Protein AF-0000000078346938 (afdb_homodimer)

Radius of gyration: 30.52 Å; Cα contacts (8 Å, |Δi|>4): 1427; chains: 2; bounding box: 93×99×77 Å

pLDDT: mean 82.79, std 16.23, range [27.78, 97.75]

InterPro domains:
  IPR011701 Major facilitator superfamily [PF07690] (29-381)
  IPR036259 MFS transporter superfamily [G3DSA:1.20.1250.20] (15-218)
  IPR036259 MFS transporter superfamily [G3DSA:1.20.1250.20] (232-428)
  IPR036259 MFS transporter superfamily [SSF103473] (15-425)
  IPR049680 Choline/ethanolamine transporter FLVCR1-2/SLC49-like [PTHR10924] (11-428)

Solvent-accessible surface area (backbone atoms only — not comparable to full-atom values): 42549 Å² total; per-residue (Å²): 116,69,71,61,52,54,58,59,50,45,55,53,47,50,50,47,52,52,48,55,51,39,51,48,40,46,48,21,47,17,32,27,22,15,38,45,27,21,63,50,29,44,53,14,17,35,36,72,50,47,19,63,52,29,69,42,52,63,65,55,57,48,45,53,40,46,46,37,39,59,45,27,60,76,40,31,64,55,28,51,46,37,40,71,67,78,26,49,30,62,32,41,35,47,17,19,45,33,25,21,50,12,30,43,39,30,34,60,17,58,75,47,83,48,37,64,52,22,43,54,35,30,45,50,10,40,48,40,27,18,64,14,40,28,30,31,72,56,35,37,64,54,50,25,65,58,65,38,54,82,88,48,24,63,61,51,28,51,58,29,55,44,16,32,58,51,18,28,31,48,25,18,49,46,37,27,67,59,31,68,94,41,53,78,30,52,48,55,50,31,44,51,50,21,50,48,18,43,60,30,27,53,54,36,76,72,44,66,56,78,61,92,73,52,71,83,67,71,77,75,61,78,56,64,54,68,71,62,40,55,61,51,46,70,67,34,63,59,47,46,47,47,34,51,42,50,4,45,49,47,6,48,48,52,32,49,54,48,40,32,18,48,54,36,37,74,53,72,44,51,40,56,56,26,5,44,33,48,29,38,14,47,52,42,4,55,54,38,23,53,52,48,51,57,49,37,75,72,62,67,48,55,46,61,50,50,41,51,22,31,47,37,26,27,52,11,44,50,40,30,54,57,20,46,74,37,70,88,34,61,66,47,33,42,51,12,25,28,31,28,13,43,12,46,49,33,44,51,63,47,49,53,53,49,45,45,39,62,43,62,78,50,50,55,67,58,56,50,48,51,35,53,46,34,14,31,52,37,18,52,51,50,42,52,52,26,61,70,49,41,41,96,85,62,31,29,65,56,28,48,51,47,50,32,53,52,34,46,50,37,36,58,50,38,69,70,48,65,74,63,58,48,48,59,48,50,53,44,47,51,49,46,48,48,45,48,50,48,51,54,51,60,61,62,64,62,69,123,115,70,71,63,53,55,57,60,52,45,56,51,47,52,49,48,54,52,48,55,51,39,51,48,42,45,49,23,44,17,33,28,21,15,36,44,28,22,64,49,30,44,54,15,17,33,35,71,50,48,20,64,53,29,70,42,54,63,65,56,57,48,44,53,39,47,46,36,39,59,45,29,61,76,40,31,64,55,28,50,47,36,42,70,68,78,28,49,30,63,32,42,35,48,15,19,44,32,25,20,50,11,30,42,38,31,34,59,17,59,75,47,85,49,36,63,52,22,42,54,36,31,45,50,11,40,46,40,26,18,64,15,41,29,27,32,72,56,36,38,64,55,51,25,66,60,64,38,55,82,88,50,24,63,60,51,29,51,57,29,56,42,17,32,58,50,18,29,30,48,25,19,48,46,39,27,68,58,31,66,92,42,50,77,30,52,48,54,49,32,44,52,50,20,50,48,19,45,60,31,27,55,53,36,76,73,43,67,56,77,64,91,72,51,70,81,67,71,77,75,60,79,55,66,55,67,72,62,40,55,61,51,47,70,68,35,63,59,46,44,46,48,34,50,41,49,4,46,48,46,6,49,49,52,32,48,53,49,38,34,17,50,52,35,37,72,52,73,45,51,39,55,57,25,5,45,32,48,28,39,15,46,52,40,4,56,56,38,23,54,53,49,50,59,50,38,74,73,62,67,47,56,47,59,50,49,40,52,23,32,47,36,26,29,50,10,45,49,41,30,54,58,21,45,74,38,69,88,33,62,67,46,32,43,51,13,26,28,31,28,12,44,13,47,48,33,43,52,62,47,48,53,54,49,44,45,39,63,43,62,77,49,51,56,67,58,56,50,49,52,34,52,46,33,16,30,53,38,18,52,52,50,42,53,51,27,60,70,48,39,40,98,86,61,31,29,65,59,27,49,50,49,50,32,52,52,33,46,50,37,37,58,52,41,68,70,47,64,72,62,59,48,47,58,48,49,53,45,48,51,48,46,46,48,45,48,50,48,51,54,49,59,60,64,63,63,68,123

Foldseek 3Di:
DVVVVVVVVVVVVVVVVLVVLLVLLLLLLLLLLLLLLLQLLQCQLPLVLLCVQLVHDSLLSLVLNLLLLVLCQVLLVVLLVCCVPVWLLVLSLQLLVLLLVLLVQLLVLLPDDHSNSSSVSNSVSSNSSSSSNSSRQLSLLSSLQQRHDPVCSVVSSLSSNLSNLNSNLVSLQVNCVQCPPHSNSVSVSSVVSSVSSVVSSVSSVVHDTGDPCRDPDPPPPPADPLVVLVVVQVVQPLLVLLLLLLQQLLLLLSLCSNNLNLAAVLLPDHSNLSSVLSNLLSVLLSVLLVVVVVVCVVPVPLLVLSLVLLVLLLVLLVQCLVQRNDRPRSVSSSVSSSSNSNSRNNSLVSSLVLQVQRSPPHDSSSSNVSSVSSNSVSNSVLNVVQCVPQDPSSHRSVSSVVSSVSSVVSSVSSVPNDSPSNVVVVVVVVVVVVVVVVVVVVVVPVPD/DVVVVVVVVVVVVVVVVLVVLLVLLLLLLLLLLLLLLLQLLQCQLPLVLLCVQLVHDSLLSLVLNLLLLVLCQVLLVVLLVCCPPVWLLVLSLQLLVLLLVLLVQLLVLLPDDHSNSSSVSNSVSSNSSSSSNSSSQLSLLSSLQQRHDPVCSVVSSLSSNLSNLNSNLVSLQVNCVQCPPHSNSVSVSSVVSSVSSVVSSVSSVPHDTGDPCRDPDPPPPPADPLVVLVVVQVVQPLLVLLLLLLQQLLLLLSLCSNNLNLAAVLLPDHSNLSSVLSNLLSVLLSVLLVVVVVVCVPVVPLLVLSLVLLVLLLVLLVQCLVQRNDRPNSVSSSVSSSSNSNSRNNSLVSSLVLQVQRSPPHDSSSSNVSSVSSNSVSNSVLNVVQCVPQDPSSHSSVSSVVSSVSSVVSSVSSVPNDSPSNVVVVVVVVVVVVVVVVVVVVVVPPPD

Sequence (896 aa):
MTTEVELLNEPKKQEFQLYSRRFLVAFSVFLGNLSNSALWTTYSAVTPSASEYYGASSFMINILALVFLILYIPLSPVASWCLDVKGLRISIILGCWLTAVGAGVRWAGCYLESPTSRYAITLLGQCLASIAQPFLLDAPSVVTAYWFGEKERTTTNTVISLGQPIGSAILLLVGPSIIGTNPANFATLNLVVFILAGVCALPSLWILDRPPTAPTFSAQVTHVPFKQGVFQLFKIKAYVILWIVFGTFLGIFNTFVTLISDYVVPFGYTQDQAGNLGVIAIGVGLVNAGIIGVVLDRTHGHAIAVKICCLIVTLGTIVFLLGMKSSNQYSVLAIASAMFGMGGFPLIPVVLEAAVEVTFPISPGTSAGFLMWGGQIFGIILLLISNAVRGSDGNLYYGMVLMITCSAACLVVSFFFQSDNRRNRADRTSFFAEQTTLSDVSIRVSPEMTTEVELLNEPKKQEFQLYSRRFLVAFSVFLGNLSNSALWTTYSAVTPSASEYYGASSFMINILALVFLILYIPLSPVASWCLDVKGLRISIILGCWLTAVGAGVRWAGCYLESPTSRYAITLLGQCLASIAQPFLLDAPSVVTAYWFGEKERTTTNTVISLGQPIGSAILLLVGPSIIGTNPANFATLNLVVFILAGVCALPSLWILDRPPTAPTFSAQVTHVPFKQGVFQLFKIKAYVILWIVFGTFLGIFNTFVTLISDYVVPFGYTQDQAGNLGVIAIGVGLVNAGIIGVVLDRTHGHAIAVKICCLIVTLGTIVFLLGMKSSNQYSVLAIASAMFGMGGFPLIPVVLEAAVEVTFPISPGTSAGFLMWGGQIFGIILLLISNAVRGSDGNLYYGMVLMITCSAACLVVSFFFQSDNRRNRADRTSFFAEQTTLSDVSIRVSPE

Nearest PDB structures (foldseek):
  6zgt-assembly1_A  TM=7.403E-01  e=2.776E-08  Syntrophobacter fumaroxidans MPOB
  1pw4-assembly1_A  TM=7.411E-01  e=2.776E-08  Escherichia coli
  7xq0-assembly1_A  TM=6.968E-01  e=3.711E-07  Homo sapiens
  8hij-assembly1_A  TM=6.924E-01  e=4.364E-07  Escherichia coli
  7xpz-assembly1_A  TM=6.998E-01  e=2.931E-06  Homo sapiens

Organism: Batrachochytrium dendrobatidis (strain JEL423) (NCBI:txid403673)

Secondary structure (DSSP, 8-state):
-HHHHHHHHHHHHHHHHHHHHHHHHHHHHHHHHHHHHHHHTTTTTTHHHHHHHHT--HHHHHHHHHHHHHHHHHHHHHHHHIIIII-HHHHHHHHHHHHHHHHHHHHHHTT-SSHHHHHHHHHHHHHHHHHHHHHHHTHHHHHHHHHS-HHHHHHHHHHHHTHHHHHHHHHHHHHHHHHTT-GGGHHHHHHHHHHHHHHHHGGGGG---S-SS-----S-S----HHHHHHHHTT-HHHHHHHHHHHHHHHHHHHHHHTHHHHHGGGT--HHHHHHHHHHHHHHHHHHHHHHHHHHHHH--HHHHHHHHHHHHHHHHHHHHHHHHSTT-HHHHHHHHHHHHHHHTTHHHHHHHHHHHHTTTS-HHHHHHHHHHHHHHHHHHHHHHHHHT--TTS--HHHHHHHHHHHHHHHHHHTT-----HHHHHHHHHHHHHHHHHHHHHHHT---/-HHHHHHHHHHHHHHHHHHHHHHHHHHHHHHHHHHHHHHHTTTTTTHHHHHHHHT--HHHHHHHHHHHHHHHHHHHHHHHHIIIII-HHHHHHHHHHHHHHHHHHHHHHTT-SSHHHHHHHHHHHHHHHHHHHHHHHTHHHHHHHHHS-HHHHHHHHHHHHTHHHHHHHHHHHHHHHHHTT-GGGHHHHHHHHHHHHHHHHGGGGG---S-SS-------S----HHHHHHHHTT-HHHHHHHHHHHHHHHHHHHHHHTHHHHHGGGT--HHHHHHHHHHHHHHHHHHHHHHHHHHHHH--HHHHHHHHHHHHHHHHHHHHHHHHSTT-HHHHHHHHHHHHHHHTTHHHHHHHHHHHHTTTS-HHHHHHHHHHHHHHHHHHHHHHHHHT--TTS--HHHHHHHHHHHHHHHHHHTT-----HHHHHHHHHHHHHHHHHHHHHHHTTT-

Structure (mmCIF, N/CA/C/O backbone):
data_AF-0000000078346938-model_v1
#
loop_
_entity.id
_entity.type
_entity.pdbx_description
1 polymer 'Major facilitator superfamily (MFS) profile domain-containing protein'
#
loop_
_atom_site.group_PDB
_atom_site.id
_atom_site.type_symbol
_atom_site.label_atom_id
_atom_site.label_alt_id
_atom_site.label_comp_id
_atom_site.label_asym_id
_atom_site.label_entity_id
_atom_site.label_seq_id
_atom_site.pdbx_PDB_ins_code
_atom_site.Cartn_x
_atom_site.Cartn_y
_atom_site.Cartn_z
_atom_site.occupancy
_atom_site.B_iso_or_equiv
_atom_site.auth_seq_id
_atom_site.auth_comp_id
_atom_site.auth_asym_id
_atom_site.auth_atom_id
_atom_site.pdbx_PDB_model_num
ATOM 1 N N . MET A 1 1 ? 5.926 28.812 52.906 1 39.31 1 MET A N 1
ATOM 2 C CA . MET A 1 1 ? 7.227 28.312 52.469 1 39.31 1 MET A CA 1
ATOM 3 C C . MET A 1 1 ? 7.074 27.016 51.688 1 39.31 1 MET A C 1
ATOM 5 O O . MET A 1 1 ? 7.828 26.766 50.75 1 39.31 1 MET A O 1
ATOM 9 N N . THR A 1 2 ? 6.148 26.109 52.094 1 48.88 2 THR A N 1
ATOM 10 C CA . THR A 1 2 ? 5.973 24.828 51.438 1 48.88 2 THR A CA 1
ATOM 11 C C . THR A 1 2 ? 5.293 25.016 50.094 1 48.88 2 THR A C 1
ATOM 13 O O . THR A 1 2 ? 5.582 24.281 49.125 1 48.88 2 THR A O 1
ATOM 16 N N . THR A 1 3 ? 4.34 25.938 49.969 1 51.56 3 THR A N 1
ATOM 17 C CA . THR A 1 3 ? 3.572 26.078 48.75 1 51.56 3 THR A CA 1
ATOM 18 C C . THR A 1 3 ? 4.43 26.688 47.656 1 51.56 3 THR A C 1
ATOM 20 O O . THR A 1 3 ? 4.199 26.438 46.469 1 51.56 3 THR A O 1
ATOM 23 N N . GLU A 1 4 ? 5.418 27.578 47.969 1 46.44 4 GLU A N 1
ATOM 24 C CA . GLU A 1 4 ? 6.277 28.188 46.938 1 46.44 4 GLU A CA 1
ATOM 25 C C . GLU A 1 4 ? 7.266 27.172 46.375 1 46.44 4 GLU A C 1
ATOM 27 O O . GLU A 1 4 ? 7.68 27.266 45.219 1 46.44 4 GLU A O 1
ATOM 32 N N . VAL A 1 5 ? 7.77 26.219 47.25 1 49.94 5 VAL A N 1
ATOM 33 C CA . VAL A 1 5 ? 8.727 25.219 46.781 1 49.94 5 VAL A CA 1
ATOM 34 C C . VAL A 1 5 ? 8.039 24.219 45.875 1 49.94 5 VAL A C 1
ATOM 36 O O . VAL A 1 5 ? 8.664 23.656 44.969 1 49.94 5 VAL A O 1
ATOM 39 N N . GLU A 1 6 ? 6.746 23.891 46.062 1 46.16 6 GLU A N 1
ATOM 40 C CA . GLU A 1 6 ? 6.059 22.953 45.188 1 46.16 6 GLU A CA 1
ATOM 41 C C . GLU A 1 6 ? 5.832 23.547 43.781 1 46.16 6 GLU A C 1
ATOM 43 O O . GLU A 1 6 ? 5.906 22.828 42.781 1 46.16 6 GLU A O 1
ATOM 48 N N . LEU A 1 7 ? 5.633 24.875 43.719 1 45.28 7 LEU A N 1
ATOM 49 C CA . LEU A 1 7 ? 5.426 25.516 42.406 1 45.28 7 LEU A CA 1
ATOM 50 C C . LEU A 1 7 ? 6.738 25.609 41.656 1 45.28 7 LEU A C 1
ATOM 52 O O . LEU A 1 7 ? 6.746 25.547 40.406 1 45.28 7 LEU A O 1
ATOM 56 N N . LEU A 1 8 ? 7.918 25.859 42.312 1 47.06 8 LEU A N 1
ATOM 57 C CA . LEU A 1 8 ? 9.195 25.922 41.625 1 47.06 8 LEU A CA 1
ATOM 58 C C . LEU A 1 8 ? 9.625 24.531 41.156 1 47.06 8 LEU A C 1
ATOM 60 O O . LEU A 1 8 ? 10.375 24.406 40.188 1 47.06 8 LEU A O 1
ATOM 64 N N . ASN A 1 9 ? 9.398 23.469 41.812 1 47.53 9 ASN A N 1
ATOM 65 C CA . ASN A 1 9 ? 9.719 22.094 41.438 1 47.53 9 ASN A CA 1
ATOM 66 C C . ASN A 1 9 ? 8.797 21.594 40.312 1 47.53 9 ASN A C 1
ATOM 68 O O . ASN A 1 9 ? 9.086 20.594 39.656 1 47.53 9 ASN A O 1
ATOM 72 N N . GLU A 1 10 ? 7.633 22.156 40.188 1 47.25 10 GLU A N 1
ATOM 73 C CA . GLU A 1 10 ? 6.691 21.75 39.156 1 47.25 10 GLU A CA 1
ATOM 74 C C . GLU A 1 10 ? 7.184 22.172 37.75 1 47.25 10 GLU A C 1
ATOM 76 O O . GLU A 1 10 ? 7.105 21.391 36.812 1 47.25 10 GLU A O 1
ATOM 81 N N . PRO A 1 11 ? 7.672 23.406 37.656 1 49.78 11 PRO A N 1
ATOM 82 C CA . PRO A 1 11 ? 8.172 23.703 36.312 1 49.78 11 PRO A CA 1
ATOM 83 C C . PRO A 1 11 ? 9.383 22.859 35.938 1 49.78 11 PRO A C 1
ATOM 85 O O . PRO A 1 11 ? 9.547 22.5 34.75 1 49.78 11 PRO A O 1
ATOM 88 N N . LYS A 1 12 ? 10.273 22.719 36.781 1 50.97 12 LYS A N 1
ATOM 89 C CA . LYS A 1 12 ? 11.461 21.922 36.5 1 50.97 12 LYS A CA 1
ATOM 90 C C . LYS A 1 12 ? 11.078 20.484 36.156 1 50.97 12 LYS A C 1
ATOM 92 O O . LYS A 1 12 ? 11.719 19.828 35.344 1 50.97 12 LYS A O 1
ATOM 97 N N . LYS A 1 13 ? 10.273 19.906 36.906 1 48.97 13 LYS A N 1
ATOM 98 C CA . LYS A 1 13 ? 9.805 18.547 36.688 1 48.97 13 LYS A CA 1
ATOM 99 C C . LYS A 1 13 ? 9.055 18.453 35.344 1 48.97 13 LYS A C 1
ATOM 101 O O . LYS A 1 13 ? 9.188 17.469 34.625 1 48.97 13 LYS A O 1
ATOM 106 N N . GLN A 1 14 ? 8.297 19.312 35.094 1 49.97 14 GLN A N 1
ATOM 107 C CA . GLN A 1 14 ? 7.633 19.375 33.812 1 49.97 14 GLN A CA 1
ATOM 108 C C . GLN A 1 14 ? 8.641 19.531 32.688 1 49.97 14 GLN A C 1
ATOM 110 O O . GLN A 1 14 ? 8.469 18.953 31.594 1 49.97 14 GLN A O 1
ATOM 115 N N . GLU A 1 15 ? 9.656 20.344 33.031 1 52.16 15 GLU A N 1
ATOM 116 C CA . GLU A 1 15 ? 10.719 20.5 32.031 1 52.16 15 GLU A CA 1
ATOM 117 C C . GLU A 1 15 ? 11.461 19.188 31.812 1 52.16 15 GLU A C 1
ATOM 119 O O . GLU A 1 15 ? 11.797 18.859 30.672 1 52.16 15 GLU A O 1
ATOM 124 N N . PHE A 1 16 ? 11.852 18.578 32.969 1 46 16 PHE A N 1
ATOM 125 C CA . PHE A 1 16 ? 12.562 17.312 32.844 1 46 16 PHE A CA 1
ATOM 126 C C . PHE A 1 16 ? 11.695 16.25 32.188 1 46 16 PHE A C 1
ATOM 128 O O . PHE A 1 16 ? 12.188 15.461 31.375 1 46 16 PHE A O 1
ATOM 135 N N . GLN A 1 17 ? 10.492 16.078 32.656 1 53.72 17 GLN A N 1
ATOM 136 C CA . GLN A 1 17 ? 9.578 15.117 32.031 1 53.72 17 GLN A CA 1
ATOM 137 C C . GLN A 1 17 ? 9.367 15.414 30.562 1 53.72 17 GLN A C 1
ATOM 139 O O . GLN A 1 17 ? 9.25 14.5 29.75 1 53.72 17 GLN A O 1
ATOM 144 N N . LEU A 1 18 ? 9.305 16.641 30.312 1 57.12 18 LEU A N 1
ATOM 145 C CA . LEU A 1 18 ? 9.227 17.016 28.906 1 57.12 18 LEU A CA 1
ATOM 146 C C . LEU A 1 18 ? 10.477 16.562 28.156 1 57.12 18 LEU A C 1
ATOM 148 O O . LEU A 1 18 ? 10.383 16.125 27.016 1 57.12 18 LEU A O 1
ATOM 152 N N . TYR A 1 19 ? 11.562 16.547 29 1 60.25 19 TYR A N 1
ATOM 153 C CA . TYR A 1 19 ? 12.836 16.188 28.406 1 60.25 19 TYR A CA 1
ATOM 154 C C . TYR A 1 19 ? 12.906 14.703 28.109 1 60.25 19 TYR A C 1
ATOM 156 O O . TYR A 1 19 ? 13.336 14.297 27.016 1 60.25 19 TYR A O 1
ATOM 164 N N . SER A 1 20 ? 12.445 13.875 29.109 1 75.06 20 SER A N 1
ATOM 165 C CA . SER A 1 20 ? 12.586 12.438 28.891 1 75.06 20 SER A CA 1
ATOM 166 C C . SER A 1 20 ? 11.617 11.945 27.828 1 75.06 20 SER A C 1
ATOM 168 O O . SER A 1 20 ? 11.922 10.992 27.094 1 75.06 20 SER A O 1
ATOM 170 N N . ARG A 1 21 ? 10.664 12.586 27.703 1 79.56 21 ARG A N 1
ATOM 171 C CA . ARG A 1 21 ? 9.656 12.156 26.734 1 79.56 21 ARG A CA 1
ATOM 172 C C . ARG A 1 21 ? 10.102 12.445 25.312 1 79.56 21 ARG A C 1
ATOM 174 O O . ARG A 1 21 ? 9.75 11.703 24.391 1 79.56 21 ARG A O 1
ATOM 181 N N . ARG A 1 22 ? 10.938 13.422 25.312 1 84.12 22 ARG A N 1
ATOM 182 C CA . ARG A 1 22 ? 11.445 13.75 23.984 1 84.12 22 ARG A CA 1
ATOM 183 C C . ARG A 1 22 ? 12.367 12.656 23.469 1 84.12 22 ARG A C 1
ATOM 185 O O . ARG A 1 22 ? 12.344 12.336 22.281 1 84.12 22 ARG A O 1
ATOM 192 N N . PHE A 1 23 ? 13.117 12.062 24.359 1 87.62 23 PHE A N 1
ATOM 193 C CA . PHE A 1 23 ? 14.055 11.016 23.953 1 87.62 23 PHE A CA 1
ATOM 194 C C . PHE A 1 23 ? 13.312 9.719 23.656 1 87.62 23 PHE A C 1
ATOM 196 O O . PHE A 1 23 ? 13.742 8.93 22.812 1 87.62 23 PHE A O 1
ATOM 203 N N . LEU A 1 24 ? 12.258 9.547 24.328 1 88.5 24 LEU A N 1
ATOM 204 C CA . LEU A 1 24 ? 11.453 8.359 24.062 1 88.5 24 LEU A CA 1
ATOM 205 C C . LEU A 1 24 ? 10.836 8.414 22.656 1 88.5 24 LEU A C 1
ATOM 207 O O . LEU A 1 24 ? 10.758 7.398 21.969 1 88.5 24 LEU A O 1
ATOM 211 N N . VAL A 1 25 ? 10.453 9.555 22.312 1 89.88 25 VAL A N 1
ATOM 212 C CA . VAL A 1 25 ? 9.883 9.727 20.969 1 89.88 25 VAL A CA 1
ATOM 213 C C . VAL A 1 25 ? 10.961 9.5 19.922 1 89.88 25 VAL A C 1
ATOM 215 O O . VAL A 1 25 ? 10.742 8.781 18.938 1 89.88 25 VAL A O 1
ATOM 218 N N . ALA A 1 26 ? 12.07 10.125 20.188 1 90.75 26 ALA A N 1
ATOM 219 C CA . ALA A 1 26 ? 13.188 9.961 19.266 1 90.75 26 ALA A CA 1
ATOM 220 C C . ALA A 1 26 ? 13.617 8.5 19.172 1 90.75 26 ALA A C 1
ATOM 222 O O . ALA A 1 26 ? 13.898 8 18.078 1 90.75 26 ALA A O 1
ATOM 223 N N . PHE A 1 27 ? 13.648 7.91 20.219 1 93.25 27 PHE A N 1
ATOM 224 C CA . PHE A 1 27 ? 14.055 6.512 20.281 1 93.25 27 PHE A CA 1
ATOM 225 C C . PHE A 1 27 ? 13.047 5.621 19.562 1 93.25 27 PHE A C 1
ATOM 227 O O . PHE A 1 27 ? 13.438 4.668 18.891 1 93.25 27 PHE A O 1
ATOM 234 N N . SER A 1 28 ? 11.812 5.867 19.703 1 94.25 28 SER A N 1
ATOM 235 C CA . SER A 1 28 ? 10.773 5.09 19.031 1 94.25 28 SER A CA 1
ATOM 236 C C . SER A 1 28 ? 10.883 5.211 17.516 1 94.25 28 SER A C 1
ATOM 238 O O . SER A 1 28 ? 10.727 4.223 16.781 1 94.25 28 SER A O 1
ATOM 240 N N . VAL A 1 29 ? 11.117 6.395 17.078 1 94.38 29 VAL A N 1
ATOM 241 C CA . VAL A 1 29 ? 11.25 6.613 15.633 1 94.38 29 VAL A CA 1
ATOM 242 C C . VAL A 1 29 ? 12.516 5.93 15.125 1 94.38 29 VAL A C 1
ATOM 244 O O . VAL A 1 29 ? 12.516 5.352 14.031 1 94.38 29 VAL A O 1
ATOM 247 N N . PHE A 1 30 ? 13.555 6.02 15.922 1 95.19 30 PHE A N 1
ATOM 248 C CA . PHE A 1 30 ? 14.797 5.336 15.586 1 95.19 30 PHE A CA 1
ATOM 249 C C . PHE A 1 30 ? 14.562 3.838 15.43 1 95.19 30 PHE A C 1
ATOM 251 O O . PHE A 1 30 ? 14.969 3.242 14.43 1 95.19 30 PHE A O 1
ATOM 258 N N . LEU A 1 31 ? 13.891 3.275 16.328 1 96.44 31 LEU A N 1
ATOM 259 C CA . LEU A 1 31 ? 13.617 1.841 16.297 1 96.44 31 LEU A CA 1
ATOM 260 C C . LEU A 1 31 ? 12.656 1.485 15.172 1 96.44 31 LEU A C 1
ATOM 262 O O . LEU A 1 31 ? 12.781 0.419 14.562 1 96.44 31 LEU A O 1
ATOM 266 N N . GLY A 1 32 ? 11.695 2.316 14.984 1 96.62 32 GLY A N 1
ATOM 267 C CA . GLY A 1 32 ? 10.789 2.1 13.867 1 96.62 32 GLY A CA 1
ATOM 268 C C . GLY A 1 32 ? 11.492 2.072 12.523 1 96.62 32 GLY A C 1
ATOM 269 O O . GLY A 1 32 ? 11.234 1.188 11.703 1 96.62 32 GLY A O 1
ATOM 270 N N . ASN A 1 33 ? 12.398 3.012 12.344 1 96.31 33 ASN A N 1
ATOM 271 C CA . ASN A 1 33 ? 13.164 3.055 11.109 1 96.31 33 ASN A CA 1
ATOM 272 C C . ASN A 1 33 ? 14.078 1.841 10.969 1 96.31 33 ASN A C 1
ATOM 274 O O . ASN A 1 33 ? 14.242 1.3 9.875 1 96.31 33 ASN A O 1
ATOM 278 N N . LEU A 1 34 ? 14.625 1.477 12.039 1 97.12 34 LEU A N 1
ATOM 279 C CA . LEU A 1 34 ? 15.5 0.314 12.062 1 97.12 34 LEU A CA 1
ATOM 280 C C . LEU A 1 34 ? 14.75 -0.945 11.633 1 97.12 34 LEU A C 1
ATOM 282 O O . LEU A 1 34 ? 15.211 -1.685 10.766 1 97.12 34 LEU A O 1
ATOM 286 N N . SER A 1 35 ? 13.617 -1.182 12.203 1 97.5 35 SER A N 1
ATOM 287 C CA . SER A 1 35 ? 12.844 -2.385 11.914 1 97.5 35 SER A CA 1
ATOM 288 C C . SER A 1 35 ? 12.305 -2.363 10.484 1 97.5 35 SER A C 1
ATOM 290 O O . SER A 1 35 ? 12.281 -3.393 9.812 1 97.5 35 SER A O 1
ATOM 292 N N . ASN A 1 36 ? 11.828 -1.198 10.055 1 97.75 36 ASN A N 1
ATOM 293 C CA . ASN A 1 36 ? 11.297 -1.099 8.695 1 97.75 36 ASN A CA 1
ATOM 294 C C . ASN A 1 36 ? 12.375 -1.354 7.648 1 97.75 36 ASN A C 1
ATOM 296 O O . ASN A 1 36 ? 12.125 -2.021 6.645 1 97.75 36 ASN A O 1
ATOM 300 N N . SER A 1 37 ? 13.531 -0.806 7.895 1 96.69 37 SER A N 1
ATOM 301 C CA . SER A 1 37 ? 14.633 -1.015 6.969 1 96.69 37 SER A CA 1
ATOM 302 C C . SER A 1 37 ? 15.094 -2.469 6.977 1 96.69 37 SER A C 1
ATOM 304 O O . SER A 1 37 ? 15.523 -2.996 5.945 1 96.69 37 SER A O 1
ATOM 306 N N . ALA A 1 38 ? 15.016 -3.055 8.102 1 96.62 38 ALA A N 1
ATOM 307 C CA . ALA A 1 38 ? 15.344 -4.477 8.195 1 96.62 38 ALA A CA 1
ATOM 308 C C . ALA A 1 38 ? 14.422 -5.309 7.301 1 96.62 38 ALA A C 1
ATOM 310 O O . ALA A 1 38 ? 14.875 -6.262 6.656 1 96.62 38 ALA A O 1
ATOM 311 N N . LEU A 1 39 ? 13.164 -4.973 7.27 1 96.88 39 LEU A N 1
ATOM 312 C CA . LEU A 1 39 ? 12.227 -5.68 6.402 1 96.88 39 LEU A CA 1
ATOM 313 C C . LEU A 1 39 ? 12.547 -5.43 4.934 1 96.88 39 LEU A C 1
ATOM 315 O O . LEU A 1 39 ? 12.422 -6.332 4.102 1 96.88 39 LEU A O 1
ATOM 319 N N . TRP A 1 40 ? 12.938 -4.285 4.648 1 95.81 40 TRP A N 1
ATOM 320 C CA . TRP A 1 40 ? 13.266 -3.92 3.271 1 95.81 40 TRP A CA 1
ATOM 321 C C . TRP A 1 40 ? 14.43 -4.75 2.75 1 95.81 40 TRP A C 1
ATOM 323 O O . TRP A 1 40 ? 14.383 -5.262 1.63 1 95.81 40 TRP A O 1
ATOM 333 N N . THR A 1 41 ? 15.453 -5.035 3.574 1 95.62 41 THR A N 1
ATOM 334 C CA . THR A 1 41 ? 16.703 -5.633 3.104 1 95.62 41 THR A CA 1
ATOM 335 C C . THR A 1 41 ? 16.75 -7.121 3.443 1 95.62 41 THR A C 1
ATOM 337 O O . THR A 1 41 ? 17.781 -7.77 3.27 1 95.62 41 THR A O 1
ATOM 340 N N . THR A 1 42 ? 15.68 -7.699 3.906 1 95.25 42 THR A N 1
ATOM 341 C CA . THR A 1 42 ? 15.641 -9.07 4.398 1 95.25 42 THR A CA 1
ATOM 342 C C . THR A 1 42 ? 16.156 -10.039 3.336 1 95.25 42 THR A C 1
ATOM 344 O O . THR A 1 42 ? 16.906 -10.969 3.641 1 95.25 42 THR A O 1
ATOM 347 N N . TYR A 1 43 ? 15.867 -9.812 2.113 1 95.12 43 TYR A N 1
ATOM 348 C CA . TYR A 1 43 ? 16.109 -10.828 1.096 1 95.12 43 TYR A CA 1
ATOM 349 C C . TYR A 1 43 ? 17.266 -10.414 0.191 1 95.12 43 TYR A C 1
ATOM 351 O O . TYR A 1 43 ? 17.625 -11.141 -0.743 1 95.12 43 TYR A O 1
ATOM 359 N N . SER A 1 44 ? 17.891 -9.312 0.499 1 94.19 44 SER A N 1
ATOM 360 C CA . SER A 1 44 ? 18.906 -8.742 -0.39 1 94.19 44 SER A CA 1
ATOM 361 C C . SER A 1 44 ? 20.156 -9.602 -0.423 1 94.19 44 SER A C 1
ATOM 363 O O . SER A 1 44 ? 20.75 -9.812 -1.486 1 94.19 44 SER A O 1
ATOM 365 N N . ALA A 1 45 ? 20.562 -10.156 0.739 1 93.44 45 ALA A N 1
ATOM 366 C CA . ALA A 1 45 ? 21.812 -10.906 0.808 1 93.44 45 ALA A CA 1
ATOM 367 C C . ALA A 1 45 ? 21.578 -12.398 0.579 1 93.44 45 ALA A C 1
ATOM 369 O O . ALA A 1 45 ? 22.531 -13.164 0.435 1 93.44 45 ALA A O 1
ATOM 370 N N . VAL A 1 46 ? 20.328 -12.797 0.456 1 94.94 46 VAL A N 1
ATOM 371 C CA . VAL A 1 46 ? 20.031 -14.227 0.355 1 94.94 46 VAL A CA 1
ATOM 372 C C . VAL A 1 46 ? 19.141 -14.477 -0.853 1 94.94 46 VAL A C 1
ATOM 374 O O . VAL A 1 46 ? 18.219 -15.305 -0.793 1 94.94 46 VAL A O 1
ATOM 377 N N . THR A 1 47 ? 19.391 -13.805 -1.875 1 93 47 THR A N 1
ATOM 378 C CA . THR A 1 47 ? 18.531 -13.859 -3.057 1 93 47 THR A CA 1
ATOM 379 C C . THR A 1 47 ? 18.5 -15.266 -3.643 1 93 47 THR A C 1
ATOM 381 O O . THR A 1 47 ? 17.422 -15.781 -3.963 1 93 47 THR A O 1
ATOM 384 N N . PRO A 1 48 ? 19.672 -15.984 -3.779 1 92.19 48 PRO A N 1
ATOM 385 C CA . PRO A 1 48 ? 19.609 -17.328 -4.359 1 92.19 48 PRO A CA 1
ATOM 386 C C . PRO A 1 48 ? 18.812 -18.312 -3.502 1 92.19 48 PRO A C 1
ATOM 388 O O . PRO A 1 48 ? 18.016 -19.094 -4.027 1 92.19 48 PRO A O 1
ATOM 391 N N . SER A 1 49 ? 19.016 -18.25 -2.176 1 94.12 49 SER A N 1
ATOM 392 C CA . SER A 1 49 ? 18.266 -19.125 -1.278 1 94.12 49 SER A CA 1
ATOM 393 C C . SER A 1 49 ? 16.781 -18.781 -1.291 1 94.12 49 SER A C 1
ATOM 395 O O . SER A 1 49 ? 15.938 -19.672 -1.183 1 94.12 49 SER A O 1
ATOM 397 N N . ALA A 1 50 ? 16.484 -17.516 -1.387 1 94.31 50 ALA A N 1
ATOM 398 C CA . ALA A 1 50 ? 15.086 -17.094 -1.45 1 94.31 50 ALA A CA 1
ATOM 399 C C . ALA A 1 50 ? 14.43 -17.547 -2.75 1 94.31 50 ALA A C 1
ATOM 401 O O . ALA A 1 50 ? 13.266 -17.953 -2.758 1 94.31 50 ALA A O 1
ATOM 402 N N . SER A 1 51 ? 15.195 -17.5 -3.803 1 91.94 51 SER A N 1
ATOM 403 C CA . SER A 1 51 ? 14.688 -17.953 -5.09 1 91.94 51 SER A CA 1
ATOM 404 C C . SER A 1 51 ? 14.32 -19.438 -5.043 1 91.94 51 SER A C 1
ATOM 406 O O . SER A 1 51 ? 13.297 -19.844 -5.602 1 91.94 51 SER A O 1
ATOM 408 N N . GLU A 1 52 ? 15.109 -20.188 -4.414 1 91.19 52 GLU A N 1
ATOM 409 C CA . GLU A 1 52 ? 14.844 -21.609 -4.27 1 91.19 52 GLU A CA 1
ATOM 410 C C . GLU A 1 52 ? 13.648 -21.859 -3.354 1 91.19 52 GLU A C 1
ATOM 412 O O . GLU A 1 52 ? 12.797 -22.703 -3.652 1 91.19 52 GLU A O 1
ATOM 417 N N . TYR A 1 53 ? 13.586 -21.156 -2.295 1 91.69 53 TYR A N 1
ATOM 418 C CA . TYR A 1 53 ? 12.539 -21.344 -1.294 1 91.69 53 TYR A CA 1
ATOM 419 C C . TYR A 1 53 ? 11.172 -20.953 -1.845 1 91.69 53 TYR A C 1
ATOM 421 O O . TYR A 1 53 ? 10.18 -21.641 -1.602 1 91.69 53 TYR A O 1
ATOM 429 N N . TYR A 1 54 ? 11.148 -19.922 -2.578 1 90.31 54 TYR A N 1
ATOM 430 C CA . TYR A 1 54 ? 9.883 -19.391 -3.076 1 90.31 54 TYR A CA 1
ATOM 431 C C . TYR A 1 54 ? 9.609 -19.875 -4.492 1 90.31 54 TYR A C 1
ATOM 433 O O . TYR A 1 54 ? 8.531 -19.641 -5.043 1 90.31 54 TYR A O 1
ATOM 441 N N . GLY A 1 55 ? 10.516 -20.562 -5.086 1 86.5 55 GLY A N 1
ATOM 442 C CA . GLY A 1 55 ? 10.352 -21 -6.465 1 86.5 55 GLY A CA 1
ATOM 443 C C . GLY A 1 55 ? 10.141 -19.844 -7.43 1 86.5 55 GLY A C 1
ATOM 444 O O . GLY A 1 55 ? 9.266 -19.906 -8.297 1 86.5 55 GLY A O 1
ATOM 445 N N . ALA A 1 56 ? 10.867 -18.844 -7.184 1 86.38 56 ALA A N 1
ATOM 446 C CA . ALA A 1 56 ? 10.711 -17.625 -7.961 1 86.38 56 ALA A CA 1
ATOM 447 C C . ALA A 1 56 ? 12.047 -17.188 -8.555 1 86.38 56 ALA A C 1
ATOM 449 O O . ALA A 1 56 ? 13.109 -17.609 -8.094 1 86.38 56 ALA A O 1
ATOM 450 N N . SER A 1 57 ? 12.008 -16.375 -9.602 1 87.62 57 SER A N 1
ATOM 451 C CA . SER A 1 57 ? 13.219 -15.844 -10.219 1 87.62 57 SER A CA 1
ATOM 452 C C . SER A 1 57 ? 13.867 -14.781 -9.336 1 87.62 57 SER A C 1
ATOM 454 O O . SER A 1 57 ? 13.242 -14.281 -8.398 1 87.62 57 SER A O 1
ATOM 456 N N . SER A 1 58 ? 15.125 -14.484 -9.586 1 89.62 58 SER A N 1
ATOM 457 C CA . SER A 1 58 ? 15.836 -13.445 -8.844 1 89.62 58 SER A CA 1
ATOM 458 C C . SER A 1 58 ? 15.125 -12.102 -8.953 1 89.62 58 SER A C 1
ATOM 460 O O . SER A 1 58 ? 15.109 -11.328 -8 1 89.62 58 SER A O 1
ATOM 462 N N . PHE A 1 59 ? 14.586 -11.867 -10.094 1 87.56 59 PHE A N 1
ATOM 463 C CA . PHE A 1 59 ? 13.867 -10.617 -10.297 1 87.56 59 PHE A CA 1
ATOM 464 C C . PHE A 1 59 ? 12.664 -10.523 -9.367 1 87.56 59 PHE A C 1
ATOM 466 O O . PHE A 1 59 ? 12.391 -9.469 -8.797 1 87.56 59 PHE A O 1
ATOM 473 N N . MET A 1 60 ? 11.914 -11.641 -9.203 1 88.12 60 MET A N 1
ATOM 474 C CA . MET A 1 60 ? 10.75 -11.664 -8.328 1 88.12 60 MET A CA 1
ATOM 475 C C . MET A 1 60 ? 11.148 -11.383 -6.887 1 88.12 60 MET A C 1
ATOM 477 O O . MET A 1 60 ? 10.414 -10.711 -6.156 1 88.12 60 MET A O 1
ATOM 481 N N . ILE A 1 61 ? 12.289 -11.883 -6.551 1 92.44 61 ILE A N 1
ATOM 482 C CA . ILE A 1 61 ? 12.766 -11.641 -5.195 1 92.44 61 ILE A CA 1
ATOM 483 C C . ILE A 1 61 ? 13.133 -10.164 -5.035 1 92.44 61 ILE A C 1
ATOM 485 O O . ILE A 1 61 ? 12.836 -9.555 -4 1 92.44 61 ILE A O 1
ATOM 489 N N . ASN A 1 62 ? 13.695 -9.547 -6.027 1 93.06 62 ASN A N 1
ATOM 490 C CA . ASN A 1 62 ? 14.086 -8.148 -5.98 1 93.06 62 ASN A CA 1
ATOM 491 C C . ASN A 1 62 ? 12.867 -7.223 -5.949 1 93.06 62 ASN A C 1
ATOM 493 O O . ASN A 1 62 ? 12.961 -6.086 -5.488 1 93.06 62 ASN A O 1
ATOM 497 N N . ILE A 1 63 ? 11.727 -7.719 -6.449 1 91.38 63 ILE A N 1
ATOM 498 C CA . ILE A 1 63 ? 10.484 -6.949 -6.398 1 91.38 63 ILE A CA 1
ATOM 499 C C . ILE A 1 63 ? 10.078 -6.719 -4.945 1 91.38 63 ILE A C 1
ATOM 501 O O . ILE A 1 63 ? 9.492 -5.688 -4.617 1 91.38 63 ILE A O 1
ATOM 505 N N . LEU A 1 64 ? 10.453 -7.652 -4.07 1 94.31 64 LEU A N 1
ATOM 506 C CA . LEU A 1 64 ? 10.125 -7.527 -2.654 1 94.31 64 LEU A CA 1
ATOM 507 C C . LEU A 1 64 ? 10.75 -6.277 -2.057 1 94.31 64 LEU A C 1
ATOM 509 O O . LEU A 1 64 ? 10.203 -5.688 -1.122 1 94.31 64 LEU A O 1
ATOM 513 N N . ALA A 1 65 ? 11.891 -5.914 -2.572 1 95 65 ALA A N 1
ATOM 514 C CA . ALA A 1 65 ? 12.531 -4.676 -2.143 1 95 65 ALA A CA 1
ATOM 515 C C . ALA A 1 65 ? 12.031 -3.488 -2.965 1 95 65 ALA A C 1
ATOM 517 O O . ALA A 1 65 ? 11.883 -2.383 -2.441 1 95 65 ALA A O 1
ATOM 518 N N . LEU A 1 66 ? 11.766 -3.725 -4.242 1 93.69 66 LEU A N 1
ATOM 519 C CA . LEU A 1 66 ? 11.344 -2.686 -5.18 1 93.69 66 LEU A CA 1
ATOM 520 C C . LEU A 1 66 ? 10.023 -2.062 -4.746 1 93.69 66 LEU A C 1
ATOM 522 O O . LEU A 1 66 ? 9.789 -0.871 -4.969 1 93.69 66 LEU A O 1
ATOM 526 N N . VAL A 1 67 ? 9.18 -2.836 -4.102 1 93.62 67 VAL A N 1
ATOM 527 C CA . VAL A 1 67 ? 7.859 -2.367 -3.689 1 93.62 67 VAL A CA 1
ATOM 528 C C . VAL A 1 67 ? 8.008 -1.205 -2.709 1 93.62 67 VAL A C 1
ATOM 530 O O . VAL A 1 67 ? 7.199 -0.274 -2.713 1 93.62 67 VAL A O 1
ATOM 533 N N . PHE A 1 68 ? 9.047 -1.182 -1.889 1 95.56 68 PHE A N 1
ATOM 534 C CA . PHE A 1 68 ? 9.289 -0.098 -0.944 1 95.56 68 PHE A CA 1
ATOM 535 C C . PHE A 1 68 ? 9.547 1.213 -1.678 1 95.56 68 PHE A C 1
ATOM 537 O O . PHE A 1 68 ? 9.031 2.262 -1.285 1 95.56 68 PHE A O 1
ATOM 544 N N . LEU A 1 69 ? 10.297 1.102 -2.742 1 94.19 69 LEU A N 1
ATOM 545 C CA . LEU A 1 69 ? 10.625 2.297 -3.516 1 94.19 69 LEU A CA 1
ATOM 546 C C . LEU A 1 69 ? 9.391 2.818 -4.25 1 94.19 69 LEU A C 1
ATOM 548 O O . LEU A 1 69 ? 9.125 4.023 -4.246 1 94.19 69 LEU A O 1
ATOM 552 N N . ILE A 1 70 ? 8.617 1.958 -4.75 1 91.62 70 ILE A N 1
ATOM 553 C CA . ILE A 1 70 ? 7.473 2.328 -5.574 1 91.62 70 ILE A CA 1
ATOM 554 C C . ILE A 1 70 ? 6.391 2.955 -4.699 1 91.62 70 ILE A C 1
ATOM 556 O O . ILE A 1 70 ? 5.855 4.02 -5.027 1 91.62 70 ILE A O 1
ATOM 560 N N . LEU A 1 71 ? 6.086 2.324 -3.594 1 91.81 71 LEU A N 1
ATOM 561 C CA . LEU A 1 71 ? 4.973 2.779 -2.77 1 91.81 71 LEU A CA 1
ATOM 562 C C . LEU A 1 71 ? 5.359 4.02 -1.968 1 91.81 71 LEU A C 1
ATOM 564 O O . LEU A 1 71 ? 4.492 4.762 -1.51 1 91.81 71 LEU A O 1
ATOM 568 N N . TYR A 1 72 ? 6.609 4.266 -1.828 1 93.25 72 TYR A N 1
ATOM 569 C CA . TYR A 1 72 ? 7.055 5.465 -1.128 1 93.25 72 TYR A CA 1
ATOM 570 C C . TYR A 1 72 ? 6.598 6.723 -1.853 1 93.25 72 TYR A C 1
ATOM 572 O O . TYR A 1 72 ? 6.215 7.707 -1.218 1 93.25 72 TYR A O 1
ATOM 580 N N . ILE A 1 73 ? 6.637 6.75 -3.115 1 89.38 73 ILE A N 1
ATOM 581 C CA . ILE A 1 73 ? 6.43 7.934 -3.941 1 89.38 73 ILE A CA 1
ATOM 582 C C . ILE A 1 73 ? 5.016 8.469 -3.725 1 89.38 73 ILE A C 1
ATOM 584 O O . ILE A 1 73 ? 4.84 9.625 -3.318 1 89.38 73 ILE A O 1
ATOM 588 N N . PRO A 1 74 ? 3.977 7.684 -3.861 1 84.88 74 PRO A N 1
ATOM 589 C CA . PRO A 1 74 ? 2.633 8.234 -3.668 1 84.88 74 PRO A CA 1
ATOM 590 C C . PRO A 1 74 ? 2.275 8.422 -2.195 1 84.88 74 PRO A C 1
ATOM 592 O O . PRO A 1 74 ? 1.464 9.289 -1.857 1 84.88 74 PRO A O 1
ATOM 595 N N . LEU A 1 75 ? 2.914 7.727 -1.319 1 88.38 75 LEU A N 1
ATOM 596 C CA . LEU A 1 75 ? 2.471 7.723 0.07 1 88.38 75 LEU A CA 1
ATOM 597 C C . LEU A 1 75 ? 3.254 8.742 0.894 1 88.38 75 LEU A C 1
ATOM 599 O O . LEU A 1 75 ? 2.828 9.117 1.988 1 88.38 75 LEU A O 1
ATOM 603 N N . SER A 1 76 ? 4.406 9.125 0.397 1 88.56 76 SER A N 1
ATOM 604 C CA . SER A 1 76 ? 5.254 10.031 1.166 1 88.56 76 SER A CA 1
ATOM 605 C C . SER A 1 76 ? 4.543 11.352 1.442 1 88.56 76 SER A C 1
ATOM 607 O O . SER A 1 76 ? 4.555 11.844 2.572 1 88.56 76 SER A O 1
ATOM 609 N N . PRO A 1 77 ? 3.873 12.031 0.457 1 80.38 77 PRO A N 1
ATOM 610 C CA . PRO A 1 77 ? 3.164 13.273 0.759 1 80.38 77 PRO A CA 1
ATOM 611 C C . PRO A 1 77 ? 2.035 13.078 1.77 1 80.38 77 PRO A C 1
ATOM 613 O O . PRO A 1 77 ? 1.786 13.961 2.598 1 80.38 77 PRO A O 1
ATOM 616 N N . VAL A 1 78 ? 1.392 11.953 1.681 1 81.12 78 VAL A N 1
ATOM 617 C CA . VAL A 1 78 ? 0.301 11.648 2.602 1 81.12 78 VAL A CA 1
ATOM 618 C C . VAL A 1 78 ? 0.854 11.461 4.012 1 81.12 78 VAL A C 1
ATOM 620 O O . VAL A 1 78 ? 0.288 11.969 4.984 1 81.12 78 VAL A O 1
ATOM 623 N N . ALA A 1 79 ? 1.917 10.742 4.07 1 85.44 79 ALA A N 1
ATOM 624 C CA . ALA A 1 79 ? 2.535 10.484 5.367 1 85.44 79 ALA A CA 1
ATOM 625 C C . ALA A 1 79 ? 3.053 11.773 5.996 1 85.44 79 ALA A C 1
ATOM 627 O O . ALA A 1 79 ? 2.881 12 7.195 1 85.44 79 ALA A O 1
ATOM 628 N N . SER A 1 80 ? 3.693 12.578 5.207 1 80.12 80 SER A N 1
ATOM 629 C CA . SER A 1 80 ? 4.211 13.852 5.703 1 80.12 80 SER A CA 1
ATOM 630 C C . SER A 1 80 ? 3.086 14.742 6.223 1 80.12 80 SER A C 1
ATOM 632 O O . SER A 1 80 ? 3.242 15.414 7.242 1 80.12 80 SER A O 1
ATOM 634 N N . TRP A 1 81 ? 2.076 14.734 5.512 1 76.12 81 TRP A N 1
ATOM 635 C CA . TRP A 1 81 ? 0.918 15.516 5.934 1 76.12 81 TRP A CA 1
ATOM 636 C C . TRP A 1 81 ? 0.341 14.977 7.238 1 76.12 81 TRP A C 1
ATOM 638 O O . TRP A 1 81 ? -0.069 15.75 8.109 1 76.12 81 TRP A O 1
ATOM 648 N N . CYS A 1 82 ? 0.241 13.711 7.305 1 78.31 82 CYS A N 1
ATOM 649 C CA . CYS A 1 82 ? -0.255 13.086 8.523 1 78.31 82 CYS A CA 1
ATOM 650 C C . CYS A 1 82 ? 0.622 13.445 9.719 1 78.31 82 CYS A C 1
ATOM 652 O O . CYS A 1 82 ? 0.115 13.703 10.812 1 78.31 82 CYS A O 1
ATOM 654 N N . LEU A 1 83 ? 1.853 13.516 9.539 1 78.44 83 LEU A N 1
ATOM 655 C CA . LEU A 1 83 ? 2.801 13.844 10.602 1 78.44 83 LEU A CA 1
ATOM 656 C C . LEU A 1 83 ? 2.639 15.297 11.039 1 78.44 83 LEU A C 1
ATOM 658 O O . LEU A 1 83 ? 2.764 15.602 12.227 1 78.44 83 LEU A O 1
ATOM 662 N N . ASP A 1 84 ? 2.246 16.125 10.164 1 72.38 84 ASP A N 1
ATOM 663 C CA . ASP A 1 84 ? 2.16 17.562 10.438 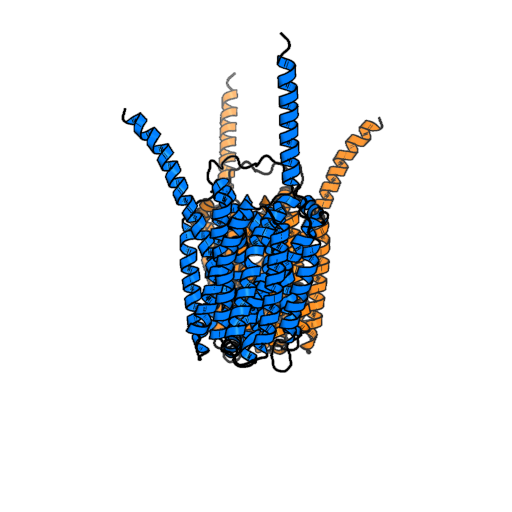1 72.38 84 ASP A CA 1
ATOM 664 C C . ASP A 1 84 ? 0.811 17.922 11.055 1 72.38 84 ASP A C 1
ATOM 666 O O . ASP A 1 84 ? 0.737 18.766 11.945 1 72.38 84 ASP A O 1
ATOM 670 N N . VAL A 1 85 ? -0.187 17.312 10.555 1 68.69 85 VAL A N 1
ATOM 671 C CA . VAL A 1 85 ? -1.518 17.812 10.883 1 68.69 85 VAL A CA 1
ATOM 672 C C . VAL A 1 85 ? -2.164 16.906 11.93 1 68.69 85 VAL A C 1
ATOM 674 O O . VAL A 1 85 ? -2.717 17.375 12.922 1 68.69 85 VAL A O 1
ATOM 677 N N . LYS A 1 86 ? -2.23 15.648 11.625 1 65.12 86 LYS A N 1
ATOM 678 C CA . LYS A 1 86 ? -2.951 14.727 12.5 1 65.12 86 LYS A CA 1
ATOM 679 C C . LYS A 1 86 ? -2.248 14.578 13.844 1 65.12 86 LYS A C 1
ATOM 681 O O . LYS A 1 86 ? -2.902 14.523 14.891 1 65.12 86 LYS A O 1
ATOM 686 N N . GLY A 1 87 ? -0.968 14.422 13.766 1 74.25 87 GLY A N 1
ATOM 687 C CA . GLY A 1 87 ? -0.208 14.227 14.992 1 74.25 87 GLY A CA 1
ATOM 688 C C . GLY A 1 87 ? 0.943 13.25 14.828 1 74.25 87 GLY A C 1
ATOM 689 O O . GLY A 1 87 ? 0.847 12.289 14.055 1 74.25 87 GLY A O 1
ATOM 690 N N . LEU A 1 88 ? 1.915 13.523 15.531 1 80.88 88 LEU A N 1
ATOM 691 C CA . LEU A 1 88 ? 3.15 12.75 15.5 1 80.88 88 LEU A CA 1
ATOM 692 C C . LEU A 1 88 ? 2.941 11.367 16.094 1 80.88 88 LEU A C 1
ATOM 694 O O . LEU A 1 88 ? 3.453 10.375 15.57 1 80.88 88 LEU A O 1
ATOM 698 N N . ARG A 1 89 ? 2.102 11.359 17.031 1 84.75 89 ARG A N 1
ATOM 699 C CA . ARG A 1 89 ? 1.921 10.109 17.766 1 84.75 89 ARG A CA 1
ATOM 700 C C . ARG A 1 89 ? 1.24 9.062 16.891 1 84.75 89 ARG A C 1
ATOM 702 O O . ARG A 1 89 ? 1.752 7.949 16.734 1 84.75 89 ARG A O 1
ATOM 709 N N . ILE A 1 90 ? 0.16 9.391 16.312 1 82.81 90 ILE A N 1
ATOM 710 C CA . ILE A 1 90 ? -0.616 8.43 15.539 1 82.81 90 ILE A CA 1
ATOM 711 C C . ILE A 1 90 ? 0.181 7.996 14.312 1 82.81 90 ILE A C 1
ATOM 713 O O . ILE A 1 90 ? 0.119 6.832 13.906 1 82.81 90 ILE A O 1
ATOM 717 N N . SER A 1 91 ? 0.884 8.844 13.719 1 87.38 91 SER A N 1
ATOM 718 C CA . SER A 1 91 ? 1.665 8.516 12.531 1 87.38 91 SER A CA 1
ATOM 719 C C . SER A 1 91 ? 2.779 7.523 12.859 1 87.38 91 SER A C 1
ATOM 721 O O . SER A 1 91 ? 3.002 6.566 12.109 1 87.38 91 SER A O 1
ATOM 723 N N . ILE A 1 92 ? 3.408 7.766 13.961 1 91 92 ILE A N 1
ATOM 724 C CA . ILE A 1 92 ? 4.512 6.895 14.359 1 91 92 ILE A CA 1
ATOM 725 C C . ILE A 1 92 ? 3.969 5.527 14.758 1 91 92 ILE A C 1
ATOM 727 O O . ILE A 1 92 ? 4.547 4.496 14.398 1 91 92 ILE A O 1
ATOM 731 N N . ILE A 1 93 ? 2.875 5.504 15.422 1 91.12 93 ILE A N 1
ATOM 732 C CA . ILE A 1 93 ? 2.256 4.242 15.812 1 91.12 93 ILE A CA 1
ATOM 733 C C . ILE A 1 93 ? 1.841 3.461 14.57 1 91.12 93 ILE A C 1
ATOM 735 O O . ILE A 1 93 ? 2.082 2.256 14.477 1 91.12 93 ILE A O 1
ATOM 739 N N . LEU A 1 94 ? 1.275 4.125 13.641 1 89.5 94 LEU A N 1
ATOM 740 C CA . LEU A 1 94 ? 0.861 3.488 12.398 1 89.5 94 LEU A CA 1
ATOM 741 C C . LEU A 1 94 ? 2.062 2.926 11.648 1 89.5 94 LEU A C 1
ATOM 743 O O . LEU A 1 94 ? 2.01 1.809 11.125 1 89.5 94 LEU A O 1
ATOM 747 N N . GLY A 1 95 ? 3.1 3.703 11.586 1 94.44 95 GLY A N 1
ATOM 748 C CA . GLY A 1 95 ? 4.305 3.238 10.922 1 94.44 95 GLY A CA 1
ATOM 749 C C . GLY A 1 95 ? 4.91 2.006 11.57 1 94.44 95 GLY A C 1
ATOM 750 O O . GLY A 1 95 ? 5.215 1.026 10.891 1 94.44 95 GLY A O 1
ATOM 751 N N . CYS A 1 96 ? 5.008 2.018 12.828 1 95.81 96 CYS A N 1
ATOM 752 C CA . CYS A 1 96 ? 5.645 0.93 13.562 1 95.81 96 CYS A CA 1
ATOM 753 C C . CYS A 1 96 ? 4.785 -0.329 13.523 1 95.81 96 CYS A C 1
ATOM 755 O O . CYS A 1 96 ? 5.289 -1.419 13.242 1 95.81 96 CYS A O 1
ATOM 757 N N . TRP A 1 97 ? 3.574 -0.198 13.711 1 93.75 97 TRP A N 1
ATOM 758 C CA . TRP A 1 97 ? 2.729 -1.38 13.836 1 93.75 97 TRP A CA 1
ATOM 759 C C . TRP A 1 97 ? 2.367 -1.941 12.469 1 93.75 97 TRP A C 1
ATOM 761 O O . TRP A 1 97 ? 2.176 -3.15 12.32 1 93.75 97 TRP A O 1
ATOM 771 N N . LEU A 1 98 ? 2.213 -1.128 11.484 1 94.62 98 LEU A N 1
ATOM 772 C CA . LEU A 1 98 ? 2.055 -1.654 10.133 1 94.62 98 LEU A CA 1
ATOM 773 C C . LEU A 1 98 ? 3.277 -2.467 9.711 1 94.62 98 LEU A C 1
ATOM 775 O O . LEU A 1 98 ? 3.15 -3.467 9.008 1 94.62 98 LEU A O 1
ATOM 779 N N . THR A 1 99 ? 4.422 -1.95 10.148 1 97.5 99 THR A N 1
ATOM 780 C CA . THR A 1 99 ? 5.645 -2.707 9.898 1 97.5 99 THR A CA 1
ATOM 781 C C . THR A 1 99 ? 5.59 -4.066 10.594 1 97.5 99 THR A C 1
ATOM 783 O O . THR A 1 99 ? 5.926 -5.09 10 1 97.5 99 THR A O 1
ATOM 786 N N . ALA A 1 100 ? 5.137 -4.066 11.812 1 96.94 100 ALA A N 1
ATOM 787 C CA . ALA A 1 100 ? 5.047 -5.305 12.578 1 96.94 100 ALA A CA 1
ATOM 788 C C . ALA A 1 100 ? 4.008 -6.246 11.977 1 96.94 100 ALA A C 1
ATOM 790 O O . ALA A 1 100 ? 4.238 -7.453 11.883 1 96.94 100 ALA A O 1
ATOM 791 N N . VAL A 1 101 ? 2.885 -5.738 11.586 1 94.81 101 VAL A N 1
ATOM 792 C CA . VAL A 1 101 ? 1.841 -6.555 10.977 1 94.81 101 VAL A CA 1
ATOM 793 C C . VAL A 1 101 ? 2.336 -7.113 9.648 1 94.81 101 VAL A C 1
ATOM 795 O O . VAL A 1 101 ? 2.074 -8.273 9.32 1 94.81 101 VAL A O 1
ATOM 798 N N . GLY A 1 102 ? 3.002 -6.227 8.852 1 96.06 102 GLY A N 1
ATOM 799 C CA . GLY A 1 102 ? 3.59 -6.723 7.617 1 96.06 102 GLY A CA 1
ATOM 800 C C . GLY A 1 102 ? 4.559 -7.867 7.836 1 96.06 102 GLY A C 1
ATOM 801 O O . GLY A 1 102 ? 4.535 -8.852 7.098 1 96.06 102 GLY A O 1
ATOM 802 N N . ALA A 1 103 ? 5.395 -7.711 8.852 1 97.62 103 ALA A N 1
ATOM 803 C CA . ALA A 1 103 ? 6.328 -8.781 9.195 1 97.62 103 ALA A CA 1
ATOM 804 C C . ALA A 1 103 ? 5.582 -10.039 9.625 1 97.62 103 ALA A C 1
ATOM 806 O O . ALA A 1 103 ? 6.012 -11.156 9.328 1 97.62 103 ALA A O 1
ATOM 807 N N . GLY A 1 104 ? 4.52 -9.859 10.336 1 96.19 104 GLY A N 1
ATOM 808 C CA . GLY A 1 104 ? 3.709 -10.992 10.758 1 96.19 104 GLY A CA 1
ATOM 809 C C . GLY A 1 104 ? 3.061 -11.727 9.594 1 96.19 104 GLY A C 1
ATOM 810 O O . GLY A 1 104 ? 3.018 -12.953 9.57 1 96.19 104 GLY A O 1
ATOM 811 N N . VAL A 1 105 ? 2.568 -11 8.656 1 92.81 105 VAL A N 1
ATOM 812 C CA . VAL A 1 105 ? 1.954 -11.578 7.473 1 92.81 105 VAL A CA 1
ATOM 813 C C . VAL A 1 105 ? 2.996 -12.383 6.695 1 92.81 105 VAL A C 1
ATOM 815 O O . VAL A 1 105 ? 2.703 -13.469 6.191 1 92.81 105 VAL A O 1
ATOM 818 N N . ARG A 1 106 ? 4.172 -11.844 6.609 1 95.12 106 ARG A N 1
ATOM 819 C CA . ARG A 1 106 ? 5.266 -12.562 5.961 1 95.12 106 ARG A CA 1
ATOM 820 C C . ARG A 1 106 ? 5.535 -13.891 6.648 1 95.12 106 ARG A C 1
ATOM 822 O O . ARG A 1 106 ? 5.75 -14.906 5.984 1 95.12 106 ARG A O 1
ATOM 829 N N . TRP A 1 107 ? 5.574 -13.781 7.934 1 95.25 107 TRP A N 1
ATOM 830 C CA . TRP A 1 107 ? 5.844 -14.984 8.711 1 95.25 107 TRP A CA 1
ATOM 831 C C . TRP A 1 107 ? 4.723 -16 8.539 1 95.25 107 TRP A C 1
ATOM 833 O O . TRP A 1 107 ? 4.977 -17.203 8.414 1 95.25 107 TRP A O 1
ATOM 843 N N . ALA A 1 108 ? 3.461 -15.586 8.516 1 91.06 108 ALA A N 1
ATOM 844 C CA . ALA A 1 108 ? 2.314 -16.469 8.344 1 91.06 108 ALA A CA 1
ATOM 845 C C . ALA A 1 108 ? 2.342 -17.141 6.965 1 91.06 108 ALA A C 1
ATOM 847 O O . ALA A 1 108 ? 1.892 -18.266 6.809 1 91.06 108 ALA A O 1
ATOM 848 N N . GLY A 1 109 ? 2.91 -16.453 6.012 1 89.5 109 GLY A N 1
ATOM 849 C CA . GLY A 1 109 ? 2.988 -16.984 4.66 1 89.5 109 GLY A CA 1
ATOM 850 C C . GLY A 1 109 ? 3.914 -18.188 4.547 1 89.5 109 GLY A C 1
ATOM 851 O O . GLY A 1 109 ? 3.764 -19 3.639 1 89.5 109 GLY A O 1
ATOM 852 N N . CYS A 1 110 ? 4.855 -18.344 5.441 1 91.06 110 CYS A N 1
ATOM 853 C CA . CYS A 1 110 ? 5.832 -19.438 5.395 1 91.06 110 CYS A CA 1
ATOM 854 C C . CYS A 1 110 ? 5.168 -20.781 5.668 1 91.06 110 CYS A C 1
ATOM 856 O O . CYS A 1 110 ? 5.738 -21.828 5.367 1 91.06 110 CYS A O 1
ATOM 858 N N . TYR A 1 111 ? 3.961 -20.781 6.172 1 88.31 111 TYR A N 1
ATOM 859 C CA . TYR A 1 111 ? 3.314 -22.031 6.555 1 88.31 111 TYR A CA 1
ATOM 860 C C . TYR A 1 111 ? 2.354 -22.5 5.469 1 88.31 111 TYR A C 1
ATOM 862 O O . TYR A 1 111 ? 1.688 -23.531 5.625 1 88.31 111 TYR A O 1
ATOM 870 N N . LEU A 1 112 ? 2.391 -21.812 4.434 1 84.81 112 LEU A N 1
ATOM 871 C CA . LEU A 1 112 ? 1.601 -22.266 3.293 1 84.81 112 LEU A CA 1
ATOM 872 C C . LEU A 1 112 ? 2.357 -23.312 2.484 1 84.81 112 LEU A C 1
ATOM 874 O O . LEU A 1 112 ? 3.592 -23.312 2.467 1 84.81 112 LEU A O 1
ATOM 878 N N . GLU A 1 113 ? 1.669 -24.188 1.862 1 79.38 113 GLU A N 1
ATOM 879 C CA . GLU A 1 113 ? 2.281 -25.344 1.21 1 79.38 113 GLU A CA 1
ATOM 880 C C . GLU A 1 113 ? 2.854 -24.969 -0.153 1 79.38 113 GLU A C 1
ATOM 882 O O . GLU A 1 113 ? 3.973 -25.359 -0.491 1 79.38 113 GLU A O 1
ATOM 887 N N . SER A 1 114 ? 2.174 -24.203 -0.922 1 83.44 114 SER A N 1
ATOM 888 C CA . SER A 1 114 ? 2.594 -23.875 -2.279 1 83.44 114 SER A CA 1
ATOM 889 C C . SER A 1 114 ? 3.607 -22.734 -2.283 1 83.44 114 SER A C 1
ATOM 891 O O . SER A 1 114 ? 3.387 -21.703 -1.648 1 83.44 114 SER A O 1
ATOM 893 N N . PRO A 1 115 ? 4.828 -22.953 -2.916 1 86.31 115 PRO A N 1
ATOM 894 C CA . PRO A 1 115 ? 5.836 -21.891 -2.998 1 86.31 115 PRO A CA 1
ATOM 895 C C . PRO A 1 115 ? 5.285 -20.594 -3.588 1 86.31 115 PRO A C 1
ATOM 897 O O . PRO A 1 115 ? 5.645 -19.5 -3.135 1 86.31 115 PRO A O 1
ATOM 900 N N . THR A 1 116 ? 4.43 -20.75 -4.5 1 82.12 116 THR A N 1
ATOM 901 C CA . THR A 1 116 ? 3.867 -19.562 -5.141 1 82.12 116 THR A CA 1
ATOM 902 C C . THR A 1 116 ? 2.949 -18.812 -4.184 1 82.12 116 THR A C 1
ATOM 904 O O . THR A 1 116 ? 2.908 -17.578 -4.191 1 82.12 116 THR A O 1
ATOM 907 N N . SER A 1 117 ? 2.215 -19.562 -3.348 1 83.69 117 SER A N 1
ATOM 908 C CA . SER A 1 117 ? 1.354 -18.938 -2.348 1 83.69 117 SER A CA 1
ATOM 909 C C . SER A 1 117 ? 2.176 -18.25 -1.261 1 83.69 117 SER A C 1
ATOM 911 O O . SER A 1 117 ? 1.795 -17.188 -0.761 1 83.69 117 SER A O 1
ATOM 913 N N . ARG A 1 118 ? 3.301 -18.875 -0.959 1 89.5 118 ARG A N 1
ATOM 914 C CA . ARG A 1 118 ? 4.195 -18.266 0.025 1 89.5 118 ARG A CA 1
ATOM 915 C C . ARG A 1 118 ? 4.73 -16.938 -0.468 1 89.5 118 ARG A C 1
ATOM 917 O O . ARG A 1 118 ? 4.805 -15.969 0.297 1 89.5 118 ARG A O 1
ATOM 924 N N . TYR A 1 119 ? 5.074 -16.938 -1.738 1 90.56 119 TYR A N 1
ATOM 925 C CA . TYR A 1 119 ? 5.598 -15.703 -2.316 1 90.56 119 TYR A CA 1
ATOM 926 C C . TYR A 1 119 ? 4.535 -14.609 -2.312 1 90.56 119 TYR A C 1
ATOM 928 O O . TYR A 1 119 ? 4.828 -13.453 -1.983 1 90.56 119 TYR A O 1
ATOM 936 N N . ALA A 1 120 ? 3.322 -14.891 -2.693 1 86.56 120 ALA A N 1
ATOM 937 C CA . ALA A 1 120 ? 2.248 -13.906 -2.799 1 86.56 120 ALA A CA 1
ATOM 938 C C . ALA A 1 120 ? 1.951 -13.273 -1.442 1 86.56 120 ALA A C 1
ATOM 940 O O . ALA A 1 120 ? 1.798 -12.055 -1.339 1 86.56 120 ALA A O 1
ATOM 941 N N . ILE A 1 121 ? 1.886 -14.078 -0.415 1 88.38 121 ILE A N 1
ATOM 942 C CA . ILE A 1 121 ? 1.589 -13.57 0.919 1 88.38 121 ILE A CA 1
ATOM 943 C C . ILE A 1 121 ? 2.771 -12.75 1.436 1 88.38 121 ILE A C 1
ATOM 945 O O . ILE A 1 121 ? 2.588 -11.75 2.133 1 88.38 121 ILE A O 1
ATOM 949 N N . THR A 1 122 ? 4.02 -13.219 1.108 1 93.44 122 THR A N 1
ATOM 950 C CA . THR A 1 122 ? 5.207 -12.461 1.474 1 93.44 122 THR A CA 1
ATOM 951 C C . THR A 1 122 ? 5.188 -11.086 0.81 1 93.44 122 THR A C 1
ATOM 953 O O . THR A 1 122 ? 5.52 -10.078 1.443 1 93.44 122 THR A O 1
ATOM 956 N N . LEU A 1 123 ? 4.805 -11.086 -0.463 1 92.44 123 LEU A N 1
ATOM 957 C CA . LEU A 1 123 ? 4.707 -9.82 -1.174 1 92.44 123 LEU A CA 1
ATOM 958 C C . LEU A 1 123 ? 3.664 -8.914 -0.528 1 92.44 123 LEU A C 1
ATOM 960 O O . LEU A 1 123 ? 3.861 -7.699 -0.431 1 92.44 123 LEU A O 1
ATOM 964 N N . LEU A 1 124 ? 2.609 -9.461 -0.082 1 89.56 124 LEU A N 1
ATOM 965 C CA . LEU A 1 124 ? 1.589 -8.695 0.62 1 89.56 124 LEU A CA 1
ATOM 966 C C . LEU A 1 124 ? 2.145 -8.102 1.912 1 89.56 124 LEU A C 1
ATOM 968 O O . LEU A 1 124 ? 1.878 -6.941 2.234 1 89.56 124 LEU A O 1
ATOM 972 N N . GLY A 1 125 ? 2.801 -8.953 2.617 1 93.56 125 GLY A N 1
ATOM 973 C CA . GLY A 1 125 ? 3.445 -8.453 3.82 1 93.56 125 GLY A CA 1
ATOM 974 C C . GLY A 1 125 ? 4.422 -7.324 3.549 1 93.56 125 GLY A C 1
ATOM 975 O O . GLY A 1 125 ? 4.477 -6.348 4.297 1 93.56 125 GLY A O 1
ATOM 976 N N . GLN A 1 126 ? 5.168 -7.445 2.49 1 95.12 126 GLN A N 1
ATOM 977 C CA . GLN A 1 126 ? 6.105 -6.406 2.082 1 95.12 126 GLN A CA 1
ATOM 978 C C . GLN A 1 126 ? 5.375 -5.121 1.704 1 95.12 126 GLN A C 1
ATOM 980 O O . GLN A 1 126 ? 5.859 -4.023 1.985 1 95.12 126 GLN A O 1
ATOM 985 N N . CYS A 1 127 ? 4.289 -5.258 1.099 1 92.06 127 CYS A N 1
ATOM 986 C CA . CYS A 1 127 ? 3.504 -4.086 0.729 1 92.06 127 CYS A CA 1
ATOM 987 C C . CYS A 1 127 ? 3.016 -3.346 1.967 1 92.06 127 CYS A C 1
ATOM 989 O O . CYS A 1 127 ? 3.08 -2.115 2.025 1 92.06 127 CYS A O 1
ATOM 991 N N . LEU A 1 128 ? 2.568 -4.086 2.932 1 92.88 128 LEU A N 1
ATOM 992 C CA . LEU A 1 128 ? 2.121 -3.473 4.176 1 92.88 128 LEU A CA 1
ATOM 993 C C . LEU A 1 128 ? 3.266 -2.729 4.859 1 92.88 128 LEU A C 1
ATOM 995 O O . LEU A 1 128 ? 3.086 -1.605 5.332 1 92.88 128 LEU A O 1
ATOM 999 N N . ALA A 1 129 ? 4.367 -3.383 4.875 1 95.81 129 ALA A N 1
ATOM 1000 C CA . ALA A 1 129 ? 5.543 -2.758 5.473 1 95.81 129 ALA A CA 1
ATOM 1001 C C . ALA A 1 129 ? 5.98 -1.534 4.672 1 95.81 129 ALA A C 1
ATOM 1003 O O . ALA A 1 129 ? 6.477 -0.557 5.242 1 95.81 129 ALA A O 1
ATOM 1004 N N . SER A 1 130 ? 5.855 -1.632 3.361 1 95.56 130 SER A N 1
ATOM 1005 C CA . SER A 1 130 ? 6.25 -0.522 2.5 1 95.56 130 SER A CA 1
ATOM 1006 C C . SER A 1 130 ? 5.332 0.681 2.695 1 95.56 130 SER A C 1
ATOM 1008 O O . SER A 1 130 ? 5.77 1.827 2.572 1 95.56 130 SER A O 1
ATOM 1010 N N . ILE A 1 131 ? 4.117 0.469 3.021 1 92.75 131 ILE A N 1
ATOM 1011 C CA . ILE A 1 131 ? 3.174 1.544 3.307 1 92.75 131 ILE A CA 1
ATOM 1012 C C . ILE A 1 131 ? 3.59 2.27 4.582 1 92.75 131 ILE A C 1
ATOM 1014 O O . ILE A 1 131 ? 3.4 3.482 4.707 1 92.75 131 ILE A O 1
ATOM 1018 N N . ALA A 1 132 ? 4.188 1.542 5.473 1 95.31 132 ALA A N 1
ATOM 1019 C CA . ALA A 1 132 ? 4.613 2.082 6.762 1 95.31 132 ALA A CA 1
ATOM 1020 C C . ALA A 1 132 ? 5.852 2.961 6.605 1 95.31 132 ALA A C 1
ATOM 1022 O O . ALA A 1 132 ? 6.09 3.859 7.418 1 95.31 132 ALA A O 1
ATOM 1023 N N . GLN A 1 133 ? 6.598 2.781 5.59 1 95.5 133 GLN A N 1
ATOM 1024 C CA . GLN A 1 133 ? 7.941 3.342 5.473 1 95.5 133 GLN A CA 1
ATOM 1025 C C . GLN A 1 133 ? 7.898 4.867 5.445 1 95.5 133 GLN A C 1
ATOM 1027 O O . GLN A 1 133 ? 8.633 5.527 6.184 1 95.5 133 GLN A O 1
ATOM 1032 N N . PRO A 1 134 ? 7.027 5.492 4.664 1 92.19 134 PRO A N 1
ATOM 1033 C CA . PRO A 1 134 ? 7.031 6.957 4.633 1 92.19 134 PRO A CA 1
ATOM 1034 C C . PRO A 1 134 ? 6.691 7.578 5.984 1 92.19 134 PRO A C 1
ATOM 1036 O O . PRO A 1 134 ? 7.168 8.672 6.305 1 92.19 134 PRO A O 1
ATOM 1039 N N . PHE A 1 135 ? 5.914 6.957 6.805 1 92.12 135 PHE A N 1
ATOM 1040 C CA . PHE A 1 135 ? 5.547 7.465 8.125 1 92.12 135 PHE A CA 1
ATOM 1041 C C . PHE A 1 135 ? 6.754 7.48 9.055 1 92.12 135 PHE A C 1
ATOM 1043 O O . PHE A 1 135 ? 6.805 8.273 10 1 92.12 135 PHE A O 1
ATOM 1050 N N . LEU A 1 136 ? 7.652 6.633 8.773 1 93.56 136 LEU A N 1
ATOM 1051 C CA . LEU A 1 136 ? 8.805 6.504 9.656 1 93.56 136 LEU A CA 1
ATOM 1052 C C . LEU A 1 136 ? 10 7.266 9.102 1 93.56 136 LEU A C 1
ATOM 1054 O O . LEU A 1 136 ? 10.703 7.961 9.844 1 93.56 136 LEU A O 1
ATOM 1058 N N . LEU A 1 137 ? 10.188 7.156 7.855 1 88.81 137 LEU A N 1
ATOM 1059 C CA . LEU A 1 137 ? 11.352 7.766 7.223 1 88.81 137 LEU A CA 1
ATOM 1060 C C . LEU A 1 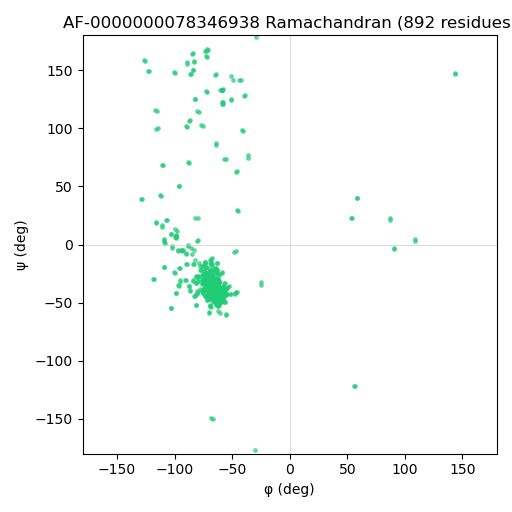137 ? 11.242 9.289 7.238 1 88.81 137 LEU A C 1
ATOM 1062 O O . LEU A 1 137 ? 12.258 9.984 7.277 1 88.81 137 LEU A O 1
ATOM 1066 N N . ASP A 1 138 ? 10.086 9.867 7.242 1 85.5 138 ASP A N 1
ATOM 1067 C CA . ASP A 1 138 ? 9.891 11.312 7.223 1 85.5 138 ASP A CA 1
ATOM 1068 C C . ASP A 1 138 ? 9.734 11.867 8.641 1 85.5 138 ASP A C 1
ATOM 1070 O O . ASP A 1 138 ? 9.758 13.078 8.844 1 85.5 138 ASP A O 1
ATOM 1074 N N . ALA A 1 139 ? 9.695 11.07 9.609 1 87.38 139 ALA A N 1
ATOM 1075 C CA . ALA A 1 139 ? 9.352 11.461 10.977 1 87.38 139 ALA A CA 1
ATOM 1076 C C . ALA A 1 139 ? 10.516 12.172 11.648 1 87.38 139 ALA A C 1
ATOM 1078 O O . ALA A 1 139 ? 10.312 13.078 12.461 1 87.38 139 ALA A O 1
ATOM 1079 N N . PRO A 1 140 ? 11.766 11.797 11.336 1 84.75 140 PRO A N 1
ATOM 1080 C CA . PRO A 1 140 ? 12.875 12.391 12.086 1 84.75 140 PRO A CA 1
ATOM 1081 C C . PRO A 1 140 ? 12.898 13.914 12 1 84.75 140 PRO A C 1
ATOM 1083 O O . PRO A 1 140 ? 13.07 14.594 13.016 1 84.75 140 PRO A O 1
ATOM 1086 N N . SER A 1 141 ? 12.648 14.461 10.891 1 77.69 141 SER A N 1
ATOM 1087 C CA . SER A 1 141 ? 12.68 15.906 10.719 1 77.69 141 SER A CA 1
ATOM 1088 C C . SER A 1 141 ? 11.539 16.578 11.477 1 77.69 141 SER A C 1
ATOM 1090 O O . SER A 1 141 ? 11.719 17.641 12.07 1 77.69 141 SER A O 1
ATOM 1092 N N . VAL A 1 142 ? 10.445 15.961 11.492 1 79.69 142 VAL A N 1
ATOM 1093 C CA . VAL A 1 142 ? 9.273 16.531 12.148 1 79.69 142 VAL A CA 1
ATOM 1094 C C . VAL A 1 142 ? 9.414 16.406 13.664 1 79.69 142 VAL A C 1
ATOM 1096 O O . VAL A 1 142 ? 9.125 17.359 14.398 1 79.69 142 VAL A O 1
ATOM 1099 N N . VAL A 1 143 ? 9.891 15.297 14.102 1 83.25 143 VAL A N 1
ATOM 1100 C CA . VAL A 1 143 ? 10.055 15.055 15.531 1 83.25 143 VAL A CA 1
ATOM 1101 C C . VAL A 1 143 ? 11.086 16.016 16.094 1 83.25 143 VAL A C 1
ATOM 1103 O O . VAL A 1 143 ? 10.891 16.594 17.172 1 83.25 143 VAL A O 1
ATOM 1106 N N . THR A 1 144 ? 12.148 16.266 15.453 1 81.62 144 THR A N 1
ATOM 1107 C CA . THR A 1 144 ? 13.203 17.141 15.953 1 81.62 144 THR A CA 1
ATOM 1108 C C . THR A 1 144 ? 12.758 18.609 15.922 1 81.62 144 THR A C 1
ATOM 1110 O O . THR A 1 144 ? 13.141 19.391 16.797 1 81.62 144 THR A O 1
ATOM 1113 N N . ALA A 1 145 ? 11.961 18.906 14.961 1 74.44 145 ALA A N 1
ATOM 1114 C CA . ALA A 1 145 ? 11.445 20.281 14.867 1 74.44 145 ALA A CA 1
ATOM 1115 C C . ALA A 1 145 ? 10.508 20.594 16.031 1 74.44 145 ALA A C 1
ATOM 1117 O O . ALA A 1 145 ? 10.508 21.703 16.562 1 74.44 145 ALA A O 1
ATOM 1118 N N . TYR A 1 146 ? 9.852 19.578 16.438 1 76.94 146 TYR A N 1
ATOM 1119 C CA . TYR A 1 146 ? 8.82 19.828 17.438 1 76.94 146 TYR A CA 1
ATOM 1120 C C . TYR A 1 146 ? 9.367 19.578 18.844 1 76.94 146 TYR A C 1
ATOM 1122 O O . TYR A 1 146 ? 8.953 20.234 19.797 1 76.94 146 TYR A O 1
ATOM 1130 N N . TRP A 1 147 ? 10.266 18.719 19.047 1 81.06 147 TRP A N 1
ATOM 1131 C CA . TRP A 1 147 ? 10.617 18.266 20.375 1 81.06 147 TRP A CA 1
ATOM 1132 C C . TRP A 1 147 ? 11.984 18.781 20.797 1 81.06 147 TRP A C 1
ATOM 1134 O O . TRP A 1 147 ? 12.328 18.797 21.984 1 81.06 147 TRP A O 1
ATOM 1144 N N . PHE A 1 148 ? 12.75 19.172 19.859 1 78.5 148 PHE A N 1
ATOM 1145 C CA . PHE A 1 148 ? 14.117 19.531 20.203 1 78.5 148 PHE A CA 1
ATOM 1146 C C . PHE A 1 148 ? 14.438 20.953 19.797 1 78.5 148 PHE A C 1
ATOM 1148 O O . PHE A 1 148 ? 13.828 21.5 18.859 1 78.5 148 PHE A O 1
ATOM 1155 N N . GLY A 1 149 ? 15.289 21.516 20.562 1 69.31 149 GLY A N 1
ATOM 1156 C CA . GLY A 1 149 ? 15.719 22.875 20.281 1 69.31 149 GLY A CA 1
ATOM 1157 C C . GLY A 1 149 ? 16.625 22.969 19.062 1 69.31 149 GLY A C 1
ATOM 1158 O O . GLY A 1 149 ? 17.078 21.969 18.531 1 69.31 149 GLY A O 1
ATOM 1159 N N . GLU A 1 150 ? 16.875 24.141 18.578 1 67.12 150 GLU A N 1
ATOM 1160 C CA . GLU A 1 150 ? 17.641 24.438 17.359 1 67.12 150 GLU A CA 1
ATOM 1161 C C . GLU A 1 150 ? 19.062 23.922 17.453 1 67.12 150 GLU A C 1
ATOM 1163 O O . GLU A 1 150 ? 19.609 23.406 16.484 1 67.12 150 GLU A O 1
ATOM 1168 N N . LYS A 1 151 ? 19.641 24.031 18.594 1 63.66 151 LYS A N 1
ATOM 1169 C CA . LYS A 1 151 ? 21.031 23.641 18.766 1 63.66 151 LYS A CA 1
ATOM 1170 C C . LYS A 1 151 ? 21.203 22.125 18.688 1 63.66 151 LYS A C 1
ATOM 1172 O O . LYS A 1 151 ? 22.234 21.625 18.25 1 63.66 151 LYS A O 1
ATOM 1177 N N . GLU A 1 152 ? 20.172 21.344 19.109 1 76.69 152 GLU A N 1
ATOM 1178 C CA . GLU A 1 152 ? 20.266 19.891 19.156 1 76.69 152 GLU A CA 1
ATOM 1179 C C . GLU A 1 152 ? 19.547 19.234 17.984 1 76.69 152 GLU A C 1
ATOM 1181 O O . GLU A 1 152 ? 19.625 18.031 17.781 1 76.69 152 GLU A O 1
ATOM 1186 N N . ARG A 1 153 ? 18.969 19.969 17.219 1 74.88 153 ARG A N 1
ATOM 1187 C CA . ARG A 1 153 ? 18.094 19.484 16.156 1 74.88 153 ARG A CA 1
ATOM 1188 C C . ARG A 1 153 ? 18.875 18.703 15.117 1 74.88 153 ARG A C 1
ATOM 1190 O O . ARG A 1 153 ? 18.469 17.594 14.734 1 74.88 153 ARG A O 1
ATOM 1197 N N . THR A 1 154 ? 19.984 19.219 14.781 1 69.38 154 THR A N 1
ATOM 1198 C CA . THR A 1 154 ? 20.766 18.594 13.719 1 69.38 154 THR A CA 1
ATOM 1199 C C . THR A 1 154 ? 21.328 17.25 14.188 1 69.38 154 THR A C 1
ATOM 1201 O O . THR A 1 154 ? 21.219 16.25 13.484 1 69.38 154 THR A O 1
ATOM 1204 N N . THR A 1 155 ? 21.844 17.266 15.344 1 74.38 155 THR A N 1
ATOM 1205 C CA . THR A 1 155 ? 22.438 16.047 15.898 1 74.38 155 THR A CA 1
ATOM 1206 C C . THR A 1 155 ? 21.359 14.992 16.141 1 74.38 155 THR A C 1
ATOM 1208 O O . THR A 1 155 ? 21.562 13.82 15.82 1 74.38 155 THR A O 1
ATOM 1211 N N . THR A 1 156 ? 20.266 15.383 16.719 1 80.81 156 THR A N 1
ATOM 1212 C CA . THR A 1 156 ? 19.188 14.438 17.016 1 80.81 156 THR A CA 1
ATOM 1213 C C . THR A 1 156 ? 18.594 13.883 15.719 1 80.81 156 THR A C 1
ATOM 1215 O O . THR A 1 156 ? 18.297 12.688 15.633 1 80.81 156 THR A O 1
ATOM 1218 N N . ASN A 1 157 ? 18.422 14.672 14.734 1 79.88 157 ASN A N 1
ATOM 1219 C CA . ASN A 1 157 ? 17.922 14.227 13.438 1 79.88 157 ASN A CA 1
ATOM 1220 C C . ASN A 1 157 ? 18.844 13.188 12.805 1 79.88 157 ASN A C 1
ATOM 1222 O O . ASN A 1 157 ? 18.375 12.195 12.25 1 79.88 157 ASN A O 1
ATOM 1226 N N . THR A 1 158 ? 20.109 13.461 12.93 1 75.94 158 THR A N 1
ATOM 1227 C CA . THR A 1 158 ? 21.094 12.531 12.391 1 75.94 158 THR A CA 1
ATOM 1228 C C . THR A 1 158 ? 21.031 11.188 13.102 1 75.94 158 THR A C 1
ATOM 1230 O O . THR A 1 158 ? 21.047 10.133 12.461 1 75.94 158 THR A O 1
ATOM 1233 N N . VAL A 1 159 ? 20.938 11.242 14.328 1 82.38 159 VAL A N 1
ATOM 1234 C CA . VAL A 1 159 ? 20.922 10.016 15.117 1 82.38 159 VAL A CA 1
ATOM 1235 C C . VAL A 1 159 ? 19.672 9.203 14.789 1 82.38 159 VAL A C 1
ATOM 1237 O O . VAL A 1 159 ? 19.734 7.988 14.602 1 82.38 159 VAL A O 1
ATOM 1240 N N . ILE A 1 160 ? 18.5 9.812 14.727 1 88 160 ILE A N 1
ATOM 1241 C CA . ILE A 1 160 ? 17.25 9.117 14.406 1 88 160 ILE A CA 1
ATOM 1242 C C . ILE A 1 160 ? 17.344 8.516 13.008 1 88 160 ILE A C 1
ATOM 1244 O O . ILE A 1 160 ? 16.922 7.375 12.789 1 88 160 ILE A O 1
ATOM 1248 N N . SER A 1 161 ? 17.953 9.219 12.133 1 83.38 161 SER A N 1
ATOM 1249 C CA . SER A 1 161 ? 18.016 8.789 10.742 1 83.38 161 SER A CA 1
ATOM 1250 C C . SER A 1 161 ? 18.953 7.609 10.555 1 83.38 161 SER A C 1
ATOM 1252 O O . SER A 1 161 ? 18.891 6.906 9.547 1 83.38 161 SER A O 1
ATOM 1254 N N . LEU A 1 162 ? 19.844 7.406 11.531 1 87.94 162 LEU A N 1
ATOM 1255 C CA . LEU A 1 162 ? 20.766 6.281 11.469 1 87.94 162 LEU A CA 1
ATOM 1256 C C . LEU A 1 162 ? 20.031 4.957 11.648 1 87.94 162 LEU A C 1
ATOM 1258 O O . LEU A 1 162 ? 20.578 3.893 11.352 1 87.94 162 LEU A O 1
ATOM 1262 N N . GLY A 1 163 ? 18.844 5.047 12.133 1 92.19 163 GLY A N 1
ATOM 1263 C CA . GLY A 1 163 ? 18.062 3.84 12.32 1 92.19 163 GLY A CA 1
ATOM 1264 C C . GLY A 1 163 ? 17.891 3.037 11.047 1 92.19 163 GLY A C 1
ATOM 1265 O O . GLY A 1 163 ? 17.953 1.806 11.07 1 92.19 163 GLY A O 1
ATOM 1266 N N . GLN A 1 164 ? 17.719 3.725 9.969 1 93 164 GLN A N 1
ATOM 1267 C CA . GLN A 1 164 ? 17.438 3.066 8.695 1 93 164 GLN A CA 1
ATOM 1268 C C . GLN A 1 164 ? 18.672 2.295 8.203 1 93 164 GLN A C 1
ATOM 1270 O O . GLN A 1 164 ? 18.594 1.084 7.988 1 93 164 GLN A O 1
ATOM 1275 N N . PRO A 1 165 ? 19.859 2.947 8.102 1 92.81 165 PRO A N 1
ATOM 1276 C CA . PRO A 1 165 ? 21.031 2.178 7.641 1 92.81 165 PRO A CA 1
ATOM 1277 C C . PRO A 1 165 ? 21.422 1.078 8.617 1 92.81 165 PRO A C 1
ATOM 1279 O O . PRO A 1 165 ? 21.875 0.009 8.195 1 92.81 165 PRO A O 1
ATOM 1282 N N . ILE A 1 166 ? 21.297 1.291 9.844 1 93.69 166 ILE A N 1
ATOM 1283 C CA . ILE A 1 166 ? 21.641 0.285 10.836 1 93.69 166 ILE A CA 1
ATOM 1284 C C . ILE A 1 166 ? 20.719 -0.925 10.695 1 93.69 166 ILE A C 1
ATOM 1286 O O . ILE A 1 166 ? 21.188 -2.07 10.758 1 93.69 166 ILE A O 1
ATOM 1290 N N . GLY A 1 167 ? 19.484 -0.69 10.594 1 96.25 167 GLY A N 1
ATOM 1291 C CA . GLY A 1 167 ? 18.547 -1.782 10.383 1 96.25 167 GLY A CA 1
ATOM 1292 C C . GLY A 1 167 ? 18.875 -2.623 9.164 1 96.25 167 GLY A C 1
ATOM 1293 O O . GLY A 1 167 ? 18.797 -3.852 9.211 1 96.25 167 GLY A O 1
ATOM 1294 N N . SER A 1 168 ? 19.203 -1.934 8.125 1 95.56 168 SER A N 1
ATOM 1295 C CA . SER A 1 168 ? 19.594 -2.629 6.902 1 95.56 168 SER A CA 1
ATOM 1296 C C . SER A 1 168 ? 20.844 -3.479 7.117 1 95.56 168 SER A C 1
ATOM 1298 O O . SER A 1 168 ? 20.922 -4.621 6.66 1 95.56 168 SER A O 1
ATOM 1300 N N . ALA A 1 169 ? 21.797 -2.908 7.805 1 95.25 169 ALA A N 1
ATOM 1301 C CA . ALA A 1 169 ? 23.047 -3.617 8.062 1 95.25 169 ALA A CA 1
ATOM 1302 C C . ALA A 1 169 ? 22.812 -4.863 8.906 1 95.25 169 ALA A C 1
ATOM 1304 O O . ALA A 1 169 ? 23.438 -5.906 8.68 1 95.25 169 ALA A O 1
ATOM 1305 N N . ILE A 1 170 ? 21.953 -4.777 9.797 1 95.19 170 ILE A N 1
ATOM 1306 C CA . ILE A 1 170 ? 21.672 -5.883 10.703 1 95.19 170 ILE A CA 1
ATOM 1307 C C . ILE A 1 170 ? 21.172 -7.09 9.914 1 95.19 170 ILE A C 1
ATOM 1309 O O . ILE A 1 170 ? 21.672 -8.203 10.078 1 95.19 170 ILE A O 1
ATOM 1313 N N . LEU A 1 171 ? 20.266 -6.879 9.055 1 94.81 171 LEU A N 1
ATOM 1314 C CA . LEU A 1 171 ? 19.672 -8.023 8.367 1 94.81 171 LEU A CA 1
ATOM 1315 C C . LEU A 1 171 ? 20.578 -8.5 7.234 1 94.81 171 LEU A C 1
ATOM 1317 O O . LEU A 1 171 ? 20.531 -9.68 6.855 1 94.81 171 LEU A O 1
ATOM 1321 N N . LEU A 1 172 ? 21.359 -7.578 6.684 1 95.5 172 LEU A N 1
ATOM 1322 C CA . LEU A 1 172 ? 22.359 -8.023 5.711 1 95.5 172 LEU A CA 1
ATOM 1323 C C . LEU A 1 172 ? 23.344 -8.984 6.352 1 95.5 172 LEU A C 1
ATOM 1325 O O . LEU A 1 172 ? 23.828 -9.922 5.699 1 95.5 172 LEU A O 1
ATOM 1329 N N . LEU A 1 173 ? 23.594 -8.727 7.613 1 93.88 173 LEU A N 1
ATOM 1330 C CA . LEU A 1 173 ? 24.547 -9.555 8.352 1 93.88 173 LEU A CA 1
ATOM 1331 C C . LEU A 1 173 ? 23.859 -10.82 8.859 1 93.88 173 LEU A C 1
ATOM 1333 O O . LEU A 1 173 ? 24.391 -11.93 8.68 1 93.88 173 LEU A O 1
ATOM 1337 N N . VAL A 1 174 ? 22.688 -10.734 9.406 1 94.12 174 VAL A N 1
ATOM 1338 C CA . VAL A 1 174 ? 22.016 -11.805 10.125 1 94.12 174 VAL A CA 1
ATOM 1339 C C . VAL A 1 174 ? 21.297 -12.727 9.141 1 94.12 174 VAL A C 1
ATOM 1341 O O . VAL A 1 174 ? 21.219 -13.938 9.359 1 94.12 174 VAL A O 1
ATOM 1344 N N . GLY A 1 175 ? 20.844 -12.25 8.07 1 94.38 175 GLY A N 1
ATOM 1345 C CA . GLY A 1 175 ? 20.078 -13.016 7.105 1 94.38 175 GLY A CA 1
ATOM 1346 C C . GLY A 1 175 ? 20.797 -14.266 6.633 1 94.38 175 GLY A C 1
ATOM 1347 O O . GLY A 1 175 ? 20.344 -15.383 6.875 1 94.38 175 GLY A O 1
ATOM 1348 N N . PRO A 1 176 ? 21.938 -14.031 6.039 1 94.38 176 PRO A N 1
ATOM 1349 C CA . PRO A 1 176 ? 22.688 -15.195 5.543 1 94.38 176 PRO A CA 1
ATOM 1350 C C . PRO A 1 176 ? 23.109 -16.141 6.664 1 94.38 176 PRO A C 1
ATOM 1352 O O . PRO A 1 176 ? 23.156 -17.359 6.473 1 94.38 176 PRO A O 1
ATOM 1355 N N . SER A 1 177 ? 23.375 -15.633 7.844 1 93.31 177 SER A N 1
ATOM 1356 C CA . SER A 1 177 ? 23.812 -16.453 8.969 1 93.31 177 SER A CA 1
ATOM 1357 C C . SER A 1 177 ? 22.688 -17.359 9.461 1 93.31 177 SER A C 1
ATOM 1359 O O . SER A 1 177 ? 22.938 -18.484 9.891 1 93.31 177 SER A O 1
ATOM 1361 N N . ILE A 1 178 ? 21.5 -16.922 9.383 1 93.88 178 ILE A N 1
ATOM 1362 C CA . ILE A 1 178 ? 20.359 -17.703 9.828 1 93.88 178 ILE A CA 1
ATOM 1363 C C . ILE A 1 178 ? 19.969 -18.734 8.758 1 93.88 178 ILE A C 1
ATOM 1365 O O . ILE A 1 178 ? 19.656 -19.875 9.078 1 93.88 178 ILE A O 1
ATOM 1369 N N . ILE A 1 179 ? 20.016 -18.344 7.535 1 92.56 179 ILE A N 1
ATOM 1370 C CA . ILE A 1 179 ? 19.594 -19.219 6.449 1 92.56 179 ILE A CA 1
ATOM 1371 C C . ILE A 1 179 ? 20.609 -20.344 6.27 1 92.56 179 ILE A C 1
ATOM 1373 O O . ILE A 1 179 ? 20.234 -21.5 6.102 1 92.56 179 ILE A O 1
ATOM 1377 N N . GLY A 1 180 ? 21.906 -20.047 6.316 1 88.12 180 GLY A N 1
ATOM 1378 C CA . GLY A 1 180 ? 22.938 -21.047 6.102 1 88.12 180 GLY A CA 1
ATOM 1379 C C . GLY A 1 180 ? 22.812 -21.766 4.773 1 88.12 180 GLY A C 1
ATOM 1380 O O . GLY A 1 180 ? 22.766 -21.125 3.717 1 88.12 180 GLY A O 1
ATOM 1381 N N . THR A 1 181 ? 22.672 -23.125 4.793 1 82.38 181 THR A N 1
ATOM 1382 C CA . THR A 1 181 ? 22.578 -23.922 3.568 1 82.38 181 THR A CA 1
ATOM 1383 C C . THR A 1 181 ? 21.172 -24.469 3.383 1 82.38 181 THR A C 1
ATOM 1385 O O . THR A 1 181 ? 20.875 -25.094 2.361 1 82.38 181 THR A O 1
ATOM 1388 N N . ASN A 1 182 ? 20.281 -24.094 4.316 1 87.25 182 ASN A N 1
ATOM 1389 C CA . ASN A 1 182 ? 18.938 -24.672 4.273 1 87.25 182 ASN A CA 1
ATOM 1390 C C . ASN A 1 182 ? 17.875 -23.594 4.02 1 87.25 182 ASN A C 1
ATOM 1392 O O . ASN A 1 182 ? 17.578 -22.781 4.902 1 87.25 182 ASN A O 1
ATOM 1396 N N . PRO A 1 183 ? 17.25 -23.688 2.955 1 85.38 183 PRO A N 1
ATOM 1397 C CA . PRO A 1 183 ? 16.234 -22.703 2.615 1 85.38 183 PRO A CA 1
ATOM 1398 C C . PRO A 1 183 ? 15.016 -22.766 3.543 1 85.38 183 PRO A C 1
ATOM 1400 O O . PRO A 1 183 ? 14.242 -21.797 3.619 1 85.38 183 PRO A O 1
ATOM 1403 N N . ALA A 1 184 ? 14.844 -23.844 4.27 1 85.69 184 ALA A N 1
ATOM 1404 C CA . ALA A 1 184 ? 13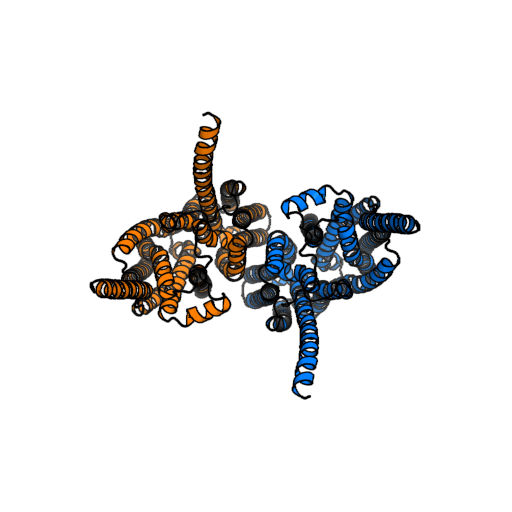.703 -23.984 5.168 1 85.69 184 ALA A CA 1
ATOM 1405 C C . ALA A 1 184 ? 13.812 -23 6.34 1 85.69 184 ALA A C 1
ATOM 1407 O O . ALA A 1 184 ? 12.82 -22.734 7.02 1 85.69 184 ALA A O 1
ATOM 1408 N N . ASN A 1 185 ? 15.016 -22.422 6.457 1 93.12 185 ASN A N 1
ATOM 1409 C CA . ASN A 1 185 ? 15.266 -21.516 7.574 1 93.12 185 ASN A CA 1
ATOM 1410 C C . ASN A 1 185 ? 14.68 -20.125 7.324 1 93.12 185 ASN A C 1
ATOM 1412 O O . ASN A 1 185 ? 14.836 -19.219 8.141 1 93.12 185 ASN A O 1
ATOM 1416 N N . PHE A 1 186 ? 13.984 -19.938 6.23 1 94.38 186 PHE A N 1
ATOM 1417 C CA . PHE A 1 186 ? 13.328 -18.672 5.973 1 94.38 186 PHE A CA 1
ATOM 1418 C C . PHE A 1 186 ? 12.195 -18.438 6.965 1 94.38 186 PHE A C 1
ATOM 1420 O O . PHE A 1 186 ? 11.891 -17.281 7.309 1 94.38 186 PHE A O 1
ATOM 1427 N N . ALA A 1 187 ? 11.57 -19.5 7.441 1 93.94 187 ALA A N 1
ATOM 1428 C CA . ALA A 1 187 ? 10.547 -19.359 8.477 1 93.94 187 ALA A CA 1
ATOM 1429 C C . ALA A 1 187 ? 11.141 -18.766 9.75 1 93.94 187 ALA A C 1
ATOM 1431 O O . ALA A 1 187 ? 10.531 -17.906 10.383 1 93.94 187 ALA A O 1
ATOM 1432 N N . THR A 1 188 ? 12.336 -19.234 10.102 1 94.81 188 THR A N 1
ATOM 1433 C CA . THR A 1 188 ? 13.023 -18.719 11.273 1 94.81 188 THR A CA 1
ATOM 1434 C C . THR A 1 188 ? 13.445 -17.281 11.07 1 94.81 188 THR A C 1
ATOM 1436 O O . THR A 1 188 ? 13.328 -16.453 11.977 1 94.81 188 THR A O 1
ATOM 1439 N N . LEU A 1 189 ? 13.992 -16.984 9.93 1 96.12 189 LEU A N 1
ATOM 1440 C CA . LEU A 1 189 ? 14.406 -15.625 9.625 1 96.12 189 LEU A CA 1
ATOM 1441 C C . LEU A 1 189 ? 13.227 -14.664 9.727 1 96.12 189 LEU A C 1
ATOM 1443 O O . LEU A 1 189 ? 13.328 -13.602 10.344 1 96.12 189 LEU A O 1
ATOM 1447 N N . ASN A 1 190 ? 12.055 -15.062 9.078 1 96.31 190 ASN A N 1
ATOM 1448 C CA . ASN A 1 190 ? 10.883 -14.203 9.109 1 96.31 190 ASN A CA 1
ATOM 1449 C C . ASN A 1 190 ? 10.312 -14.086 10.523 1 96.31 190 ASN A C 1
ATOM 1451 O O . ASN A 1 190 ? 9.742 -13.055 10.875 1 96.31 190 ASN A O 1
ATOM 1455 N N . LEU A 1 191 ? 10.484 -15.109 11.344 1 96.25 191 LEU A N 1
ATOM 1456 C CA . LEU A 1 191 ? 10.078 -15.023 12.742 1 96.25 191 LEU A CA 1
ATOM 1457 C C . LEU A 1 191 ? 10.945 -14.023 13.5 1 96.25 191 LEU A C 1
ATOM 1459 O O . LEU A 1 191 ? 10.43 -13.219 14.281 1 96.25 191 LEU A O 1
ATOM 1463 N N . VAL A 1 192 ? 12.234 -14.102 13.281 1 96.25 192 VAL A N 1
ATOM 1464 C CA . VAL A 1 192 ? 13.164 -13.195 13.938 1 96.25 192 VAL A CA 1
ATOM 1465 C C . VAL A 1 192 ? 12.836 -11.75 13.562 1 96.25 192 VAL A C 1
ATOM 1467 O O . VAL A 1 192 ? 12.828 -10.867 14.422 1 96.25 192 VAL A O 1
ATOM 1470 N N . VAL A 1 193 ? 12.602 -11.547 12.289 1 97.06 193 VAL A N 1
ATOM 1471 C CA . VAL A 1 193 ? 12.281 -10.203 11.82 1 97.06 193 VAL A CA 1
ATOM 1472 C C . VAL A 1 193 ? 10.945 -9.758 12.406 1 97.06 193 VAL A C 1
ATOM 1474 O O . VAL A 1 193 ? 10.758 -8.586 12.734 1 97.06 193 VAL A O 1
ATOM 1477 N N . PHE A 1 194 ? 9.977 -10.688 12.539 1 97.31 194 PHE A N 1
ATOM 1478 C CA . PHE A 1 194 ? 8.688 -10.383 13.133 1 97.31 194 PHE A CA 1
ATOM 1479 C C . PHE A 1 194 ? 8.844 -9.977 14.594 1 97.31 194 PHE A C 1
ATOM 1481 O O . PHE A 1 194 ? 8.242 -8.992 15.039 1 97.31 194 PHE A O 1
ATOM 1488 N N . ILE A 1 195 ? 9.617 -10.695 15.305 1 97.25 195 ILE A N 1
ATOM 1489 C CA . ILE A 1 195 ? 9.875 -10.383 16.703 1 97.25 195 ILE A CA 1
ATOM 1490 C C . ILE A 1 195 ? 10.578 -9.031 16.812 1 97.25 195 ILE A C 1
ATOM 1492 O O . ILE A 1 195 ? 10.219 -8.195 17.641 1 97.25 195 ILE A O 1
ATOM 1496 N N . LEU A 1 196 ? 11.594 -8.828 15.969 1 97.19 196 LEU A N 1
ATOM 1497 C CA . LEU A 1 196 ? 12.312 -7.562 15.953 1 97.19 196 LEU A CA 1
ATOM 1498 C C . LEU A 1 196 ? 11.352 -6.398 15.719 1 97.19 196 LEU A C 1
ATOM 1500 O O . LEU A 1 196 ? 11.391 -5.398 16.438 1 97.19 196 LEU A O 1
ATOM 1504 N N . ALA A 1 197 ? 10.508 -6.562 14.672 1 97.38 197 ALA A N 1
ATOM 1505 C CA . ALA A 1 197 ? 9.555 -5.508 14.352 1 97.38 197 ALA A CA 1
ATOM 1506 C C . ALA A 1 197 ? 8.57 -5.289 15.5 1 97.38 197 ALA A C 1
ATOM 1508 O O . ALA A 1 197 ? 8.203 -4.152 15.805 1 97.38 197 ALA A O 1
ATOM 1509 N N . GLY A 1 198 ? 8.141 -6.363 16.172 1 96.69 198 GLY A N 1
ATOM 1510 C CA . GLY A 1 198 ? 7.23 -6.262 17.312 1 96.69 198 GLY A CA 1
ATOM 1511 C C . GLY A 1 198 ? 7.84 -5.551 18.5 1 96.69 198 GLY A C 1
ATOM 1512 O O . GLY A 1 198 ? 7.207 -4.672 19.094 1 96.69 198 GLY A O 1
ATOM 1513 N N . VAL A 1 199 ? 9.039 -5.895 18.781 1 96.62 199 VAL A N 1
ATOM 1514 C CA . VAL A 1 199 ? 9.734 -5.297 19.922 1 96.62 199 VAL A CA 1
ATOM 1515 C C . VAL A 1 199 ? 10.008 -3.82 19.641 1 96.62 199 VAL A C 1
ATOM 1517 O O . VAL A 1 199 ? 9.852 -2.979 20.531 1 96.62 199 VAL A O 1
ATOM 1520 N N . CYS A 1 200 ? 10.398 -3.512 18.422 1 96.06 200 CYS A N 1
ATOM 1521 C CA . CYS A 1 200 ? 10.711 -2.135 18.047 1 96.06 200 CYS A CA 1
ATOM 1522 C C . CYS A 1 200 ? 9.445 -1.284 18.016 1 96.06 200 CYS A C 1
ATOM 1524 O O . CYS A 1 200 ? 9.516 -0.058 18.125 1 96.06 200 CYS A O 1
ATOM 1526 N N . ALA A 1 201 ? 8.312 -1.95 17.875 1 95.75 201 ALA A N 1
ATOM 1527 C CA . ALA A 1 201 ? 7.055 -1.214 17.812 1 95.75 201 ALA A CA 1
ATOM 1528 C C . ALA A 1 201 ? 6.535 -0.883 19.203 1 95.75 201 ALA A C 1
ATOM 1530 O O . ALA A 1 201 ? 5.723 0.028 19.375 1 95.75 201 ALA A O 1
ATOM 1531 N N . LEU A 1 202 ? 6.965 -1.49 20.266 1 94.94 202 LEU A N 1
ATOM 1532 C CA . LEU A 1 202 ? 6.414 -1.391 21.609 1 94.94 202 LEU A CA 1
ATOM 1533 C C . LEU A 1 202 ? 6.59 0.019 22.172 1 94.94 202 LEU A C 1
ATOM 1535 O O . LEU A 1 202 ? 5.648 0.593 22.719 1 94.94 202 LEU A O 1
ATOM 1539 N N . PRO A 1 203 ? 7.762 0.658 22 1 93.38 203 PRO A N 1
ATOM 1540 C CA . PRO A 1 203 ? 7.93 1.997 22.578 1 93.38 203 PRO A CA 1
ATOM 1541 C C . PRO A 1 203 ? 6.992 3.027 21.953 1 93.38 203 PRO A C 1
ATOM 1543 O O . PRO A 1 203 ? 6.734 4.074 22.547 1 93.38 203 PRO A O 1
ATOM 1546 N N . SER A 1 204 ? 6.547 2.75 20.766 1 92 204 SER A N 1
ATOM 1547 C CA . SER A 1 204 ? 5.688 3.711 20.078 1 92 204 SER A CA 1
ATOM 1548 C C . SER A 1 204 ? 4.367 3.895 20.828 1 92 204 SER A C 1
ATOM 1550 O O . SER A 1 204 ? 3.678 4.898 20.641 1 92 204 SER A O 1
ATOM 1552 N N . LEU A 1 205 ? 3.977 2.975 21.672 1 89.5 205 LEU A N 1
ATOM 1553 C CA . LEU A 1 205 ? 2.713 3.039 22.406 1 89.5 205 LEU A CA 1
ATOM 1554 C C . LEU A 1 205 ? 2.777 4.078 23.516 1 89.5 205 LEU A C 1
ATOM 1556 O O . LEU A 1 205 ? 1.743 4.543 24 1 89.5 205 LEU A O 1
ATOM 1560 N N . TRP A 1 206 ? 3.967 4.559 23.891 1 85.44 206 TRP A N 1
ATOM 1561 C CA . TRP A 1 206 ? 4.109 5.477 25.016 1 85.44 206 TRP A CA 1
ATOM 1562 C C . TRP A 1 206 ? 4.516 6.867 24.547 1 85.44 206 TRP A C 1
ATOM 1564 O O . TRP A 1 206 ? 4.934 7.707 25.344 1 85.44 206 TRP A O 1
ATOM 1574 N N . ILE A 1 207 ? 4.371 7.066 23.359 1 82.44 207 ILE A N 1
ATOM 1575 C CA . ILE A 1 207 ? 4.797 8.367 22.844 1 82.44 207 ILE A CA 1
ATOM 1576 C C . ILE A 1 207 ? 3.668 9.383 23.016 1 82.44 207 ILE A C 1
ATOM 1578 O O . ILE A 1 207 ? 2.496 9.008 23.094 1 82.44 207 ILE A O 1
ATOM 1582 N N . LEU A 1 208 ? 4.062 10.602 23.25 1 74.88 208 LEU A N 1
ATOM 1583 C CA . LEU A 1 208 ? 3.119 11.711 23.391 1 74.88 208 LEU A CA 1
ATOM 1584 C C . LEU A 1 208 ? 3.051 12.516 22.094 1 74.88 208 LEU A C 1
ATOM 1586 O O . LEU A 1 208 ? 3.959 12.445 21.266 1 74.88 208 LEU A O 1
ATOM 1590 N N . ASP A 1 209 ? 1.918 13.008 21.906 1 75.38 209 ASP A N 1
ATOM 1591 C CA . ASP A 1 209 ? 1.772 13.859 20.734 1 75.38 209 ASP A CA 1
ATOM 1592 C C . ASP A 1 209 ? 2.588 15.141 20.875 1 75.38 209 ASP A C 1
ATOM 1594 O O . ASP A 1 209 ? 3.525 15.203 21.672 1 75.38 209 ASP A O 1
ATOM 1598 N N . ARG A 1 210 ? 2.203 16.281 20.281 1 65.81 210 ARG A N 1
ATOM 1599 C CA . ARG A 1 210 ? 2.938 17.547 20.234 1 65.81 210 ARG A CA 1
ATOM 1600 C C . ARG A 1 210 ? 2.934 18.234 21.609 1 65.81 210 ARG A C 1
ATOM 1602 O O . ARG A 1 210 ? 1.95 18.156 22.344 1 65.81 210 ARG A O 1
ATOM 1609 N N . PRO A 1 211 ? 4.199 18.672 22.047 1 61.62 211 PRO A N 1
ATOM 1610 C CA . PRO A 1 211 ? 4.191 19.422 23.297 1 61.62 211 PRO A CA 1
ATOM 1611 C C . PRO A 1 211 ? 3.312 20.672 23.234 1 61.62 211 PRO A C 1
ATOM 1613 O O . PRO A 1 211 ? 3.1 21.219 22.141 1 61.62 211 PRO A O 1
ATOM 1616 N N . PRO A 1 212 ? 2.447 20.906 24.281 1 52.81 212 PRO A N 1
ATOM 1617 C CA . PRO A 1 212 ? 1.587 22.094 24.297 1 52.81 212 PRO A CA 1
ATOM 1618 C C . PRO A 1 212 ? 2.342 23.375 23.953 1 52.81 212 PRO A C 1
ATOM 1620 O O . PRO A 1 212 ? 1.749 24.328 23.422 1 52.81 212 PRO A O 1
ATOM 1623 N N . THR A 1 213 ? 3.607 23.656 24.422 1 49.84 213 THR A N 1
ATOM 1624 C CA . THR A 1 213 ? 4.332 24.906 24.219 1 49.84 213 THR A CA 1
ATOM 1625 C C . THR A 1 213 ? 5.281 24.781 23.031 1 49.84 213 THR A C 1
ATOM 1627 O O . THR A 1 213 ? 6.371 24.219 23.141 1 49.84 213 THR A O 1
ATOM 1630 N N . ALA A 1 214 ? 4.762 24.359 22.062 1 48.38 214 ALA A N 1
ATOM 1631 C CA . ALA A 1 214 ? 5.691 24.188 20.953 1 48.38 214 ALA A CA 1
ATOM 1632 C C . ALA A 1 214 ? 6.648 25.375 20.859 1 48.38 214 ALA A C 1
ATOM 1634 O O . ALA A 1 214 ? 6.219 26.531 20.828 1 48.38 214 ALA A O 1
ATOM 1635 N N . PRO A 1 215 ? 7.82 25.312 21.344 1 43.25 215 PRO A N 1
ATOM 1636 C CA . PRO A 1 215 ? 8.617 26.547 21.188 1 43.25 215 PRO A CA 1
ATOM 1637 C C . PRO A 1 215 ? 8.242 27.328 19.938 1 43.25 215 PRO A C 1
ATOM 1639 O O . PRO A 1 215 ? 7.477 26.844 19.109 1 43.25 215 PRO A O 1
ATOM 1642 N N . THR A 1 216 ? 9.102 28.609 19.672 1 38.06 216 THR A N 1
ATOM 1643 C CA . THR A 1 216 ? 9.109 29.703 18.703 1 38.06 216 THR A CA 1
ATOM 1644 C C . THR A 1 216 ? 9.008 29.156 17.281 1 38.06 216 THR A C 1
ATOM 1646 O O . THR A 1 216 ? 9.273 29.891 16.328 1 38.06 216 THR A O 1
ATOM 1649 N N . PHE A 1 217 ? 9.055 27.938 17.156 1 40.25 217 PHE A N 1
ATOM 1650 C CA . PHE A 1 217 ? 9.43 27.781 15.758 1 40.25 217 PHE A CA 1
ATOM 1651 C C . PHE A 1 217 ? 8.539 28.625 14.852 1 40.25 217 PHE A C 1
ATOM 1653 O O . PHE A 1 217 ? 7.379 28.875 15.18 1 40.25 217 PHE A O 1
ATOM 1660 N N . SER A 1 218 ? 9.07 29.266 13.766 1 37.53 218 SER A N 1
ATOM 1661 C CA . SER A 1 218 ? 8.719 30.203 12.695 1 37.53 218 SER A CA 1
ATOM 1662 C C . SER A 1 218 ? 7.383 29.844 12.055 1 37.53 218 SER A C 1
ATOM 1664 O O . SER A 1 218 ? 7.34 29.125 11.055 1 37.53 218 SER A O 1
ATOM 1666 N N . ALA A 1 219 ? 6.512 29.281 12.688 1 38.09 219 ALA A N 1
ATOM 1667 C CA . ALA A 1 219 ? 5.105 29.266 12.289 1 38.09 219 ALA A CA 1
ATOM 1668 C C . ALA A 1 219 ? 4.781 30.484 11.414 1 38.09 219 ALA A C 1
ATOM 1670 O O . ALA A 1 219 ? 3.789 30.484 10.688 1 38.09 219 ALA A O 1
ATOM 1671 N N . GLN A 1 220 ? 5.512 31.578 11.727 1 37.28 220 GLN A N 1
ATOM 1672 C CA . GLN A 1 220 ? 5.164 32.844 11.125 1 37.28 220 GLN A CA 1
ATOM 1673 C C . GLN A 1 220 ? 5.652 32.938 9.68 1 37.28 220 GLN A C 1
ATOM 1675 O O . GLN A 1 220 ? 5.379 33.906 8.977 1 37.28 220 GLN A O 1
ATOM 1680 N N . VAL A 1 221 ? 6.766 32.188 9.336 1 40 221 VAL A N 1
ATOM 1681 C CA . VAL A 1 221 ? 7.129 32.531 7.957 1 40 221 VAL A CA 1
ATOM 1682 C C . VAL A 1 221 ? 6.168 31.828 6.992 1 40 221 VAL A C 1
ATOM 1684 O O . VAL A 1 221 ? 5.938 30.625 7.094 1 40 221 VAL A O 1
ATOM 1687 N N . THR A 1 222 ? 5.281 32.5 6.484 1 44.91 222 THR A N 1
ATOM 1688 C CA . THR A 1 222 ? 4.336 32.156 5.43 1 44.91 222 THR A CA 1
ATOM 1689 C C . THR A 1 222 ? 4.992 31.25 4.387 1 44.91 222 THR A C 1
ATOM 1691 O O . THR A 1 222 ? 5.895 31.688 3.666 1 44.91 222 THR A O 1
ATOM 1694 N N . HIS A 1 223 ? 5.168 30.031 4.652 1 50.81 223 HIS A N 1
ATOM 1695 C CA . HIS A 1 223 ? 5.734 29.125 3.658 1 50.81 223 HIS A CA 1
ATOM 1696 C C . HIS A 1 223 ? 4.883 29.094 2.395 1 50.81 223 HIS A C 1
ATOM 1698 O O . HIS A 1 223 ? 3.672 29.312 2.449 1 50.81 223 HIS A O 1
ATOM 1704 N N . VAL A 1 224 ? 5.602 29.484 1.266 1 51.16 224 VAL A N 1
ATOM 1705 C CA . VAL A 1 224 ? 4.992 29.391 -0.058 1 51.16 224 VAL A CA 1
ATOM 1706 C C . VAL A 1 224 ? 4.156 28.109 -0.157 1 51.16 224 VAL A C 1
ATOM 1708 O O . VAL A 1 224 ? 4.535 27.078 0.386 1 51.16 224 VAL A O 1
ATOM 1711 N N . PRO A 1 225 ? 2.953 28.266 -0.576 1 54.44 225 PRO A N 1
ATOM 1712 C CA . PRO A 1 225 ? 2.098 27.094 -0.787 1 54.44 225 PRO A CA 1
ATOM 1713 C C . PRO A 1 225 ? 2.82 25.953 -1.513 1 54.44 225 PRO A C 1
ATOM 1715 O O . PRO A 1 225 ? 3.699 26.203 -2.342 1 54.44 225 PRO A O 1
ATOM 1718 N N . PHE A 1 226 ? 2.623 24.812 -1.212 1 56.31 226 PHE A N 1
ATOM 1719 C CA . PHE A 1 226 ? 3.254 23.578 -1.655 1 56.31 226 PHE A CA 1
ATOM 1720 C C . PHE A 1 226 ? 3.363 23.531 -3.174 1 56.31 226 PHE A C 1
ATOM 1722 O O . PHE A 1 226 ? 4.422 23.219 -3.719 1 56.31 226 PHE A O 1
ATOM 1729 N N . LYS A 1 227 ? 2.279 23.969 -3.779 1 57.59 227 LYS A N 1
ATOM 1730 C CA . LYS A 1 227 ? 2.268 23.875 -5.234 1 57.59 227 LYS A CA 1
ATOM 1731 C C . LYS A 1 227 ? 3.25 24.859 -5.863 1 57.59 227 LYS A C 1
ATOM 1733 O O . LYS A 1 227 ? 3.98 24.5 -6.793 1 57.59 227 LYS A O 1
ATOM 1738 N N . GLN A 1 228 ? 3.215 25.984 -5.348 1 59.81 228 GLN A N 1
ATOM 1739 C CA . GLN A 1 228 ? 4.098 27 -5.895 1 59.81 228 GLN A CA 1
ATOM 1740 C C . GLN A 1 228 ? 5.555 26.719 -5.539 1 59.81 228 GLN A C 1
ATOM 1742 O O . GLN A 1 228 ? 6.461 27 -6.324 1 59.81 228 GLN A O 1
ATOM 1747 N N . GLY A 1 229 ? 5.691 26.062 -4.527 1 61.66 229 GLY A N 1
ATOM 1748 C CA . GLY A 1 229 ? 7.027 25.719 -4.059 1 61.66 229 GLY A CA 1
ATOM 1749 C C . GLY A 1 229 ? 7.691 24.641 -4.887 1 61.66 229 GLY A C 1
ATOM 1750 O O . GLY A 1 229 ? 8.883 24.734 -5.191 1 61.66 229 GLY A O 1
ATOM 1751 N N . VAL A 1 230 ? 6.953 23.781 -5.391 1 68 230 VAL A N 1
ATOM 1752 C CA . VAL A 1 230 ? 7.48 22.672 -6.172 1 68 230 VAL A CA 1
ATOM 1753 C C . VAL A 1 230 ? 8.016 23.188 -7.508 1 68 230 VAL A C 1
ATOM 1755 O O . VAL A 1 230 ? 9.117 22.812 -7.926 1 68 230 VAL A O 1
ATOM 1758 N N . PHE A 1 231 ? 7.27 24 -8.078 1 73.5 231 PHE A N 1
ATOM 1759 C CA . PHE A 1 231 ? 7.68 24.516 -9.383 1 73.5 231 PHE A CA 1
ATOM 1760 C C . PHE A 1 231 ? 8.875 25.453 -9.242 1 73.5 231 PHE A C 1
ATOM 1762 O O . PHE A 1 231 ? 9.742 25.5 -10.125 1 73.5 231 PHE A O 1
ATOM 1769 N N . GLN A 1 232 ? 8.945 26.031 -8.156 1 77.62 232 GLN A N 1
ATOM 1770 C CA . GLN A 1 232 ? 10.039 26.969 -7.922 1 77.62 232 GLN A CA 1
ATOM 1771 C C . GLN A 1 232 ? 11.352 26.234 -7.672 1 77.62 232 GLN A C 1
ATOM 1773 O O . GLN A 1 232 ? 12.43 26.734 -7.992 1 77.62 232 GLN A O 1
ATOM 1778 N N . LEU A 1 233 ? 11.227 25.078 -7.203 1 80.5 233 LEU A N 1
ATOM 1779 C CA . LEU A 1 233 ? 12.414 24.297 -6.891 1 80.5 233 LEU A CA 1
ATOM 1780 C C . LEU A 1 233 ? 13.164 23.906 -8.164 1 80.5 233 LEU A C 1
ATOM 1782 O O . LEU A 1 233 ? 14.391 23.922 -8.195 1 80.5 233 LEU A O 1
ATOM 1786 N N . PHE A 1 234 ? 12.391 23.672 -9.188 1 82.88 234 PHE A N 1
ATOM 1787 C CA . PHE A 1 234 ? 13.016 23.203 -10.414 1 82.88 234 PHE A CA 1
ATOM 1788 C C . PHE A 1 234 ? 13.562 24.359 -11.234 1 82.88 234 PHE A C 1
ATOM 1790 O O . PHE A 1 234 ? 14.266 24.141 -12.219 1 82.88 234 PHE A O 1
ATOM 1797 N N . LYS A 1 235 ? 13.305 25.516 -10.766 1 82.69 235 LYS A N 1
ATOM 1798 C CA . LYS A 1 235 ? 13.844 26.688 -11.438 1 82.69 235 LYS A CA 1
ATOM 1799 C C . LYS A 1 235 ? 15.219 27.047 -10.891 1 82.69 235 LYS A C 1
ATOM 1801 O O . LYS A 1 235 ? 15.984 27.766 -11.539 1 82.69 235 LYS A O 1
ATOM 1806 N N . ILE A 1 236 ? 15.523 26.547 -9.797 1 86.69 236 ILE A N 1
ATOM 1807 C CA . ILE A 1 236 ? 16.828 26.781 -9.188 1 86.69 236 ILE A CA 1
ATOM 1808 C C . ILE A 1 236 ? 17.828 25.75 -9.703 1 86.69 236 ILE A C 1
ATOM 1810 O O . ILE A 1 236 ? 17.797 24.578 -9.297 1 86.69 236 ILE A O 1
ATOM 1814 N N . LYS A 1 237 ? 18.703 26.172 -10.531 1 87.38 237 LYS A N 1
ATOM 1815 C CA . LYS A 1 237 ? 19.672 25.297 -11.18 1 87.38 237 LYS A CA 1
ATOM 1816 C C . LYS A 1 237 ? 20.484 24.516 -10.148 1 87.38 237 LYS A C 1
ATOM 1818 O O . LYS A 1 237 ? 20.75 23.328 -10.32 1 87.38 237 LYS A O 1
ATOM 1823 N N . ALA A 1 238 ? 20.906 25.203 -9.102 1 88.19 238 ALA A N 1
ATOM 1824 C CA . ALA A 1 238 ? 21.703 24.547 -8.062 1 88.19 238 ALA A CA 1
ATOM 1825 C C . ALA A 1 238 ? 20.922 23.422 -7.402 1 88.19 238 ALA A C 1
ATOM 1827 O O . ALA A 1 238 ? 21.5 22.375 -7.078 1 88.19 238 ALA A O 1
ATOM 1828 N N . TYR A 1 239 ? 19.688 23.609 -7.242 1 90.25 239 TYR A N 1
ATOM 1829 C CA . TYR A 1 239 ? 18.875 22.578 -6.613 1 90.25 239 TYR A CA 1
ATOM 1830 C C . TYR A 1 239 ? 18.688 21.391 -7.547 1 90.25 239 TYR A C 1
ATOM 1832 O O . TYR A 1 239 ? 18.688 20.234 -7.102 1 90.25 239 TYR A O 1
ATOM 1840 N N . VAL A 1 240 ? 18.547 21.672 -8.781 1 91.06 240 VAL A N 1
ATOM 1841 C CA . VAL A 1 240 ? 18.375 20.609 -9.75 1 91.06 240 VAL A CA 1
ATOM 1842 C C . VAL A 1 240 ? 19.625 19.734 -9.789 1 91.06 240 VAL A C 1
ATOM 1844 O O . VAL A 1 240 ? 19.531 18.5 -9.883 1 91.06 240 VAL A O 1
ATOM 1847 N N . ILE A 1 241 ? 20.719 20.312 -9.727 1 91.88 241 ILE A N 1
ATOM 1848 C CA . ILE A 1 241 ? 21.969 19.578 -9.703 1 91.88 241 ILE A CA 1
ATOM 1849 C C . ILE A 1 241 ? 22.047 18.703 -8.445 1 91.88 241 ILE A C 1
ATOM 1851 O O . ILE A 1 241 ? 22.406 17.531 -8.516 1 91.88 241 ILE A O 1
ATOM 1855 N N . LEU A 1 242 ? 21.688 19.281 -7.352 1 91.44 242 LEU A N 1
ATOM 1856 C CA . LEU A 1 242 ? 21.688 18.547 -6.094 1 91.44 242 LEU A CA 1
ATOM 1857 C C . LEU A 1 242 ? 20.688 17.406 -6.133 1 91.44 242 LEU A C 1
ATOM 1859 O O . LEU A 1 242 ? 20.938 16.328 -5.586 1 91.44 242 LEU A O 1
ATOM 1863 N N . TRP A 1 243 ? 19.594 17.719 -6.742 1 92.75 243 TRP A N 1
ATOM 1864 C CA . TRP A 1 243 ? 18.562 16.703 -6.863 1 92.75 243 TRP A CA 1
ATOM 1865 C C . TRP A 1 243 ? 19.047 15.508 -7.68 1 92.75 243 TRP A C 1
ATOM 1867 O O . TRP A 1 243 ? 18.812 14.359 -7.316 1 92.75 243 TRP A O 1
ATOM 1877 N N . ILE A 1 244 ? 19.75 15.734 -8.672 1 93.44 244 ILE A N 1
ATOM 1878 C CA . ILE A 1 244 ? 20.281 14.68 -9.531 1 93.44 244 ILE A CA 1
ATOM 1879 C C . ILE A 1 244 ? 21.375 13.914 -8.789 1 93.44 244 ILE A C 1
ATOM 1881 O O . ILE A 1 244 ? 21.406 12.68 -8.812 1 93.44 244 ILE A O 1
ATOM 1885 N N . VAL A 1 245 ? 22.219 14.617 -8.164 1 92.5 245 VAL A N 1
ATOM 1886 C CA . VAL A 1 245 ? 23.328 14 -7.453 1 92.5 245 VAL A CA 1
ATOM 1887 C C . VAL A 1 245 ? 22.797 13.156 -6.297 1 92.5 245 VAL A C 1
ATOM 1889 O O . VAL A 1 245 ? 23.156 11.984 -6.152 1 92.5 245 VAL A O 1
ATOM 1892 N N . PHE A 1 246 ? 21.938 13.742 -5.539 1 92.5 246 PHE A N 1
ATOM 1893 C CA . PHE A 1 246 ? 21.359 13.047 -4.391 1 92.5 246 PHE A CA 1
ATOM 1894 C C . PHE A 1 246 ? 20.516 11.859 -4.84 1 92.5 246 PHE A C 1
ATOM 1896 O O . PHE A 1 246 ? 20.672 10.758 -4.309 1 92.5 246 PHE A O 1
ATOM 1903 N N . GLY A 1 247 ? 19.719 12.133 -5.758 1 93.75 247 GLY A N 1
ATOM 1904 C CA . GLY A 1 247 ? 18.828 11.094 -6.266 1 93.75 247 GLY A CA 1
ATOM 1905 C C . GLY A 1 247 ? 19.578 9.914 -6.863 1 93.75 247 GLY A C 1
ATOM 1906 O O . GLY A 1 247 ? 19.234 8.758 -6.613 1 93.75 247 GLY A O 1
ATOM 1907 N N . THR A 1 248 ? 20.531 10.203 -7.602 1 93.19 248 THR A N 1
ATOM 1908 C CA . THR A 1 248 ? 21.297 9.141 -8.25 1 93.19 248 THR A CA 1
ATOM 1909 C C . THR A 1 248 ? 22.062 8.328 -7.211 1 93.19 248 THR A C 1
ATOM 1911 O O . THR A 1 248 ? 22.094 7.098 -7.27 1 93.19 248 THR A O 1
ATOM 1914 N N . PHE A 1 249 ? 22.641 8.992 -6.332 1 90.62 249 PHE A N 1
ATOM 1915 C CA . PHE A 1 249 ? 23.391 8.273 -5.316 1 90.62 249 PHE A CA 1
ATOM 1916 C C . PHE A 1 249 ? 22.469 7.402 -4.469 1 90.62 249 PHE A C 1
ATOM 1918 O O . PHE A 1 249 ? 22.781 6.238 -4.211 1 90.62 249 PHE A O 1
ATOM 1925 N N . LEU A 1 250 ? 21.438 8.008 -3.965 1 91.94 250 LEU A N 1
ATOM 1926 C CA . LEU A 1 250 ? 20.5 7.227 -3.16 1 91.94 250 LEU A CA 1
ATOM 1927 C C . LEU A 1 250 ? 19.953 6.047 -3.955 1 91.94 250 LEU A C 1
ATOM 1929 O O . LEU A 1 250 ? 19.75 4.961 -3.402 1 91.94 250 LEU A O 1
ATOM 1933 N N . GLY A 1 251 ? 19.719 6.281 -5.195 1 94.56 251 GLY A N 1
ATOM 1934 C CA . GLY A 1 251 ? 19.297 5.199 -6.07 1 94.56 251 GLY A CA 1
ATOM 1935 C C . GLY A 1 251 ? 20.344 4.105 -6.215 1 94.56 251 GLY A C 1
ATOM 1936 O O . GLY A 1 251 ? 20.016 2.918 -6.168 1 94.56 251 GLY A O 1
ATOM 1937 N N . ILE A 1 252 ? 21.562 4.539 -6.434 1 94.88 252 ILE A N 1
ATOM 1938 C CA . ILE A 1 252 ? 22.656 3.594 -6.551 1 94.88 252 ILE A CA 1
ATOM 1939 C C . ILE A 1 252 ? 22.797 2.793 -5.258 1 94.88 252 ILE A C 1
ATOM 1941 O O . ILE A 1 252 ? 23.016 1.579 -5.293 1 94.88 252 ILE A O 1
ATOM 1945 N N . PHE A 1 253 ? 22.672 3.438 -4.207 1 92.19 253 PHE A N 1
ATOM 1946 C CA . PHE A 1 253 ? 22.766 2.771 -2.912 1 92.19 253 PHE A CA 1
ATOM 1947 C C . PHE A 1 253 ? 21.656 1.739 -2.752 1 92.19 253 PHE A C 1
ATOM 1949 O O . PHE A 1 253 ? 21.922 0.601 -2.355 1 92.19 253 PHE A O 1
ATOM 1956 N N . ASN A 1 254 ? 20.438 2.143 -2.979 1 93.75 254 ASN A N 1
ATOM 1957 C CA . ASN A 1 254 ? 19.297 1.229 -2.881 1 93.75 254 ASN A CA 1
ATOM 1958 C C . ASN A 1 254 ? 19.484 0.003 -3.77 1 93.75 254 ASN A C 1
ATOM 1960 O O . ASN A 1 254 ? 19.234 -1.124 -3.344 1 93.75 254 ASN A O 1
ATOM 1964 N N . THR A 1 255 ? 19.953 0.298 -4.926 1 95.5 255 THR A N 1
ATOM 1965 C CA . THR A 1 255 ? 20.156 -0.786 -5.883 1 95.5 255 THR A CA 1
ATOM 1966 C C . THR A 1 255 ? 21.297 -1.692 -5.434 1 95.5 255 THR A C 1
ATOM 1968 O O . THR A 1 255 ? 21.188 -2.918 -5.512 1 95.5 255 THR A O 1
ATOM 1971 N N . PHE A 1 256 ? 22.375 -1.087 -4.992 1 94.75 256 PHE A N 1
ATOM 1972 C CA . PHE A 1 256 ? 23.547 -1.833 -4.531 1 94.75 256 PHE A CA 1
ATOM 1973 C C . PHE A 1 256 ? 23.172 -2.752 -3.371 1 94.75 256 PHE A C 1
ATOM 1975 O O . PHE A 1 256 ? 23.531 -3.93 -3.367 1 94.75 256 PHE A O 1
ATOM 1982 N N . VAL A 1 257 ? 22.438 -2.215 -2.445 1 92.69 257 VAL A N 1
ATOM 1983 C CA . VAL A 1 257 ? 22.047 -2.984 -1.269 1 92.69 257 VAL A CA 1
ATOM 1984 C C . VAL A 1 257 ? 21.078 -4.094 -1.675 1 92.69 257 VAL A C 1
ATOM 1986 O O . VAL A 1 257 ? 21.219 -5.238 -1.229 1 92.69 257 VAL A O 1
ATOM 1989 N N . THR A 1 258 ? 20.172 -3.826 -2.523 1 93.81 258 THR A N 1
ATOM 1990 C CA . THR A 1 258 ? 19.141 -4.781 -2.938 1 93.81 258 THR A CA 1
ATOM 1991 C C . THR A 1 258 ? 19.766 -5.914 -3.75 1 93.81 258 THR A C 1
ATOM 1993 O O . THR A 1 258 ? 19.359 -7.07 -3.625 1 93.81 258 THR A O 1
ATOM 1996 N N . LEU A 1 259 ? 20.781 -5.605 -4.602 1 95.5 259 LEU A N 1
ATOM 1997 C CA . LEU A 1 259 ? 21.312 -6.59 -5.535 1 95.5 259 LEU A CA 1
ATOM 1998 C C . LEU A 1 259 ? 22.688 -7.078 -5.09 1 95.5 259 LEU A C 1
ATOM 2000 O O . LEU A 1 259 ? 23.453 -7.598 -5.898 1 95.5 259 LEU A O 1
ATOM 2004 N N . ILE A 1 260 ? 22.984 -6.918 -3.871 1 94.62 260 ILE A N 1
ATOM 2005 C CA . ILE A 1 260 ? 24.328 -7.219 -3.398 1 94.62 260 ILE A CA 1
ATOM 2006 C C . ILE A 1 260 ? 24.641 -8.695 -3.646 1 94.62 260 ILE A C 1
ATOM 2008 O O . ILE A 1 260 ? 25.734 -9.039 -4.113 1 94.62 260 ILE A O 1
ATOM 2012 N N . SER A 1 261 ? 23.734 -9.602 -3.373 1 94.12 261 SER A N 1
ATOM 2013 C CA . SER A 1 261 ? 23.938 -11.031 -3.602 1 94.12 261 SER A CA 1
ATOM 2014 C C . SER A 1 261 ? 23.984 -11.352 -5.09 1 94.12 261 SER A C 1
ATOM 2016 O O . SER A 1 261 ? 24.75 -12.211 -5.523 1 94.12 261 SER A O 1
ATOM 2018 N N . ASP A 1 262 ? 23.188 -10.633 -5.848 1 93.12 262 ASP A N 1
ATOM 2019 C CA . ASP A 1 262 ? 23.141 -10.852 -7.289 1 93.12 262 ASP A CA 1
ATOM 2020 C C . ASP A 1 262 ? 24.453 -10.438 -7.957 1 93.12 262 ASP A C 1
ATOM 2022 O O . ASP A 1 262 ? 24.812 -10.969 -9 1 93.12 262 ASP A O 1
ATOM 2026 N N . TYR A 1 263 ? 25.141 -9.578 -7.379 1 92.56 263 TYR A N 1
ATOM 2027 C CA . TYR A 1 263 ? 26.375 -9.07 -7.945 1 92.56 263 TYR A CA 1
ATOM 2028 C C . TYR A 1 263 ? 27.531 -10.047 -7.699 1 92.56 263 TYR A C 1
ATOM 2030 O O . TYR A 1 263 ? 28.391 -10.227 -8.555 1 92.56 263 TYR A O 1
ATOM 2038 N N . VAL A 1 264 ? 27.484 -10.773 -6.602 1 92.5 264 VAL A N 1
ATOM 2039 C CA . VAL A 1 264 ? 28.734 -11.422 -6.234 1 92.5 264 VAL A CA 1
ATOM 2040 C C . VAL A 1 264 ? 28.562 -12.938 -6.238 1 92.5 264 VAL A C 1
ATOM 2042 O O . VAL A 1 264 ? 29.484 -13.68 -6.555 1 92.5 264 VAL A O 1
ATOM 2045 N N . VAL A 1 265 ? 27.391 -13.469 -5.973 1 90.62 265 VAL A N 1
ATOM 2046 C CA . VAL A 1 265 ? 27.188 -14.906 -5.809 1 90.62 265 VAL A CA 1
ATOM 2047 C C . VAL A 1 265 ? 27.422 -15.617 -7.141 1 90.62 265 VAL A C 1
ATOM 2049 O O . VAL A 1 265 ? 28.047 -16.672 -7.184 1 90.62 265 VAL A O 1
ATOM 2052 N N . PRO A 1 266 ? 26.922 -15.008 -8.234 1 89.06 266 PRO A N 1
ATOM 2053 C CA . PRO A 1 266 ? 27.172 -15.68 -9.508 1 89.06 266 PRO A CA 1
ATOM 2054 C C . PRO A 1 266 ? 28.656 -15.766 -9.852 1 89.06 266 PRO A C 1
ATOM 2056 O O . PRO A 1 266 ? 29.047 -16.562 -10.711 1 89.06 266 PRO A O 1
ATOM 2059 N N . PHE A 1 267 ? 29.516 -15 -9.195 1 89.56 267 PHE A N 1
ATOM 2060 C CA . PHE A 1 267 ? 30.953 -15 -9.461 1 89.56 267 PHE A CA 1
ATOM 2061 C C . PHE A 1 267 ? 31.688 -15.867 -8.445 1 89.56 267 PHE A C 1
ATOM 2063 O O . PHE A 1 267 ? 32.906 -15.82 -8.359 1 89.56 267 PHE A O 1
ATOM 2070 N N . GLY A 1 268 ? 30.922 -16.594 -7.582 1 88.19 268 GLY A N 1
ATOM 2071 C CA . GLY A 1 268 ? 31.5 -17.625 -6.742 1 88.19 268 GLY A CA 1
ATOM 2072 C C . GLY A 1 268 ? 31.562 -17.25 -5.277 1 88.19 268 GLY A C 1
ATOM 2073 O O . GLY A 1 268 ? 32.094 -18 -4.457 1 88.19 268 GLY A O 1
ATOM 2074 N N . TYR A 1 269 ? 31.062 -16.141 -4.922 1 91.94 269 TYR A N 1
ATOM 2075 C CA . TYR A 1 269 ? 31.078 -15.727 -3.523 1 91.94 269 TYR A CA 1
ATOM 2076 C C . TYR A 1 269 ? 29.828 -16.234 -2.801 1 91.94 269 TYR A C 1
ATOM 2078 O O . TYR A 1 269 ? 28.828 -16.562 -3.436 1 91.94 269 TYR A O 1
ATOM 2086 N N . THR A 1 270 ? 30 -16.359 -1.506 1 91.69 270 THR A N 1
ATOM 2087 C CA . THR A 1 270 ? 28.906 -16.891 -0.708 1 91.69 270 THR A CA 1
ATOM 2088 C C . THR A 1 270 ? 27.922 -15.781 -0.332 1 91.69 270 THR A C 1
ATOM 2090 O O . THR A 1 270 ? 28.25 -14.594 -0.444 1 91.69 270 THR A O 1
ATOM 2093 N N . GLN A 1 271 ? 26.797 -16.141 0.09 1 93.94 271 GLN A N 1
ATOM 2094 C CA . GLN A 1 271 ? 25.781 -15.195 0.529 1 93.94 271 GLN A CA 1
ATOM 2095 C C . GLN A 1 271 ? 26.219 -14.461 1.788 1 93.94 271 GLN A C 1
ATOM 2097 O O . GLN A 1 271 ? 25.891 -13.289 1.978 1 93.94 271 GLN A O 1
ATOM 2102 N N . ASP A 1 272 ? 27 -15.141 2.641 1 93.88 272 ASP A N 1
ATOM 2103 C CA . ASP A 1 272 ? 27.547 -14.492 3.83 1 93.88 272 ASP A CA 1
ATOM 2104 C C . ASP A 1 272 ? 28.5 -13.367 3.451 1 93.88 272 ASP A C 1
ATOM 2106 O O . ASP A 1 272 ? 28.484 -12.305 4.066 1 93.88 272 ASP A O 1
ATOM 2110 N N . GLN A 1 273 ? 29.281 -13.664 2.463 1 93.75 273 GLN A N 1
ATOM 2111 C CA . GLN A 1 273 ? 30.203 -12.641 1.989 1 93.75 273 GLN A CA 1
ATOM 2112 C C . GLN A 1 273 ? 29.469 -11.461 1.381 1 93.75 273 GLN A C 1
ATOM 2114 O O . GLN A 1 273 ? 29.875 -10.305 1.552 1 93.75 273 GLN A O 1
ATOM 2119 N N . ALA A 1 274 ? 28.438 -11.773 0.665 1 94.31 274 ALA A N 1
ATOM 2120 C CA . ALA A 1 274 ? 27.609 -10.711 0.105 1 94.31 274 ALA A CA 1
ATOM 2121 C C . ALA A 1 274 ? 27.047 -9.82 1.206 1 94.31 274 ALA A C 1
ATOM 2123 O O . ALA A 1 274 ? 27.109 -8.586 1.116 1 94.31 274 ALA A O 1
ATOM 2124 N N . GLY A 1 275 ? 26.469 -10.453 2.234 1 95.12 275 GLY A N 1
ATOM 2125 C CA . GLY A 1 275 ? 25.938 -9.695 3.361 1 95.12 275 GLY A CA 1
ATOM 2126 C C . GLY A 1 275 ? 27 -8.844 4.051 1 95.12 275 GLY A C 1
ATOM 2127 O O . GLY A 1 275 ? 26.734 -7.695 4.402 1 95.12 275 GLY A O 1
ATOM 2128 N N . ASN A 1 276 ? 28.141 -9.359 4.215 1 96.06 276 ASN A N 1
ATOM 2129 C CA . ASN A 1 276 ? 29.234 -8.641 4.867 1 96.06 276 ASN A CA 1
ATOM 2130 C C . ASN A 1 276 ? 29.656 -7.418 4.059 1 96.06 276 ASN A C 1
ATOM 2132 O O . ASN A 1 276 ? 30.031 -6.391 4.633 1 96.06 276 ASN A O 1
ATOM 2136 N N . LEU A 1 277 ? 29.688 -7.57 2.785 1 95.94 277 LEU A N 1
ATOM 2137 C CA . LEU A 1 277 ? 30.047 -6.438 1.936 1 95.94 277 LEU A CA 1
ATOM 2138 C C . LEU A 1 277 ? 29.062 -5.285 2.133 1 95.94 277 LEU A C 1
ATOM 2140 O O . LEU A 1 277 ? 29.453 -4.121 2.16 1 95.94 277 LEU A O 1
ATOM 2144 N N . GLY A 1 278 ? 27.797 -5.648 2.227 1 95.31 278 GLY A N 1
ATOM 2145 C CA . GLY A 1 278 ? 26.812 -4.625 2.516 1 95.31 278 GLY A CA 1
ATOM 2146 C C . GLY A 1 278 ? 27.016 -3.955 3.859 1 95.31 278 GLY A C 1
ATOM 2147 O O . GLY A 1 278 ? 26.891 -2.734 3.975 1 95.31 278 GLY A O 1
ATOM 2148 N N . VAL A 1 279 ? 27.344 -4.754 4.824 1 96.25 279 VAL A N 1
ATOM 2149 C CA . VAL A 1 279 ? 27.562 -4.242 6.172 1 96.25 279 VAL A CA 1
ATOM 2150 C C . VAL A 1 279 ? 28.781 -3.311 6.172 1 96.25 279 VAL A C 1
ATOM 2152 O O . VAL A 1 279 ? 28.766 -2.273 6.84 1 96.25 279 VAL A O 1
ATOM 2155 N N . ILE A 1 280 ? 29.781 -3.668 5.453 1 96.81 280 ILE A N 1
ATOM 2156 C CA . ILE A 1 280 ? 30.984 -2.852 5.359 1 96.81 280 ILE A CA 1
ATOM 2157 C C . ILE A 1 280 ? 30.656 -1.51 4.711 1 96.81 280 ILE A C 1
ATOM 2159 O O . ILE A 1 280 ? 31.078 -0.458 5.195 1 96.81 280 ILE A O 1
ATOM 2163 N N . ALA A 1 281 ? 29.906 -1.577 3.668 1 96 281 ALA A N 1
ATOM 2164 C CA . ALA A 1 281 ? 29.516 -0.346 2.984 1 96 281 ALA A CA 1
ATOM 2165 C C . ALA A 1 281 ? 28.766 0.587 3.924 1 96 281 ALA A C 1
ATOM 2167 O O . ALA A 1 281 ? 29.062 1.778 4.008 1 96 281 ALA A O 1
ATOM 2168 N N . ILE A 1 282 ? 27.797 0.068 4.672 1 95.5 282 ILE A N 1
ATOM 2169 C CA . ILE A 1 282 ? 26.953 0.863 5.559 1 95.5 282 ILE A CA 1
ATOM 2170 C C . ILE A 1 282 ? 27.766 1.308 6.777 1 95.5 282 ILE A C 1
ATOM 2172 O O . ILE A 1 282 ? 27.75 2.484 7.148 1 95.5 282 ILE A O 1
ATOM 2176 N N . GLY A 1 283 ? 28.562 0.391 7.363 1 95.25 283 GLY A N 1
ATOM 2177 C CA . GLY A 1 283 ? 29.344 0.702 8.547 1 95.25 283 GLY A CA 1
ATOM 2178 C C . GLY A 1 283 ? 30.391 1.787 8.32 1 95.25 283 GLY A C 1
ATOM 2179 O O . GLY A 1 283 ? 30.422 2.779 9.047 1 95.25 283 GLY A O 1
ATOM 2180 N N . VAL A 1 284 ? 31.172 1.614 7.297 1 95.5 284 VAL A N 1
ATOM 2181 C CA . VAL A 1 284 ? 32.188 2.598 6.957 1 95.5 284 VAL A CA 1
ATOM 2182 C C . VAL A 1 284 ? 31.531 3.91 6.543 1 95.5 284 VAL A C 1
ATOM 2184 O O . VAL A 1 284 ? 32.031 4.992 6.848 1 95.5 284 VAL A O 1
ATOM 2187 N N . GLY A 1 285 ? 30.453 3.787 5.863 1 93.81 285 GLY A N 1
ATOM 2188 C CA . GLY A 1 285 ? 29.719 4.973 5.457 1 93.81 285 GLY A CA 1
ATOM 2189 C C . GLY A 1 285 ? 29.219 5.801 6.629 1 93.81 285 GLY A C 1
ATOM 2190 O O . GLY A 1 285 ? 29.375 7.023 6.641 1 93.81 285 GLY A O 1
ATOM 2191 N N . LEU A 1 286 ? 28.672 5.141 7.586 1 90.75 286 LEU A N 1
ATOM 2192 C CA . LEU A 1 286 ? 28.125 5.824 8.758 1 90.75 286 LEU A CA 1
ATOM 2193 C C . LEU A 1 286 ? 29.234 6.523 9.539 1 90.75 286 LEU A C 1
ATOM 2195 O O . LEU A 1 286 ? 29.078 7.672 9.961 1 90.75 286 LEU A O 1
ATOM 2199 N N . VAL A 1 287 ? 30.344 5.906 9.688 1 91.56 287 VAL A N 1
ATOM 2200 C CA . VAL A 1 287 ? 31.484 6.48 10.406 1 91.56 287 VAL A CA 1
ATOM 2201 C C . VAL A 1 287 ? 32 7.703 9.648 1 91.56 287 VAL A C 1
ATOM 2203 O O . VAL A 1 287 ? 32.219 8.758 10.25 1 91.56 287 VAL A O 1
ATOM 2206 N N . ASN A 1 288 ? 32.125 7.582 8.406 1 91.06 288 ASN A N 1
ATOM 2207 C CA . ASN A 1 288 ? 32.656 8.688 7.613 1 91.06 288 ASN A CA 1
ATOM 2208 C C . ASN A 1 288 ? 31.688 9.852 7.543 1 91.06 288 ASN A C 1
ATOM 2210 O O . ASN A 1 288 ? 32.094 11.008 7.445 1 91.06 288 ASN A O 1
ATOM 2214 N N . ALA A 1 289 ? 30.453 9.531 7.43 1 88.06 289 ALA A N 1
ATOM 2215 C CA . ALA A 1 289 ? 29.453 10.594 7.441 1 88.06 289 ALA A CA 1
ATOM 2216 C C . ALA A 1 289 ? 29.578 11.453 8.695 1 88.06 289 ALA A C 1
ATOM 2218 O O . ALA A 1 289 ? 29.422 12.672 8.641 1 88.06 289 ALA A O 1
ATOM 2219 N N . GLY A 1 290 ? 29.875 10.82 9.828 1 83.56 290 GLY A N 1
ATOM 2220 C CA . GLY A 1 290 ? 30.109 11.562 11.055 1 83.56 290 GLY A CA 1
ATOM 2221 C C . GLY A 1 290 ? 31.328 12.453 10.984 1 83.56 290 GLY A C 1
ATOM 2222 O O . GLY A 1 290 ? 31.297 13.609 11.414 1 83.56 290 GLY A O 1
ATOM 2223 N N . ILE A 1 291 ? 32.312 11.977 10.383 1 85.88 291 ILE A N 1
ATOM 2224 C CA . ILE A 1 291 ? 33.562 12.695 10.281 1 85.88 291 ILE A CA 1
ATOM 2225 C C . ILE A 1 291 ? 33.406 13.898 9.344 1 85.88 291 ILE A C 1
ATOM 2227 O O . ILE A 1 291 ? 33.781 15.016 9.695 1 85.88 291 ILE A O 1
ATOM 2231 N N . ILE A 1 292 ? 32.812 13.656 8.242 1 83.94 292 ILE A N 1
ATOM 2232 C CA . ILE A 1 292 ? 32.625 14.711 7.254 1 83.94 292 ILE A CA 1
ATOM 2233 C C . ILE A 1 292 ? 31.672 15.766 7.785 1 83.94 292 ILE A C 1
ATOM 2235 O O . ILE A 1 292 ? 31.828 16.953 7.512 1 83.94 292 ILE A O 1
ATOM 2239 N N . GLY A 1 293 ? 30.719 15.328 8.523 1 76.75 293 GLY A N 1
ATOM 2240 C CA . GLY A 1 293 ? 29.812 16.281 9.141 1 76.75 293 GLY A CA 1
ATOM 2241 C C . GLY A 1 293 ? 30.516 17.297 10.016 1 76.75 293 GLY A C 1
ATOM 2242 O O . GLY A 1 293 ? 30.25 18.5 9.93 1 76.75 293 GLY A O 1
ATOM 2243 N N . VAL A 1 294 ? 31.438 16.844 10.805 1 77.69 294 VAL A N 1
ATOM 2244 C CA . VAL A 1 294 ? 32.188 17.719 11.703 1 77.69 294 VAL A CA 1
ATOM 2245 C C . VAL A 1 294 ? 33.094 18.641 10.883 1 77.69 294 VAL A C 1
ATOM 2247 O O . VAL A 1 294 ? 33.25 19.812 11.211 1 77.69 294 VAL A O 1
ATOM 2250 N N . VAL A 1 295 ? 33.625 18.109 9.859 1 80.88 295 VAL A N 1
ATOM 2251 C CA . VAL A 1 295 ? 34.531 18.891 9.016 1 80.88 295 VAL A CA 1
ATOM 2252 C C . VAL A 1 295 ? 33.75 19.969 8.281 1 80.88 295 VAL A C 1
ATOM 2254 O O . VAL A 1 295 ? 34.219 21.094 8.125 1 80.88 295 VAL A O 1
ATOM 2257 N N . LEU A 1 296 ? 32.625 19.641 7.871 1 78 296 LEU A N 1
ATOM 2258 C CA . LEU A 1 296 ? 31.781 20.578 7.125 1 78 296 LEU A CA 1
ATOM 2259 C C . LEU A 1 296 ? 31.281 21.703 8.023 1 78 296 LEU A C 1
ATOM 2261 O O . LEU A 1 296 ? 31.078 22.828 7.574 1 78 296 LEU A O 1
ATOM 2265 N N . ASP A 1 297 ? 31 21.359 9.25 1 71.56 297 ASP A N 1
ATOM 2266 C CA . ASP A 1 297 ? 30.578 22.375 10.203 1 71.56 297 ASP A CA 1
ATOM 2267 C C . ASP A 1 297 ? 31.641 23.453 10.367 1 71.56 297 ASP A C 1
ATOM 2269 O O . ASP A 1 297 ? 31.312 24.609 10.633 1 71.56 297 ASP A O 1
ATOM 2273 N N . ARG A 1 298 ? 32.875 23.078 10.062 1 73.56 298 ARG A N 1
ATOM 2274 C CA . ARG A 1 298 ? 33.969 24.016 10.242 1 73.56 298 ARG A CA 1
ATOM 2275 C C . ARG A 1 298 ? 34.312 24.719 8.938 1 73.56 298 ARG A C 1
ATOM 2277 O O . ARG A 1 298 ? 34.656 25.906 8.938 1 73.56 298 ARG A O 1
ATOM 2284 N N . THR A 1 299 ? 34.188 24 7.91 1 74.88 299 THR A N 1
ATOM 2285 C CA . THR A 1 299 ? 34.719 24.531 6.66 1 74.88 299 THR A CA 1
ATOM 2286 C C . THR A 1 299 ? 33.594 25.109 5.801 1 74.88 299 THR A C 1
ATOM 2288 O O . THR A 1 299 ? 33.844 25.922 4.906 1 74.88 299 THR A O 1
ATOM 2291 N N . HIS A 1 300 ? 32.375 24.688 5.965 1 70.25 300 HIS A N 1
ATOM 2292 C CA . HIS A 1 300 ? 31.203 25.078 5.195 1 70.25 300 HIS A CA 1
ATOM 2293 C C . HIS A 1 300 ? 31.438 24.891 3.701 1 70.25 300 HIS A C 1
ATOM 2295 O O . HIS A 1 300 ? 30.953 25.688 2.887 1 70.25 300 HIS A O 1
ATOM 2301 N N . GLY A 1 301 ? 32.344 24.047 3.346 1 80.19 301 GLY A N 1
ATOM 2302 C CA . GLY A 1 301 ? 32.625 23.766 1.947 1 80.19 301 GLY A CA 1
ATOM 2303 C C . GLY A 1 301 ? 31.766 22.672 1.361 1 80.19 301 GLY A C 1
ATOM 2304 O O . GLY A 1 301 ? 32.281 21.625 0.95 1 80.19 301 GLY A O 1
ATOM 2305 N N . HIS A 1 302 ? 30.562 22.953 1.188 1 81.5 302 HIS A N 1
ATOM 2306 C CA . HIS A 1 302 ? 29.594 21.953 0.729 1 81.5 302 HIS A CA 1
ATOM 2307 C C . HIS A 1 302 ? 29.891 21.516 -0.701 1 81.5 302 HIS A C 1
ATOM 2309 O O . HIS A 1 302 ? 29.781 20.328 -1.028 1 81.5 302 HIS A O 1
ATOM 2315 N N . ALA A 1 303 ? 30.328 22.391 -1.519 1 86.38 303 ALA A N 1
ATOM 2316 C CA . ALA A 1 303 ? 30.562 22.078 -2.926 1 86.38 303 ALA A CA 1
ATOM 2317 C C . ALA A 1 303 ? 31.719 21.109 -3.086 1 86.38 303 ALA A C 1
ATOM 2319 O O . ALA A 1 303 ? 31.625 20.141 -3.842 1 86.38 303 ALA A O 1
ATOM 2320 N N . ILE A 1 304 ? 32.75 21.359 -2.381 1 87.62 304 ILE A N 1
ATOM 2321 C CA . ILE A 1 304 ? 33.938 20.516 -2.473 1 87.62 304 ILE A CA 1
ATOM 2322 C C . ILE A 1 304 ? 33.625 19.141 -1.887 1 87.62 304 ILE A C 1
ATOM 2324 O O . ILE A 1 304 ? 34.094 18.109 -2.396 1 87.62 304 ILE A O 1
ATOM 2328 N N . ALA A 1 305 ? 32.906 19.094 -0.833 1 88.12 305 ALA A N 1
ATOM 2329 C CA . ALA A 1 305 ? 32.562 17.828 -0.201 1 88.12 305 ALA A CA 1
ATOM 2330 C C . ALA A 1 305 ? 31.734 16.953 -1.151 1 88.12 305 ALA A C 1
ATOM 2332 O O . ALA A 1 305 ? 31.953 15.75 -1.239 1 88.12 305 ALA A O 1
ATOM 2333 N N . VAL A 1 306 ? 30.844 17.609 -1.861 1 89.38 306 VAL A N 1
ATOM 2334 C CA . VAL A 1 306 ? 30 16.875 -2.803 1 89.38 306 VAL A CA 1
ATOM 2335 C C . VAL A 1 306 ? 30.875 16.25 -3.9 1 89.38 306 VAL A C 1
ATOM 2337 O O . VAL A 1 306 ? 30.688 15.094 -4.262 1 89.38 306 VAL A O 1
ATOM 2340 N N . LYS A 1 307 ? 31.797 16.984 -4.375 1 92.81 307 LYS A N 1
ATOM 2341 C CA . LYS A 1 307 ? 32.656 16.531 -5.465 1 92.81 307 LYS A CA 1
ATOM 2342 C C . LYS A 1 307 ? 33.562 15.375 -5.012 1 92.81 307 LYS A C 1
ATOM 2344 O O . LYS A 1 307 ? 33.688 14.383 -5.723 1 92.81 307 LYS A O 1
ATOM 2349 N N . ILE A 1 308 ? 34.094 15.508 -3.855 1 91.88 308 ILE A N 1
ATOM 2350 C CA . ILE A 1 308 ? 35 14.484 -3.336 1 91.88 308 ILE A CA 1
ATOM 2351 C C . ILE A 1 308 ? 34.219 13.195 -3.066 1 91.88 308 ILE A C 1
ATOM 2353 O O . ILE A 1 308 ? 34.719 12.102 -3.377 1 91.88 308 ILE A O 1
ATOM 2357 N N . CYS A 1 309 ? 33.094 13.328 -2.461 1 92.56 309 CYS A N 1
ATOM 2358 C CA . CYS A 1 309 ? 32.25 12.164 -2.162 1 92.56 309 CYS A CA 1
ATOM 2359 C C . CYS A 1 309 ? 31.859 11.438 -3.439 1 92.56 309 CYS A C 1
ATOM 2361 O O . CYS A 1 309 ? 31.906 10.211 -3.5 1 92.56 309 CYS A O 1
ATOM 2363 N N . CYS A 1 310 ? 31.516 12.227 -4.469 1 94.19 310 CYS A N 1
ATOM 2364 C CA . CYS A 1 310 ? 31.141 11.617 -5.738 1 94.19 310 CYS A CA 1
ATOM 2365 C C . CYS A 1 310 ? 32.312 10.898 -6.379 1 94.19 310 CYS A C 1
ATOM 2367 O O . CYS A 1 310 ? 32.156 9.836 -6.977 1 94.19 310 CYS A O 1
ATOM 2369 N N . LEU A 1 311 ? 33.438 11.492 -6.227 1 94.88 311 LEU A N 1
ATOM 2370 C CA . LEU A 1 311 ? 34.625 10.875 -6.773 1 94.88 311 LEU A CA 1
ATOM 2371 C C . LEU A 1 311 ? 34.906 9.555 -6.082 1 94.88 311 LEU A C 1
ATOM 2373 O O . LEU A 1 311 ? 35.219 8.555 -6.742 1 94.88 311 LEU A O 1
ATOM 2377 N N . ILE A 1 312 ? 34.812 9.508 -4.793 1 95.56 312 ILE A N 1
ATOM 2378 C CA . ILE A 1 312 ? 35.125 8.312 -4.012 1 95.56 312 ILE A CA 1
ATOM 2379 C C . ILE A 1 312 ? 34.125 7.211 -4.344 1 95.56 312 ILE A C 1
ATOM 2381 O O . ILE A 1 312 ? 34.5 6.043 -4.484 1 95.56 312 ILE A O 1
ATOM 2385 N N . VAL A 1 313 ? 32.875 7.547 -4.465 1 94.81 313 VAL A N 1
ATOM 2386 C CA . VAL A 1 313 ? 31.844 6.57 -4.785 1 94.81 313 VAL A CA 1
ATOM 2387 C C . VAL A 1 313 ? 32.125 5.973 -6.168 1 94.81 313 VAL A C 1
ATOM 2389 O O . VAL A 1 313 ? 31.984 4.762 -6.359 1 94.81 313 VAL A O 1
ATOM 2392 N N . THR A 1 314 ? 32.438 6.836 -7.109 1 96 314 THR A N 1
ATOM 2393 C CA . THR A 1 314 ? 32.719 6.379 -8.469 1 96 314 THR A CA 1
ATOM 2394 C C . THR A 1 314 ? 33.906 5.426 -8.484 1 96 314 THR A C 1
ATOM 2396 O O . THR A 1 314 ? 33.844 4.371 -9.117 1 96 314 THR A O 1
ATOM 2399 N N . LEU A 1 315 ? 34.906 5.723 -7.789 1 96.12 315 LEU A N 1
ATOM 2400 C CA . LEU A 1 315 ? 36.062 4.844 -7.703 1 96.12 315 LEU A CA 1
ATOM 2401 C C . LEU A 1 315 ? 35.688 3.527 -7.023 1 96.12 315 LEU A C 1
ATOM 2403 O O . LEU A 1 315 ? 36.188 2.465 -7.43 1 96.12 315 LEU A O 1
ATOM 2407 N N . GLY A 1 316 ? 34.938 3.619 -6.004 1 95.69 316 GLY A N 1
ATOM 2408 C CA . GLY A 1 316 ? 34.5 2.414 -5.32 1 95.69 316 GLY A CA 1
ATOM 2409 C C . GLY A 1 316 ? 33.75 1.453 -6.227 1 95.69 316 GLY A C 1
ATOM 2410 O O . GLY A 1 316 ? 33.969 0.242 -6.172 1 95.69 316 GLY A O 1
ATOM 2411 N N . THR A 1 317 ? 32.844 1.987 -7.055 1 95.12 317 THR A N 1
ATOM 2412 C CA . THR A 1 317 ? 32.062 1.135 -7.965 1 95.12 317 THR A CA 1
ATOM 2413 C C . THR A 1 317 ? 33 0.517 -9.016 1 95.12 317 THR A C 1
ATOM 2415 O O . THR A 1 317 ? 32.781 -0.631 -9.422 1 95.12 317 THR A O 1
ATOM 2418 N N . ILE A 1 318 ? 34 1.242 -9.461 1 95.25 318 ILE A N 1
ATOM 2419 C CA . ILE A 1 318 ? 34.969 0.723 -10.438 1 95.25 318 ILE A CA 1
ATOM 2420 C C . ILE A 1 318 ? 35.75 -0.415 -9.82 1 95.25 318 ILE A C 1
ATOM 2422 O O . ILE A 1 318 ? 35.938 -1.477 -10.43 1 95.25 318 ILE A O 1
ATOM 2426 N N . VAL A 1 319 ? 36.219 -0.217 -8.609 1 95.12 319 VAL A N 1
ATOM 2427 C CA . VAL A 1 319 ? 37.031 -1.233 -7.922 1 95.12 319 VAL A CA 1
ATOM 2428 C C . VAL A 1 319 ? 36.156 -2.461 -7.648 1 95.12 319 VAL A C 1
ATOM 2430 O O . VAL A 1 319 ? 36.625 -3.594 -7.688 1 95.12 319 VAL A O 1
ATOM 2433 N N . PHE A 1 320 ? 34.906 -2.242 -7.367 1 95.25 320 PHE A N 1
ATOM 2434 C CA . PHE A 1 320 ? 34 -3.352 -7.121 1 95.25 320 PHE A CA 1
ATOM 2435 C C . PHE A 1 320 ? 33.875 -4.238 -8.352 1 95.25 320 PHE A C 1
ATOM 2437 O O . PHE A 1 320 ? 33.875 -5.465 -8.242 1 95.25 320 PHE A O 1
ATOM 2444 N N . LEU A 1 321 ? 33.719 -3.584 -9.523 1 93.38 321 LEU A N 1
ATOM 2445 C CA . LEU A 1 321 ? 33.625 -4.34 -10.766 1 93.38 321 LEU A CA 1
ATOM 2446 C C . LEU A 1 321 ? 34.906 -5.168 -10.992 1 93.38 321 LEU A C 1
ATOM 2448 O O . LEU A 1 321 ? 34.812 -6.316 -11.438 1 93.38 321 LEU A O 1
ATOM 2452 N N . LEU A 1 322 ? 36.031 -4.605 -10.703 1 90.12 322 LEU A N 1
ATOM 2453 C CA . LEU A 1 322 ? 37.312 -5.309 -10.867 1 90.12 322 LEU A CA 1
ATOM 2454 C C . LEU A 1 322 ? 37.406 -6.488 -9.906 1 90.12 322 LEU A C 1
ATOM 2456 O O . LEU A 1 322 ? 37.938 -7.535 -10.25 1 90.12 322 LEU A O 1
ATOM 2460 N N . GLY A 1 323 ? 36.875 -6.297 -8.766 1 89.56 323 GLY A N 1
ATOM 2461 C CA . GLY A 1 323 ? 36.906 -7.367 -7.777 1 89.56 323 GLY A CA 1
ATOM 2462 C C . GLY A 1 323 ? 35.938 -8.492 -8.109 1 89.56 323 GLY A C 1
ATOM 2463 O O . GLY A 1 323 ? 36.188 -9.648 -7.766 1 89.56 323 GLY A O 1
ATOM 2464 N N . MET A 1 324 ? 34.875 -8.188 -8.742 1 89.06 324 MET A N 1
ATOM 2465 C CA . MET A 1 324 ? 33.875 -9.18 -9.117 1 89.06 324 MET A CA 1
ATOM 2466 C C . MET A 1 324 ? 34.438 -10.188 -10.109 1 89.06 324 MET A C 1
ATOM 2468 O O . MET A 1 324 ? 34.219 -11.391 -9.992 1 89.06 324 MET A O 1
ATOM 2472 N N . LYS A 1 325 ? 35.156 -9.656 -11.07 1 80.19 325 LYS A N 1
ATOM 2473 C CA . LYS A 1 325 ? 35.688 -10.484 -12.156 1 80.19 325 LYS A CA 1
ATOM 2474 C C . LYS A 1 325 ? 36.812 -11.383 -11.664 1 80.19 325 LYS A C 1
ATOM 2476 O O . LYS A 1 325 ? 37.031 -12.469 -12.203 1 80.19 325 LYS A O 1
ATOM 2481 N N . SER A 1 326 ? 37.406 -10.859 -10.664 1 76.88 326 SER A N 1
ATOM 2482 C CA . SER A 1 326 ? 38.562 -11.625 -10.188 1 76.88 326 SER A CA 1
ATOM 2483 C C . SER A 1 326 ? 38.156 -12.641 -9.125 1 76.88 326 SER A C 1
ATOM 2485 O O . SER A 1 326 ? 37.562 -12.273 -8.117 1 76.88 326 SER A O 1
ATOM 2487 N N . SER A 1 327 ? 38.062 -13.812 -9.523 1 71.75 327 SER A N 1
ATOM 2488 C CA . SER A 1 327 ? 37.719 -14.891 -8.602 1 71.75 327 SER A CA 1
ATOM 2489 C C . SER A 1 327 ? 38.625 -14.875 -7.367 1 71.75 327 SER A C 1
ATOM 2491 O O . SER A 1 327 ? 39.812 -14.586 -7.469 1 71.75 327 SER A O 1
ATOM 2493 N N . ASN A 1 328 ? 38.156 -14.812 -6.133 1 78.06 328 ASN A N 1
ATOM 2494 C CA . ASN A 1 328 ? 38.844 -14.992 -4.867 1 78.06 328 ASN A CA 1
ATOM 2495 C C . ASN A 1 328 ? 39.469 -13.688 -4.379 1 78.06 328 ASN A C 1
ATOM 2497 O O . ASN A 1 328 ? 40.531 -13.688 -3.779 1 78.06 328 ASN A O 1
ATOM 2501 N N . GLN A 1 329 ? 38.938 -12.695 -4.852 1 88.44 329 GLN A N 1
ATOM 2502 C CA . GLN A 1 329 ? 39.469 -11.43 -4.336 1 88.44 329 GLN A CA 1
ATOM 2503 C C . GLN A 1 329 ? 38.406 -10.727 -3.461 1 88.44 329 GLN A C 1
ATOM 2505 O O . GLN A 1 329 ? 38.062 -9.586 -3.73 1 88.44 329 GLN A O 1
ATOM 2510 N N . TYR A 1 330 ? 38.156 -11.297 -2.391 1 92.69 330 TYR A N 1
ATOM 2511 C CA . TYR A 1 330 ? 37.188 -10.766 -1.462 1 92.69 330 TYR A CA 1
ATOM 2512 C C . TYR A 1 330 ? 37.656 -9.461 -0.835 1 92.69 330 TYR A C 1
ATOM 2514 O O . TYR A 1 330 ? 36.875 -8.555 -0.578 1 92.69 330 TYR A O 1
ATOM 2522 N N . SER A 1 331 ? 38.969 -9.367 -0.639 1 93.19 331 SER A N 1
ATOM 2523 C CA . SER A 1 331 ? 39.531 -8.164 -0.029 1 93.19 331 SER A CA 1
ATOM 2524 C C . SER A 1 331 ? 39.312 -6.941 -0.915 1 93.19 331 SER A C 1
ATOM 2526 O O . SER A 1 331 ? 39.031 -5.844 -0.415 1 93.19 331 SER A O 1
ATOM 2528 N N . VAL A 1 332 ? 39.438 -7.164 -2.16 1 94.06 332 VAL A N 1
ATOM 2529 C CA . VAL A 1 332 ? 39.219 -6.066 -3.098 1 94.06 332 VAL A CA 1
ATOM 2530 C C . VAL A 1 332 ? 37.75 -5.617 -3.055 1 94.06 332 VAL A C 1
ATOM 2532 O O . VAL A 1 332 ? 37.469 -4.422 -3.092 1 94.06 332 VAL A O 1
ATOM 2535 N N . LEU A 1 333 ? 36.906 -6.586 -2.957 1 95.62 333 LEU A N 1
ATOM 2536 C CA . LEU A 1 333 ? 35.469 -6.273 -2.871 1 95.62 333 LEU A CA 1
ATOM 2537 C C . LEU A 1 333 ? 35.156 -5.543 -1.569 1 95.62 333 LEU A C 1
ATOM 2539 O O . LEU A 1 333 ? 34.344 -4.621 -1.555 1 95.62 333 LEU A O 1
ATOM 2543 N N . ALA A 1 334 ? 35.781 -5.941 -0.53 1 96.12 334 ALA A N 1
ATOM 2544 C CA . ALA A 1 334 ? 35.594 -5.305 0.768 1 96.12 334 ALA A CA 1
ATOM 2545 C C . ALA A 1 334 ? 36.062 -3.85 0.742 1 96.12 334 ALA A C 1
ATOM 2547 O O . ALA A 1 334 ? 35.375 -2.965 1.263 1 96.12 334 ALA A O 1
ATOM 2548 N N . ILE A 1 335 ? 37.156 -3.609 0.132 1 96.12 335 ILE A N 1
ATOM 2549 C CA . ILE A 1 335 ? 37.688 -2.256 0.019 1 96.12 335 ILE A CA 1
ATOM 2550 C C . ILE A 1 335 ? 36.75 -1.415 -0.868 1 96.12 335 ILE A C 1
ATOM 2552 O O . ILE A 1 335 ? 36.5 -0.247 -0.57 1 96.12 335 ILE A O 1
ATOM 2556 N N . ALA A 1 336 ? 36.344 -2.018 -1.903 1 96.12 336 ALA A N 1
ATOM 2557 C CA . ALA A 1 336 ? 35.438 -1.323 -2.816 1 96.12 336 ALA A CA 1
ATOM 2558 C C . ALA A 1 336 ? 34.125 -0.927 -2.109 1 96.12 336 ALA A C 1
ATOM 2560 O O . ALA A 1 336 ? 33.656 0.192 -2.279 1 96.12 336 ALA A O 1
ATOM 2561 N N . SER A 1 337 ? 33.594 -1.91 -1.37 1 96.75 337 SER A N 1
ATOM 2562 C CA . SER A 1 337 ? 32.375 -1.628 -0.618 1 96.75 337 SER A CA 1
ATOM 2563 C C . SER A 1 337 ? 32.625 -0.526 0.411 1 96.75 337 SER A C 1
ATOM 2565 O O . SER A 1 337 ? 31.75 0.327 0.618 1 96.75 337 SER A O 1
ATOM 2567 N N . ALA A 1 338 ? 33.75 -0.543 1.017 1 97.06 338 ALA A N 1
ATOM 2568 C CA . ALA A 1 338 ? 34.094 0.502 1.974 1 97.06 338 ALA A CA 1
ATOM 2569 C C . ALA A 1 338 ? 34.188 1.864 1.292 1 97.06 338 ALA A C 1
ATOM 2571 O O . ALA A 1 338 ? 33.719 2.867 1.832 1 97.06 338 ALA A O 1
ATOM 2572 N N . MET A 1 339 ? 34.781 1.893 0.162 1 95.81 339 MET A N 1
ATOM 2573 C CA . MET A 1 339 ? 34.906 3.133 -0.599 1 95.81 339 MET A CA 1
ATOM 2574 C C . MET A 1 339 ? 33.531 3.648 -1.019 1 95.81 339 MET A C 1
ATOM 2576 O O . MET A 1 339 ? 33.25 4.848 -0.934 1 95.81 339 MET A O 1
ATOM 2580 N N . PHE A 1 340 ? 32.781 2.742 -1.401 1 94.5 340 PHE A N 1
ATOM 2581 C CA . PHE A 1 340 ? 31.422 3.082 -1.789 1 94.5 340 PHE A CA 1
ATOM 2582 C C . PHE A 1 340 ? 30.672 3.74 -0.632 1 94.5 340 PHE A C 1
ATOM 2584 O O . PHE A 1 340 ? 30.047 4.781 -0.808 1 94.5 340 PHE A O 1
ATOM 2591 N N . GLY A 1 341 ? 30.766 3.191 0.532 1 93.81 341 GLY A N 1
ATOM 2592 C CA . GLY A 1 341 ? 30.125 3.746 1.715 1 93.81 341 GLY A CA 1
ATOM 2593 C C . GLY A 1 341 ? 30.75 5.055 2.17 1 93.81 341 GLY A C 1
ATOM 2594 O O . GLY A 1 341 ? 30.031 5.992 2.533 1 93.81 341 GLY A O 1
ATOM 2595 N N . MET A 1 342 ? 32 5.133 2.043 1 94.19 342 MET A N 1
ATOM 2596 C CA . MET A 1 342 ? 32.75 6.305 2.486 1 94.19 342 MET A CA 1
ATOM 2597 C C . MET A 1 342 ? 32.375 7.535 1.677 1 94.19 342 MET A C 1
ATOM 2599 O O . MET A 1 342 ? 32.312 8.648 2.209 1 94.19 342 MET A O 1
ATOM 2603 N N . GLY A 1 343 ? 32.094 7.332 0.547 1 91.25 343 GLY A N 1
ATOM 2604 C CA . GLY A 1 343 ? 31.703 8.445 -0.301 1 91.25 343 GLY A CA 1
ATOM 2605 C C . GLY A 1 343 ? 30.203 8.688 -0.306 1 91.25 343 GLY A C 1
ATOM 2606 O O . GLY A 1 343 ? 29.75 9.828 -0.415 1 91.25 343 GLY A O 1
ATOM 2607 N N . GLY A 1 344 ? 29.438 7.684 -0.13 1 89.94 344 GLY A N 1
ATOM 2608 C CA . GLY A 1 344 ? 28 7.746 -0.33 1 89.94 344 GLY A CA 1
ATOM 2609 C C . GLY A 1 344 ? 27.266 8.328 0.858 1 89.94 344 GLY A C 1
ATOM 2610 O O . GLY A 1 344 ? 26.516 9.297 0.718 1 89.94 344 GLY A O 1
ATOM 2611 N N . PHE A 1 345 ? 27.422 7.898 2.023 1 88.88 345 PHE A N 1
ATOM 2612 C CA . PHE A 1 345 ? 26.609 8.234 3.191 1 88.88 345 PHE A CA 1
ATOM 2613 C C . PHE A 1 345 ? 26.797 9.695 3.58 1 88.88 345 PHE A C 1
ATOM 2615 O O . PHE A 1 345 ? 25.844 10.383 3.92 1 88.88 345 PHE A O 1
ATOM 2622 N N . PRO A 1 346 ? 28 10.242 3.498 1 88.25 346 PRO A N 1
ATOM 2623 C CA . PRO A 1 346 ? 28.156 11.664 3.828 1 88.25 346 PRO A CA 1
ATOM 2624 C C . PRO A 1 346 ? 27.453 12.586 2.838 1 88.25 346 PRO A C 1
ATOM 2626 O O . PRO A 1 346 ? 27.156 13.734 3.17 1 88.25 346 PRO A O 1
ATOM 2629 N N . LEU A 1 347 ? 27.203 12.07 1.673 1 86.5 347 LEU A N 1
ATOM 2630 C CA . LEU A 1 347 ? 26.516 12.875 0.659 1 86.5 347 LEU A CA 1
ATOM 2631 C C . LEU A 1 347 ? 25.109 13.25 1.116 1 86.5 347 LEU A C 1
ATOM 2633 O O . LEU A 1 347 ? 24.594 14.305 0.734 1 86.5 347 LEU A O 1
ATOM 2637 N N . ILE A 1 348 ? 24.578 12.461 1.981 1 83.81 348 ILE A N 1
ATOM 2638 C CA . ILE A 1 348 ? 23.188 12.672 2.389 1 83.81 348 ILE A CA 1
ATOM 2639 C C . ILE A 1 348 ? 23.094 13.938 3.236 1 83.81 348 ILE A C 1
ATOM 2641 O O . ILE A 1 348 ? 22.438 14.906 2.838 1 83.81 348 ILE A O 1
ATOM 2645 N N . PRO A 1 349 ? 23.75 14.078 4.312 1 78.94 349 PRO A N 1
ATOM 2646 C CA . PRO A 1 349 ? 23.656 15.312 5.094 1 78.94 349 PRO A CA 1
ATOM 2647 C C . PRO A 1 349 ? 24.219 16.516 4.352 1 78.94 349 PRO A C 1
ATOM 2649 O O . PRO A 1 349 ? 23.688 17.625 4.492 1 78.94 349 PRO A O 1
ATOM 2652 N N . VAL A 1 350 ? 25.203 16.359 3.576 1 83 350 VAL A N 1
ATOM 2653 C CA . VAL A 1 350 ? 25.828 17.469 2.867 1 83 350 VAL A CA 1
ATOM 2654 C C . VAL A 1 350 ? 24.828 18.062 1.874 1 83 350 VAL A C 1
ATOM 2656 O O . VAL A 1 350 ? 24.672 19.297 1.82 1 83 350 VAL A O 1
ATOM 2659 N N . VAL A 1 351 ? 24.188 17.188 1.158 1 86.19 351 VAL A N 1
ATOM 2660 C CA . VAL A 1 351 ? 23.266 17.672 0.131 1 86.19 351 VAL A CA 1
ATOM 2661 C C . VAL A 1 351 ? 22.016 18.25 0.786 1 86.19 351 VAL A C 1
ATOM 2663 O O . VAL A 1 351 ? 21.453 19.234 0.302 1 86.19 351 VAL A O 1
ATOM 2666 N N . LEU A 1 352 ? 21.625 17.672 1.851 1 80.38 352 LEU A N 1
ATOM 2667 C CA . LEU A 1 352 ? 20.438 18.172 2.535 1 80.38 352 LEU A CA 1
ATOM 2668 C C . LEU A 1 352 ? 20.672 19.578 3.08 1 80.38 352 LEU A C 1
ATOM 2670 O O . LEU A 1 352 ? 19.797 20.453 2.971 1 80.38 352 LEU A O 1
ATOM 2674 N N . GLU A 1 353 ? 21.797 19.828 3.631 1 76.81 353 GLU A N 1
ATOM 2675 C CA . GLU A 1 353 ? 22.141 21.156 4.129 1 76.81 353 GLU A CA 1
ATOM 2676 C C . GLU A 1 353 ? 22.281 22.156 2.982 1 76.81 353 GLU A C 1
ATOM 2678 O O . GLU A 1 353 ? 21.812 23.281 3.074 1 76.81 353 GLU A O 1
ATOM 2683 N N . ALA A 1 354 ? 22.922 21.703 1.996 1 82.25 354 ALA A N 1
ATOM 2684 C CA . ALA A 1 354 ? 23.109 22.562 0.832 1 82.25 354 ALA A CA 1
ATOM 2685 C C . ALA A 1 354 ? 21.766 22.922 0.188 1 82.25 354 ALA A C 1
ATOM 2687 O O . ALA A 1 354 ? 21.578 24.031 -0.3 1 82.25 354 ALA A O 1
ATOM 2688 N N . ALA A 1 355 ? 20.875 21.984 0.176 1 83.81 355 ALA A N 1
ATOM 2689 C CA . ALA A 1 355 ? 19.562 22.188 -0.436 1 83.81 355 ALA A CA 1
ATOM 2690 C C . ALA A 1 355 ? 18.766 23.25 0.324 1 83.81 355 ALA A C 1
ATOM 2692 O O . ALA A 1 355 ? 18.062 24.047 -0.283 1 83.81 355 ALA A O 1
ATOM 2693 N N . VAL A 1 356 ? 18.906 23.25 1.612 1 75.62 356 VAL A N 1
ATOM 2694 C CA . VAL A 1 356 ? 18.203 24.234 2.434 1 75.62 356 VAL A CA 1
ATOM 2695 C C . VAL A 1 356 ? 18.75 25.641 2.15 1 75.62 356 VAL A C 1
ATOM 2697 O O . VAL A 1 356 ? 17.984 26.609 2.104 1 75.62 356 VAL A O 1
ATOM 2700 N N . GLU A 1 357 ? 19.969 25.703 1.924 1 76 357 GLU A N 1
ATOM 2701 C CA . GLU A 1 357 ? 20.609 27 1.679 1 76 357 GLU A CA 1
ATOM 2702 C C . GLU A 1 357 ? 20.234 27.547 0.303 1 76 357 GLU A C 1
ATOM 2704 O O . GLU A 1 357 ? 19.953 28.734 0.16 1 76 357 GLU A O 1
ATOM 2709 N N . VAL A 1 358 ? 20.141 26.672 -0.618 1 81.06 358 VAL A N 1
ATOM 2710 C CA . VAL A 1 358 ? 19.953 27.109 -2 1 81.06 358 VAL A CA 1
ATOM 2711 C C . VAL A 1 358 ? 18.469 27.422 -2.248 1 81.06 358 VAL A C 1
ATOM 2713 O O . VAL A 1 358 ? 18.141 28.234 -3.113 1 81.06 358 VAL A O 1
ATOM 2716 N N . THR A 1 359 ? 17.594 26.781 -1.509 1 78.69 359 THR A N 1
ATOM 2717 C CA . THR A 1 359 ? 16.172 26.906 -1.807 1 78.69 359 THR A CA 1
ATOM 2718 C C . THR A 1 359 ? 15.516 27.938 -0.887 1 78.69 359 THR A C 1
ATOM 2720 O O . THR A 1 359 ? 14.305 28.141 -0.937 1 78.69 359 THR A O 1
ATOM 2723 N N . PHE A 1 360 ? 16.234 28.609 -0.141 1 71.75 360 PHE A N 1
ATOM 2724 C CA . PHE A 1 360 ? 15.641 29.641 0.701 1 71.75 360 PHE A CA 1
ATOM 2725 C C . PHE A 1 360 ? 14.906 30.672 -0.145 1 71.75 360 PHE A C 1
ATOM 2727 O O . PHE A 1 360 ? 15.43 31.141 -1.156 1 71.75 360 PHE A O 1
ATOM 2734 N N . PRO A 1 361 ? 13.5 30.766 0.278 1 74.56 361 PRO A N 1
ATOM 2735 C CA . PRO A 1 361 ? 12.758 30.578 1.53 1 74.56 361 PRO A CA 1
ATOM 2736 C C . PRO A 1 361 ? 11.766 29.422 1.457 1 74.56 361 PRO A C 1
ATOM 2738 O O . PRO A 1 361 ? 10.789 29.391 2.209 1 74.56 361 PRO A O 1
ATOM 2741 N N . ILE A 1 362 ? 12.094 28.609 0.459 1 74 362 ILE A N 1
ATOM 2742 C CA . ILE A 1 362 ? 11.211 27.453 0.386 1 74 362 ILE A CA 1
ATOM 2743 C C . ILE A 1 362 ? 11.383 26.594 1.64 1 74 362 ILE A C 1
ATOM 2745 O O . ILE A 1 362 ? 12.477 26.531 2.211 1 74 362 ILE A O 1
ATOM 2749 N N . SER A 1 363 ? 10.312 26 2.053 1 70 363 SER A N 1
ATOM 2750 C CA . SER A 1 363 ? 10.344 25.172 3.262 1 70 363 SER A CA 1
ATOM 2751 C C . SER A 1 363 ? 11.336 24.031 3.133 1 70 363 SER A C 1
ATOM 2753 O O . SER A 1 363 ? 11.414 23.375 2.086 1 70 363 SER A O 1
ATOM 2755 N N . PRO A 1 364 ? 12.133 23.844 4.141 1 71.81 364 PRO A N 1
ATOM 2756 C CA . PRO A 1 364 ? 13.102 22.734 4.141 1 71.81 364 PRO A CA 1
ATOM 2757 C C . PRO A 1 364 ? 12.43 21.375 3.965 1 71.81 364 PRO A C 1
ATOM 2759 O O . PRO A 1 364 ? 13.008 20.484 3.348 1 71.81 364 PRO A O 1
ATOM 2762 N N . GLY A 1 365 ? 11.297 21.25 4.461 1 70.12 365 GLY A N 1
ATOM 2763 C CA . GLY A 1 365 ? 10.578 19.984 4.332 1 70.12 365 GLY A CA 1
ATOM 2764 C C . GLY A 1 365 ? 10.25 19.641 2.895 1 70.12 365 GLY A C 1
ATOM 2765 O O . GLY A 1 365 ? 10.391 18.484 2.484 1 70.12 365 GLY A O 1
ATOM 2766 N N . THR A 1 366 ? 9.906 20.562 2.205 1 73.19 366 THR A N 1
ATOM 2767 C CA . THR A 1 366 ? 9.562 20.359 0.805 1 73.19 366 THR A CA 1
ATOM 2768 C C . THR A 1 366 ? 10.805 20.016 -0.014 1 73.19 366 THR A C 1
ATOM 2770 O O . THR A 1 366 ? 10.781 19.094 -0.837 1 73.19 366 THR A O 1
ATOM 2773 N N . SER A 1 367 ? 11.82 20.781 0.221 1 80.56 367 SER A N 1
ATOM 2774 C CA . SER A 1 367 ? 13.055 20.531 -0.514 1 80.56 367 SER A CA 1
ATOM 2775 C C . SER A 1 367 ? 13.602 19.141 -0.21 1 80.56 367 SER A C 1
ATOM 2777 O O . SER A 1 367 ? 14.023 18.422 -1.119 1 80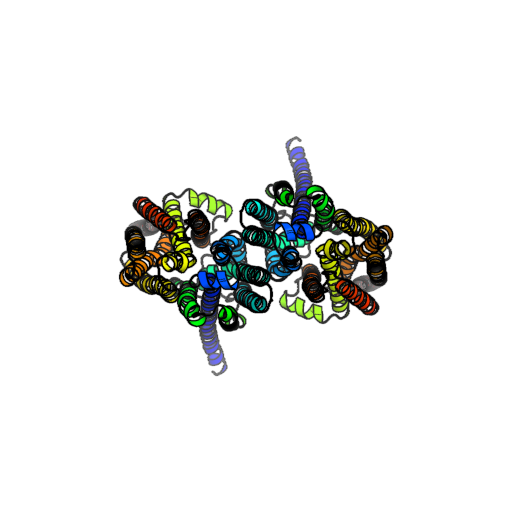.56 367 SER A O 1
ATOM 2779 N N . ALA A 1 368 ? 13.648 18.75 1.026 1 80.19 368 ALA A N 1
ATOM 2780 C CA . ALA A 1 368 ? 14.148 17.438 1.421 1 80.19 368 ALA A CA 1
ATOM 2781 C C . ALA A 1 368 ? 13.258 16.328 0.881 1 80.19 368 ALA A C 1
ATOM 2783 O O . ALA A 1 368 ? 13.75 15.273 0.473 1 80.19 368 ALA A O 1
ATOM 2784 N N . GLY A 1 369 ? 12.047 16.594 0.916 1 79.94 369 GLY A N 1
ATOM 2785 C CA . GLY A 1 369 ? 11.109 15.609 0.411 1 79.94 369 GLY A CA 1
ATOM 2786 C C . GLY A 1 369 ? 11.305 15.289 -1.059 1 79.94 369 GLY A C 1
ATOM 2787 O O . GLY A 1 369 ? 11.281 14.125 -1.455 1 79.94 369 GLY A O 1
ATOM 2788 N N . PHE A 1 370 ? 11.547 16.219 -1.78 1 86 370 PHE A N 1
ATOM 2789 C CA . PHE A 1 370 ? 11.711 16 -3.213 1 86 370 PHE A CA 1
ATOM 2790 C C . PHE A 1 370 ? 13.047 15.336 -3.512 1 86 370 PHE A C 1
ATOM 2792 O O . PHE A 1 370 ? 13.172 14.594 -4.484 1 86 370 PHE A O 1
ATOM 2799 N N . LEU A 1 371 ? 13.984 15.711 -2.684 1 88 371 LEU A N 1
ATOM 2800 C CA . LEU A 1 371 ? 15.25 14.992 -2.822 1 88 371 LEU A CA 1
ATOM 2801 C C . LEU A 1 371 ? 15.047 13.492 -2.6 1 88 371 LEU A C 1
ATOM 2803 O O . LEU A 1 371 ? 15.547 12.68 -3.379 1 88 371 LEU A O 1
ATOM 2807 N N . MET A 1 372 ? 14.281 13.195 -1.591 1 88.25 372 MET A N 1
ATOM 2808 C CA . MET A 1 372 ? 14.023 11.797 -1.272 1 88.25 372 MET A CA 1
ATOM 2809 C C . MET A 1 372 ? 13.234 11.125 -2.389 1 88.25 372 MET A C 1
ATOM 2811 O O . MET A 1 372 ? 13.438 9.945 -2.676 1 88.25 372 MET A O 1
ATOM 2815 N N . TRP A 1 373 ? 12.344 11.82 -3.033 1 89.94 373 TRP A N 1
ATOM 2816 C CA . TRP A 1 373 ? 11.609 11.297 -4.176 1 89.94 373 TRP A CA 1
ATOM 2817 C C . TRP A 1 373 ? 12.555 10.906 -5.305 1 89.94 373 TRP A C 1
ATOM 2819 O O . TRP A 1 373 ? 12.367 9.875 -5.949 1 89.94 373 TRP A O 1
ATOM 2829 N N . GLY A 1 374 ? 13.469 11.805 -5.535 1 91.12 374 GLY A N 1
ATOM 2830 C CA . GLY A 1 374 ? 14.461 11.5 -6.562 1 91.12 374 GLY A CA 1
ATOM 2831 C C . GLY A 1 374 ? 15.195 10.203 -6.309 1 91.12 374 GLY A C 1
ATOM 2832 O O . GLY A 1 374 ? 15.414 9.414 -7.234 1 91.12 374 GLY A O 1
ATOM 2833 N N . GLY A 1 375 ? 15.539 10.023 -5.074 1 92.75 375 GLY A N 1
ATOM 2834 C CA . GLY A 1 375 ? 16.234 8.805 -4.715 1 92.75 375 GLY A CA 1
ATOM 2835 C C . GLY A 1 375 ? 15.438 7.551 -4.996 1 92.75 3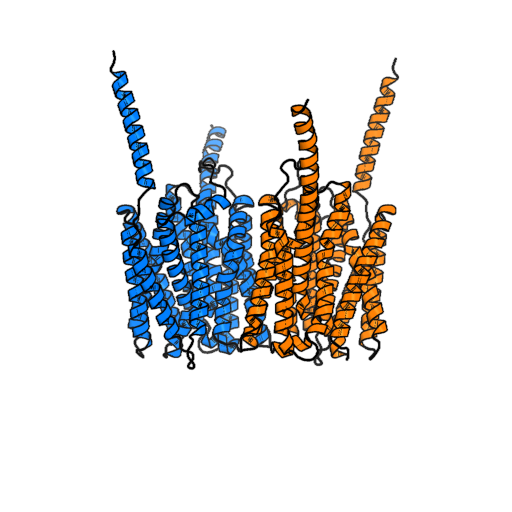75 GLY A C 1
ATOM 2836 O O . GLY A 1 375 ? 15.977 6.551 -5.465 1 92.75 375 GLY A O 1
ATOM 2837 N N . GLN A 1 376 ? 14.172 7.57 -4.715 1 94.31 376 GLN A N 1
ATOM 2838 C CA . GLN A 1 376 ? 13.312 6.418 -4.98 1 94.31 376 GLN A CA 1
ATOM 2839 C C . GLN A 1 376 ? 13.141 6.199 -6.48 1 94.31 376 GLN A C 1
ATOM 2841 O O . GLN A 1 376 ? 13.219 5.066 -6.957 1 94.31 376 GLN A O 1
ATOM 2846 N N . ILE A 1 377 ? 12.984 7.262 -7.195 1 94.12 377 ILE A N 1
ATOM 2847 C CA . ILE A 1 377 ? 12.766 7.18 -8.633 1 94.12 377 ILE A CA 1
ATOM 2848 C C . ILE A 1 377 ? 14 6.586 -9.312 1 94.12 377 ILE A C 1
ATOM 2850 O O . ILE A 1 377 ? 13.891 5.633 -10.086 1 94.12 377 ILE A O 1
ATOM 2854 N N . PHE A 1 378 ? 15.117 7.098 -9 1 95.5 378 PHE A N 1
ATOM 2855 C CA . PHE A 1 378 ? 16.344 6.578 -9.578 1 95.5 378 PHE A CA 1
ATOM 2856 C C . PHE A 1 378 ? 16.594 5.141 -9.125 1 95.5 378 PHE A C 1
ATOM 2858 O O . PHE A 1 378 ? 17.141 4.332 -9.883 1 95.5 378 PHE A O 1
ATOM 2865 N N . GLY A 1 379 ? 16.234 4.898 -7.922 1 95.25 379 GLY A N 1
ATOM 2866 C CA . GLY A 1 379 ? 16.344 3.531 -7.449 1 95.25 379 GLY A CA 1
ATOM 2867 C C . GLY A 1 379 ? 15.508 2.549 -8.242 1 95.25 379 GLY A C 1
ATOM 2868 O O . GLY A 1 379 ? 15.977 1.463 -8.594 1 95.25 379 GLY A O 1
ATOM 2869 N N . ILE A 1 380 ? 14.289 2.91 -8.516 1 94.19 380 ILE A N 1
ATOM 2870 C CA . ILE A 1 380 ? 13.391 2.074 -9.305 1 94.19 380 ILE A CA 1
ATOM 2871 C C . ILE A 1 380 ? 13.977 1.854 -10.695 1 94.19 380 ILE A C 1
ATOM 2873 O O . ILE A 1 380 ? 14.078 0.718 -11.164 1 94.19 380 ILE A O 1
ATOM 2877 N N . ILE A 1 381 ? 14.445 2.893 -11.297 1 94.56 381 ILE A N 1
ATOM 2878 C CA . ILE A 1 381 ? 14.961 2.846 -12.656 1 94.56 381 ILE A CA 1
ATOM 2879 C C . ILE A 1 381 ? 16.219 1.974 -12.703 1 94.56 381 ILE A C 1
ATOM 2881 O O . ILE A 1 381 ? 16.328 1.08 -13.547 1 94.56 381 ILE A O 1
ATOM 2885 N N . LEU A 1 382 ? 17.109 2.188 -11.82 1 95.88 382 LEU A N 1
ATOM 2886 C CA . LEU A 1 382 ? 18.375 1.453 -11.82 1 95.88 382 LEU A CA 1
ATOM 2887 C C . LEU A 1 382 ? 18.141 -0.025 -11.523 1 95.88 382 LEU A C 1
ATOM 2889 O O . LEU A 1 382 ? 18.781 -0.89 -12.133 1 95.88 382 LEU A O 1
ATOM 2893 N N . LEU A 1 383 ? 17.266 -0.269 -10.602 1 94.56 383 LEU A N 1
ATOM 2894 C CA . LEU A 1 383 ? 16.984 -1.656 -10.25 1 94.56 383 LEU A CA 1
ATOM 2895 C C . LEU A 1 383 ? 16.328 -2.391 -11.422 1 94.56 383 LEU A C 1
ATOM 2897 O O . LEU A 1 383 ? 16.703 -3.523 -11.727 1 94.56 383 LEU A O 1
ATOM 2901 N N . LEU A 1 384 ? 15.406 -1.747 -12.102 1 90.31 384 LEU A N 1
ATOM 2902 C CA . LEU A 1 384 ? 14.719 -2.367 -13.227 1 90.31 384 LEU A CA 1
ATOM 2903 C C . LEU A 1 384 ? 15.664 -2.572 -14.406 1 90.31 384 LEU A C 1
ATOM 2905 O O . LEU A 1 384 ? 15.688 -3.645 -15.016 1 90.31 384 LEU A O 1
ATOM 2909 N N . ILE A 1 385 ? 16.5 -1.572 -14.68 1 93 385 ILE A N 1
ATOM 2910 C CA . ILE A 1 385 ? 17.438 -1.685 -15.797 1 93 385 ILE A CA 1
ATOM 2911 C C . ILE A 1 385 ? 18.5 -2.738 -15.484 1 93 385 ILE A C 1
ATOM 2913 O O . ILE A 1 385 ? 18.875 -3.516 -16.359 1 93 385 ILE A O 1
ATOM 2917 N N . SER A 1 386 ? 18.953 -2.764 -14.266 1 93.94 386 SER A N 1
ATOM 2918 C CA . SER A 1 386 ? 19.938 -3.76 -13.875 1 93.94 386 SER A CA 1
ATOM 2919 C C . SER A 1 386 ? 19.406 -5.176 -14.07 1 93.94 386 SER A C 1
ATOM 2921 O O . SER A 1 386 ? 20.125 -6.055 -14.547 1 93.94 386 SER A O 1
ATOM 2923 N N . ASN A 1 387 ? 18.188 -5.371 -13.688 1 89.38 387 ASN A N 1
ATOM 2924 C CA . ASN A 1 387 ? 17.609 -6.699 -13.852 1 89.38 387 ASN A CA 1
ATOM 2925 C C . ASN A 1 387 ? 17.328 -7.016 -15.32 1 89.38 387 ASN A C 1
ATOM 2927 O O . ASN A 1 387 ? 17.391 -8.18 -15.727 1 89.38 387 ASN A O 1
ATOM 2931 N N . ALA A 1 388 ? 17.047 -6.051 -16.141 1 86 388 ALA A N 1
ATOM 2932 C CA . ALA A 1 388 ? 16.766 -6.246 -17.562 1 86 388 ALA A CA 1
ATOM 2933 C C . ALA A 1 388 ? 18.031 -6.629 -18.328 1 86 388 ALA A C 1
ATOM 2935 O O . ALA A 1 388 ? 17.969 -7.34 -19.328 1 86 388 ALA A O 1
ATOM 2936 N N . VAL A 1 389 ? 19.203 -6.203 -17.797 1 90.19 389 VAL A N 1
ATOM 2937 C CA . VAL A 1 389 ? 20.453 -6.461 -18.516 1 90.19 389 VAL A CA 1
ATOM 2938 C C . VAL A 1 389 ? 21.141 -7.684 -17.906 1 90.19 389 VAL A C 1
ATOM 2940 O O . VAL A 1 389 ? 22.328 -7.918 -18.156 1 90.19 389 VAL A O 1
ATOM 2943 N N . ARG A 1 390 ? 20.406 -8.359 -17.125 1 88.31 390 ARG A N 1
ATOM 2944 C CA . ARG A 1 390 ? 20.953 -9.586 -16.562 1 88.31 390 ARG A CA 1
ATOM 2945 C C . ARG A 1 390 ? 21.359 -10.562 -17.656 1 88.31 390 ARG A C 1
ATOM 2947 O O . ARG A 1 390 ? 20.625 -10.758 -18.625 1 88.31 390 ARG A O 1
ATOM 2954 N N . GLY A 1 391 ? 22.516 -11.078 -17.516 1 83.44 391 GLY A N 1
ATOM 2955 C CA . GLY A 1 391 ? 23.031 -11.992 -18.516 1 83.44 391 GLY A CA 1
ATOM 2956 C C . GLY A 1 391 ? 22.375 -13.352 -18.484 1 83.44 391 GLY A C 1
ATOM 2957 O O . GLY A 1 391 ? 21.656 -13.68 -17.531 1 83.44 391 GLY A O 1
ATOM 2958 N N . SER A 1 392 ? 22.578 -14.133 -19.484 1 79.88 392 SER A N 1
ATOM 2959 C CA . SER A 1 392 ? 22.031 -15.477 -19.625 1 79.88 392 SER A CA 1
ATOM 2960 C C . SER A 1 392 ? 22.516 -16.391 -18.5 1 79.88 392 SER A C 1
ATOM 2962 O O . SER A 1 392 ? 21.828 -17.344 -18.125 1 79.88 392 SER A O 1
ATOM 2964 N N . ASP A 1 393 ? 23.703 -16.016 -17.969 1 79.38 393 ASP A N 1
ATOM 2965 C CA . ASP A 1 393 ? 24.25 -16.812 -16.891 1 79.38 393 ASP A CA 1
ATOM 2966 C C . ASP A 1 393 ? 23.75 -16.344 -15.531 1 79.38 393 ASP A C 1
ATOM 2968 O O . ASP A 1 393 ? 24.094 -16.906 -14.5 1 79.38 393 ASP A O 1
ATOM 2972 N N . GLY A 1 394 ? 22.953 -15.328 -15.562 1 81.25 394 GLY A N 1
ATOM 2973 C CA . GLY A 1 394 ? 22.375 -14.844 -14.32 1 81.25 394 GLY A CA 1
ATOM 2974 C C . GLY A 1 394 ? 23.203 -13.781 -13.641 1 81.25 394 GLY A C 1
ATOM 2975 O O . GLY A 1 394 ? 22.812 -13.25 -12.602 1 81.25 394 GLY A O 1
ATOM 2976 N N . ASN A 1 395 ? 24.375 -13.492 -14.242 1 85.19 395 ASN A N 1
ATOM 2977 C CA . ASN A 1 395 ? 25.234 -12.523 -13.57 1 85.19 395 ASN A CA 1
ATOM 2978 C C . ASN A 1 395 ? 24.828 -11.086 -13.891 1 85.19 395 ASN A C 1
ATOM 2980 O O . ASN A 1 395 ? 24.125 -10.844 -14.867 1 85.19 395 ASN A O 1
ATOM 2984 N N . LEU A 1 396 ? 25.188 -10.156 -13.062 1 92.31 396 LEU A N 1
ATOM 2985 C CA . LEU A 1 396 ? 24.828 -8.75 -13.203 1 92.31 396 LEU A CA 1
ATOM 2986 C C . LEU A 1 396 ? 26.047 -7.902 -13.508 1 92.31 396 LEU A C 1
ATOM 2988 O O . LEU A 1 396 ? 26.203 -6.809 -12.961 1 92.31 396 LEU A O 1
ATOM 2992 N N . TYR A 1 397 ? 26.906 -8.414 -14.398 1 90.19 397 TYR A N 1
ATOM 2993 C CA . TYR A 1 397 ? 28.078 -7.652 -14.812 1 90.19 397 TYR A CA 1
ATOM 2994 C C . TYR A 1 397 ? 27.672 -6.316 -15.422 1 90.19 397 TYR A C 1
ATOM 2996 O O . TYR A 1 397 ? 28.188 -5.266 -15.039 1 90.19 397 TYR A O 1
ATOM 3004 N N . TYR A 1 398 ? 26.766 -6.344 -16.297 1 91.94 398 TYR A N 1
ATOM 3005 C CA . TYR A 1 398 ? 26.312 -5.133 -16.969 1 91.94 398 TYR A CA 1
ATOM 3006 C C . TYR A 1 398 ? 25.531 -4.234 -16.031 1 91.94 398 TYR A C 1
ATOM 3008 O O . TYR A 1 398 ? 25.438 -3.023 -16.25 1 91.94 398 TYR A O 1
ATOM 3016 N N . GLY A 1 399 ? 24.953 -4.828 -15.008 1 93.56 399 GLY A N 1
ATOM 3017 C CA . GLY A 1 399 ? 24.328 -4.016 -13.969 1 93.56 399 GLY A CA 1
ATOM 3018 C C . GLY A 1 399 ? 25.328 -3.143 -13.227 1 93.56 399 GLY A C 1
ATOM 3019 O O . GLY A 1 399 ? 25.031 -1.982 -12.922 1 93.56 399 GLY A O 1
ATOM 3020 N N . MET A 1 400 ? 26.484 -3.74 -13.008 1 94 400 MET A N 1
ATOM 3021 C CA . MET A 1 400 ? 27.531 -2.988 -12.32 1 94 400 MET A CA 1
ATOM 3022 C C . MET A 1 400 ? 28.125 -1.912 -13.227 1 94 400 MET A C 1
ATOM 3024 O O . MET A 1 400 ? 28.469 -0.827 -12.758 1 94 400 MET A O 1
ATOM 3028 N N . VAL A 1 401 ? 28.172 -2.213 -14.477 1 94.44 401 VAL A N 1
ATOM 3029 C CA . VAL A 1 401 ? 28.625 -1.217 -15.438 1 94.44 401 VAL A CA 1
ATOM 3030 C C . VAL A 1 401 ? 27.672 -0.031 -15.453 1 94.44 401 VAL A C 1
ATOM 3032 O O . VAL A 1 401 ? 28.094 1.121 -15.562 1 94.44 401 VAL A O 1
ATOM 3035 N N . LEU A 1 402 ? 26.422 -0.336 -15.352 1 95.5 402 LEU A N 1
ATOM 3036 C CA . LEU A 1 402 ? 25.406 0.715 -15.266 1 95.5 402 LEU A CA 1
ATOM 3037 C C . LEU A 1 402 ? 25.641 1.584 -14.031 1 95.5 402 LEU A C 1
ATOM 3039 O O . LEU A 1 402 ? 25.531 2.811 -14.102 1 95.5 402 LEU A O 1
ATOM 3043 N N . MET A 1 403 ? 25.953 0.984 -12.945 1 95.38 403 MET A N 1
ATOM 3044 C CA . MET A 1 403 ? 26.203 1.722 -11.719 1 95.38 403 MET A CA 1
ATOM 3045 C C . MET A 1 403 ? 27.422 2.635 -11.867 1 95.38 403 MET A C 1
ATOM 3047 O O . MET A 1 403 ? 27.406 3.771 -11.391 1 95.38 403 MET A O 1
ATOM 3051 N N . ILE A 1 404 ? 28.391 2.146 -12.547 1 95.75 404 ILE A N 1
ATOM 3052 C CA . ILE A 1 404 ? 29.609 2.918 -12.773 1 95.75 404 ILE A CA 1
ATOM 3053 C C . ILE A 1 404 ? 29.312 4.113 -13.672 1 95.75 404 ILE A C 1
ATOM 3055 O O . ILE A 1 404 ? 29.734 5.234 -13.391 1 95.75 404 ILE A O 1
ATOM 3059 N N . THR A 1 405 ? 28.562 3.818 -14.711 1 95.94 405 THR A N 1
ATOM 3060 C CA . THR A 1 405 ? 28.234 4.879 -15.656 1 95.94 405 THR A CA 1
ATOM 3061 C C . THR A 1 405 ? 27.406 5.961 -14.984 1 95.94 405 THR A C 1
ATOM 3063 O O . THR A 1 405 ? 27.625 7.156 -15.203 1 95.94 405 THR A O 1
ATOM 3066 N N . CYS A 1 406 ? 26.453 5.543 -14.156 1 95.31 406 CYS A N 1
ATOM 3067 C CA . CYS A 1 406 ? 25.609 6.5 -13.461 1 95.31 406 CYS A CA 1
ATOM 3068 C C . CYS A 1 406 ? 26.391 7.289 -12.422 1 95.31 406 CYS A C 1
ATOM 3070 O O . CYS A 1 406 ? 26.188 8.492 -12.266 1 95.31 406 CYS A O 1
ATOM 3072 N N . SER A 1 407 ? 27.266 6.605 -11.711 1 95.25 407 SER A N 1
ATOM 3073 C CA . SER A 1 407 ? 28.094 7.293 -10.719 1 95.25 407 SER A CA 1
ATOM 3074 C C . SER A 1 407 ? 29.062 8.266 -11.375 1 95.25 407 SER A C 1
ATOM 3076 O O . SER A 1 407 ? 29.312 9.352 -10.852 1 95.25 407 SER A O 1
ATOM 3078 N N . ALA A 1 408 ? 29.578 7.891 -12.5 1 95.69 408 ALA A N 1
ATOM 3079 C CA . ALA A 1 408 ? 30.469 8.773 -13.242 1 95.69 408 ALA A CA 1
ATOM 3080 C C . ALA A 1 408 ? 29.734 10 -13.766 1 95.69 408 ALA A C 1
ATOM 3082 O O . ALA A 1 408 ? 30.266 11.117 -13.734 1 95.69 408 ALA A O 1
ATOM 3083 N N . ALA A 1 409 ? 28.609 9.742 -14.25 1 94.75 409 ALA A N 1
ATOM 3084 C CA . ALA A 1 409 ? 27.797 10.859 -14.719 1 94.75 409 ALA A CA 1
ATOM 3085 C C . ALA A 1 409 ? 27.484 11.82 -13.578 1 94.75 409 ALA A C 1
ATOM 3087 O O . ALA A 1 409 ? 27.484 13.039 -13.773 1 94.75 409 ALA A O 1
ATOM 3088 N N . CYS A 1 410 ? 27.203 11.266 -12.445 1 92.69 410 CYS A N 1
ATOM 3089 C CA . CYS A 1 410 ? 26.922 12.086 -11.273 1 92.69 410 CYS A CA 1
ATOM 3090 C C . CYS A 1 410 ? 28.141 12.906 -10.883 1 92.69 410 CYS A C 1
ATOM 3092 O O . CYS A 1 410 ? 28.016 14.047 -10.438 1 92.69 410 CYS A O 1
ATOM 3094 N N . LEU A 1 411 ? 29.281 12.344 -11.008 1 93.56 411 LEU A N 1
ATOM 3095 C CA . LEU A 1 411 ? 30.531 13.055 -10.734 1 93.56 411 LEU A CA 1
ATOM 3096 C C . LEU A 1 411 ? 30.688 14.25 -11.664 1 93.56 411 LEU A C 1
ATOM 3098 O O . LEU A 1 411 ? 31.047 15.344 -11.219 1 93.56 411 LEU A O 1
ATOM 3102 N N . VAL A 1 412 ? 30.375 14.055 -12.891 1 94.44 412 VAL A N 1
ATOM 3103 C CA . VAL A 1 412 ? 30.5 15.133 -13.867 1 94.44 412 VAL A CA 1
ATOM 3104 C C . VAL A 1 412 ? 29.5 16.25 -13.539 1 94.44 412 VAL A C 1
ATOM 3106 O O . VAL A 1 412 ? 29.859 17.422 -13.57 1 94.44 412 VAL A O 1
ATOM 3109 N N . VAL A 1 413 ? 28.312 15.859 -13.164 1 93.38 413 VAL A N 1
ATOM 3110 C CA . VAL A 1 413 ? 27.266 16.828 -12.852 1 93.38 413 VAL A CA 1
ATOM 3111 C C . VAL A 1 413 ? 27.641 17.594 -11.586 1 93.38 413 VAL A C 1
ATOM 3113 O O . VAL A 1 413 ? 27.344 18.781 -11.469 1 93.38 413 VAL A O 1
ATOM 3116 N N . SER A 1 414 ? 28.281 16.938 -10.656 1 91.5 414 SER A N 1
ATOM 3117 C CA . SER A 1 414 ? 28.641 17.562 -9.391 1 91.5 414 SER A CA 1
ATOM 3118 C C . SER A 1 414 ? 29.609 18.703 -9.602 1 91.5 414 SER A C 1
ATOM 3120 O O . SER A 1 414 ? 29.672 19.641 -8.797 1 91.5 414 SER A O 1
ATOM 3122 N N . PHE A 1 415 ? 30.344 18.719 -10.75 1 90.62 415 PHE A N 1
ATOM 3123 C CA . PHE A 1 415 ? 31.297 19.766 -11.031 1 90.62 415 PHE A CA 1
ATOM 3124 C C . PHE A 1 415 ? 30.594 21.062 -11.406 1 90.62 415 PHE A C 1
ATOM 3126 O O . PHE A 1 415 ? 31.156 22.156 -11.312 1 90.62 415 PHE A O 1
ATOM 3133 N N . PHE A 1 416 ? 29.375 20.969 -11.727 1 88.69 416 PHE A N 1
ATOM 3134 C CA . PHE A 1 416 ? 28.625 22.156 -12.117 1 88.69 416 PHE A CA 1
ATOM 3135 C C . PHE A 1 416 ? 27.969 22.797 -10.898 1 88.69 416 PHE A C 1
ATOM 3137 O O . PHE A 1 416 ? 27.422 23.891 -10.992 1 88.69 416 PHE A O 1
ATOM 3144 N N . PHE A 1 417 ? 28.047 22.125 -9.836 1 86.88 417 PHE A N 1
ATOM 3145 C CA . PHE A 1 417 ? 27.453 22.688 -8.625 1 86.88 417 PHE A CA 1
ATOM 3146 C C . PHE A 1 417 ? 28.359 23.75 -8.016 1 86.88 417 PHE A C 1
ATOM 3148 O O . PHE A 1 417 ? 29.531 23.484 -7.738 1 86.88 417 PHE A O 1
ATOM 3155 N N . GLN A 1 418 ? 27.812 25.062 -8.055 1 77.31 418 GLN A N 1
ATOM 3156 C CA . GLN A 1 418 ? 28.5 26.172 -7.402 1 77.31 418 GLN A CA 1
ATOM 3157 C C . GLN A 1 418 ? 27.688 26.719 -6.242 1 77.31 418 GLN A C 1
ATOM 3159 O O . GLN A 1 418 ? 26.469 26.922 -6.371 1 77.31 418 GLN A O 1
ATOM 3164 N N . SER A 1 419 ? 27.969 26.391 -5.027 1 63.5 419 SER A N 1
ATOM 3165 C CA . SER A 1 419 ? 27.203 26.781 -3.846 1 63.5 419 SER A CA 1
ATOM 3166 C C . SER A 1 419 ? 27.078 28.297 -3.736 1 63.5 419 SER A C 1
ATOM 3168 O O . SER A 1 419 ? 28.094 29 -3.646 1 63.5 419 SER A O 1
ATOM 3170 N N . ASP A 1 420 ? 26.297 28.891 -4.527 1 55.59 420 ASP A N 1
ATOM 3171 C CA . ASP A 1 420 ? 26.094 30.297 -4.152 1 55.59 420 ASP A CA 1
ATOM 3172 C C . ASP A 1 420 ? 25.406 30.406 -2.797 1 55.59 420 ASP A C 1
ATOM 3174 O O . ASP A 1 420 ? 24.297 29.906 -2.615 1 55.59 420 ASP A O 1
ATOM 3178 N N . ASN A 1 421 ? 26.188 30.406 -1.73 1 50.97 421 ASN A N 1
ATOM 3179 C CA . ASN A 1 421 ? 25.656 30.562 -0.383 1 50.97 421 ASN A CA 1
ATOM 3180 C C . ASN A 1 421 ? 24.656 31.703 -0.308 1 50.97 421 ASN A C 1
ATOM 3182 O O . ASN A 1 421 ? 25.031 32.844 -0.051 1 50.97 421 ASN A O 1
ATOM 3186 N N . ARG A 1 422 ? 23.688 31.547 -0.986 1 46.91 422 ARG A N 1
ATOM 3187 C CA . ARG A 1 422 ? 22.672 32.594 -0.945 1 46.91 422 ARG A CA 1
ATOM 3188 C C . ARG A 1 422 ? 22.281 32.938 0.492 1 46.91 422 ARG A C 1
ATOM 3190 O O . ARG A 1 422 ? 22.016 34.094 0.822 1 46.91 422 ARG A O 1
ATOM 3197 N N . ARG A 1 423 ? 22.125 32 1.291 1 49.62 423 ARG A N 1
ATOM 3198 C CA . ARG A 1 423 ? 21.734 32.312 2.658 1 49.62 423 ARG A CA 1
ATOM 3199 C C . ARG A 1 423 ? 22.797 33.156 3.355 1 49.62 423 ARG A C 1
ATOM 3201 O O . ARG A 1 423 ? 22.469 34.156 4.031 1 49.62 423 ARG A O 1
ATOM 3208 N N . ASN A 1 424 ? 24.016 32.844 3.158 1 47.44 424 ASN A N 1
ATOM 3209 C CA . ASN A 1 424 ? 25.047 33.625 3.807 1 47.44 424 ASN A CA 1
ATOM 3210 C C . ASN A 1 424 ? 25.125 35.031 3.238 1 47.44 424 ASN A C 1
ATOM 3212 O O . ASN A 1 424 ? 25.375 36 3.975 1 47.44 424 ASN A O 1
ATOM 3216 N N . ARG A 1 425 ? 24.797 35.188 2.045 1 44.78 425 ARG A N 1
ATOM 3217 C CA . ARG A 1 425 ? 24.781 36.531 1.513 1 44.78 425 ARG A CA 1
ATOM 3218 C C . ARG A 1 425 ? 23.594 37.344 2.062 1 44.78 425 ARG A C 1
ATOM 3220 O O . ARG A 1 425 ? 23.719 38.531 2.367 1 44.78 425 ARG A O 1
ATOM 3227 N N . ALA A 1 426 ? 22.562 36.594 2.15 1 46.75 426 ALA A N 1
ATOM 3228 C CA . ALA A 1 426 ? 21.406 37.312 2.703 1 46.75 426 ALA A CA 1
ATOM 3229 C C . ALA A 1 426 ? 21.609 37.625 4.18 1 46.75 426 ALA A C 1
ATOM 3231 O O . ALA A 1 426 ? 21.219 38.719 4.648 1 46.75 426 ALA A O 1
ATOM 3232 N N . ASP A 1 427 ? 22.125 36.75 4.918 1 47.25 427 ASP A N 1
ATOM 3233 C CA . ASP A 1 427 ? 22.453 37.062 6.309 1 47.25 427 ASP A CA 1
ATOM 3234 C C . ASP A 1 427 ? 23.516 38.156 6.395 1 47.25 427 ASP A C 1
ATOM 3236 O O . ASP A 1 427 ? 23.453 39.031 7.273 1 47.25 427 ASP A O 1
ATOM 3240 N N . ARG A 1 428 ? 24.406 38.25 5.465 1 45.78 428 ARG A N 1
ATOM 3241 C CA . ARG A 1 428 ? 25.438 39.312 5.445 1 45.78 428 ARG A CA 1
ATOM 3242 C C . ARG A 1 428 ? 24.828 40.625 5.016 1 45.78 428 ARG A C 1
ATOM 3244 O O . ARG A 1 428 ? 25.203 41.688 5.547 1 45.78 428 ARG A O 1
ATOM 3251 N N . THR A 1 429 ? 24.016 40.531 4.133 1 45.56 429 THR A N 1
ATOM 3252 C CA . THR A 1 429 ? 23.406 41.781 3.721 1 45.56 429 THR A CA 1
ATOM 3253 C C . THR A 1 429 ? 22.469 42.312 4.809 1 45.56 429 THR A C 1
ATOM 3255 O O . THR A 1 429 ? 22.406 43.531 5.043 1 45.56 429 THR A O 1
ATOM 3258 N N . SER A 1 430 ? 21.797 41.375 5.418 1 47.78 430 SER A N 1
ATOM 3259 C CA . SER A 1 430 ? 20.969 41.844 6.527 1 47.78 430 SER A CA 1
ATOM 3260 C C . SER A 1 430 ? 21.828 42.281 7.703 1 47.78 430 SER A C 1
ATOM 3262 O O . SER A 1 430 ? 21.5 43.281 8.367 1 47.78 430 SER A O 1
ATOM 3264 N N . PHE A 1 431 ? 22.906 41.625 7.965 1 48.66 431 PHE A N 1
ATOM 3265 C CA . PHE A 1 431 ? 23.859 42.031 8.969 1 48.66 431 PHE A CA 1
ATOM 3266 C C . PHE A 1 431 ? 24.5 43.375 8.57 1 48.66 431 PHE A C 1
ATOM 3268 O O . PHE A 1 431 ? 24.656 44.25 9.406 1 48.66 431 PHE A O 1
ATOM 3275 N N . PHE A 1 432 ? 24.859 43.5 7.34 1 48.06 432 PHE A N 1
ATOM 3276 C CA . PHE A 1 432 ? 25.453 44.75 6.871 1 48.06 432 PHE A CA 1
ATOM 3277 C C . PHE A 1 432 ? 24.391 45.875 6.82 1 48.06 432 PHE A C 1
ATOM 3279 O O . PHE A 1 432 ? 24.672 47.031 7.121 1 48.06 432 PHE A O 1
ATOM 3286 N N . ALA A 1 433 ? 23.234 45.469 6.516 1 51.41 433 ALA A N 1
ATOM 3287 C CA . ALA A 1 433 ? 22.156 46.438 6.508 1 51.41 433 ALA A CA 1
ATOM 3288 C C . ALA A 1 433 ? 21.828 46.906 7.922 1 51.41 433 ALA A C 1
ATOM 3290 O O . ALA A 1 433 ? 21.594 48.094 8.156 1 51.41 433 ALA A O 1
ATOM 3291 N N . GLU A 1 434 ? 21.844 45.969 8.773 1 50.72 434 GLU A N 1
ATOM 3292 C CA . GLU A 1 434 ? 21.656 46.312 10.18 1 50.72 434 GLU A CA 1
ATOM 3293 C C . GLU A 1 434 ? 22.844 47.094 10.719 1 50.72 434 GLU A C 1
ATOM 3295 O O . GLU A 1 434 ? 22.656 48.031 11.492 1 50.72 434 GLU A O 1
ATOM 3300 N N . GLN A 1 435 ? 24 46.719 10.266 1 51.25 435 GLN A N 1
ATOM 3301 C CA . GLN A 1 435 ? 25.188 47.469 10.672 1 51.25 435 GLN A CA 1
ATOM 3302 C C . GLN A 1 435 ? 25.203 48.875 10.031 1 51.25 435 GLN A C 1
ATOM 3304 O O . GLN A 1 435 ? 25.609 49.844 10.664 1 51.25 435 GLN A O 1
ATOM 3309 N N . THR A 1 436 ? 24.781 48.875 8.828 1 52.34 436 THR A N 1
ATOM 3310 C CA . THR A 1 436 ? 24.703 50.188 8.156 1 52.34 436 THR A CA 1
ATOM 3311 C C . THR A 1 436 ? 23.594 51.031 8.766 1 52.34 436 THR A C 1
ATOM 3313 O O . THR A 1 436 ? 23.766 52.25 8.938 1 52.34 436 THR A O 1
ATOM 3316 N N . THR A 1 437 ? 22.516 50.375 9.117 1 51.75 437 THR A N 1
ATOM 3317 C CA . THR A 1 437 ? 21.469 51.125 9.789 1 51.75 437 THR A CA 1
ATOM 3318 C C . THR A 1 437 ? 21.891 51.5 11.195 1 51.75 437 THR A C 1
ATOM 3320 O O . THR A 1 437 ? 21.562 52.594 11.672 1 51.75 437 THR A O 1
ATOM 3323 N N . LEU A 1 438 ? 22.656 50.594 11.844 1 53.62 438 LEU A N 1
ATOM 3324 C CA . LEU A 1 438 ? 23.219 50.938 13.148 1 53.62 438 LEU A CA 1
ATOM 3325 C C . LEU A 1 438 ? 24.297 52 13.031 1 53.62 438 LEU A C 1
ATOM 3327 O O . LEU A 1 438 ? 24.406 52.875 13.883 1 53.62 438 LEU A O 1
ATOM 3331 N N . SER A 1 439 ? 25.062 51.844 12.016 1 53.12 439 SER A N 1
ATOM 3332 C CA . SER A 1 439 ? 26.078 52.875 11.789 1 53.12 439 SER A CA 1
ATOM 3333 C C . SER A 1 439 ? 25.453 54.219 11.422 1 53.12 439 SER A C 1
ATOM 3335 O O . SER A 1 439 ? 25.938 55.25 11.852 1 53.12 439 SER A O 1
ATOM 3337 N N . ASP A 1 440 ? 24.422 54.125 10.711 1 52.28 440 ASP A N 1
ATOM 3338 C CA . ASP A 1 440 ? 23.734 55.344 10.344 1 52.28 440 ASP A CA 1
ATOM 3339 C C . ASP A 1 440 ? 23 55.938 11.539 1 52.28 440 ASP A C 1
ATOM 3341 O O . ASP A 1 440 ? 22.875 57.156 11.648 1 52.28 440 ASP A O 1
ATOM 3345 N N . VAL A 1 441 ? 22.594 55.125 12.461 1 51.22 441 VAL A N 1
ATOM 3346 C CA . VAL A 1 441 ? 21.922 55.594 13.672 1 51.22 441 VAL A CA 1
ATOM 3347 C C . VAL A 1 441 ? 22.953 56.156 14.641 1 51.22 441 VAL A C 1
ATOM 3349 O O . VAL A 1 441 ? 22.703 57.188 15.289 1 51.22 441 VAL A O 1
ATOM 3352 N N . SER A 1 442 ? 24.125 55.5 14.719 1 48.84 442 SER A N 1
ATOM 3353 C CA . SER A 1 442 ? 25.141 56 15.625 1 48.84 442 SER A CA 1
ATOM 3354 C C . SER A 1 442 ? 25.672 57.375 15.172 1 48.84 442 SER A C 1
ATOM 3356 O O . SER A 1 442 ? 26.188 58.125 15.977 1 48.84 442 SER A O 1
ATOM 3358 N N . ILE A 1 443 ? 25.641 57.656 13.906 1 48.41 443 ILE A N 1
ATOM 3359 C CA . ILE A 1 443 ? 26.125 58.938 13.438 1 48.41 443 ILE A CA 1
ATOM 3360 C C . ILE A 1 443 ? 25.125 60.031 13.789 1 48.41 443 ILE A C 1
ATOM 3362 O O . ILE A 1 443 ? 25.516 61.219 13.938 1 48.41 443 ILE A O 1
ATOM 3366 N N . ARG A 1 444 ? 23.859 59.625 13.859 1 45.22 444 ARG A N 1
ATOM 3367 C CA . ARG A 1 444 ? 22.922 60.75 14.062 1 45.22 444 ARG A CA 1
ATOM 3368 C C . ARG A 1 444 ? 22.906 61.188 15.516 1 45.22 444 ARG A C 1
ATOM 3370 O O . ARG A 1 444 ? 22.234 62.156 15.867 1 45.22 444 ARG A O 1
ATOM 3377 N N . VAL A 1 445 ? 23.453 60.312 16.375 1 45.47 445 VAL A N 1
ATOM 3378 C CA . VAL A 1 445 ? 23.266 60.75 17.75 1 45.47 445 VAL A CA 1
ATOM 3379 C C . VAL A 1 445 ? 24.359 61.719 18.156 1 45.47 445 VAL A C 1
ATOM 3381 O O . VAL A 1 445 ? 24.406 62.188 19.297 1 45.47 445 VAL A O 1
ATOM 3384 N N . SER A 1 446 ? 25.375 61.875 17.281 1 38.16 446 SER A N 1
ATOM 3385 C CA . SER A 1 446 ? 26.344 62.781 17.875 1 38.16 446 SER A CA 1
ATOM 3386 C C . SER A 1 446 ? 25.922 64.25 17.672 1 38.16 446 SER A C 1
ATOM 3388 O O . SER A 1 446 ? 26.766 65.125 17.688 1 38.16 446 SER A O 1
ATOM 3390 N N . PRO A 1 447 ? 24.625 64.5 17.453 1 37.28 447 PRO A N 1
ATOM 3391 C CA . PRO A 1 447 ? 24.453 65.938 17.25 1 37.28 447 PRO A CA 1
ATOM 3392 C C . PRO A 1 447 ? 24.891 66.75 18.469 1 37.28 447 PRO A C 1
ATOM 3394 O O . PRO A 1 447 ? 25.469 67.812 18.328 1 37.28 447 PRO A O 1
ATOM 3397 N N . GLU A 1 448 ? 24.312 66.562 19.688 1 27.97 448 GLU A N 1
ATOM 3398 C CA . GLU A 1 448 ? 24.5 67.688 20.578 1 27.97 448 GLU A CA 1
ATOM 3399 C C . GLU A 1 448 ? 25.938 67.75 21.094 1 27.97 448 GLU A C 1
ATOM 3401 O O . GLU A 1 448 ? 26.562 66.75 21.375 1 27.97 448 GLU A O 1
ATOM 3406 N N . MET B 1 1 ? -26.641 52.719 -13.836 1 38.66 1 MET B N 1
ATOM 3407 C CA . MET B 1 1 ? -27.562 51.625 -14.133 1 38.66 1 MET B CA 1
ATOM 3408 C C . MET B 1 1 ? -26.797 50.375 -14.547 1 38.66 1 MET B C 1
ATOM 3410 O O . MET B 1 1 ? -27.25 49.25 -14.273 1 38.66 1 MET B O 1
ATOM 3414 N N . THR B 1 2 ? -25.703 50.531 -15.367 1 48.56 2 THR B N 1
ATOM 3415 C CA . THR B 1 2 ? -24.953 49.375 -15.859 1 48.56 2 THR B CA 1
ATOM 3416 C C . THR B 1 2 ? -24.156 48.719 -14.734 1 48.56 2 THR B C 1
ATOM 3418 O O . THR B 1 2 ? -23.938 47.5 -14.734 1 48.56 2 THR B O 1
ATOM 3421 N N . THR B 1 3 ? -23.625 49.5 -13.789 1 50.94 3 THR B N 1
ATOM 3422 C CA . THR B 1 3 ? -22.766 48.969 -12.742 1 50.94 3 THR B CA 1
ATOM 3423 C C . THR B 1 3 ? -23.562 48.156 -11.742 1 50.94 3 THR B C 1
ATOM 3425 O O . THR B 1 3 ? -23.047 47.219 -11.125 1 50.94 3 THR B O 1
ATOM 3428 N N . GLU B 1 4 ? -24.891 48.469 -11.484 1 46.56 4 GLU B N 1
ATOM 3429 C CA . GLU B 1 4 ? -25.703 47.719 -10.539 1 46.56 4 GLU B CA 1
ATOM 3430 C C . GLU B 1 4 ? -26.094 46.375 -11.102 1 46.56 4 GLU B C 1
ATOM 3432 O O . GLU B 1 4 ? -26.328 45.406 -10.352 1 46.56 4 GLU B O 1
ATOM 3437 N N . VAL B 1 5 ? -26.328 46.281 -12.453 1 49.19 5 VAL B N 1
ATOM 3438 C CA . VAL B 1 5 ? -26.719 45 -13.07 1 49.19 5 VAL B CA 1
ATOM 3439 C C . VAL B 1 5 ? -25.547 44.031 -13.055 1 49.19 5 VAL B C 1
ATOM 3441 O O . VAL B 1 5 ? -25.734 42.844 -12.953 1 49.19 5 VAL B O 1
ATOM 3444 N N . GLU B 1 6 ? -24.281 44.5 -13.188 1 45.72 6 GLU B N 1
ATOM 3445 C CA . GLU B 1 6 ? -23.125 43.594 -13.195 1 45.72 6 GLU B CA 1
ATOM 3446 C C . GLU B 1 6 ? -22.906 42.969 -11.812 1 45.72 6 GLU B C 1
ATOM 3448 O O . GLU B 1 6 ? -22.516 41.812 -11.711 1 45.72 6 GLU B O 1
ATOM 3453 N N . LEU B 1 7 ? -23.25 43.719 -10.742 1 45.28 7 LEU B N 1
ATOM 3454 C CA . LEU B 1 7 ? -23.094 43.188 -9.391 1 45.28 7 LEU B CA 1
ATOM 3455 C C . LEU B 1 7 ? -24.172 42.156 -9.078 1 45.28 7 LEU B C 1
ATOM 3457 O O . LEU B 1 7 ? -23.938 41.188 -8.344 1 45.28 7 LEU B O 1
ATOM 3461 N N . LEU B 1 8 ? -25.453 42.344 -9.516 1 47.41 8 LEU B N 1
ATOM 3462 C CA . LEU B 1 8 ? -26.516 41.375 -9.258 1 47.41 8 LEU B CA 1
ATOM 3463 C C . LEU B 1 8 ? -26.297 40.094 -10.055 1 47.41 8 LEU B C 1
ATOM 3465 O O . LEU B 1 8 ? -26.75 39 -9.656 1 47.41 8 LEU B O 1
ATOM 3469 N N . ASN B 1 9 ? -25.828 40.094 -11.273 1 47.16 9 ASN B N 1
ATOM 3470 C CA . ASN B 1 9 ? -25.531 38.906 -12.086 1 47.16 9 ASN B CA 1
ATOM 3471 C C . ASN B 1 9 ? -24.297 38.188 -11.578 1 47.16 9 ASN B C 1
ATOM 3473 O O . ASN B 1 9 ? -24.031 37.031 -11.969 1 47.16 9 ASN B O 1
ATOM 3477 N N . GLU B 1 10 ? -23.438 38.812 -10.867 1 46.53 10 GLU B N 1
ATOM 3478 C CA . GLU B 1 10 ? -22.234 38.188 -10.32 1 46.53 10 GLU B CA 1
ATOM 3479 C C . GLU B 1 10 ? -22.594 37.188 -9.219 1 46.53 10 GLU B C 1
ATOM 3481 O O . GLU B 1 10 ? -22.031 36.094 -9.172 1 46.53 10 GLU B O 1
ATOM 3486 N N . PRO B 1 11 ? -23.484 37.594 -8.336 1 50.56 11 PRO B N 1
ATOM 3487 C CA . PRO B 1 11 ? -23.797 36.562 -7.352 1 50.56 11 PRO B CA 1
ATOM 3488 C C . PRO B 1 11 ? -24.484 35.344 -7.969 1 50.56 11 PRO B C 1
ATOM 3490 O O . PRO B 1 11 ? -24.281 34.219 -7.508 1 50.56 11 PRO B O 1
ATOM 3493 N N . LYS B 1 12 ? -25.375 35.562 -8.812 1 49.97 12 LYS B N 1
ATOM 3494 C CA . LYS B 1 12 ? -26.078 34.438 -9.438 1 49.97 12 LYS B CA 1
ATOM 3495 C C . LYS B 1 12 ? -25.109 33.562 -10.234 1 49.97 12 LYS B C 1
ATOM 3497 O O . LYS B 1 12 ? -25.266 32.344 -10.289 1 49.97 12 LYS B O 1
ATOM 3502 N N . LYS B 1 13 ? -24.297 34.125 -11 1 47.72 13 LYS B N 1
ATOM 3503 C CA . LYS B 1 13 ? -23.281 33.375 -11.75 1 47.72 13 LYS B CA 1
ATOM 3504 C C . LYS B 1 13 ? -22.344 32.656 -10.82 1 47.72 13 LYS B C 1
ATOM 3506 O O . LYS B 1 13 ? -21.938 31.516 -11.102 1 47.72 13 LYS B O 1
ATOM 3511 N N . GLN B 1 14 ? -21.953 33.25 -9.852 1 50.62 14 GLN B N 1
ATOM 3512 C CA . GLN B 1 14 ? -21.141 32.562 -8.836 1 50.62 14 GLN B CA 1
ATOM 3513 C C . GLN B 1 14 ? -21.891 31.422 -8.188 1 50.62 14 GLN B C 1
ATOM 3515 O O . GLN B 1 14 ? -21.297 30.375 -7.895 1 50.62 14 GLN B O 1
ATOM 3520 N N . GLU B 1 15 ? -23.188 31.703 -8.023 1 52.22 15 GLU B N 1
ATOM 3521 C CA . GLU B 1 15 ? -24.016 30.641 -7.473 1 52.22 15 GLU B CA 1
ATOM 3522 C C . GLU B 1 15 ? -24.125 29.469 -8.438 1 52.22 15 GLU B C 1
ATOM 3524 O O . GLU B 1 15 ? -24.078 28.312 -8.016 1 52.22 15 GLU B O 1
ATOM 3529 N N . PHE B 1 16 ? -24.453 29.828 -9.711 1 45.56 16 PHE B N 1
ATOM 3530 C CA . PHE B 1 16 ? -24.578 28.781 -10.727 1 45.56 16 PHE B CA 1
ATOM 3531 C C . PHE B 1 16 ? -23.25 28.047 -10.906 1 45.56 16 PHE B C 1
ATOM 3533 O O . PHE B 1 16 ? -23.234 26.828 -11.07 1 45.56 16 PHE B O 1
ATOM 3540 N N . GLN B 1 17 ? -22.172 28.781 -11.109 1 53.19 17 GLN B N 1
ATOM 3541 C CA . GLN B 1 17 ? -20.859 28.156 -11.266 1 53.19 17 GLN B CA 1
ATOM 3542 C C . GLN B 1 17 ? -20.5 27.312 -10.047 1 53.19 17 GLN B C 1
ATOM 3544 O O . GLN B 1 17 ? -19.875 26.25 -10.188 1 53.19 17 GLN B O 1
ATOM 3549 N N . LEU B 1 18 ? -20.891 27.781 -8.969 1 57.19 18 LEU B N 1
ATOM 3550 C CA . LEU B 1 18 ? -20.719 26.984 -7.762 1 57.19 18 LEU B CA 1
ATOM 3551 C C . LEU B 1 18 ? -21.5 25.688 -7.852 1 57.19 18 LEU B C 1
ATOM 3553 O O . LEU B 1 18 ? -21.031 24.625 -7.426 1 57.19 18 LEU B O 1
ATOM 3557 N N . TYR B 1 19 ? -22.641 25.859 -8.609 1 60.09 19 TYR B N 1
ATOM 3558 C CA . TYR B 1 19 ? -23.531 24.719 -8.734 1 60.09 19 TYR B CA 1
ATOM 3559 C C . TYR B 1 19 ? -22.953 23.656 -9.664 1 60.09 19 TYR B C 1
ATOM 3561 O O . TYR B 1 19 ? -22.969 22.469 -9.352 1 60.09 19 TYR B O 1
ATOM 3569 N N . SER B 1 20 ? -22.391 24.125 -10.836 1 74.5 20 SER B N 1
ATOM 3570 C CA . SER B 1 20 ? -21.906 23.141 -11.789 1 74.5 20 SER B CA 1
ATOM 3571 C C . SER B 1 20 ? -20.641 22.453 -11.281 1 74.5 20 SER B C 1
ATOM 3573 O O . SER B 1 20 ? -20.406 21.281 -11.578 1 74.5 20 SER B O 1
ATOM 3575 N N . ARG B 1 21 ? -20.016 23.094 -10.539 1 79.19 21 ARG B N 1
ATOM 3576 C CA . ARG B 1 21 ? -18.766 22.547 -10.047 1 79.19 21 ARG B CA 1
ATOM 3577 C C . ARG B 1 21 ? -19 21.453 -9 1 79.19 21 ARG B C 1
ATOM 3579 O O . ARG B 1 21 ? -18.219 20.516 -8.883 1 79.19 21 ARG B O 1
ATOM 3586 N N . ARG B 1 22 ? -20.156 21.656 -8.438 1 83.94 22 ARG B N 1
ATOM 3587 C CA . ARG B 1 22 ? -20.484 20.656 -7.434 1 83.94 22 ARG B CA 1
ATOM 3588 C C . ARG B 1 22 ? -20.781 19.297 -8.086 1 83.94 22 ARG B C 1
ATOM 3590 O O . ARG B 1 22 ? -20.406 18.25 -7.559 1 83.94 22 ARG B O 1
ATOM 3597 N N . PHE B 1 23 ? -21.375 19.344 -9.242 1 87.44 23 PHE B N 1
ATOM 3598 C CA . PHE B 1 23 ? -21.719 18.094 -9.93 1 87.44 23 PHE B CA 1
ATOM 3599 C C . PHE B 1 23 ? -20.484 17.469 -10.562 1 87.44 23 PHE B C 1
ATOM 3601 O O . PHE B 1 23 ? -20.391 16.25 -10.688 1 87.44 23 PHE B O 1
ATOM 3608 N N . LEU B 1 24 ? -19.594 18.297 -10.922 1 88.38 24 LEU B N 1
ATOM 3609 C CA . LEU B 1 24 ? -18.344 17.781 -11.477 1 88.38 24 LEU B CA 1
ATOM 3610 C C . LEU B 1 24 ? -17.562 17.016 -10.414 1 88.38 24 LEU B C 1
ATOM 3612 O O . LEU B 1 24 ? -16.953 15.984 -10.703 1 88.38 24 LEU B O 1
ATOM 3616 N N . VAL B 1 25 ? -17.594 17.516 -9.266 1 89.75 25 VAL B N 1
ATOM 3617 C CA . VAL B 1 25 ? -16.891 16.844 -8.172 1 89.75 25 VAL B CA 1
ATOM 3618 C C . VAL B 1 25 ? -17.578 15.516 -7.871 1 89.75 25 VAL B C 1
ATOM 3620 O O . VAL B 1 25 ? -16.906 14.492 -7.734 1 89.75 25 VAL B O 1
ATOM 3623 N N . ALA B 1 26 ? -18.859 15.617 -7.805 1 90.56 26 ALA B N 1
ATOM 3624 C CA . ALA B 1 26 ? -19.625 14.398 -7.539 1 90.56 26 ALA B CA 1
ATOM 3625 C C . ALA B 1 26 ? -19.406 13.367 -8.648 1 90.56 26 ALA B C 1
ATOM 3627 O O . ALA B 1 26 ? -19.25 12.172 -8.367 1 90.56 26 ALA B O 1
ATOM 3628 N N . PHE B 1 27 ? -19.406 13.812 -9.773 1 93.12 27 PHE B N 1
ATOM 3629 C CA . PHE B 1 27 ? -19.219 12.938 -10.93 1 93.12 27 PHE B CA 1
ATOM 3630 C C . PHE B 1 27 ? -17.828 12.32 -10.93 1 93.12 27 PHE B C 1
ATOM 3632 O O . PHE B 1 27 ? -17.656 11.148 -11.273 1 93.12 27 PHE B O 1
ATOM 3639 N N . SER B 1 28 ? -16.844 13.047 -10.586 1 94.19 28 SER B N 1
ATOM 3640 C CA . SER B 1 28 ? -15.469 12.547 -10.531 1 94.19 28 SER B CA 1
ATOM 3641 C C . SER B 1 28 ? -15.328 11.445 -9.484 1 94.19 28 SER B C 1
ATOM 3643 O O . SER B 1 28 ? -14.656 10.438 -9.727 1 94.19 28 SER B O 1
ATOM 3645 N N . VAL B 1 29 ? -15.93 11.672 -8.375 1 94.31 29 VAL B N 1
ATOM 3646 C CA . VAL B 1 29 ? -15.859 10.672 -7.312 1 94.31 29 VAL B CA 1
ATOM 3647 C C . VAL B 1 29 ? -16.625 9.414 -7.73 1 94.31 29 VAL B C 1
ATOM 3649 O O . VAL B 1 29 ? -16.172 8.297 -7.461 1 94.31 29 VAL B O 1
ATOM 3652 N N . PHE B 1 30 ? -17.75 9.648 -8.375 1 95.06 30 PHE B N 1
ATOM 3653 C CA . PHE B 1 30 ? -18.531 8.531 -8.906 1 95.06 30 PHE B CA 1
ATOM 3654 C C . PHE B 1 30 ? -17.688 7.699 -9.867 1 95.06 30 PHE B C 1
ATOM 3656 O O . PHE B 1 30 ? -17.625 6.473 -9.742 1 95.06 30 PHE B O 1
ATOM 3663 N N . LEU B 1 31 ? -17.031 8.32 -10.742 1 96.38 31 LEU B N 1
ATOM 3664 C CA . LEU B 1 31 ? -16.203 7.637 -11.742 1 96.38 31 LEU B CA 1
ATOM 3665 C C . LEU B 1 31 ? -14.984 6.988 -11.086 1 96.38 31 LEU B C 1
ATOM 3667 O O . LEU B 1 31 ? -14.555 5.914 -11.508 1 96.38 31 LEU B O 1
ATOM 3671 N N . GLY B 1 32 ? -14.422 7.691 -10.164 1 96.56 32 GLY B N 1
ATOM 3672 C CA . GLY B 1 32 ? -13.305 7.113 -9.43 1 96.56 32 GLY B CA 1
ATOM 3673 C C . GLY B 1 32 ? -13.664 5.82 -8.727 1 96.56 32 GLY B C 1
ATOM 3674 O O . GLY B 1 32 ? -12.93 4.836 -8.805 1 96.56 32 GLY B O 1
ATOM 3675 N N . ASN B 1 33 ? -14.82 5.824 -8.094 1 96.25 33 ASN B N 1
ATOM 3676 C CA . ASN B 1 33 ? -15.281 4.621 -7.41 1 96.25 33 ASN B CA 1
ATOM 3677 C C . ASN B 1 33 ? -15.594 3.5 -8.398 1 96.25 33 ASN B C 1
ATOM 3679 O O . ASN B 1 33 ? -15.312 2.33 -8.125 1 96.25 33 ASN B O 1
ATOM 3683 N N . LEU B 1 34 ? -16.141 3.879 -9.453 1 97.06 34 LEU B N 1
ATOM 3684 C CA . LEU B 1 34 ? -16.469 2.916 -10.5 1 97.06 34 LEU B CA 1
ATOM 3685 C C . LEU B 1 34 ? -15.219 2.221 -11.016 1 97.06 34 LEU B C 1
ATOM 3687 O O . LEU B 1 34 ? -15.172 0.991 -11.094 1 97.06 34 LEU B O 1
ATOM 3691 N N . SER B 1 35 ? -14.219 2.971 -11.344 1 97.5 35 SER B N 1
ATOM 3692 C CA . SER B 1 35 ? -12.984 2.416 -11.898 1 97.5 35 SER B CA 1
ATOM 3693 C C . SER B 1 35 ? -12.242 1.584 -10.859 1 97.5 35 SER B C 1
ATOM 3695 O O . SER B 1 35 ? -11.68 0.535 -11.188 1 97.5 35 SER B O 1
ATOM 3697 N N . ASN B 1 36 ? -12.195 2.08 -9.625 1 97.75 36 ASN B N 1
ATOM 3698 C CA . ASN B 1 36 ? -11.5 1.34 -8.578 1 97.75 36 ASN B CA 1
ATOM 3699 C C . ASN B 1 36 ? -12.164 -0.004 -8.305 1 97.75 36 ASN B C 1
ATOM 3701 O O . ASN B 1 36 ? -11.484 -1.013 -8.109 1 97.75 36 ASN B O 1
ATOM 3705 N N . SER B 1 37 ? -13.453 0.013 -8.273 1 96.62 37 SER B N 1
ATOM 3706 C CA . SER B 1 37 ? -14.188 -1.229 -8.047 1 96.62 37 SER B CA 1
ATOM 3707 C C . SER B 1 37 ? -14.023 -2.191 -9.219 1 96.62 37 SER B C 1
ATOM 3709 O O . SER B 1 37 ? -14 -3.408 -9.031 1 96.62 37 SER B O 1
ATOM 3711 N N . ALA B 1 38 ? -13.93 -1.643 -10.359 1 96.56 38 ALA B N 1
ATOM 3712 C CA . ALA B 1 38 ? -13.672 -2.471 -11.531 1 96.56 38 ALA B CA 1
ATOM 3713 C C . ALA B 1 38 ? -12.352 -3.219 -11.398 1 96.56 38 ALA B C 1
ATOM 3715 O O . ALA B 1 38 ? -12.25 -4.391 -11.773 1 96.56 38 ALA B O 1
ATOM 3716 N N . LEU B 1 39 ? -11.344 -2.555 -10.898 1 96.88 39 LEU B N 1
ATOM 3717 C CA . LEU B 1 39 ? -10.055 -3.203 -10.688 1 96.88 39 LEU B CA 1
ATOM 3718 C C . LEU B 1 39 ? -10.164 -4.285 -9.617 1 96.88 39 LEU B C 1
ATOM 3720 O O . LEU B 1 39 ? -9.539 -5.34 -9.727 1 96.88 39 LEU B O 1
ATOM 3724 N N . TRP B 1 40 ? -10.914 -4.039 -8.656 1 95.69 40 TRP B N 1
ATOM 3725 C CA . TRP B 1 40 ? -11.086 -4.992 -7.562 1 95.69 40 TRP B CA 1
ATOM 3726 C C . TRP B 1 40 ? -11.711 -6.293 -8.062 1 95.69 40 TRP B C 1
ATOM 3728 O O . TRP B 1 40 ? -11.25 -7.383 -7.719 1 95.69 40 TRP B O 1
ATOM 3738 N N . THR B 1 41 ? -12.664 -6.238 -9 1 95.62 41 THR B N 1
ATOM 3739 C CA . THR B 1 41 ? -13.445 -7.406 -9.375 1 95.62 41 THR B CA 1
ATOM 3740 C C . THR B 1 41 ? -12.961 -7.98 -10.703 1 95.62 41 THR B C 1
ATOM 3742 O O . THR B 1 41 ? -13.594 -8.875 -11.273 1 95.62 41 THR B O 1
ATOM 3745 N N . THR B 1 42 ? -11.875 -7.523 -11.227 1 95.19 42 THR B N 1
ATOM 3746 C CA . THR B 1 42 ? -11.383 -7.883 -12.555 1 95.19 42 THR B CA 1
ATOM 3747 C C . THR B 1 42 ? -11.242 -9.398 -12.688 1 95.19 42 THR B C 1
ATOM 3749 O O . THR B 1 42 ? -11.609 -9.969 -13.711 1 95.19 42 THR B O 1
ATOM 3752 N N . TYR B 1 43 ? -10.836 -10.062 -11.68 1 95.06 43 TYR B N 1
ATOM 3753 C CA . TYR B 1 43 ? -10.461 -11.469 -11.828 1 95.06 43 TYR B CA 1
ATOM 3754 C C . TYR B 1 43 ? -11.484 -12.375 -11.156 1 95.06 43 TYR B C 1
ATOM 3756 O O . TYR B 1 43 ? -11.328 -13.602 -11.164 1 95.06 43 TYR B O 1
ATOM 3764 N N . SER B 1 44 ? -12.547 -11.805 -10.656 1 94.12 44 SER B N 1
ATOM 3765 C CA . SER B 1 44 ? -13.508 -12.562 -9.859 1 94.12 44 SER B CA 1
ATOM 3766 C C . SER B 1 44 ? -14.289 -13.547 -10.711 1 94.12 44 SER B C 1
ATOM 3768 O O . SER B 1 44 ? -14.516 -14.688 -10.305 1 94.12 44 SER B O 1
ATOM 3770 N N . ALA B 1 45 ? -14.641 -13.141 -11.953 1 93.31 45 ALA B N 1
ATOM 3771 C CA . ALA B 1 45 ? -15.484 -13.992 -12.789 1 93.31 45 ALA B CA 1
ATOM 3772 C C . ALA B 1 45 ? -14.633 -14.875 -13.695 1 93.31 45 ALA B C 1
ATOM 3774 O O . ALA B 1 45 ? -15.156 -15.781 -14.352 1 93.31 45 ALA B O 1
ATOM 3775 N N . VAL B 1 46 ? -13.336 -14.68 -13.688 1 94.88 46 VAL B N 1
ATOM 3776 C CA . VAL B 1 46 ? -12.477 -15.406 -14.617 1 94.88 46 VAL B CA 1
ATOM 3777 C C . VAL B 1 46 ? -11.336 -16.078 -13.852 1 94.88 46 VAL B C 1
ATOM 3779 O O . VAL B 1 46 ? -10.203 -16.125 -14.328 1 94.88 46 VAL B O 1
ATOM 3782 N N . THR B 1 47 ? -11.641 -16.578 -12.742 1 92.94 47 THR B N 1
ATOM 3783 C CA . THR B 1 47 ? -10.625 -17.141 -11.852 1 92.94 47 THR B CA 1
ATOM 3784 C C . THR B 1 47 ? -9.93 -18.328 -12.516 1 92.94 47 THR B C 1
ATOM 3786 O O . THR B 1 47 ? -8.695 -18.422 -12.492 1 92.94 47 THR B O 1
ATOM 3789 N N . PRO B 1 48 ? -10.648 -19.281 -13.18 1 92.06 48 PRO B N 1
ATOM 3790 C CA . PRO B 1 48 ? -9.953 -20.406 -13.789 1 92.06 48 PRO B CA 1
ATOM 3791 C C . PRO B 1 48 ? -9.016 -19.984 -14.922 1 92.06 48 PRO B C 1
ATOM 3793 O O . PRO B 1 48 ? -7.887 -20.484 -15.008 1 92.06 48 PRO B O 1
ATOM 3796 N N . SER B 1 49 ? -9.477 -19.062 -15.773 1 94.06 49 SER B N 1
ATOM 3797 C CA . SER B 1 49 ? -8.633 -18.578 -16.859 1 94.06 49 SER B CA 1
ATOM 3798 C C . SER B 1 49 ? -7.434 -17.812 -16.312 1 94.06 49 SER B C 1
ATOM 3800 O O . SER B 1 49 ? -6.34 -17.875 -16.875 1 94.06 49 SER B O 1
ATOM 3802 N N . ALA B 1 50 ? -7.652 -17.078 -15.25 1 94.25 50 ALA B N 1
ATOM 3803 C CA . ALA B 1 50 ? -6.559 -16.328 -14.633 1 94.25 50 ALA B CA 1
ATOM 3804 C C . ALA B 1 50 ? -5.535 -17.281 -14.016 1 94.25 50 ALA B C 1
ATOM 3806 O O . ALA B 1 50 ? -4.332 -17.031 -14.07 1 94.25 50 ALA B O 1
ATOM 3807 N N . SER B 1 51 ? -6.035 -18.344 -13.445 1 91.88 51 SER B N 1
ATOM 3808 C CA . SER B 1 51 ? -5.152 -19.344 -12.859 1 91.88 51 SER B CA 1
ATOM 3809 C C . SER B 1 51 ? -4.238 -19.953 -13.914 1 91.88 51 SER B C 1
ATOM 3811 O O . SER B 1 51 ? -3.053 -20.188 -13.664 1 91.88 51 SER B O 1
ATOM 3813 N N . GLU B 1 52 ? -4.766 -20.203 -15.031 1 91.19 52 GLU B N 1
ATOM 3814 C CA . GLU B 1 52 ? -3.986 -20.766 -16.125 1 91.19 52 GLU B CA 1
ATOM 3815 C C . GLU B 1 52 ? -2.992 -19.734 -16.672 1 91.19 52 GLU B C 1
ATOM 3817 O O . GLU B 1 52 ? -1.834 -20.078 -16.938 1 91.19 52 GLU B O 1
ATOM 3822 N N . TYR B 1 53 ? -3.416 -18.547 -16.812 1 91.75 53 TYR B N 1
ATOM 3823 C CA . TYR B 1 53 ? -2.598 -17.5 -17.406 1 91.75 53 TYR B CA 1
ATOM 3824 C C . TYR B 1 53 ? -1.426 -17.156 -16.484 1 91.75 53 TYR B C 1
ATOM 3826 O O . TYR B 1 53 ? -0.305 -16.938 -16.969 1 91.75 53 TYR B O 1
ATOM 3834 N N . TYR B 1 54 ? -1.674 -17.125 -15.242 1 90.31 54 TYR B N 1
ATOM 3835 C CA . TYR B 1 54 ? -0.652 -16.703 -14.289 1 90.31 54 TYR B CA 1
ATOM 3836 C C . TYR B 1 54 ? 0.06 -17.906 -13.688 1 90.31 54 TYR B C 1
ATOM 3838 O O . TYR B 1 54 ? 1.039 -17.75 -12.953 1 90.31 54 TYR B O 1
ATOM 3846 N N . GLY B 1 55 ? -0.364 -19.078 -13.992 1 86.44 55 GLY B N 1
ATOM 3847 C CA . GLY B 1 55 ? 0.222 -20.266 -13.391 1 86.44 55 GLY B CA 1
ATOM 3848 C C . GLY B 1 55 ? 0.133 -20.281 -11.875 1 86.44 55 GLY B C 1
ATOM 3849 O O . GLY B 1 55 ? 1.107 -20.609 -11.195 1 86.44 55 GLY B O 1
ATOM 3850 N N . ALA B 1 56 ? -0.96 -19.844 -11.445 1 86.25 56 ALA B N 1
ATOM 3851 C CA . ALA B 1 56 ? -1.163 -19.688 -10.008 1 86.25 56 ALA B CA 1
ATOM 3852 C C . ALA B 1 56 ? -2.422 -20.422 -9.547 1 86.25 56 ALA B C 1
ATOM 3854 O O . ALA B 1 56 ? -3.295 -20.734 -10.367 1 86.25 56 ALA B O 1
ATOM 3855 N N . SER B 1 57 ? -2.5 -20.75 -8.273 1 87.56 57 SER B N 1
ATOM 3856 C CA . SER B 1 57 ? -3.678 -21.406 -7.711 1 87.56 57 SER B CA 1
ATOM 3857 C C . SER B 1 57 ? -4.852 -20.438 -7.613 1 87.56 57 SER B C 1
ATOM 3859 O O . SER B 1 57 ? -4.676 -19.219 -7.727 1 87.56 57 SER B O 1
ATOM 3861 N N . SER B 1 58 ? -6.062 -20.969 -7.48 1 89.62 58 SER B N 1
ATOM 3862 C CA . SER B 1 58 ? -7.258 -20.156 -7.324 1 89.62 58 SER B CA 1
ATOM 3863 C C . SER B 1 58 ? -7.141 -19.219 -6.117 1 89.62 58 SER B C 1
ATOM 3865 O O . SER B 1 58 ? -7.617 -18.094 -6.152 1 89.62 58 SER B O 1
ATOM 3867 N N . PHE B 1 59 ? -6.535 -19.719 -5.098 1 87.56 59 PHE B N 1
ATOM 3868 C CA . PHE B 1 59 ? -6.348 -18.906 -3.9 1 87.56 59 PHE B CA 1
ATOM 3869 C C . PHE B 1 59 ? -5.484 -17.688 -4.203 1 87.56 59 PHE B C 1
ATOM 3871 O O . PHE B 1 59 ? -5.773 -16.594 -3.736 1 87.56 59 PHE B O 1
ATOM 3878 N N . MET B 1 60 ? -4.398 -17.875 -4.988 1 88 60 MET B N 1
ATOM 3879 C CA . MET B 1 60 ? -3.51 -16.781 -5.344 1 88 60 MET B CA 1
ATOM 3880 C C . MET B 1 60 ? -4.254 -15.719 -6.145 1 88 60 MET B C 1
ATOM 3882 O O . MET B 1 60 ? -4.004 -14.523 -5.977 1 88 60 MET B O 1
ATOM 3886 N N . ILE B 1 61 ? -5.141 -16.203 -6.949 1 92.44 61 ILE B N 1
ATOM 3887 C CA . ILE B 1 61 ? -5.93 -15.25 -7.734 1 92.44 61 ILE B CA 1
ATOM 3888 C C . ILE B 1 61 ? -6.875 -14.477 -6.816 1 92.44 61 ILE B C 1
ATOM 3890 O O . ILE B 1 61 ? -7.051 -13.266 -6.977 1 92.44 61 ILE B O 1
ATOM 3894 N N . ASN B 1 62 ? -7.43 -15.109 -5.832 1 93.06 62 ASN B N 1
ATOM 3895 C CA . ASN B 1 62 ? -8.352 -14.469 -4.898 1 93.06 62 ASN B CA 1
ATOM 3896 C C . ASN B 1 62 ? -7.633 -13.461 -4.004 1 93.06 62 ASN B C 1
ATOM 3898 O O . ASN B 1 62 ? -8.258 -12.539 -3.473 1 93.06 62 ASN B O 1
ATOM 3902 N N . ILE B 1 63 ? -6.32 -13.641 -3.824 1 91.31 63 ILE B N 1
ATOM 3903 C CA . ILE B 1 63 ? -5.523 -12.695 -3.049 1 91.31 63 ILE B CA 1
ATOM 3904 C C . ILE B 1 63 ? -5.531 -11.328 -3.736 1 91.31 63 ILE B C 1
ATOM 3906 O O . ILE B 1 63 ? -5.469 -10.289 -3.07 1 91.31 63 ILE B O 1
ATOM 3910 N N . LEU B 1 64 ? -5.66 -11.344 -5.062 1 94.25 64 LEU B N 1
ATOM 3911 C CA . LEU B 1 64 ? -5.684 -10.094 -5.82 1 94.25 64 LEU B CA 1
ATOM 3912 C C . LEU B 1 64 ? -6.859 -9.227 -5.398 1 94.25 64 LEU B C 1
ATOM 3914 O O . LEU B 1 64 ? -6.781 -7.996 -5.457 1 94.25 64 LEU B O 1
ATOM 3918 N N . ALA B 1 65 ? -7.926 -9.859 -5.02 1 94.88 65 ALA B N 1
ATOM 3919 C CA . ALA B 1 65 ? -9.078 -9.125 -4.5 1 94.88 65 ALA B CA 1
ATOM 3920 C C . ALA B 1 65 ? -8.945 -8.898 -2.996 1 94.88 65 ALA B C 1
ATOM 3922 O O . ALA B 1 65 ? -9.352 -7.848 -2.484 1 94.88 65 ALA B O 1
ATOM 3923 N N . LEU B 1 66 ? -8.375 -9.859 -2.293 1 93.69 66 LEU B N 1
ATOM 3924 C CA . LEU B 1 66 ? -8.234 -9.828 -0.84 1 93.69 66 LEU B CA 1
ATOM 3925 C C . LEU B 1 66 ? -7.383 -8.641 -0.399 1 93.69 66 LEU B C 1
ATOM 3927 O O . LEU B 1 66 ? -7.609 -8.07 0.67 1 93.69 66 LEU B O 1
ATOM 3931 N N . VAL B 1 67 ? -6.438 -8.258 -1.229 1 93.69 67 VAL B N 1
ATOM 3932 C CA . VAL B 1 67 ? -5.523 -7.168 -0.891 1 93.69 67 VAL B CA 1
ATOM 3933 C C . VAL B 1 67 ? -6.309 -5.875 -0.688 1 93.69 67 VAL B C 1
ATOM 3935 O O . VAL B 1 67 ? -5.953 -5.055 0.161 1 93.69 67 VAL B O 1
ATOM 3938 N N . PHE B 1 68 ? -7.406 -5.676 -1.396 1 95.44 68 PHE B N 1
ATOM 3939 C CA . PHE B 1 68 ? -8.234 -4.488 -1.248 1 95.44 68 PHE B CA 1
ATOM 3940 C C . PHE B 1 68 ? -8.844 -4.426 0.147 1 95.44 68 PHE B C 1
ATOM 3942 O O . PHE B 1 68 ? -8.875 -3.363 0.77 1 95.44 68 PHE B O 1
ATOM 3949 N N . LEU B 1 69 ? -9.273 -5.574 0.607 1 94.19 69 LEU B N 1
ATOM 3950 C CA . LEU B 1 69 ? -9.891 -5.629 1.928 1 94.19 69 LEU B CA 1
ATOM 3951 C C . LEU B 1 69 ? -8.852 -5.395 3.021 1 94.19 69 LEU B C 1
ATOM 3953 O O . LEU B 1 69 ? -9.102 -4.637 3.963 1 94.19 69 LEU B O 1
ATOM 3957 N N . ILE B 1 70 ? -7.723 -5.914 2.855 1 91.5 70 ILE B N 1
ATOM 3958 C CA . ILE B 1 70 ? -6.684 -5.863 3.879 1 91.5 70 ILE B CA 1
ATOM 3959 C C . ILE B 1 70 ? -6.133 -4.445 3.986 1 91.5 70 ILE B C 1
ATOM 3961 O O . ILE B 1 70 ? -6.02 -3.898 5.086 1 91.5 70 ILE B O 1
ATOM 3965 N N . LEU B 1 71 ? -5.812 -3.859 2.865 1 91.69 71 LEU B N 1
ATOM 3966 C CA . LEU B 1 71 ? -5.152 -2.559 2.881 1 91.69 71 LEU B CA 1
ATOM 3967 C C . LEU B 1 71 ? -6.145 -1.449 3.211 1 91.69 71 LEU B C 1
ATOM 3969 O O . LEU B 1 71 ? -5.75 -0.359 3.629 1 91.69 71 LEU B O 1
ATOM 3973 N N . TYR B 1 72 ? -7.398 -1.714 3.062 1 93.19 72 TYR B N 1
ATOM 3974 C CA . TYR B 1 72 ? -8.414 -0.725 3.416 1 93.19 72 TYR B CA 1
ATOM 3975 C C . TYR B 1 72 ? -8.359 -0.399 4.902 1 93.19 72 TYR B C 1
ATOM 3977 O O . TYR B 1 72 ? -8.531 0.756 5.297 1 93.19 72 TYR B O 1
ATOM 3985 N N . ILE B 1 73 ? -8.156 -1.33 5.73 1 89.38 73 ILE B N 1
ATOM 3986 C CA . ILE B 1 73 ? -8.281 -1.22 7.18 1 89.38 73 ILE B CA 1
ATOM 3987 C C . ILE B 1 73 ? -7.273 -0.203 7.707 1 89.38 73 ILE B C 1
ATOM 3989 O O . ILE B 1 73 ? -7.652 0.789 8.336 1 89.38 73 ILE B O 1
ATOM 3993 N N . PRO B 1 74 ? -6.004 -0.312 7.41 1 84.94 74 PRO B N 1
ATOM 3994 C CA . PRO B 1 74 ? -5.059 0.665 7.953 1 84.94 74 PRO B CA 1
ATOM 3995 C C . PRO B 1 74 ? -5.094 1.999 7.211 1 84.94 74 PRO B C 1
ATOM 3997 O O . PRO B 1 74 ? -4.777 3.041 7.789 1 84.94 74 PRO B O 1
ATOM 4000 N N . LEU B 1 75 ? -5.555 2.012 6.008 1 88.38 75 LEU B N 1
ATOM 4001 C CA . LEU B 1 75 ? -5.426 3.217 5.195 1 88.38 75 LEU B CA 1
ATOM 4002 C C . LEU B 1 75 ? -6.691 4.062 5.273 1 88.38 75 LEU B C 1
ATOM 4004 O O . LEU B 1 75 ? -6.672 5.25 4.934 1 88.38 75 LEU B O 1
ATOM 4008 N N . SER B 1 76 ? -7.785 3.449 5.66 1 88.56 76 SER B N 1
ATOM 4009 C CA . SER B 1 76 ? -9.055 4.172 5.676 1 88.56 76 SER B CA 1
ATOM 4010 C C . SER B 1 76 ? -8.992 5.371 6.617 1 88.56 76 SER B C 1
ATOM 4012 O O . SER B 1 76 ? -9.414 6.469 6.254 1 88.56 76 SER B O 1
ATOM 4014 N N . PRO B 1 77 ? -8.469 5.273 7.875 1 80.62 77 PRO B N 1
ATOM 4015 C CA . PRO B 1 77 ? -8.391 6.453 8.742 1 80.62 77 PRO B CA 1
ATOM 4016 C C . PRO B 1 77 ? -7.496 7.547 8.164 1 80.62 77 PRO B C 1
ATOM 4018 O O . PRO B 1 77 ? -7.777 8.734 8.336 1 80.62 77 PRO B O 1
ATOM 4021 N N . VAL B 1 78 ? -6.457 7.129 7.512 1 81.19 78 VAL B N 1
ATOM 4022 C CA . VAL B 1 78 ? -5.535 8.086 6.898 1 81.19 78 VAL B CA 1
ATOM 4023 C C . VAL B 1 78 ? -6.23 8.805 5.746 1 81.19 78 VAL B C 1
ATOM 4025 O O . VAL B 1 78 ? -6.113 10.023 5.609 1 81.19 78 VAL B O 1
ATOM 4028 N N . ALA B 1 79 ? -6.91 8.039 4.977 1 85.44 79 ALA B N 1
ATOM 4029 C CA . ALA B 1 79 ? -7.613 8.609 3.832 1 85.44 79 ALA B CA 1
ATOM 4030 C C . ALA B 1 79 ? -8.711 9.562 4.289 1 85.44 79 ALA B C 1
ATOM 4032 O O . ALA B 1 79 ? -8.883 10.648 3.721 1 85.44 79 ALA B O 1
ATOM 4033 N N . SER B 1 80 ? -9.453 9.172 5.277 1 80.31 80 SER B N 1
ATOM 4034 C CA . SER B 1 80 ? -10.523 10.016 5.805 1 80.31 80 SER B CA 1
ATOM 4035 C C . SER B 1 80 ? -9.961 11.328 6.348 1 80.31 80 SER B C 1
ATOM 4037 O O . SER B 1 80 ? -10.57 12.391 6.16 1 80.31 80 SER B O 1
ATOM 4039 N N . TRP B 1 81 ? -8.922 11.203 7.004 1 76 81 TRP B N 1
ATOM 4040 C CA . TRP B 1 81 ? -8.273 12.398 7.531 1 76 81 TRP B CA 1
ATOM 4041 C C . TRP B 1 81 ? -7.793 13.305 6.398 1 76 81 TRP B C 1
ATOM 4043 O O . TRP B 1 81 ? -7.902 14.531 6.488 1 76 81 TRP B O 1
ATOM 4053 N N . CYS B 1 82 ? -7.215 12.703 5.422 1 78.38 82 CYS B N 1
ATOM 4054 C CA . CYS B 1 82 ? -6.758 13.477 4.266 1 78.38 82 CYS B CA 1
ATOM 4055 C C . CYS B 1 82 ? -7.918 14.203 3.607 1 78.38 82 CYS B C 1
ATOM 4057 O O . CYS B 1 82 ? -7.777 15.359 3.191 1 78.38 82 CYS B O 1
ATOM 4059 N N . LEU B 1 83 ? -9.008 13.617 3.535 1 78.44 83 LEU B N 1
ATOM 4060 C CA . LEU B 1 83 ? -10.195 14.203 2.92 1 78.44 83 LEU B CA 1
ATOM 4061 C C . LEU B 1 83 ? -10.711 15.375 3.742 1 78.44 83 LEU B C 1
ATOM 4063 O O . LEU B 1 83 ? -11.18 16.375 3.186 1 78.44 83 LEU B O 1
ATOM 4067 N N . ASP B 1 84 ? -10.523 15.328 5.004 1 72.62 84 ASP B N 1
ATOM 4068 C CA . ASP B 1 84 ? -11.07 16.344 5.906 1 72.62 84 ASP B CA 1
ATOM 4069 C C . ASP B 1 84 ? -10.125 17.531 6.043 1 72.62 84 ASP B C 1
ATOM 4071 O O . ASP B 1 84 ? -10.562 18.672 6.109 1 72.62 84 ASP B O 1
ATOM 4075 N N . VAL B 1 85 ? -8.891 17.219 6.102 1 68.69 85 VAL B N 1
ATOM 4076 C CA . VAL B 1 85 ? -7.957 18.266 6.512 1 68.69 85 VAL B CA 1
ATOM 4077 C C . VAL B 1 85 ? -7.223 18.812 5.289 1 68.69 85 VAL B C 1
ATOM 4079 O O . VAL B 1 85 ? -7.117 20.031 5.117 1 68.69 85 VAL B O 1
ATOM 4082 N N . LYS B 1 86 ? -6.617 17.938 4.555 1 65.44 86 LYS B N 1
ATOM 4083 C CA . LYS B 1 86 ? -5.773 18.375 3.447 1 65.44 86 LYS B CA 1
ATOM 4084 C C . LYS B 1 86 ? -6.609 19.016 2.338 1 65.44 86 LYS B C 1
ATOM 4086 O O . LYS B 1 86 ? -6.211 20.016 1.751 1 65.44 86 LYS B O 1
ATOM 4091 N N . GLY B 1 87 ? -7.668 18.359 2.025 1 74.31 87 GLY B N 1
ATOM 4092 C CA . GLY B 1 87 ? -8.508 18.859 0.944 1 74.31 87 GLY B CA 1
ATOM 4093 C C . GLY B 1 87 ? -9.109 17.75 0.104 1 74.31 87 GLY B C 1
ATOM 4094 O O . GLY B 1 87 ? -8.492 16.703 -0.091 1 74.31 87 GLY B O 1
ATOM 4095 N N . LEU B 1 88 ? -10.234 18.047 -0.338 1 80.94 88 LEU B N 1
ATOM 4096 C CA . LEU B 1 88 ? -11.023 17.094 -1.129 1 80.94 88 LEU B CA 1
ATOM 4097 C C . LEU B 1 88 ? -10.398 16.891 -2.5 1 80.94 88 LEU B C 1
ATOM 4099 O O . LEU B 1 88 ? -10.359 15.758 -2.998 1 80.94 88 LEU B O 1
ATOM 4103 N N . ARG B 1 89 ? -9.82 17.906 -2.945 1 84.81 89 ARG B N 1
ATOM 4104 C CA . ARG B 1 89 ? -9.305 17.859 -4.309 1 84.81 89 ARG B CA 1
ATOM 4105 C C . ARG B 1 89 ? -8.109 16.906 -4.395 1 84.81 89 ARG B C 1
ATOM 4107 O O . ARG B 1 89 ? -8.094 15.992 -5.219 1 84.81 89 ARG B O 1
ATOM 4114 N N . ILE B 1 90 ? -7.152 17.094 -3.561 1 82.88 90 ILE B N 1
ATOM 4115 C CA . ILE B 1 90 ? -5.926 16.312 -3.625 1 82.88 90 ILE B CA 1
ATOM 4116 C C . ILE B 1 90 ? -6.23 14.844 -3.314 1 82.88 90 ILE B C 1
ATOM 4118 O O . ILE B 1 90 ? -5.633 13.945 -3.904 1 82.88 90 ILE B O 1
ATOM 4122 N N . SER B 1 91 ? -7.086 14.586 -2.438 1 87.25 91 SER B N 1
ATOM 4123 C CA . SER B 1 91 ? -7.43 13.211 -2.066 1 87.25 91 SER B CA 1
ATOM 4124 C C . SER B 1 91 ? -8.094 12.477 -3.223 1 87.25 91 SER B C 1
ATOM 4126 O O . SER B 1 91 ? -7.773 11.32 -3.498 1 87.25 91 SER B O 1
ATOM 4128 N N . ILE B 1 92 ? -8.961 13.172 -3.881 1 90.88 92 ILE B N 1
ATOM 4129 C CA . ILE B 1 92 ? -9.68 12.555 -4.992 1 90.88 92 ILE B CA 1
ATOM 4130 C C . ILE B 1 92 ? -8.727 12.328 -6.16 1 90.88 92 ILE B C 1
ATOM 4132 O O . ILE B 1 92 ? -8.766 11.273 -6.809 1 90.88 92 ILE B O 1
ATOM 4136 N N . ILE B 1 93 ? -7.863 13.25 -6.395 1 91.12 93 ILE B N 1
ATOM 4137 C CA . ILE B 1 93 ? -6.879 13.109 -7.461 1 91.12 93 ILE B CA 1
ATOM 4138 C C . ILE B 1 93 ? -5.957 11.93 -7.156 1 91.12 93 ILE B C 1
ATOM 4140 O O . ILE B 1 93 ? -5.676 11.109 -8.039 1 91.12 93 ILE B O 1
ATOM 4144 N N . LEU B 1 94 ? -5.535 11.82 -5.961 1 89.5 94 LEU B N 1
ATOM 4145 C CA . LEU B 1 94 ? -4.672 10.719 -5.551 1 89.5 94 LEU B CA 1
ATOM 4146 C C . LEU B 1 94 ? -5.383 9.383 -5.719 1 89.5 94 LEU B C 1
ATOM 4148 O O . LEU B 1 94 ? -4.789 8.414 -6.203 1 89.5 94 LEU B O 1
ATOM 4152 N N . GLY B 1 95 ? -6.613 9.344 -5.305 1 94.38 95 GLY B N 1
ATOM 4153 C CA . GLY B 1 95 ? -7.379 8.117 -5.449 1 94.38 95 GLY B CA 1
ATOM 4154 C C . GLY B 1 95 ? -7.555 7.691 -6.898 1 94.38 95 GLY B C 1
ATOM 4155 O O . GLY B 1 95 ? -7.305 6.531 -7.242 1 94.38 95 GLY B O 1
ATOM 4156 N N . CYS B 1 96 ? -7.887 8.594 -7.723 1 95.75 96 CYS B N 1
ATOM 4157 C CA . CYS B 1 96 ? -8.164 8.297 -9.125 1 95.75 96 CYS B CA 1
ATOM 4158 C C . CYS B 1 96 ? -6.883 7.926 -9.867 1 95.75 96 CYS B C 1
ATOM 4160 O O . CYS B 1 96 ? -6.844 6.93 -10.586 1 95.75 96 CYS B O 1
ATOM 4162 N N . TRP B 1 97 ? -5.883 8.617 -9.648 1 93.75 97 TRP B N 1
ATOM 4163 C CA . TRP B 1 97 ? -4.676 8.414 -10.438 1 93.75 97 TRP B CA 1
ATOM 4164 C C . TRP B 1 97 ? -3.865 7.238 -9.906 1 93.75 97 TRP B C 1
ATOM 4166 O O . TRP B 1 97 ? -3.18 6.551 -10.664 1 93.75 97 TRP B O 1
ATOM 4176 N N . LEU B 1 98 ? -3.877 7.004 -8.641 1 94.56 98 LEU B N 1
ATOM 4177 C CA . LEU B 1 98 ? -3.268 5.781 -8.133 1 94.56 98 LEU B CA 1
ATOM 4178 C C . LEU B 1 98 ? -3.961 4.547 -8.703 1 94.56 98 LEU B C 1
ATOM 4180 O O . LEU B 1 98 ? -3.314 3.533 -8.969 1 94.56 98 LEU B O 1
ATOM 4184 N N . THR B 1 99 ? -5.27 4.691 -8.82 1 97.5 99 THR B N 1
ATOM 4185 C CA . THR B 1 99 ? -6.016 3.611 -9.453 1 97.5 99 THR B CA 1
ATOM 4186 C C . THR B 1 99 ? -5.559 3.416 -10.898 1 97.5 99 THR B C 1
ATOM 4188 O O . THR B 1 99 ? -5.336 2.285 -11.336 1 97.5 99 THR B O 1
ATOM 4191 N N . ALA B 1 100 ? -5.391 4.504 -11.594 1 96.94 100 ALA B N 1
ATOM 4192 C CA . ALA B 1 100 ? -4.961 4.441 -12.992 1 96.94 100 ALA B CA 1
ATOM 4193 C C . ALA B 1 100 ? -3.539 3.902 -13.102 1 96.94 100 ALA B C 1
ATOM 4195 O O . ALA B 1 100 ? -3.246 3.084 -13.977 1 96.94 100 ALA B O 1
ATOM 4196 N N . VAL B 1 101 ? -2.65 4.328 -12.258 1 94.75 101 VAL B N 1
ATOM 4197 C CA . VAL B 1 101 ? -1.271 3.852 -12.273 1 94.75 101 VAL B CA 1
ATOM 4198 C C . VAL B 1 101 ? -1.234 2.365 -11.93 1 94.75 101 VAL B C 1
ATOM 4200 O O . VAL B 1 101 ? -0.475 1.601 -12.523 1 94.75 101 VAL B O 1
ATOM 4203 N N . GLY B 1 102 ? -2.039 1.992 -10.891 1 96 102 GLY B N 1
ATOM 4204 C CA . GLY B 1 102 ? -2.131 0.576 -10.578 1 96 102 GLY B CA 1
ATOM 4205 C C . GLY B 1 102 ? -2.584 -0.271 -11.75 1 96 102 GLY B C 1
ATOM 4206 O O . GLY B 1 102 ? -2.027 -1.343 -12 1 96 102 GLY B O 1
ATOM 4207 N N . ALA B 1 103 ? -3.588 0.232 -12.453 1 97.56 103 ALA B N 1
ATOM 4208 C CA . ALA B 1 103 ? -4.062 -0.47 -13.641 1 97.56 103 ALA B CA 1
ATOM 4209 C C . ALA B 1 103 ? -2.975 -0.53 -14.711 1 97.56 103 ALA B C 1
ATOM 4211 O O . ALA B 1 103 ? -2.857 -1.524 -15.43 1 97.56 103 ALA B O 1
ATOM 4212 N N . GLY B 1 104 ? -2.234 0.53 -14.836 1 96.19 104 GLY B N 1
ATOM 4213 C CA . GLY B 1 104 ? -1.135 0.552 -15.781 1 96.19 104 GLY B CA 1
ATOM 4214 C C . GLY B 1 104 ? -0.04 -0.444 -15.453 1 96.19 104 GLY B C 1
ATOM 4215 O O . GLY B 1 104 ? 0.493 -1.107 -16.344 1 96.19 104 GLY B O 1
ATOM 4216 N N . VAL B 1 105 ? 0.293 -0.557 -14.219 1 92.81 105 VAL B N 1
ATOM 4217 C CA . VAL B 1 105 ? 1.306 -1.508 -13.773 1 92.81 105 VAL B CA 1
ATOM 4218 C C . VAL B 1 105 ? 0.841 -2.932 -14.062 1 92.81 105 VAL B C 1
ATOM 4220 O O . VAL B 1 105 ? 1.634 -3.775 -14.492 1 92.81 105 VAL B O 1
ATOM 4223 N N . ARG B 1 106 ? -0.413 -3.17 -13.828 1 95.06 106 ARG B N 1
ATOM 4224 C CA . ARG B 1 106 ? -0.983 -4.477 -14.148 1 95.06 106 ARG B CA 1
ATOM 4225 C C . ARG B 1 106 ? -0.828 -4.793 -15.633 1 95.06 106 ARG B C 1
ATOM 4227 O O . ARG B 1 106 ? -0.489 -5.922 -16 1 95.06 106 ARG B O 1
ATOM 4234 N N . TRP B 1 107 ? -1.151 -3.801 -16.391 1 95.25 107 TRP B N 1
ATOM 4235 C CA . TRP B 1 107 ? -1.062 -3.988 -17.828 1 95.25 107 TRP B CA 1
ATOM 4236 C C . TRP B 1 107 ? 0.383 -4.215 -18.266 1 95.25 107 TRP B C 1
ATOM 4238 O O . TRP B 1 107 ? 0.657 -5.059 -19.109 1 95.25 107 TRP B O 1
ATOM 4248 N N . ALA B 1 108 ? 1.346 -3.496 -17.688 1 91 108 ALA B N 1
ATOM 4249 C CA . ALA B 1 108 ? 2.762 -3.65 -18 1 91 108 ALA B CA 1
ATOM 4250 C C . ALA B 1 108 ? 3.264 -5.039 -17.625 1 91 108 ALA B C 1
ATOM 4252 O O . ALA B 1 108 ? 4.156 -5.586 -18.266 1 91 108 ALA B O 1
ATOM 4253 N N . GLY B 1 109 ? 2.672 -5.613 -16.609 1 89.56 109 GLY B N 1
ATOM 4254 C CA . GLY B 1 109 ? 3.072 -6.934 -16.156 1 89.56 109 GLY B CA 1
ATOM 4255 C C . GLY B 1 109 ? 2.746 -8.031 -17.156 1 89.56 109 GLY B C 1
ATOM 4256 O O . GLY B 1 109 ? 3.385 -9.086 -17.156 1 89.56 109 GLY B O 1
ATOM 4257 N N . CYS B 1 110 ? 1.805 -7.82 -18.031 1 91 110 CYS B N 1
ATOM 4258 C CA . CYS B 1 110 ? 1.372 -8.828 -19 1 91 110 CYS B CA 1
ATOM 4259 C C . CYS B 1 110 ? 2.451 -9.078 -20.047 1 91 110 CYS B C 1
ATOM 4261 O O . CYS B 1 110 ? 2.416 -10.094 -20.75 1 91 110 CYS B O 1
ATOM 4263 N N . TYR B 1 111 ? 3.436 -8.234 -20.125 1 88.25 111 TYR B N 1
ATOM 4264 C CA . TYR B 1 111 ? 4.441 -8.359 -21.172 1 88.25 111 TYR B CA 1
ATOM 4265 C C . TYR B 1 111 ? 5.699 -9.039 -20.641 1 88.25 111 TYR B C 1
ATOM 4267 O O . TYR B 1 111 ? 6.676 -9.211 -21.375 1 88.25 111 TYR B O 1
ATOM 4275 N N . LEU B 1 112 ? 5.586 -9.461 -19.484 1 84.69 112 LEU B N 1
ATOM 4276 C CA . LEU B 1 112 ? 6.691 -10.234 -18.922 1 84.69 112 LEU B CA 1
ATOM 4277 C C . LEU B 1 112 ? 6.586 -11.695 -19.328 1 84.69 112 LEU B C 1
ATOM 4279 O O . LEU B 1 112 ? 5.484 -12.203 -19.547 1 84.69 112 LEU B O 1
ATOM 4283 N N . GLU B 1 113 ? 7.68 -12.359 -19.438 1 79.31 113 GLU B N 1
ATOM 4284 C CA . GLU B 1 113 ? 7.719 -13.703 -20 1 79.31 113 GLU B CA 1
ATOM 4285 C C . GLU B 1 113 ? 7.316 -14.742 -18.953 1 79.31 113 GLU B C 1
ATOM 4287 O O . GLU B 1 113 ? 6.535 -15.648 -19.234 1 79.31 113 GLU B O 1
ATOM 4292 N N . SER B 1 114 ? 7.762 -14.633 -17.766 1 83.5 114 SER B N 1
ATOM 4293 C CA . SER B 1 114 ? 7.516 -15.633 -16.719 1 83.5 114 SER B CA 1
ATOM 4294 C C . SER B 1 114 ? 6.152 -15.422 -16.078 1 83.5 114 SER B C 1
ATOM 4296 O O . SER B 1 114 ? 5.812 -14.305 -15.672 1 83.5 114 SER B O 1
ATOM 4298 N N . PRO B 1 115 ? 5.273 -16.5 -16.062 1 86.38 115 PRO B N 1
ATOM 4299 C CA . PRO B 1 115 ? 3.961 -16.391 -15.414 1 86.38 115 PRO B CA 1
ATOM 4300 C C . PRO B 1 115 ? 4.055 -15.906 -13.969 1 86.38 115 PRO B C 1
ATOM 4302 O O . PRO B 1 115 ? 3.211 -15.125 -13.523 1 86.38 115 PRO B O 1
ATOM 4305 N N . THR B 1 116 ? 5.051 -16.328 -13.336 1 82 116 THR B N 1
ATOM 4306 C CA . THR B 1 116 ? 5.211 -15.93 -11.938 1 82 116 THR B CA 1
ATOM 4307 C C . THR B 1 116 ? 5.543 -14.445 -11.828 1 82 116 THR B C 1
ATOM 4309 O O . THR B 1 116 ? 5.09 -13.773 -10.898 1 82 116 THR B O 1
ATOM 4312 N N . SER B 1 117 ? 6.34 -13.945 -12.766 1 83.62 117 SER B N 1
ATOM 4313 C CA . SER B 1 117 ? 6.668 -12.516 -12.781 1 83.62 117 SER B CA 1
ATOM 4314 C C . SER B 1 117 ? 5.445 -11.672 -13.133 1 83.62 117 SER B C 1
ATOM 4316 O O . SER B 1 117 ? 5.266 -10.578 -12.602 1 83.62 117 SER B O 1
ATOM 4318 N N . ARG B 1 118 ? 4.621 -12.234 -14.008 1 89.38 118 ARG B N 1
ATOM 4319 C CA . ARG B 1 118 ? 3.389 -11.547 -14.367 1 89.38 118 ARG B CA 1
ATOM 4320 C C . ARG B 1 118 ? 2.469 -11.398 -13.156 1 89.38 118 ARG B C 1
ATOM 4322 O O . ARG B 1 118 ? 1.869 -10.344 -12.953 1 89.38 118 ARG B O 1
ATOM 4329 N N . TYR B 1 119 ? 2.416 -12.477 -12.406 1 90.56 119 TYR B N 1
ATOM 4330 C CA . TYR B 1 119 ? 1.569 -12.445 -11.219 1 90.56 119 TYR B CA 1
ATOM 4331 C C . TYR B 1 119 ? 2.084 -11.43 -10.211 1 90.56 119 TYR B C 1
ATOM 4333 O O . TYR B 1 119 ? 1.301 -10.672 -9.625 1 90.56 119 TYR B O 1
ATOM 4341 N N . ALA B 1 120 ? 3.355 -11.383 -9.953 1 86.31 120 ALA B N 1
ATOM 4342 C CA . ALA B 1 120 ? 3.947 -10.5 -8.953 1 86.31 120 ALA B CA 1
ATOM 4343 C C . ALA B 1 120 ? 3.697 -9.039 -9.297 1 86.31 120 ALA B C 1
ATOM 4345 O O . ALA B 1 120 ? 3.33 -8.242 -8.43 1 86.31 120 ALA B O 1
ATOM 4346 N N . ILE B 1 121 ? 3.881 -8.688 -10.547 1 88.19 121 ILE B N 1
ATOM 4347 C CA . ILE B 1 121 ? 3.686 -7.301 -10.969 1 88.19 121 ILE B CA 1
ATOM 4348 C C . ILE B 1 121 ? 2.199 -6.953 -10.922 1 88.19 121 ILE B C 1
ATOM 4350 O O . ILE B 1 121 ? 1.831 -5.82 -10.594 1 88.19 121 ILE B O 1
ATOM 4354 N N . THR B 1 122 ? 1.329 -7.945 -11.289 1 93.38 122 THR B N 1
ATOM 4355 C CA . THR B 1 122 ? -0.11 -7.734 -11.18 1 93.38 122 THR B CA 1
ATOM 4356 C C . THR B 1 122 ? -0.513 -7.477 -9.734 1 93.38 122 THR B C 1
ATOM 4358 O O . THR B 1 122 ? -1.329 -6.594 -9.453 1 93.38 122 THR B O 1
ATOM 4361 N N . LEU B 1 123 ? 0.075 -8.266 -8.844 1 92.38 123 LEU B N 1
ATOM 4362 C CA . LEU B 1 123 ? -0.204 -8.062 -7.426 1 92.38 123 LEU B CA 1
ATOM 4363 C C . LEU B 1 123 ? 0.246 -6.684 -6.973 1 92.38 123 LEU B C 1
ATOM 4365 O O . LEU B 1 123 ? -0.436 -6.035 -6.176 1 92.38 123 LEU B O 1
ATOM 4369 N N . LEU B 1 124 ? 1.32 -6.234 -7.465 1 89.44 124 LEU B N 1
ATOM 4370 C CA . LEU B 1 124 ? 1.793 -4.891 -7.152 1 89.44 124 LEU B CA 1
ATOM 4371 C C . LEU B 1 124 ? 0.811 -3.838 -7.652 1 89.44 124 LEU B C 1
ATOM 4373 O O . LEU B 1 124 ? 0.524 -2.865 -6.953 1 89.44 124 LEU B O 1
ATOM 4377 N N . GLY B 1 125 ? 0.427 -4.039 -8.867 1 93.5 125 GLY B N 1
ATOM 4378 C CA . GLY B 1 125 ? -0.582 -3.133 -9.398 1 93.5 125 GLY B CA 1
ATOM 4379 C C . GLY B 1 125 ? -1.856 -3.117 -8.57 1 93.5 125 GLY B C 1
ATOM 4380 O O . GLY B 1 125 ? -2.438 -2.055 -8.344 1 93.5 125 GLY B O 1
ATOM 4381 N N . GLN B 1 126 ? -2.27 -4.262 -8.117 1 95.06 126 GLN B N 1
ATOM 4382 C CA . GLN B 1 126 ? -3.449 -4.375 -7.27 1 95.06 126 GLN B CA 1
ATOM 4383 C C . GLN B 1 126 ? -3.234 -3.672 -5.93 1 95.06 126 GLN B C 1
ATOM 4385 O O . GLN B 1 126 ? -4.16 -3.062 -5.391 1 95.06 126 GLN B O 1
ATOM 4390 N N . CYS B 1 127 ? -2.094 -3.764 -5.43 1 92.06 127 CYS B N 1
ATOM 4391 C CA . CYS B 1 127 ? -1.787 -3.092 -4.172 1 92.06 127 CYS B CA 1
ATOM 4392 C C . CYS B 1 127 ? -1.883 -1.579 -4.324 1 92.06 127 CYS B C 1
ATOM 4394 O O . CYS B 1 127 ? -2.443 -0.898 -3.465 1 92.06 127 CYS B O 1
ATOM 4396 N N . LEU B 1 128 ? -1.366 -1.088 -5.414 1 92.81 128 LEU B N 1
ATOM 4397 C CA . LEU B 1 128 ? -1.447 0.345 -5.672 1 92.81 128 LEU B CA 1
ATOM 4398 C C . LEU B 1 128 ? -2.9 0.796 -5.781 1 92.81 128 LEU B C 1
ATOM 4400 O O . LEU B 1 128 ? -3.279 1.826 -5.219 1 92.81 128 LEU B O 1
ATOM 4404 N N . ALA B 1 129 ? -3.629 0.021 -6.488 1 95.75 129 ALA B N 1
ATOM 4405 C CA . ALA B 1 129 ? -5.047 0.333 -6.637 1 95.75 129 ALA B CA 1
ATOM 4406 C C . ALA B 1 129 ? -5.773 0.225 -5.297 1 95.75 129 ALA B C 1
ATOM 4408 O O . ALA B 1 129 ? -6.715 0.978 -5.031 1 95.75 129 ALA B O 1
ATOM 4409 N N . SER B 1 130 ? -5.371 -0.742 -4.5 1 95.62 130 SER B N 1
ATOM 4410 C CA . SER B 1 130 ? -6.004 -0.938 -3.201 1 95.62 130 SER B CA 1
ATOM 4411 C C . SER B 1 130 ? -5.699 0.223 -2.26 1 95.62 130 SER B C 1
ATOM 4413 O O . SER B 1 130 ? -6.527 0.577 -1.415 1 95.62 130 SER B O 1
ATOM 4415 N N . ILE B 1 131 ? -4.59 0.828 -2.395 1 92.75 131 ILE B N 1
ATOM 4416 C CA . ILE B 1 131 ? -4.227 1.995 -1.599 1 92.75 131 ILE B CA 1
ATOM 4417 C C . ILE B 1 131 ? -5.137 3.168 -1.961 1 92.75 131 ILE B C 1
ATOM 4419 O O . ILE B 1 131 ? -5.477 3.986 -1.103 1 92.75 131 ILE B O 1
ATOM 4423 N N . ALA B 1 132 ? -5.547 3.201 -3.186 1 95.25 132 ALA B N 1
ATOM 4424 C CA . ALA B 1 132 ? -6.395 4.277 -3.693 1 95.25 132 ALA B CA 1
ATOM 4425 C C . ALA B 1 132 ? -7.824 4.141 -3.182 1 95.25 132 ALA B C 1
ATOM 4427 O O . ALA B 1 132 ? -8.555 5.133 -3.082 1 95.25 132 ALA B O 1
ATOM 4428 N N . GLN B 1 133 ? -8.234 2.99 -2.797 1 95.38 133 GLN B N 1
ATOM 4429 C CA . GLN B 1 133 ? -9.641 2.672 -2.564 1 95.38 133 GLN B CA 1
ATOM 4430 C C . GLN B 1 133 ? -10.211 3.492 -1.411 1 95.38 133 GLN B C 1
ATOM 4432 O O . GLN B 1 133 ? -11.273 4.098 -1.54 1 95.38 133 GLN B O 1
ATOM 4437 N N . PRO B 1 134 ? -9.523 3.613 -0.277 1 92.06 134 PRO B N 1
ATOM 4438 C CA . PRO B 1 134 ? -10.109 4.379 0.827 1 92.06 134 PRO B CA 1
ATOM 4439 C C . PRO B 1 134 ? -10.312 5.852 0.483 1 92.06 134 PRO B C 1
ATOM 4441 O O . PRO B 1 134 ? -11.234 6.488 0.996 1 92.06 134 PRO B O 1
ATOM 4444 N N . PHE B 1 135 ? -9.523 6.434 -0.353 1 92 135 PHE B N 1
ATOM 4445 C CA . PHE B 1 135 ? -9.648 7.828 -0.756 1 92 135 PHE B CA 1
ATOM 4446 C C . PHE B 1 135 ? -10.914 8.047 -1.576 1 92 135 PHE B C 1
ATOM 4448 O O . PHE B 1 135 ? -11.461 9.148 -1.607 1 92 135 PHE B O 1
ATOM 4455 N N . LEU B 1 136 ? -11.32 7.02 -2.203 1 93.44 136 LEU B N 1
ATOM 4456 C CA . LEU B 1 136 ? -12.477 7.148 -3.09 1 93.44 136 LEU B CA 1
ATOM 4457 C C . LEU B 1 136 ? -13.75 6.668 -2.4 1 93.44 136 LEU B C 1
ATOM 4459 O O . LEU B 1 136 ? -14.797 7.312 -2.504 1 93.44 136 LEU B O 1
ATOM 4463 N N . LEU B 1 137 ? -13.633 5.605 -1.715 1 88.69 137 LEU B N 1
ATOM 4464 C CA . LEU B 1 137 ? -14.797 5 -1.077 1 88.69 137 LEU B CA 1
ATOM 4465 C C . LEU B 1 137 ? -15.312 5.879 0.058 1 88.69 137 LEU B C 1
ATOM 4467 O O . LEU B 1 137 ? -16.516 5.883 0.351 1 88.69 137 LEU B O 1
ATOM 4471 N N . ASP B 1 138 ? -14.508 6.668 0.718 1 85.44 138 ASP B N 1
ATOM 4472 C CA . ASP B 1 138 ? -14.914 7.512 1.839 1 85.44 138 ASP B CA 1
ATOM 4473 C C . ASP B 1 138 ? -15.266 8.922 1.366 1 85.44 138 ASP B C 1
ATOM 4475 O O . ASP B 1 138 ? -15.812 9.719 2.129 1 85.44 138 ASP B O 1
ATOM 4479 N N . ALA B 1 139 ? -15.086 9.227 0.161 1 87.31 139 ALA B N 1
ATOM 4480 C CA . ALA B 1 139 ? -15.195 10.586 -0.363 1 87.31 139 ALA B CA 1
ATOM 4481 C C . ALA B 1 139 ? -16.656 11.008 -0.495 1 87.31 139 ALA B C 1
ATOM 4483 O O . ALA B 1 139 ? -16.984 12.18 -0.307 1 87.31 139 ALA B O 1
ATOM 4484 N N . PRO B 1 140 ? -17.562 10.078 -0.81 1 84.69 140 PRO B N 1
ATOM 4485 C CA . PRO B 1 140 ? -18.938 10.508 -1.063 1 84.69 140 PRO B CA 1
ATOM 4486 C C . PRO B 1 140 ? -19.562 11.258 0.118 1 84.69 140 PRO B C 1
ATOM 4488 O O . PRO B 1 140 ? -20.188 12.305 -0.067 1 84.69 140 PRO B O 1
ATOM 4491 N N . SER B 1 141 ? -19.328 10.828 1.276 1 77.81 141 SER B N 1
ATOM 4492 C CA . SER B 1 141 ? -19.906 11.469 2.455 1 77.81 141 SER B CA 1
ATOM 4493 C C . SER B 1 141 ? -19.297 12.852 2.686 1 77.81 141 SER B C 1
ATOM 4495 O O . SER B 1 141 ? -20 13.789 3.059 1 77.81 141 SER B O 1
ATOM 4497 N N . VAL B 1 142 ? -18.078 12.969 2.43 1 79.56 142 VAL B N 1
ATOM 4498 C CA . VAL B 1 142 ? -17.375 14.227 2.656 1 79.56 142 VAL B CA 1
ATOM 4499 C C . VAL B 1 142 ? -17.75 15.234 1.567 1 79.56 142 VAL B C 1
ATOM 4501 O O . VAL B 1 142 ? -18.016 16.406 1.855 1 79.56 142 VAL B O 1
ATOM 4504 N N . VAL B 1 143 ? -17.812 14.766 0.372 1 83.31 143 VAL B N 1
ATOM 4505 C CA . VAL B 1 143 ? -18.141 15.625 -0.757 1 83.31 143 VAL B CA 1
ATOM 4506 C C . VAL B 1 143 ? -19.562 16.156 -0.604 1 83.31 143 VAL B C 1
ATOM 4508 O O . VAL B 1 143 ? -19.812 17.344 -0.836 1 83.31 143 VAL B O 1
ATOM 4511 N N . THR B 1 144 ? -20.484 15.383 -0.209 1 81.44 144 THR B N 1
ATOM 4512 C CA . THR B 1 144 ? -21.875 15.805 -0.086 1 81.44 144 THR B CA 1
ATOM 4513 C C . THR B 1 144 ? -22.047 16.75 1.1 1 81.44 144 THR B C 1
ATOM 4515 O O . THR B 1 144 ? -22.875 17.656 1.057 1 81.44 144 THR B O 1
ATOM 4518 N N . ALA B 1 145 ? -21.281 16.516 2.1 1 74.56 145 ALA B N 1
ATOM 4519 C CA . ALA B 1 145 ? -21.344 17.391 3.27 1 74.56 145 ALA B CA 1
ATOM 4520 C C . ALA B 1 145 ? -20.844 18.797 2.934 1 74.56 145 ALA B C 1
ATOM 4522 O O . ALA B 1 145 ? -21.406 19.797 3.418 1 74.56 145 ALA B O 1
ATOM 4523 N N . TYR B 1 146 ? -19.938 18.812 2.055 1 76.75 146 TYR B N 1
ATOM 4524 C CA . TYR B 1 146 ? -19.312 20.109 1.789 1 76.75 146 TYR B CA 1
ATOM 4525 C C . TYR B 1 146 ? -19.984 20.797 0.604 1 76.75 146 TYR B C 1
ATOM 4527 O O . TYR B 1 146 ? -20.062 22.031 0.564 1 76.75 146 TYR B O 1
ATOM 4535 N N . TRP B 1 147 ? -20.469 20.141 -0.342 1 80.88 147 TRP B N 1
ATOM 4536 C CA . TRP B 1 147 ? -20.859 20.75 -1.608 1 80.88 147 TRP B CA 1
ATOM 4537 C C . TRP B 1 147 ? -22.375 20.781 -1.75 1 80.88 147 TRP B C 1
ATOM 4539 O O . TRP B 1 147 ? -22.922 21.531 -2.57 1 80.88 147 TRP B O 1
ATOM 4549 N N . PHE B 1 148 ? -23.031 19.984 -1.007 1 78.31 148 PHE B N 1
ATOM 4550 C CA . PHE B 1 148 ? -24.469 19.891 -1.242 1 78.31 148 PHE B CA 1
ATOM 4551 C C . PHE B 1 148 ? -25.25 20.219 0.023 1 78.31 148 PHE B C 1
ATOM 4553 O O . PHE B 1 148 ? -24.734 20.062 1.134 1 78.31 148 PHE B O 1
ATOM 4560 N N . GLY B 1 149 ? -26.375 20.75 -0.219 1 69.38 149 GLY B N 1
ATOM 4561 C CA . GLY B 1 149 ? -27.266 21.094 0.884 1 69.38 149 GLY B CA 1
ATOM 4562 C C . GLY B 1 149 ? -27.875 19.891 1.568 1 69.38 149 GLY B C 1
ATOM 4563 O O . GLY B 1 149 ? -27.781 18.781 1.062 1 69.38 149 GLY B O 1
ATOM 4564 N N . GLU B 1 150 ? -28.484 20.062 2.701 1 67.25 150 GLU B N 1
ATOM 4565 C CA . GLU B 1 150 ? -29.047 19.016 3.555 1 67.25 150 GLU B CA 1
ATOM 4566 C C . GLU B 1 150 ? -30.141 18.234 2.832 1 67.25 150 GLU B C 1
ATOM 4568 O O . GLU B 1 150 ? -30.234 17.016 2.967 1 67.25 150 GLU B O 1
ATOM 4573 N N . LYS B 1 151 ? -30.906 18.922 2.072 1 63.84 151 LYS B N 1
ATOM 4574 C CA . LYS B 1 151 ? -32.031 18.281 1.405 1 63.84 151 LYS B CA 1
ATOM 4575 C C . LYS B 1 151 ? -31.562 17.344 0.301 1 63.84 151 LYS B C 1
ATOM 4577 O O . LYS B 1 151 ? -32.219 16.328 0.02 1 63.84 151 LYS B O 1
ATOM 4582 N N . GLU B 1 152 ? -30.422 17.641 -0.362 1 76.75 152 GLU B N 1
ATOM 4583 C CA . GLU B 1 152 ? -29.938 16.844 -1.492 1 76.75 152 GLU B CA 1
ATOM 4584 C C . GLU B 1 152 ? -28.797 15.922 -1.069 1 76.75 152 GLU B C 1
ATOM 4586 O O . GLU B 1 152 ? -28.344 15.078 -1.852 1 76.75 152 GLU B O 1
ATOM 4591 N N . ARG B 1 153 ? -28.438 15.969 0.081 1 74.94 153 ARG B N 1
ATOM 4592 C CA . ARG B 1 153 ? -27.25 15.281 0.569 1 74.94 153 ARG B CA 1
ATOM 4593 C C . ARG B 1 153 ? -27.422 13.766 0.503 1 74.94 153 ARG B C 1
ATOM 4595 O O . ARG B 1 153 ? -26.547 13.047 0.015 1 74.94 153 ARG B O 1
ATOM 4602 N N . THR B 1 154 ? -28.562 13.359 0.896 1 69.38 154 THR B N 1
ATOM 4603 C CA . THR B 1 154 ? -28.812 11.922 0.96 1 69.38 154 THR B CA 1
ATOM 4604 C C . THR B 1 154 ? -28.875 11.32 -0.442 1 69.38 154 THR B C 1
ATOM 4606 O O . THR B 1 154 ? -28.234 10.297 -0.714 1 69.38 154 THR B O 1
ATOM 4609 N N . THR B 1 155 ? -29.562 11.977 -1.276 1 74.62 155 THR B N 1
ATOM 4610 C CA . THR B 1 155 ? -29.703 11.492 -2.646 1 74.62 155 THR B CA 1
ATOM 4611 C C . THR B 1 155 ? -28.375 11.531 -3.379 1 74.62 155 THR B C 1
ATOM 4613 O O . THR B 1 155 ? -28.016 10.578 -4.082 1 74.62 155 THR B O 1
ATOM 4616 N N . THR B 1 156 ? -27.656 12.609 -3.256 1 80.81 156 THR B N 1
ATOM 4617 C CA . THR B 1 156 ? -26.375 12.75 -3.938 1 80.81 156 THR B CA 1
ATOM 4618 C C . THR B 1 156 ? -25.359 11.734 -3.408 1 80.81 156 THR B C 1
ATOM 4620 O O . THR B 1 156 ? -24.609 11.148 -4.18 1 80.81 156 THR B O 1
ATOM 4623 N N . ASN B 1 157 ? -25.344 11.492 -2.16 1 79.88 157 ASN B N 1
ATOM 4624 C CA . ASN B 1 157 ? -24.469 10.492 -1.561 1 79.88 157 ASN B CA 1
ATOM 4625 C C . ASN B 1 157 ? -24.75 9.094 -2.1 1 79.88 157 ASN B C 1
ATOM 4627 O O . ASN B 1 157 ? -23.828 8.328 -2.389 1 79.88 157 ASN B O 1
ATOM 4631 N N . THR B 1 158 ? -26.031 8.82 -2.215 1 75.94 158 THR B N 1
ATOM 4632 C CA . THR B 1 158 ? -26.438 7.523 -2.74 1 75.94 158 THR B CA 1
ATOM 4633 C C . THR B 1 158 ? -25.969 7.355 -4.184 1 75.94 158 THR B C 1
ATOM 4635 O O . THR B 1 158 ? -25.438 6.309 -4.555 1 75.94 158 THR B O 1
ATOM 4638 N N . VAL B 1 159 ? -26.141 8.336 -4.918 1 82.19 159 VAL B N 1
ATOM 4639 C CA . VAL B 1 159 ? -25.781 8.266 -6.332 1 82.19 159 VAL B CA 1
ATOM 4640 C C . VAL B 1 159 ? -24.281 8.078 -6.48 1 82.19 159 VAL B C 1
ATOM 4642 O O . VAL B 1 159 ? -23.828 7.25 -7.273 1 82.19 159 VAL B O 1
ATOM 4645 N N . ILE B 1 160 ? -23.469 8.828 -5.762 1 88 160 ILE B N 1
ATOM 4646 C CA . ILE B 1 160 ? -22.016 8.719 -5.828 1 88 160 ILE B CA 1
ATOM 4647 C C . ILE B 1 160 ? -21.578 7.324 -5.391 1 88 160 ILE B C 1
ATOM 4649 O O . ILE B 1 160 ? -20.703 6.715 -6.016 1 88 160 ILE B O 1
ATOM 4653 N N . SER B 1 161 ? -22.234 6.809 -4.43 1 83.25 161 SER B N 1
ATOM 4654 C CA . SER B 1 161 ? -21.844 5.523 -3.857 1 83.25 161 SER B CA 1
ATOM 4655 C C . SER B 1 161 ? -22.188 4.371 -4.797 1 83.25 161 SER B C 1
ATOM 4657 O O . SER B 1 161 ? -21.656 3.27 -4.656 1 83.25 161 SER B O 1
ATOM 4659 N N . LEU B 1 162 ? -23.094 4.625 -5.738 1 88.06 162 LEU B N 1
ATOM 4660 C CA . LEU B 1 162 ? -23.453 3.605 -6.715 1 88.06 162 LEU B CA 1
ATOM 4661 C C . LEU B 1 162 ? -22.297 3.318 -7.664 1 88.06 162 LEU B C 1
ATOM 4663 O O . LEU B 1 162 ? -22.312 2.305 -8.367 1 88.06 162 LEU B O 1
ATOM 4667 N N . GLY B 1 163 ? -21.375 4.199 -7.688 1 92.19 163 GLY B N 1
ATOM 4668 C CA . GLY B 1 163 ? -20.219 4 -8.555 1 92.19 163 GLY B CA 1
ATOM 4669 C C . GLY B 1 163 ? -19.5 2.688 -8.297 1 92.19 163 GLY B C 1
ATOM 4670 O O . GLY B 1 163 ? -19.078 2.012 -9.234 1 92.19 163 GLY B O 1
ATOM 4671 N N . GLN B 1 164 ? -19.406 2.32 -7.059 1 92.94 164 GLN B N 1
ATOM 4672 C CA . GLN B 1 164 ? -18.672 1.129 -6.676 1 92.94 164 GLN B CA 1
ATOM 4673 C C . GLN B 1 164 ? -19.359 -0.138 -7.164 1 92.94 164 GLN B C 1
ATOM 4675 O O . GLN B 1 164 ? -18.781 -0.923 -7.914 1 92.94 164 GLN B O 1
ATOM 4680 N N . PRO B 1 165 ? -20.672 -0.328 -6.844 1 92.69 165 PRO B N 1
ATOM 4681 C CA . PRO B 1 165 ? -21.328 -1.547 -7.34 1 92.69 165 PRO B CA 1
ATOM 4682 C C . PRO B 1 165 ? -21.438 -1.578 -8.859 1 92.69 165 PRO B C 1
ATOM 4684 O O . PRO B 1 165 ? -21.328 -2.646 -9.469 1 92.69 165 PRO B O 1
ATOM 4687 N N . ILE B 1 166 ? -21.625 -0.493 -9.461 1 93.62 166 ILE B N 1
ATOM 4688 C CA . ILE B 1 166 ? -21.734 -0.443 -10.914 1 93.62 166 ILE B CA 1
ATOM 4689 C C . ILE B 1 166 ? -20.406 -0.833 -11.547 1 93.62 166 ILE B C 1
ATOM 4691 O O . ILE B 1 166 ? -20.375 -1.586 -12.523 1 93.62 166 ILE B O 1
ATOM 4695 N N . GLY B 1 167 ? -19.359 -0.289 -11.062 1 96.19 167 GLY B N 1
ATOM 4696 C CA . GLY B 1 167 ? -18.047 -0.666 -11.555 1 96.19 167 GLY B CA 1
ATOM 4697 C C . GLY B 1 167 ? -17.781 -2.156 -11.453 1 96.19 167 GLY B C 1
ATOM 4698 O O . GLY B 1 167 ? -17.219 -2.752 -12.375 1 96.19 167 GLY B O 1
ATOM 4699 N N . SER B 1 168 ? -18.156 -2.691 -10.344 1 95.5 168 SER B N 1
ATOM 4700 C CA . SER B 1 168 ? -17.984 -4.125 -10.148 1 95.5 168 SER B CA 1
ATOM 4701 C C . SER B 1 168 ? -18.812 -4.922 -11.156 1 95.5 168 SER B C 1
ATOM 4703 O O . SER B 1 168 ? -18.328 -5.906 -11.719 1 95.5 168 SER B O 1
ATOM 4705 N N . ALA B 1 169 ? -20.031 -4.484 -11.359 1 95.12 169 ALA B N 1
ATOM 4706 C CA . ALA B 1 169 ? -20.906 -5.18 -12.289 1 95.12 169 ALA B CA 1
ATOM 4707 C C . ALA B 1 169 ? -20.359 -5.129 -13.711 1 95.12 169 ALA B C 1
ATOM 4709 O O . ALA B 1 169 ? -20.453 -6.113 -14.453 1 95.12 169 ALA B O 1
ATOM 4710 N N . ILE B 1 170 ? -19.797 -4.074 -14.047 1 95.12 170 ILE B N 1
ATOM 4711 C CA . ILE B 1 170 ? -19.281 -3.895 -15.398 1 95.12 170 ILE B CA 1
ATOM 4712 C C . ILE B 1 170 ? -18.188 -4.93 -15.688 1 95.12 170 ILE B C 1
ATOM 4714 O O . ILE B 1 170 ? -18.234 -5.605 -16.719 1 95.12 170 ILE B O 1
ATOM 4718 N N . LEU B 1 171 ? -17.297 -5.078 -14.805 1 94.75 171 LEU B N 1
ATOM 4719 C CA . LEU B 1 171 ? -16.172 -5.961 -15.102 1 94.75 171 LEU B CA 1
ATOM 4720 C C . LEU B 1 171 ? -16.562 -7.422 -14.898 1 94.75 171 LEU B C 1
ATOM 4722 O O . LEU B 1 171 ? -15.992 -8.312 -15.523 1 94.75 171 LEU B O 1
ATOM 4726 N N . LEU B 1 172 ? -17.547 -7.66 -14.008 1 95.38 172 LEU B N 1
ATOM 4727 C CA . LEU B 1 172 ? -18.062 -9.016 -13.898 1 95.38 172 LEU B CA 1
ATOM 4728 C C . LEU B 1 172 ? -18.688 -9.469 -15.219 1 95.38 172 LEU B C 1
ATOM 4730 O O . LEU B 1 172 ? -18.625 -10.641 -15.578 1 95.38 172 LEU B O 1
ATOM 4734 N N . LEU B 1 173 ? -19.266 -8.492 -15.883 1 93.88 173 LEU B N 1
ATOM 4735 C CA . LEU B 1 173 ? -19.922 -8.773 -17.156 1 93.88 173 LEU B CA 1
ATOM 4736 C C . LEU B 1 173 ? -18.906 -8.805 -18.297 1 93.88 173 LEU B C 1
ATOM 4738 O O . LEU B 1 173 ? -18.891 -9.75 -19.094 1 93.88 173 LEU B O 1
ATOM 4742 N N . VAL B 1 174 ? -18 -7.875 -18.344 1 94.12 174 VAL B N 1
ATOM 4743 C CA . VAL B 1 174 ? -17.109 -7.648 -19.484 1 94.12 174 VAL B CA 1
ATOM 4744 C C . VAL B 1 174 ? -15.906 -8.586 -19.391 1 94.12 174 VAL B C 1
ATOM 4746 O O . VAL B 1 174 ? -15.383 -9.047 -20.406 1 94.12 174 VAL B O 1
ATOM 4749 N N . GLY B 1 175 ? -15.484 -8.945 -18.25 1 94.19 175 GLY B N 1
ATOM 4750 C CA . GLY B 1 175 ? -14.305 -9.773 -18.062 1 94.19 175 GLY B CA 1
ATOM 4751 C C . GLY B 1 175 ? -14.359 -11.086 -18.812 1 94.19 175 GLY B C 1
ATOM 4752 O O . GLY B 1 175 ? -13.539 -11.32 -19.703 1 94.19 175 GLY B O 1
ATOM 4753 N N . PRO B 1 176 ? -15.359 -11.859 -18.484 1 94.25 176 PRO B N 1
ATOM 4754 C CA . PRO B 1 176 ? -15.469 -13.148 -19.172 1 94.25 176 PRO B CA 1
ATOM 4755 C C . PRO B 1 176 ? -15.688 -13 -20.672 1 94.25 176 PRO B C 1
ATOM 4757 O O . PRO B 1 176 ? -15.195 -13.812 -21.469 1 94.25 176 PRO B O 1
ATOM 4760 N N . SER B 1 177 ? -16.359 -11.961 -21.109 1 93.12 177 SER B N 1
ATOM 4761 C CA . SER B 1 177 ? -16.625 -11.742 -22.531 1 93.12 177 SER B CA 1
ATOM 4762 C C . SER B 1 177 ? -15.359 -11.422 -23.297 1 93.12 177 SER B C 1
ATOM 4764 O O . SER B 1 177 ? -15.211 -11.812 -24.469 1 93.12 177 SER B O 1
ATOM 4766 N N . ILE B 1 178 ? -14.453 -10.766 -22.703 1 93.75 178 ILE B N 1
ATOM 4767 C CA . ILE B 1 178 ? -13.203 -10.398 -23.344 1 93.75 178 ILE B CA 1
ATOM 4768 C C . ILE B 1 178 ? -12.25 -11.594 -23.344 1 93.75 178 ILE B C 1
ATOM 4770 O O . ILE B 1 178 ? -11.562 -11.844 -24.328 1 93.75 178 ILE B O 1
ATOM 4774 N N . ILE B 1 179 ? -12.203 -12.312 -22.281 1 92.44 179 ILE B N 1
ATOM 4775 C CA . ILE B 1 179 ? -11.266 -13.422 -22.156 1 92.44 179 ILE B CA 1
ATOM 4776 C C . ILE B 1 179 ? -11.695 -14.57 -23.078 1 92.44 179 ILE B C 1
ATOM 4778 O O . ILE B 1 179 ? -10.867 -15.172 -23.75 1 92.44 179 ILE B O 1
ATOM 4782 N N . GLY B 1 180 ? -12.984 -14.875 -23.125 1 88.12 180 GLY B N 1
ATOM 4783 C CA . GLY B 1 180 ? -13.477 -15.984 -23.922 1 88.12 180 GLY B CA 1
ATOM 4784 C C . GLY B 1 180 ? -12.812 -17.312 -23.578 1 88.12 180 GLY B C 1
ATOM 4785 O O . GLY B 1 180 ? -12.82 -17.734 -22.422 1 88.12 180 GLY B O 1
ATOM 4786 N N . THR B 1 181 ? -12.156 -17.984 -24.578 1 82.19 181 THR B N 1
ATOM 4787 C CA . THR B 1 181 ? -11.523 -19.281 -24.359 1 82.19 181 THR B CA 1
ATOM 4788 C C . THR B 1 181 ? -10 -19.156 -24.375 1 82.19 181 THR B C 1
ATOM 4790 O O . THR B 1 181 ? -9.289 -20.125 -24.125 1 82.19 181 THR B O 1
ATOM 4793 N N . ASN B 1 182 ? -9.523 -17.906 -24.547 1 87.12 182 ASN B N 1
ATOM 4794 C CA . ASN B 1 182 ? -8.086 -17.703 -24.672 1 87.12 182 ASN B CA 1
ATOM 4795 C C . ASN B 1 182 ? -7.52 -16.891 -23.516 1 87.12 182 ASN B C 1
ATOM 4797 O O . ASN B 1 182 ? -7.746 -15.688 -23.422 1 87.12 182 ASN B O 1
ATOM 4801 N N . PRO B 1 183 ? -6.73 -17.469 -22.781 1 85.62 183 PRO B N 1
ATOM 4802 C CA . PRO B 1 183 ? -6.145 -16.781 -21.625 1 85.62 183 PRO B CA 1
ATOM 4803 C C . PRO B 1 183 ? -5.207 -15.648 -22.031 1 85.62 183 PRO B C 1
ATOM 4805 O O . PRO B 1 183 ? -4.91 -14.766 -21.219 1 85.62 183 PRO B O 1
ATOM 4808 N N . ALA B 1 184 ? -4.75 -15.641 -23.281 1 85.69 184 ALA B N 1
ATOM 4809 C CA . ALA B 1 184 ? -3.842 -14.594 -23.734 1 85.69 184 ALA B CA 1
ATOM 4810 C C . ALA B 1 184 ? -4.547 -13.242 -23.781 1 85.69 184 ALA B C 1
ATOM 4812 O O . ALA B 1 184 ? -3.895 -12.195 -23.828 1 85.69 184 ALA B O 1
ATOM 4813 N N . ASN B 1 185 ? -5.895 -13.312 -23.641 1 93 185 ASN B N 1
ATOM 4814 C CA . ASN B 1 185 ? -6.695 -12.094 -23.75 1 93 185 ASN B CA 1
ATOM 4815 C C . ASN B 1 185 ? -6.664 -11.297 -22.453 1 93 185 ASN B C 1
ATOM 4817 O O . ASN B 1 185 ? -7.32 -10.258 -22.328 1 93 185 ASN B O 1
ATOM 4821 N N . PHE B 1 186 ? -5.91 -11.742 -21.469 1 94.25 186 PHE B N 1
ATOM 4822 C CA . PHE B 1 186 ? -5.777 -10.977 -20.234 1 94.25 186 PHE B CA 1
ATOM 4823 C C . PHE B 1 186 ? -5.047 -9.664 -20.484 1 94.25 186 PHE B C 1
ATOM 4825 O O . PHE B 1 186 ? -5.297 -8.672 -19.797 1 94.25 186 PHE B O 1
ATOM 4832 N N . ALA B 1 187 ? -4.145 -9.641 -21.469 1 93.88 187 ALA B N 1
ATOM 4833 C CA . ALA B 1 187 ? -3.484 -8.391 -21.828 1 93.88 187 ALA B CA 1
ATOM 4834 C C . ALA B 1 187 ? -4.492 -7.359 -22.328 1 93.88 187 ALA B C 1
ATOM 4836 O O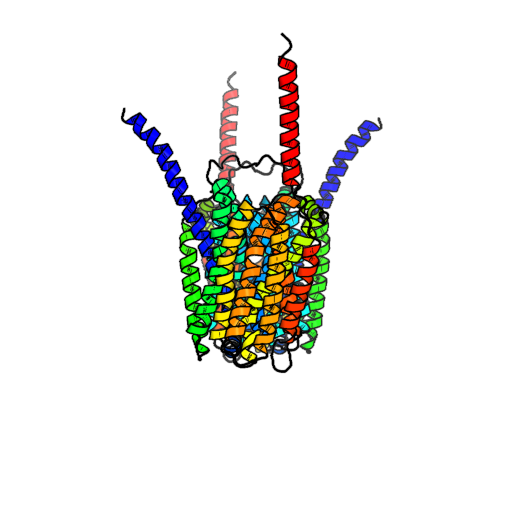 . ALA B 1 187 ? -4.422 -6.184 -21.953 1 93.88 187 ALA B O 1
ATOM 4837 N N . THR B 1 188 ? -5.453 -7.828 -23.125 1 94.75 188 THR B N 1
ATOM 4838 C CA . THR B 1 188 ? -6.5 -6.953 -23.641 1 94.75 188 THR B CA 1
ATOM 4839 C C . THR B 1 188 ? -7.418 -6.496 -22.5 1 94.75 188 THR B C 1
ATOM 4841 O O . THR B 1 188 ? -7.812 -5.328 -22.453 1 94.75 188 THR B O 1
ATOM 4844 N N . LEU B 1 189 ? -7.801 -7.398 -21.656 1 96 189 LEU B N 1
ATOM 4845 C CA . LEU B 1 189 ? -8.656 -7.051 -20.531 1 96 189 LEU B CA 1
ATOM 4846 C C . LEU B 1 189 ? -8 -5.992 -19.656 1 96 189 LEU B C 1
ATOM 4848 O O . LEU B 1 189 ? -8.641 -5.004 -19.281 1 96 189 LEU B O 1
ATOM 4852 N N . ASN B 1 190 ? -6.672 -6.227 -19.312 1 96.25 190 ASN B N 1
ATOM 4853 C CA . ASN B 1 190 ? -5.965 -5.27 -18.469 1 96.25 190 ASN B CA 1
ATOM 4854 C C . ASN B 1 190 ? -5.781 -3.93 -19.188 1 96.25 190 ASN B C 1
ATOM 4856 O O . ASN B 1 190 ? -5.75 -2.881 -18.531 1 96.25 190 ASN B O 1
ATOM 4860 N N . LEU B 1 191 ? -5.672 -3.938 -20.5 1 96.19 191 LEU B N 1
ATOM 4861 C CA . LEU B 1 191 ? -5.613 -2.695 -21.266 1 96.19 191 LEU B CA 1
ATOM 4862 C C . LEU B 1 191 ? -6.934 -1.938 -21.172 1 96.19 191 LEU B C 1
ATOM 4864 O O . LEU B 1 191 ? -6.941 -0.72 -20.984 1 96.19 191 LEU B O 1
ATOM 4868 N N . VAL B 1 192 ? -8.016 -2.664 -21.344 1 96.19 192 VAL B N 1
ATOM 4869 C CA . VAL B 1 192 ? -9.344 -2.057 -21.266 1 96.19 192 VAL B CA 1
ATOM 4870 C C . VAL B 1 192 ? -9.547 -1.424 -19.906 1 96.19 192 VAL B C 1
ATOM 4872 O O . VAL B 1 192 ? -10.055 -0.304 -19.797 1 96.19 192 VAL B O 1
ATOM 4875 N N . VAL B 1 193 ? -9.195 -2.154 -18.891 1 97 193 VAL B N 1
ATOM 4876 C CA . VAL B 1 193 ? -9.352 -1.647 -17.531 1 97 193 VAL B CA 1
ATOM 4877 C C . VAL B 1 193 ? -8.445 -0.439 -17.312 1 97 193 VAL B C 1
ATOM 4879 O O . VAL B 1 193 ? -8.812 0.511 -16.625 1 97 193 VAL B O 1
ATOM 4882 N N . PHE B 1 194 ? -7.223 -0.466 -17.906 1 97.31 194 PHE B N 1
ATOM 4883 C CA . PHE B 1 194 ? -6.297 0.656 -17.812 1 97.31 194 PHE B CA 1
ATOM 4884 C C . PHE B 1 194 ? -6.879 1.896 -18.484 1 97.31 194 PHE B C 1
ATOM 4886 O O . PHE B 1 194 ? -6.82 2.994 -17.922 1 97.31 194 PHE B O 1
ATOM 4893 N N . ILE B 1 195 ? -7.426 1.721 -19.609 1 97.19 195 ILE B N 1
ATOM 4894 C CA . ILE B 1 195 ? -8.047 2.824 -20.328 1 97.19 195 ILE B CA 1
ATOM 4895 C C . ILE B 1 195 ? -9.242 3.35 -19.531 1 97.19 195 ILE B C 1
ATOM 4897 O O . ILE B 1 195 ? -9.406 4.562 -19.391 1 97.19 195 ILE B O 1
ATOM 4901 N N . LEU B 1 196 ? -10.07 2.436 -19.031 1 97.19 196 LEU B N 1
ATOM 4902 C CA . LEU B 1 196 ? -11.219 2.826 -18.219 1 97.19 196 LEU B CA 1
ATOM 4903 C C . LEU B 1 196 ? -10.773 3.662 -17.031 1 97.19 196 LEU B C 1
ATOM 4905 O O . LEU B 1 196 ? -11.352 4.719 -16.766 1 97.19 196 LEU B O 1
ATOM 4909 N N . ALA B 1 197 ? -9.758 3.139 -16.312 1 97.31 197 ALA B N 1
ATOM 4910 C CA . ALA B 1 197 ? -9.266 3.852 -15.141 1 97.31 197 ALA B CA 1
ATOM 4911 C C . ALA B 1 197 ? -8.688 5.211 -15.531 1 97.31 197 ALA B C 1
ATOM 4913 O O . ALA B 1 197 ? -8.875 6.199 -14.812 1 97.31 197 ALA B O 1
ATOM 4914 N N . GLY B 1 198 ? -8 5.297 -16.688 1 96.69 198 GLY B N 1
ATOM 4915 C CA . GLY B 1 198 ? -7.441 6.551 -17.172 1 96.69 198 GLY B CA 1
ATOM 4916 C C . GLY B 1 198 ? -8.5 7.578 -17.516 1 96.69 198 GLY B C 1
ATOM 4917 O O . GLY B 1 198 ? -8.398 8.742 -17.125 1 96.69 198 GLY B O 1
ATOM 4918 N N . VAL B 1 199 ? -9.484 7.121 -18.188 1 96.56 199 VAL B N 1
ATOM 4919 C CA . VAL B 1 199 ? -10.57 8.008 -18.609 1 96.56 199 VAL B CA 1
ATOM 4920 C C . VAL B 1 199 ? -11.352 8.492 -17.391 1 96.56 199 VAL B C 1
ATOM 4922 O O . VAL B 1 199 ? -11.719 9.664 -17.312 1 96.56 199 VAL B O 1
ATOM 4925 N N . CYS B 1 200 ? -11.594 7.594 -16.453 1 96 200 CYS B N 1
ATOM 4926 C CA . CYS B 1 200 ? -12.352 7.941 -15.258 1 96 200 CYS B CA 1
ATOM 4927 C C . CYS B 1 200 ? -11.547 8.875 -14.359 1 96 200 CYS B C 1
ATOM 4929 O O . CYS B 1 200 ? -12.117 9.578 -13.523 1 96 200 CYS B O 1
ATOM 4931 N N . ALA B 1 201 ? -10.234 8.875 -14.547 1 95.69 201 ALA B N 1
ATOM 4932 C CA . ALA B 1 201 ? -9.383 9.727 -13.711 1 95.69 201 ALA B CA 1
ATOM 4933 C C . ALA B 1 201 ? -9.32 11.148 -14.266 1 95.69 201 ALA B C 1
ATOM 4935 O O . ALA B 1 201 ? -8.984 12.086 -13.547 1 95.69 201 ALA B O 1
ATOM 4936 N N . LEU B 1 202 ? -9.672 11.422 -15.484 1 94.81 202 LEU B N 1
ATOM 4937 C CA . LEU B 1 202 ? -9.484 12.695 -16.172 1 94.81 202 LEU B CA 1
ATOM 4938 C C . LEU B 1 202 ? -10.305 13.797 -15.516 1 94.81 202 LEU B C 1
ATOM 4940 O O . LEU B 1 202 ? -9.797 14.891 -15.258 1 94.81 202 LEU B O 1
ATOM 4944 N N . PRO B 1 203 ? -11.57 13.547 -15.156 1 93.25 203 PRO B N 1
ATOM 4945 C CA . PRO B 1 203 ? -12.367 14.625 -14.562 1 93.25 203 PRO B CA 1
ATOM 4946 C C . PRO B 1 203 ? -11.812 15.086 -13.219 1 93.25 203 PRO B C 1
ATOM 4948 O O . PRO B 1 203 ? -12.117 16.203 -12.773 1 93.25 203 PRO B O 1
ATOM 4951 N N . SER B 1 204 ? -11.078 14.25 -12.57 1 91.88 204 SER B N 1
ATOM 4952 C CA . SER B 1 204 ? -10.562 14.609 -11.258 1 91.88 204 SER B CA 1
ATOM 4953 C C . SER B 1 204 ? -9.594 15.781 -11.344 1 91.88 204 SER B C 1
ATOM 4955 O O . SER B 1 204 ? -9.344 16.453 -10.344 1 91.88 204 SER B O 1
ATOM 4957 N N . LEU B 1 205 ? -9.031 16.062 -12.5 1 89.31 205 LEU B N 1
ATOM 4958 C CA . LEU B 1 205 ? -8.062 17.141 -12.68 1 89.31 205 LEU B CA 1
ATOM 4959 C C . LEU B 1 205 ? -8.75 18.5 -12.641 1 89.31 205 LEU B C 1
ATOM 4961 O O . LEU B 1 205 ? -8.094 19.516 -12.406 1 89.31 205 LEU B O 1
ATOM 4965 N N . TRP B 1 206 ? -10.078 18.562 -12.766 1 85.06 206 TRP B N 1
ATOM 4966 C CA . TRP B 1 206 ? -10.789 19.844 -12.844 1 85.06 206 TRP B CA 1
ATOM 4967 C C . TRP B 1 206 ? -11.617 20.078 -11.586 1 85.06 206 TRP B C 1
ATOM 4969 O O . TRP B 1 206 ? -12.492 20.953 -11.562 1 85.06 206 TRP B O 1
ATOM 4979 N N . ILE B 1 207 ? -11.328 19.375 -10.633 1 81.94 207 ILE B N 1
ATOM 4980 C CA . ILE B 1 207 ? -12.141 19.531 -9.43 1 81.94 207 ILE B CA 1
ATOM 4981 C C . ILE B 1 207 ? -11.57 20.656 -8.562 1 81.94 207 ILE B C 1
ATOM 4983 O O . ILE B 1 207 ? -10.383 20.969 -8.656 1 81.94 207 ILE B O 1
ATOM 4987 N N . LEU B 1 208 ? -12.469 21.328 -7.895 1 74.81 208 LEU B N 1
ATOM 4988 C CA . LEU B 1 208 ? -12.102 22.406 -6.973 1 74.81 208 LEU B CA 1
ATOM 4989 C C . LEU B 1 208 ? -12.109 21.906 -5.531 1 74.81 208 LEU B C 1
ATOM 4991 O O . LEU B 1 208 ? -12.734 20.891 -5.227 1 74.81 208 LEU B O 1
ATOM 4995 N N . ASP B 1 209 ? -11.25 22.484 -4.82 1 75.62 209 ASP B N 1
ATOM 4996 C CA . ASP B 1 209 ? -11.227 22.109 -3.406 1 75.62 209 ASP B CA 1
ATOM 4997 C C . ASP B 1 209 ? -12.492 22.594 -2.695 1 75.62 209 ASP B C 1
ATOM 4999 O O . ASP B 1 209 ? -13.508 22.844 -3.34 1 75.62 209 ASP B O 1
ATOM 5003 N N . ARG B 1 210 ? -12.484 22.938 -1.392 1 65.75 210 ARG B N 1
ATOM 5004 C CA . ARG B 1 210 ? -13.633 23.297 -0.567 1 65.75 210 ARG B CA 1
ATOM 5005 C C . ARG B 1 210 ? -14.156 24.688 -0.936 1 65.75 210 ARG B C 1
ATOM 5007 O O . ARG B 1 210 ? -13.383 25.578 -1.284 1 65.75 210 ARG B O 1
ATOM 5014 N N . PRO B 1 211 ? -15.562 24.734 -1.122 1 61.78 211 PRO B N 1
ATOM 5015 C CA . PRO B 1 211 ? -16.094 26.078 -1.369 1 61.78 211 PRO B CA 1
ATOM 5016 C C . PRO B 1 211 ? -15.781 27.062 -0.239 1 61.78 211 PRO B C 1
ATOM 5018 O O . PRO B 1 211 ? -15.609 26.641 0.91 1 61.78 211 PRO B O 1
ATOM 5021 N N . PRO B 1 212 ? -15.273 28.328 -0.569 1 52.81 212 PRO B N 1
ATOM 5022 C CA . PRO B 1 212 ? -14.977 29.328 0.458 1 52.81 212 PRO B CA 1
ATOM 5023 C C . PRO B 1 212 ? -16.094 29.469 1.484 1 52.81 212 PRO B C 1
ATOM 5025 O O . PRO B 1 212 ? -15.844 29.828 2.637 1 52.81 212 PRO B O 1
ATOM 5028 N N . THR B 1 213 ? -17.438 29.469 1.166 1 49.81 213 THR B N 1
ATOM 5029 C CA . THR B 1 213 ? -18.531 29.703 2.088 1 49.81 213 THR B CA 1
ATOM 5030 C C . THR B 1 213 ? -19.109 28.391 2.594 1 49.81 213 THR B C 1
ATOM 5032 O O . THR B 1 213 ? -19.891 27.75 1.896 1 49.81 213 THR B O 1
ATOM 5035 N N . ALA B 1 214 ? -18.281 27.641 3.012 1 48.12 214 ALA B N 1
ATOM 5036 C CA . ALA B 1 214 ? -18.844 26.375 3.439 1 48.12 214 ALA B CA 1
ATOM 5037 C C . ALA B 1 214 ? -20.172 26.562 4.176 1 48.12 214 ALA B C 1
ATOM 5039 O O . ALA B 1 214 ? -20.25 27.375 5.105 1 48.12 214 ALA B O 1
ATOM 5040 N N . PRO B 1 215 ? -21.266 26.422 3.596 1 43.16 215 PRO B N 1
ATOM 5041 C CA . PRO B 1 215 ? -22.438 26.656 4.441 1 43.16 215 PRO B CA 1
ATOM 5042 C C . PRO B 1 215 ? -22.188 26.328 5.91 1 43.16 215 PRO B C 1
ATOM 5044 O O . PRO B 1 215 ? -21.156 25.719 6.238 1 43.16 215 PRO B O 1
ATOM 5047 N N . THR B 1 216 ? -23.375 26.578 6.871 1 37.91 216 THR B N 1
ATOM 5048 C CA . THR B 1 216 ? -23.625 26.469 8.305 1 37.91 216 THR B CA 1
ATOM 5049 C C . THR B 1 216 ? -23.109 25.141 8.852 1 37.91 216 THR B C 1
ATOM 5051 O O . THR B 1 216 ? -23.484 24.734 9.945 1 37.91 216 THR B O 1
ATOM 5054 N N . PHE B 1 217 ? -22.672 24.344 8.023 1 40 217 PHE B N 1
ATOM 5055 C CA . PHE B 1 217 ? -22.766 23.062 8.734 1 40 217 PHE B CA 1
ATOM 5056 C C . PHE B 1 217 ? -22.125 23.156 10.109 1 40 217 PHE B C 1
ATOM 5058 O O . PHE B 1 217 ? -21.219 23.953 10.32 1 40 217 PHE B O 1
ATOM 5065 N N . SER B 1 218 ? -22.656 22.453 11.188 1 37.22 218 SER B N 1
ATOM 5066 C CA . SER B 1 218 ? -22.516 22.281 12.625 1 37.22 218 SER B CA 1
ATOM 5067 C C . SER B 1 218 ? -21.047 22.125 13.031 1 37.22 218 SER B C 1
ATOM 5069 O O . SER B 1 218 ? -20.547 21.016 13.141 1 37.22 218 SER B O 1
ATOM 5071 N N . ALA B 1 219 ? -20.156 22.656 12.391 1 37.84 219 ALA B N 1
ATOM 5072 C CA . ALA B 1 219 ? -18.828 22.891 12.93 1 37.84 219 ALA B CA 1
ATOM 5073 C C . ALA B 1 219 ? -18.859 22.984 14.445 1 37.84 219 ALA B C 1
ATOM 5075 O O . ALA B 1 219 ? -17.828 22.812 15.109 1 37.84 219 ALA B O 1
ATOM 5076 N N . GLN B 1 220 ? -19.969 23.547 14.922 1 37.12 220 GLN B N 1
ATOM 5077 C CA . GLN B 1 220 ? -20.062 23.891 16.344 1 37.12 220 GLN B CA 1
ATOM 5078 C C . GLN B 1 220 ? -20.25 22.641 17.203 1 37.12 220 GLN B C 1
ATOM 5080 O O . GLN B 1 220 ? -20.266 22.734 18.422 1 37.12 220 GLN B O 1
ATOM 5085 N N . VAL B 1 221 ? -20.859 21.562 16.641 1 39.84 221 VAL B N 1
ATOM 5086 C CA . VAL B 1 221 ? -21.062 20.562 17.672 1 39.84 221 VAL B CA 1
ATOM 5087 C C . VAL B 1 221 ? -19.734 19.875 17.984 1 39.84 221 VAL B C 1
ATOM 5089 O O . VAL B 1 221 ? -19.047 19.406 17.062 1 39.84 221 VAL B O 1
ATOM 5092 N N . THR B 1 222 ? -19.141 20.188 18.969 1 44.62 222 THR B N 1
ATOM 5093 C CA . THR B 1 222 ? -17.953 19.609 19.594 1 44.62 222 THR B CA 1
ATOM 5094 C C . THR B 1 222 ? -17.953 18.094 19.453 1 44.62 222 THR B C 1
ATOM 5096 O O . THR B 1 222 ? -18.797 17.406 20.047 1 44.62 222 THR B O 1
ATOM 5099 N N . HIS B 1 223 ? -17.688 17.578 18.344 1 51 223 HIS B N 1
ATOM 5100 C CA . HIS B 1 223 ? -17.625 16.125 18.188 1 51 223 HIS B CA 1
ATOM 5101 C C . HIS B 1 223 ? -16.594 15.516 19.141 1 51 223 HIS B C 1
ATOM 5103 O O . HIS B 1 223 ? -15.609 16.172 19.5 1 51 223 HIS B O 1
ATOM 5109 N N . VAL B 1 224 ? -17.156 14.586 20.016 1 50.97 224 VAL B N 1
ATOM 5110 C CA . VAL B 1 224 ? -16.297 13.805 20.906 1 50.97 224 VAL B CA 1
ATOM 5111 C C . VAL B 1 224 ? -15.031 13.383 20.172 1 50.97 224 VAL B C 1
ATOM 5113 O O . VAL B 1 224 ? -15.07 13.055 18.969 1 50.97 224 VAL B O 1
ATOM 5116 N N . PRO B 1 225 ? -13.945 13.672 20.766 1 54.22 225 PRO B N 1
ATOM 5117 C CA . PRO B 1 225 ? -12.672 13.227 20.188 1 54.22 225 PRO B CA 1
ATOM 5118 C C . PRO B 1 225 ? -12.727 11.789 19.672 1 54.22 225 PRO B C 1
ATOM 5120 O O . PRO B 1 225 ? -13.445 10.961 20.234 1 54.22 225 PRO B O 1
ATOM 5123 N N . PHE B 1 226 ? -12.164 11.484 18.672 1 56.19 226 PHE B N 1
ATOM 5124 C CA . PHE B 1 226 ? -12.148 10.234 17.906 1 56.19 226 PHE B CA 1
ATOM 5125 C C . PHE B 1 226 ? -11.914 9.047 18.844 1 56.19 226 PHE B C 1
ATOM 5127 O O . PHE B 1 226 ? -12.625 8.039 18.75 1 56.19 226 PHE B O 1
ATOM 5134 N N . LYS B 1 227 ? -10.992 9.273 19.75 1 57.66 227 LYS B N 1
ATOM 5135 C CA . LYS B 1 227 ? -10.633 8.148 20.609 1 57.66 227 LYS B CA 1
ATOM 5136 C C . LYS B 1 227 ? -11.773 7.805 21.562 1 57.66 227 LYS B C 1
ATOM 5138 O O . LYS B 1 227 ? -12.094 6.629 21.766 1 57.66 227 LYS B O 1
ATOM 5143 N N . GLN B 1 228 ? -12.305 8.805 22.078 1 59.56 228 GLN B N 1
ATOM 5144 C CA . GLN B 1 228 ? -13.391 8.578 23.031 1 59.56 228 GLN B CA 1
ATOM 5145 C C . GLN B 1 228 ? -14.656 8.109 22.328 1 59.56 228 GLN B C 1
ATOM 5147 O O . GLN B 1 228 ? -15.422 7.309 22.875 1 59.56 228 GLN B O 1
ATOM 5152 N N . GLY B 1 229 ? -14.719 8.438 21.156 1 61.31 229 GLY B N 1
ATOM 5153 C CA . GLY B 1 229 ? -15.875 8.07 20.359 1 61.31 229 GLY B CA 1
ATOM 5154 C C . GLY B 1 229 ? -15.883 6.605 19.953 1 61.31 229 GLY B C 1
ATOM 5155 O O . GLY B 1 229 ? -16.922 5.949 19.984 1 61.31 229 GLY B O 1
ATOM 5156 N N . VAL B 1 230 ? -14.773 6.07 19.781 1 67.5 230 VAL B N 1
ATOM 5157 C CA . VAL B 1 230 ? -14.656 4.68 19.359 1 67.5 230 VAL B CA 1
ATOM 5158 C C . VAL B 1 230 ? -15.078 3.752 20.484 1 67.5 230 VAL B C 1
ATOM 5160 O O . VAL B 1 230 ? -15.836 2.805 20.281 1 67.5 230 VAL B O 1
ATOM 5163 N N . PHE B 1 231 ? -14.625 4.051 21.609 1 73.31 231 PHE B N 1
ATOM 5164 C CA . PHE B 1 231 ? -14.945 3.188 22.734 1 73.31 231 PHE B CA 1
ATOM 5165 C C . PHE B 1 231 ? -16.406 3.314 23.125 1 73.31 231 PHE B C 1
ATOM 5167 O O . PHE B 1 231 ? -17.031 2.344 23.562 1 73.31 231 PHE B O 1
ATOM 5174 N N . GLN B 1 232 ? -16.922 4.414 22.859 1 77.5 232 GLN B N 1
ATOM 5175 C CA . GLN B 1 232 ? -18.312 4.652 23.203 1 77.5 232 GLN B CA 1
ATOM 5176 C C . GLN B 1 232 ? -19.25 3.926 22.234 1 77.5 232 GLN B C 1
ATOM 5178 O O . GLN B 1 232 ? -20.359 3.535 22.609 1 77.5 232 GLN B O 1
ATOM 5183 N N . LEU B 1 233 ? -18.766 3.703 21.094 1 80.31 233 LEU B N 1
ATOM 5184 C CA . LEU B 1 233 ? -19.578 3.043 20.078 1 80.31 233 LEU B CA 1
ATOM 5185 C C . LEU B 1 233 ? -19.859 1.595 20.469 1 80.31 233 LEU B C 1
ATOM 5187 O O . LEU B 1 233 ? -20.969 1.097 20.281 1 80.31 233 LEU B O 1
ATOM 5191 N N . PHE B 1 234 ? -18.891 1.014 21.125 1 82.75 234 PHE B N 1
ATOM 5192 C CA . PHE B 1 234 ? -19.031 -0.405 21.422 1 82.75 234 PHE B CA 1
ATOM 5193 C C . PHE B 1 234 ? -19.812 -0.606 22.719 1 82.75 234 PHE B C 1
ATOM 5195 O O . PHE B 1 234 ? -20.172 -1.735 23.062 1 82.75 234 PHE B O 1
ATOM 5202 N N . LYS B 1 235 ? -20.141 0.476 23.312 1 82.56 235 LYS B N 1
ATOM 5203 C CA . LYS B 1 235 ? -20.953 0.402 24.516 1 82.56 235 LYS B CA 1
ATOM 5204 C C . LYS B 1 235 ? -22.438 0.448 24.172 1 82.56 235 LYS B C 1
ATOM 5206 O O . LYS B 1 235 ? -23.281 0.054 24.984 1 82.56 235 LYS B O 1
ATOM 5211 N N . ILE B 1 236 ? -22.734 0.86 23.031 1 86.56 236 ILE B N 1
ATOM 5212 C CA . ILE B 1 236 ? -24.109 0.917 22.562 1 86.56 236 ILE B CA 1
ATOM 5213 C C . ILE B 1 236 ? -24.5 -0.42 21.938 1 86.56 236 ILE B C 1
ATOM 5215 O O . ILE B 1 236 ? -24.078 -0.743 20.828 1 86.56 236 ILE B O 1
ATOM 5219 N N . LYS B 1 237 ? -25.281 -1.152 22.625 1 87.31 237 LYS B N 1
ATOM 5220 C CA . LYS B 1 237 ? -25.672 -2.494 22.203 1 87.31 237 LYS B CA 1
ATOM 5221 C C . LYS B 1 237 ? -26.297 -2.475 20.812 1 87.31 237 LYS B C 1
ATOM 5223 O O . LYS B 1 237 ? -26.016 -3.35 19.984 1 87.31 237 LYS B O 1
ATOM 5228 N N . ALA B 1 238 ? -27.141 -1.503 20.562 1 88 238 ALA B N 1
ATOM 5229 C CA . ALA B 1 238 ? -27.797 -1.4 19.266 1 88 238 ALA B CA 1
ATOM 5230 C C . ALA B 1 238 ? -26.781 -1.22 18.141 1 88 238 ALA B C 1
ATOM 5232 O O . ALA B 1 238 ? -26.938 -1.779 17.062 1 88 238 ALA B O 1
ATOM 5233 N N . TYR B 1 239 ? -25.781 -0.497 18.422 1 90.12 239 TYR B N 1
ATOM 5234 C CA . TYR B 1 239 ? -24.75 -0.268 17.391 1 90.12 239 TYR B CA 1
ATOM 5235 C C . TYR B 1 239 ? -23.938 -1.53 17.156 1 90.12 239 TYR B C 1
ATOM 5237 O O . TYR B 1 239 ? -23.562 -1.824 16.016 1 90.12 239 TYR B O 1
ATOM 5245 N N . VAL B 1 240 ? -23.688 -2.232 18.188 1 90.94 240 VAL B N 1
ATOM 5246 C CA . VAL B 1 240 ? -22.922 -3.463 18.062 1 90.94 240 VAL B CA 1
ATOM 5247 C C . VAL B 1 240 ? -23.688 -4.461 17.188 1 90.94 240 VAL B C 1
ATOM 5249 O O . VAL B 1 240 ? -23.094 -5.152 16.359 1 90.94 240 VAL B O 1
ATOM 5252 N N . ILE B 1 241 ? -24.906 -4.535 17.359 1 91.69 241 ILE B N 1
ATOM 5253 C CA . ILE B 1 241 ? -25.734 -5.422 16.562 1 91.69 241 ILE B CA 1
ATOM 5254 C C . ILE B 1 241 ? -25.703 -4.988 15.102 1 91.69 241 ILE B C 1
ATOM 5256 O O . ILE B 1 241 ? -25.547 -5.816 14.203 1 91.69 241 ILE B O 1
ATOM 5260 N N . LEU B 1 242 ? -25.828 -3.711 14.898 1 91.25 242 LEU B N 1
ATOM 5261 C CA . LEU B 1 242 ? -25.781 -3.182 13.547 1 91.25 242 LEU B CA 1
ATOM 5262 C C . LEU B 1 242 ? -24.406 -3.426 12.914 1 91.25 242 LEU B C 1
ATOM 5264 O O . LEU B 1 242 ? -24.312 -3.697 11.711 1 91.25 242 LEU B O 1
ATOM 5268 N N . TRP B 1 243 ? -23.438 -3.277 13.742 1 92.62 243 TRP B N 1
ATOM 5269 C CA . TRP B 1 243 ? -22.078 -3.502 13.266 1 92.62 243 TRP B CA 1
ATOM 5270 C C . TRP B 1 243 ? -21.891 -4.945 12.812 1 92.62 243 TRP B C 1
ATOM 5272 O O . TRP B 1 243 ? -21.281 -5.199 11.766 1 92.62 243 TRP B O 1
ATOM 5282 N N . ILE B 1 244 ? -22.422 -5.836 13.477 1 93.38 244 ILE B N 1
ATOM 5283 C CA . ILE B 1 244 ? -22.312 -7.25 13.148 1 93.38 244 ILE B CA 1
ATOM 5284 C C . ILE B 1 244 ? -23.125 -7.551 11.891 1 93.38 244 ILE B C 1
ATOM 5286 O O . ILE B 1 244 ? -22.656 -8.234 10.977 1 93.38 244 ILE B O 1
ATOM 5290 N N . VAL B 1 245 ? -24.281 -7.047 11.852 1 92.38 245 VAL B N 1
ATOM 5291 C CA . VAL B 1 245 ? -25.172 -7.301 10.719 1 92.38 245 VAL B CA 1
ATOM 5292 C C . VAL B 1 245 ? -24.578 -6.68 9.453 1 92.38 245 VAL B C 1
ATOM 5294 O O . VAL B 1 245 ? -24.469 -7.348 8.43 1 92.38 245 VAL B O 1
ATOM 5297 N N . PHE B 1 246 ? -24.188 -5.465 9.57 1 92.25 246 PHE B N 1
ATOM 5298 C CA . PHE B 1 246 ? -23.625 -4.754 8.43 1 92.25 246 PHE B CA 1
ATOM 5299 C C . PHE B 1 246 ? -22.312 -5.395 8 1 92.25 246 PHE B C 1
ATOM 5301 O O . PHE B 1 246 ? -22.109 -5.656 6.812 1 92.25 246 PHE B O 1
ATOM 5308 N N . GLY B 1 247 ? -21.516 -5.609 8.945 1 93.75 247 GLY B N 1
ATOM 5309 C CA . GLY B 1 247 ? -20.219 -6.191 8.672 1 93.75 247 GLY B CA 1
ATOM 5310 C C . GLY B 1 247 ? -20.297 -7.57 8.039 1 93.75 247 GLY B C 1
ATOM 5311 O O . GLY B 1 247 ? -19.578 -7.867 7.082 1 93.75 247 GLY B O 1
ATOM 5312 N N . THR B 1 248 ? -21.109 -8.328 8.539 1 93.12 248 THR B N 1
ATOM 5313 C CA . THR B 1 248 ? -21.25 -9.688 8.016 1 93.12 248 THR B CA 1
ATOM 5314 C C . THR B 1 248 ? -21.828 -9.664 6.602 1 93.12 248 THR B C 1
ATOM 5316 O O . THR B 1 248 ? -21.344 -10.383 5.723 1 93.12 248 THR B O 1
ATOM 5319 N N . PHE B 1 249 ? -22.781 -8.891 6.418 1 90.62 249 PHE B N 1
ATOM 5320 C CA . PHE B 1 249 ? -23.375 -8.828 5.086 1 90.62 249 PHE B CA 1
ATOM 5321 C C . PHE B 1 249 ? -22.359 -8.297 4.07 1 90.62 249 PHE B C 1
ATOM 5323 O O . PHE B 1 249 ? -22.219 -8.852 2.977 1 90.62 249 PHE B O 1
ATOM 5330 N N . LEU B 1 250 ? -21.766 -7.184 4.406 1 91.81 250 LEU B N 1
ATOM 5331 C CA . LEU B 1 250 ? -20.781 -6.633 3.486 1 91.81 250 LEU B CA 1
ATOM 5332 C C . LEU B 1 250 ? -19.656 -7.641 3.221 1 91.81 250 LEU B C 1
ATOM 5334 O O . LEU B 1 250 ? -19.156 -7.738 2.098 1 91.81 250 LEU B O 1
ATOM 5338 N N . GLY B 1 251 ? -19.312 -8.352 4.227 1 94.44 251 GLY B N 1
ATOM 5339 C CA . GLY B 1 251 ? -18.328 -9.414 4.066 1 94.44 251 GLY B CA 1
ATOM 5340 C C . GLY B 1 251 ? -18.812 -10.523 3.152 1 94.44 251 GLY B C 1
ATOM 5341 O O . GLY B 1 251 ? -18.047 -10.992 2.297 1 94.44 251 GLY B O 1
ATOM 5342 N N . ILE B 1 252 ? -20.031 -10.938 3.387 1 94.69 252 ILE B N 1
ATOM 5343 C CA . ILE B 1 252 ? -20.609 -11.977 2.551 1 94.69 252 ILE B CA 1
ATOM 5344 C C . ILE B 1 252 ? -20.672 -11.5 1.1 1 94.69 252 ILE B C 1
ATOM 5346 O O . ILE B 1 252 ? -20.375 -12.266 0.178 1 94.69 252 ILE B O 1
ATOM 5350 N N . PHE B 1 253 ? -21.031 -10.328 0.933 1 91.81 253 PHE B N 1
ATOM 5351 C CA . PHE B 1 253 ? -21.094 -9.766 -0.41 1 91.81 253 PHE B CA 1
ATOM 5352 C C . PHE B 1 253 ? -19.734 -9.758 -1.072 1 91.81 253 PHE B C 1
ATOM 5354 O O . PHE B 1 253 ? -19.578 -10.18 -2.221 1 91.81 253 PHE B O 1
ATOM 5361 N N . ASN B 1 254 ? -18.734 -9.211 -0.4 1 93.56 254 ASN B N 1
ATOM 5362 C CA . ASN B 1 254 ? -17.375 -9.18 -0.924 1 93.56 254 ASN B CA 1
ATOM 5363 C C . ASN B 1 254 ? -16.875 -10.57 -1.299 1 93.56 254 ASN B C 1
ATOM 5365 O O . ASN B 1 254 ? -16.281 -10.758 -2.359 1 93.56 254 ASN B O 1
ATOM 5369 N N . THR B 1 255 ? -17.188 -11.469 -0.429 1 95.31 255 THR B N 1
ATOM 5370 C CA . THR B 1 255 ? -16.766 -12.844 -0.66 1 95.31 255 THR B CA 1
ATOM 5371 C C . THR B 1 255 ? -17.516 -13.453 -1.838 1 95.31 255 THR B C 1
ATOM 5373 O O . THR B 1 255 ? -16.906 -14.133 -2.678 1 95.31 255 THR B O 1
ATOM 5376 N N . PHE B 1 256 ? -18.797 -13.227 -1.887 1 94.5 256 PHE B N 1
ATOM 5377 C CA . PHE B 1 256 ? -19.641 -13.75 -2.961 1 94.5 256 PHE B CA 1
ATOM 5378 C C . PHE B 1 256 ? -19.156 -13.242 -4.316 1 94.5 256 PHE B C 1
ATOM 5380 O O . PHE B 1 256 ? -19.016 -14.016 -5.262 1 94.5 256 PHE B O 1
ATOM 5387 N N . VAL B 1 257 ? -18.891 -11.977 -4.367 1 92.56 257 VAL B N 1
ATOM 5388 C CA . VAL B 1 257 ? -18.469 -11.367 -5.617 1 92.56 257 VAL B CA 1
ATOM 5389 C C . VAL B 1 257 ? -17.078 -11.883 -5.996 1 92.56 257 VAL B C 1
ATOM 5391 O O . VAL B 1 257 ? -16.828 -12.227 -7.156 1 92.56 257 VAL B O 1
ATOM 5394 N N . THR B 1 258 ? -16.203 -11.992 -5.074 1 93.69 258 THR B N 1
ATOM 5395 C CA . THR B 1 258 ? -14.828 -12.406 -5.32 1 93.69 258 THR B CA 1
ATOM 5396 C C . THR B 1 258 ? -14.766 -13.867 -5.754 1 93.69 258 THR B C 1
ATOM 5398 O O . THR B 1 258 ? -13.969 -14.234 -6.617 1 93.69 258 THR B O 1
ATOM 5401 N N . LEU B 1 259 ? -15.641 -14.734 -5.176 1 95.31 259 LEU B N 1
ATOM 5402 C CA . LEU B 1 259 ? -15.539 -16.172 -5.402 1 95.31 259 LEU B CA 1
ATOM 5403 C C . LEU B 1 259 ? -16.672 -16.656 -6.316 1 95.31 259 LEU B C 1
ATOM 5405 O O . LEU B 1 259 ? -17 -17.844 -6.332 1 95.31 259 LEU B O 1
ATOM 5409 N N . ILE B 1 260 ? -17.234 -15.781 -7.043 1 94.5 260 ILE B N 1
ATOM 5410 C CA . ILE B 1 260 ? -18.406 -16.125 -7.832 1 94.5 260 ILE B CA 1
ATOM 5411 C C . ILE B 1 260 ? -18.047 -17.234 -8.828 1 94.5 260 ILE B C 1
ATOM 5413 O O . ILE B 1 260 ? -18.797 -18.203 -8.984 1 94.5 260 ILE B O 1
ATOM 5417 N N . SER B 1 261 ? -16.922 -17.156 -9.5 1 93.94 261 SER B N 1
ATOM 5418 C CA . SER B 1 261 ? -16.484 -18.172 -10.445 1 93.94 261 SER B CA 1
ATOM 5419 C C . SER B 1 261 ? -16.109 -19.469 -9.734 1 93.94 261 SER B C 1
ATOM 5421 O O . SER B 1 261 ? -16.375 -20.562 -10.242 1 93.94 261 SER B O 1
ATOM 5423 N N . ASP B 1 262 ? -15.547 -19.328 -8.555 1 92.94 262 ASP B N 1
ATOM 5424 C CA . ASP B 1 262 ? -15.133 -20.5 -7.785 1 92.94 262 ASP B CA 1
ATOM 5425 C C . ASP B 1 262 ? -16.344 -21.297 -7.297 1 92.94 262 ASP B C 1
ATOM 5427 O O . ASP B 1 262 ? -16.266 -22.5 -7.094 1 92.94 262 ASP B O 1
ATOM 5431 N N . TYR B 1 263 ? -17.422 -20.672 -7.164 1 92.25 263 TYR B N 1
ATOM 5432 C CA . TYR B 1 263 ? -18.641 -21.312 -6.664 1 92.25 263 TYR B CA 1
ATOM 5433 C C . TYR B 1 263 ? -19.312 -22.109 -7.766 1 92.25 263 TYR B C 1
ATOM 5435 O O . TYR B 1 263 ? -19.859 -23.188 -7.516 1 92.25 263 TYR B O 1
ATOM 5443 N N . VAL B 1 264 ? -19.203 -21.688 -9.008 1 92.31 264 VAL B N 1
ATOM 5444 C CA . VAL B 1 264 ? -20.141 -22.266 -9.969 1 92.31 264 VAL B CA 1
ATOM 5445 C C . VAL B 1 264 ? -19.375 -23.016 -11.055 1 92.31 264 VAL B C 1
ATOM 5447 O O . VAL B 1 264 ? -19.844 -24.031 -11.578 1 92.31 264 VAL B O 1
ATOM 5450 N N . VAL B 1 265 ? -18.156 -22.625 -11.398 1 90.31 265 VAL B N 1
ATOM 5451 C CA . VAL B 1 265 ? -17.438 -23.203 -12.523 1 90.31 265 VAL B CA 1
ATOM 5452 C C . VAL B 1 265 ? -17.109 -24.656 -12.242 1 90.31 265 VAL B C 1
ATOM 5454 O O . VAL B 1 265 ? -17.234 -25.516 -13.117 1 90.31 265 VAL B O 1
ATOM 5457 N N . PRO B 1 266 ? -16.688 -24.953 -10.992 1 88.75 266 PRO B N 1
ATOM 5458 C CA . PRO B 1 266 ? -16.406 -26.359 -10.719 1 88.75 266 PRO B CA 1
ATOM 5459 C C . PRO B 1 266 ? -17.641 -27.25 -10.844 1 88.75 266 PRO B C 1
ATOM 5461 O O . PRO B 1 266 ? -17.516 -28.469 -10.961 1 88.75 266 PRO B O 1
ATOM 5464 N N . PHE B 1 267 ? -18.828 -26.703 -10.859 1 89.38 267 PHE B N 1
ATOM 5465 C CA . PHE B 1 267 ? -20.062 -27.469 -10.961 1 89.38 267 PHE B CA 1
ATOM 5466 C C . PHE B 1 267 ? -20.578 -27.484 -12.398 1 89.38 267 PHE B C 1
ATOM 5468 O O . PHE B 1 267 ? -21.719 -27.891 -12.656 1 89.38 267 PHE B O 1
ATOM 5475 N N . GLY B 1 268 ? -19.781 -26.922 -13.352 1 88 268 GLY B N 1
ATOM 5476 C CA . GLY B 1 268 ? -20.047 -27.094 -14.766 1 88 268 GLY B CA 1
ATOM 5477 C C . GLY B 1 268 ? -20.547 -25.828 -15.438 1 88 268 GLY B C 1
ATOM 5478 O O . GLY B 1 268 ? -20.891 -25.844 -16.625 1 88 268 GLY B O 1
ATOM 5479 N N . TYR B 1 269 ? -20.594 -24.766 -14.758 1 91.75 269 TYR B N 1
ATOM 5480 C CA . TYR B 1 269 ? -21.031 -23.516 -15.359 1 91.75 269 TYR B CA 1
ATOM 5481 C C . TYR B 1 269 ? -19.859 -22.766 -15.961 1 91.75 269 TYR B C 1
ATOM 5483 O O . TYR B 1 269 ? -18.703 -23 -15.609 1 91.75 269 TYR B O 1
ATOM 5491 N N . THR B 1 270 ? -20.203 -21.922 -16.906 1 91.56 270 THR B N 1
ATOM 5492 C CA . THR B 1 270 ? -19.172 -21.172 -17.609 1 91.56 270 THR B CA 1
ATOM 5493 C C . THR B 1 270 ? -18.797 -19.906 -16.844 1 91.56 270 THR B C 1
ATOM 5495 O O . THR B 1 270 ? -19.531 -19.484 -15.945 1 91.56 270 THR B O 1
ATOM 5498 N N . GLN B 1 271 ? -17.734 -19.344 -17.156 1 93.81 271 GLN B N 1
ATOM 5499 C CA . GLN B 1 271 ? -17.281 -18.109 -16.547 1 93.81 271 GLN B CA 1
ATOM 5500 C C . GLN B 1 271 ? -18.219 -16.953 -16.891 1 93.81 271 GLN B C 1
ATOM 5502 O O . GLN B 1 271 ? -18.422 -16.047 -16.078 1 93.81 271 GLN B O 1
ATOM 5507 N N . ASP B 1 272 ? -18.812 -16.984 -18.094 1 93.69 272 ASP B N 1
ATOM 5508 C CA . ASP B 1 272 ? -19.781 -15.977 -18.484 1 93.69 272 ASP B CA 1
ATOM 5509 C C . ASP B 1 272 ? -21.016 -16.031 -17.578 1 93.69 272 ASP B C 1
ATOM 5511 O O . ASP B 1 272 ? -21.547 -14.992 -17.188 1 93.69 272 ASP B O 1
ATOM 5515 N N . GLN B 1 273 ? -21.406 -17.219 -17.312 1 93.56 273 GLN B N 1
ATOM 5516 C CA . GLN B 1 273 ? -22.547 -17.391 -16.438 1 93.56 273 GLN B CA 1
ATOM 5517 C C . GLN B 1 273 ? -22.234 -16.906 -15.023 1 93.56 273 GLN B C 1
ATOM 5519 O O . GLN B 1 273 ? -23.094 -16.328 -14.352 1 93.56 273 GLN B O 1
ATOM 5524 N N . ALA B 1 274 ? -21.047 -17.203 -14.602 1 94.12 274 ALA B N 1
ATOM 5525 C CA . ALA B 1 274 ? -20.625 -16.719 -13.289 1 94.12 274 ALA B CA 1
ATOM 5526 C C . ALA B 1 274 ? -20.688 -15.195 -13.227 1 94.12 274 ALA B C 1
ATOM 5528 O O . ALA B 1 274 ? -21.219 -14.633 -12.273 1 94.12 274 ALA B O 1
ATOM 5529 N N . GLY B 1 275 ? -20.109 -14.547 -14.258 1 94.94 275 GLY B N 1
ATOM 5530 C CA . GLY B 1 275 ? -20.156 -13.094 -14.32 1 94.94 275 GLY B CA 1
ATOM 5531 C C . GLY B 1 275 ? -21.578 -12.539 -14.336 1 94.94 275 GLY B C 1
ATOM 5532 O O . GLY B 1 275 ? -21.859 -11.555 -13.656 1 94.94 275 GLY B O 1
ATOM 5533 N N . ASN B 1 276 ? -22.438 -13.156 -15.039 1 95.88 276 ASN B N 1
ATOM 5534 C CA . ASN B 1 276 ? -23.828 -12.727 -15.133 1 95.88 276 ASN B CA 1
ATOM 5535 C C . ASN B 1 276 ? -24.531 -12.828 -13.789 1 95.88 276 ASN B C 1
ATOM 5537 O O . ASN B 1 276 ? -25.391 -12 -13.461 1 95.88 276 ASN B O 1
ATOM 5541 N N . LEU B 1 277 ? -24.266 -13.875 -13.086 1 95.75 277 LEU B N 1
ATOM 5542 C CA . LEU B 1 277 ? -24.859 -14.031 -11.758 1 95.75 277 LEU B CA 1
ATOM 5543 C C . LEU B 1 277 ? -24.484 -12.875 -10.852 1 95.75 277 LEU B C 1
ATOM 5545 O O . LEU B 1 277 ? -25.312 -12.383 -10.078 1 95.75 277 LEU B O 1
ATOM 5549 N N . GLY B 1 278 ? -23.219 -12.492 -10.938 1 95.12 278 GLY B N 1
ATOM 5550 C CA . GLY B 1 278 ? -22.797 -11.328 -10.172 1 95.12 278 GLY B CA 1
ATOM 5551 C C . GLY B 1 278 ? -23.516 -10.055 -10.578 1 95.12 278 GLY B C 1
ATOM 5552 O O . GLY B 1 278 ? -23.906 -9.258 -9.727 1 95.12 278 GLY B O 1
ATOM 5553 N N . VAL B 1 279 ? -23.672 -9.906 -11.852 1 96.12 279 VAL B N 1
ATOM 5554 C CA . VAL B 1 279 ? -24.328 -8.719 -12.383 1 96.12 279 VAL B CA 1
ATOM 5555 C C . VAL B 1 279 ? -25.797 -8.703 -11.93 1 96.12 279 VAL B C 1
ATOM 5557 O O . VAL B 1 279 ? -26.328 -7.645 -11.586 1 96.12 279 VAL B O 1
ATOM 5560 N N . ILE B 1 280 ? -26.406 -9.82 -11.922 1 96.75 280 ILE B N 1
ATOM 5561 C CA . ILE B 1 280 ? -27.797 -9.93 -11.484 1 96.75 280 ILE B CA 1
ATOM 5562 C C . ILE B 1 280 ? -27.906 -9.555 -10.008 1 96.75 280 ILE B C 1
ATOM 5564 O O . ILE B 1 280 ? -28.797 -8.797 -9.625 1 96.75 280 ILE B O 1
ATOM 5568 N N . ALA B 1 281 ? -27.016 -10.07 -9.242 1 95.81 281 ALA B N 1
ATOM 5569 C CA . ALA B 1 281 ? -27.031 -9.758 -7.812 1 95.81 281 ALA B CA 1
ATOM 5570 C C . ALA B 1 281 ? -26.906 -8.258 -7.578 1 95.81 281 ALA B C 1
ATOM 5572 O O . ALA B 1 281 ? -27.672 -7.672 -6.812 1 95.81 281 ALA B O 1
ATOM 5573 N N . ILE B 1 282 ? -25.969 -7.594 -8.266 1 95.38 282 ILE B N 1
ATOM 5574 C CA . ILE B 1 282 ? -25.703 -6.172 -8.086 1 95.38 282 ILE B CA 1
ATOM 5575 C C . ILE B 1 282 ? -26.844 -5.352 -8.688 1 95.38 282 ILE B C 1
ATOM 5577 O O . ILE B 1 282 ? -27.359 -4.434 -8.047 1 95.38 282 ILE B O 1
ATOM 5581 N N . GLY B 1 283 ? -27.312 -5.727 -9.898 1 95.12 283 GLY B N 1
ATOM 5582 C CA . GLY B 1 283 ? -28.359 -4.988 -10.578 1 95.12 283 GLY B CA 1
ATOM 5583 C C . GLY B 1 283 ? -29.672 -4.992 -9.82 1 95.12 283 GLY B C 1
ATOM 5584 O O . GLY B 1 283 ? -30.25 -3.934 -9.562 1 95.12 283 GLY B O 1
ATOM 5585 N N . VAL B 1 284 ? -30.109 -6.156 -9.453 1 95.38 284 VAL B N 1
ATOM 5586 C CA . VAL B 1 284 ? -31.344 -6.285 -8.695 1 95.38 284 VAL B CA 1
ATOM 5587 C C . VAL B 1 284 ? -31.188 -5.621 -7.332 1 95.38 284 VAL B C 1
ATOM 5589 O O . VAL B 1 284 ? -32.125 -5.012 -6.82 1 95.38 284 VAL B O 1
ATOM 5592 N N . GLY B 1 285 ? -30.062 -5.77 -6.777 1 93.75 285 GLY B N 1
ATOM 5593 C CA . GLY B 1 285 ? -29.797 -5.141 -5.496 1 93.75 285 GLY B CA 1
ATOM 5594 C C . GLY B 1 285 ? -29.906 -3.627 -5.539 1 93.75 285 GLY B C 1
ATOM 5595 O O . GLY B 1 285 ? -30.531 -3.02 -4.664 1 93.75 285 GLY B O 1
ATOM 5596 N N . LEU B 1 286 ? -29.328 -3.045 -6.543 1 90.69 286 LEU B N 1
ATOM 5597 C CA . LEU B 1 286 ? -29.344 -1.593 -6.684 1 90.69 286 LEU B CA 1
ATOM 5598 C C . LEU B 1 286 ? -30.766 -1.081 -6.875 1 90.69 286 LEU B C 1
ATOM 5600 O O . LEU B 1 286 ? -31.172 -0.087 -6.262 1 90.69 286 LEU B O 1
ATOM 5604 N N . VAL B 1 287 ? -31.531 -1.745 -7.641 1 91.44 287 VAL B N 1
ATOM 5605 C CA . VAL B 1 287 ? -32.938 -1.36 -7.891 1 91.44 287 VAL B CA 1
ATOM 5606 C C . VAL B 1 287 ? -33.719 -1.471 -6.598 1 91.44 287 VAL B C 1
ATOM 5608 O O . VAL B 1 287 ? -34.469 -0.553 -6.242 1 91.44 287 VAL B O 1
ATOM 5611 N N . ASN B 1 288 ? -33.562 -2.514 -5.922 1 90.88 288 ASN B N 1
ATOM 5612 C CA . ASN B 1 288 ? -34.344 -2.719 -4.695 1 90.88 288 ASN B CA 1
ATOM 5613 C C . ASN B 1 288 ? -33.906 -1.753 -3.598 1 90.88 288 ASN B C 1
ATOM 5615 O O . ASN B 1 288 ? -34.719 -1.362 -2.752 1 90.88 288 ASN B O 1
ATOM 5619 N N . ALA B 1 289 ? -32.656 -1.523 -3.518 1 87.94 289 ALA B N 1
ATOM 5620 C CA . ALA B 1 289 ? -32.188 -0.541 -2.547 1 87.94 289 ALA B CA 1
ATOM 5621 C C . ALA B 1 289 ? -32.875 0.802 -2.74 1 87.94 289 ALA B C 1
ATOM 5623 O O . ALA B 1 289 ? -33.219 1.479 -1.766 1 87.94 289 ALA B O 1
ATOM 5624 N N . GLY B 1 290 ? -33.094 1.185 -3.992 1 83.44 290 GLY B N 1
ATOM 5625 C CA . GLY B 1 290 ? -33.844 2.396 -4.277 1 83.44 290 GLY B CA 1
ATOM 5626 C C . GLY B 1 290 ? -35.281 2.334 -3.803 1 83.44 290 GLY B C 1
ATOM 5627 O O . GLY B 1 290 ? -35.812 3.287 -3.207 1 83.44 290 GLY B O 1
ATOM 5628 N N . ILE B 1 291 ? -35.844 1.254 -3.967 1 85.88 291 ILE B N 1
ATOM 5629 C CA . ILE B 1 291 ? -37.25 1.058 -3.604 1 85.88 291 ILE B CA 1
ATOM 5630 C C . ILE B 1 291 ? -37.406 1.079 -2.084 1 85.88 291 ILE B C 1
ATOM 5632 O O . ILE B 1 291 ? -38.25 1.794 -1.545 1 85.88 291 ILE B O 1
ATOM 5636 N N . ILE B 1 292 ? -36.562 0.362 -1.433 1 83.81 292 ILE B N 1
ATOM 5637 C CA . ILE B 1 292 ? -36.625 0.269 0.022 1 83.81 292 ILE B CA 1
ATOM 5638 C C . ILE B 1 292 ? -36.312 1.622 0.644 1 83.81 292 ILE B C 1
ATOM 5640 O O . ILE B 1 292 ? -36.875 2 1.671 1 83.81 292 ILE B O 1
ATOM 5644 N N . GLY B 1 293 ? -35.406 2.312 0.016 1 76.75 293 GLY B N 1
ATOM 5645 C CA . GLY B 1 293 ? -35.094 3.648 0.496 1 76.75 293 GLY B CA 1
ATOM 5646 C C . GLY B 1 293 ? -36.312 4.562 0.545 1 76.75 293 GLY B C 1
ATOM 5647 O O . GLY B 1 293 ? -36.531 5.258 1.541 1 76.75 293 GLY B O 1
ATOM 5648 N N . VAL B 1 294 ? -37.094 4.535 -0.476 1 77.62 294 VAL B N 1
ATOM 5649 C CA . VAL B 1 294 ? -38.312 5.363 -0.556 1 77.62 294 VAL B CA 1
ATOM 5650 C C . VAL B 1 294 ? -39.312 4.891 0.478 1 77.62 294 VAL B C 1
ATOM 5652 O O . VAL B 1 294 ? -40 5.707 1.107 1 77.62 294 VAL B O 1
ATOM 5655 N N . VAL B 1 295 ? -39.375 3.646 0.656 1 80.69 295 VAL B N 1
ATOM 5656 C CA . VAL B 1 295 ? -40.344 3.07 1.598 1 80.69 295 VAL B CA 1
ATOM 5657 C C . VAL B 1 295 ? -39.938 3.432 3.025 1 80.69 295 VAL B C 1
ATOM 5659 O O . VAL B 1 295 ? -40.781 3.732 3.861 1 80.69 295 VAL B O 1
ATOM 5662 N N . LEU B 1 296 ? -38.719 3.395 3.279 1 78.12 296 LEU B N 1
ATOM 5663 C CA . LEU B 1 296 ? -38.219 3.68 4.613 1 78.12 296 LEU B CA 1
ATOM 5664 C C . LEU B 1 296 ? -38.375 5.156 4.957 1 78.12 296 LEU B C 1
ATOM 5666 O O . LEU B 1 296 ? -38.562 5.512 6.121 1 78.12 296 LEU B O 1
ATOM 5670 N N . ASP B 1 297 ? -38.219 5.984 3.951 1 71.44 297 ASP B N 1
ATOM 5671 C CA . ASP B 1 297 ? -38.438 7.41 4.172 1 71.44 297 ASP B CA 1
ATOM 5672 C C . ASP B 1 297 ? -39.844 7.695 4.664 1 71.44 297 ASP B C 1
ATOM 5674 O O . ASP B 1 297 ? -40.062 8.641 5.422 1 71.44 297 ASP B O 1
ATOM 5678 N N . ARG B 1 298 ? -40.75 6.789 4.348 1 73.12 298 ARG B N 1
ATOM 5679 C CA . ARG B 1 298 ? -42.125 6.984 4.711 1 73.12 298 ARG B CA 1
ATOM 5680 C C . ARG B 1 298 ? -42.469 6.27 6.016 1 73.12 298 ARG B C 1
ATOM 5682 O O . ARG B 1 298 ? -43.25 6.777 6.828 1 73.12 298 ARG B O 1
ATOM 5689 N N . THR B 1 299 ? -41.875 5.156 6.172 1 74.56 299 THR B N 1
ATOM 5690 C CA . THR B 1 299 ? -42.312 4.305 7.273 1 74.56 299 THR B CA 1
ATOM 5691 C C . THR B 1 299 ? -41.375 4.434 8.469 1 74.56 299 THR B C 1
ATOM 5693 O O . THR B 1 299 ? -41.75 4.117 9.602 1 74.56 299 THR B O 1
ATOM 5696 N N . HIS B 1 300 ? -40.125 4.816 8.281 1 70.06 300 HIS B N 1
ATOM 5697 C CA . HIS B 1 300 ? -39.094 4.938 9.297 1 70.06 300 HIS B CA 1
ATOM 5698 C C . HIS B 1 300 ? -38.938 3.633 10.078 1 70.06 300 HIS B C 1
ATOM 5700 O O . HIS B 1 300 ? -38.656 3.652 11.273 1 70.06 300 HIS B O 1
ATOM 5706 N N . GLY B 1 301 ? -39.344 2.539 9.5 1 79.69 301 GLY B N 1
ATOM 5707 C CA . GLY B 1 301 ? -39.219 1.24 10.148 1 79.69 301 GLY B CA 1
ATOM 5708 C C . GLY B 1 301 ? -37.875 0.559 9.867 1 79.69 301 GLY B C 1
ATOM 5709 O O . GLY B 1 301 ? -37.844 -0.516 9.266 1 79.69 301 GLY B O 1
ATOM 5710 N N . HIS B 1 302 ? -36.875 1.069 10.422 1 81.19 302 HIS B N 1
ATOM 5711 C CA . HIS B 1 302 ? -35.531 0.578 10.156 1 81.19 302 HIS B CA 1
ATOM 5712 C C . HIS B 1 302 ? -35.344 -0.835 10.695 1 81.19 302 HIS B C 1
ATOM 5714 O O . HIS B 1 302 ? -34.719 -1.674 10.055 1 81.19 302 HIS B O 1
ATOM 5720 N N . ALA B 1 303 ? -35.938 -1.132 11.789 1 86.06 303 ALA B N 1
ATOM 5721 C CA . ALA B 1 303 ? -35.75 -2.436 12.422 1 86.06 303 ALA B CA 1
ATOM 5722 C C . ALA B 1 303 ? -36.375 -3.547 11.578 1 86.06 303 ALA B C 1
ATOM 5724 O O . ALA B 1 303 ? -35.75 -4.59 11.359 1 86.06 303 ALA B O 1
ATOM 5725 N N . ILE B 1 304 ? -37.531 -3.305 11.109 1 87.44 304 ILE B N 1
ATOM 5726 C CA . ILE B 1 304 ? -38.219 -4.305 10.312 1 87.44 304 ILE B CA 1
ATOM 5727 C C . ILE B 1 304 ? -37.5 -4.492 8.977 1 87.44 304 ILE B C 1
ATOM 5729 O O . ILE B 1 304 ? -37.438 -5.605 8.461 1 87.44 304 ILE B O 1
ATOM 5733 N N . ALA B 1 305 ? -37.062 -3.455 8.414 1 87.81 305 ALA B N 1
ATOM 5734 C CA . ALA B 1 305 ? -36.375 -3.521 7.141 1 87.81 305 ALA B CA 1
ATOM 5735 C C . ALA B 1 305 ? -35.094 -4.371 7.262 1 87.81 305 ALA B C 1
ATOM 5737 O O . ALA B 1 305 ? -34.812 -5.184 6.383 1 87.81 305 ALA B O 1
ATOM 5738 N N . VAL B 1 306 ? -34.406 -4.195 8.367 1 89.12 306 VAL B N 1
ATOM 5739 C CA . VAL B 1 306 ? -33.188 -4.953 8.586 1 89.12 306 VAL B CA 1
ATOM 5740 C C . VAL B 1 306 ? -33.531 -6.445 8.672 1 89.12 306 VAL B C 1
ATOM 5742 O O . VAL B 1 306 ? -32.844 -7.27 8.07 1 89.12 306 VAL B O 1
ATOM 5745 N N . LYS B 1 307 ? -34.562 -6.777 9.328 1 92.56 307 LYS B N 1
ATOM 5746 C CA . LYS B 1 307 ? -34.938 -8.172 9.531 1 92.56 307 LYS B CA 1
ATOM 5747 C C . LYS B 1 307 ? -35.375 -8.82 8.219 1 92.56 307 LYS B C 1
ATOM 5749 O O . LYS B 1 307 ? -34.969 -9.945 7.906 1 92.56 307 LYS B O 1
ATOM 5754 N N . ILE B 1 308 ? -36.125 -8.109 7.473 1 91.56 308 ILE B N 1
ATOM 5755 C CA . ILE B 1 308 ? -36.625 -8.641 6.211 1 91.56 308 ILE B CA 1
ATOM 5756 C C . ILE B 1 308 ? -35.469 -8.82 5.23 1 91.56 308 ILE B C 1
ATOM 5758 O O . ILE B 1 308 ? -35.406 -9.836 4.531 1 91.56 308 ILE B O 1
ATOM 5762 N N . CYS B 1 309 ? -34.625 -7.84 5.145 1 92.31 309 CYS B N 1
ATOM 5763 C CA . CYS B 1 309 ? -33.469 -7.914 4.25 1 92.31 309 CYS B CA 1
ATOM 5764 C C . CYS B 1 309 ? -32.562 -9.094 4.613 1 92.31 309 CYS B C 1
ATOM 5766 O O . CYS B 1 309 ? -32.125 -9.828 3.73 1 92.31 309 CYS B O 1
ATOM 5768 N N . CYS B 1 310 ? -32.406 -9.312 5.926 1 93.94 310 CYS B N 1
ATOM 5769 C CA . CYS B 1 310 ? -31.562 -10.43 6.367 1 93.94 310 CYS B CA 1
ATOM 5770 C C . CYS B 1 310 ? -32.219 -11.766 6.012 1 93.94 310 CYS B C 1
ATOM 5772 O O . CYS B 1 310 ? -31.516 -12.711 5.641 1 93.94 310 CYS B O 1
ATOM 5774 N N . LEU B 1 311 ? -33.469 -11.758 6.137 1 94.62 311 LEU B N 1
ATOM 5775 C CA . LEU B 1 311 ? -34.188 -12.977 5.801 1 94.62 311 LEU B CA 1
ATOM 5776 C C . LEU B 1 311 ? -34.062 -13.297 4.316 1 94.62 311 LEU B C 1
ATOM 5778 O O . LEU B 1 311 ? -33.812 -14.445 3.945 1 94.62 311 LEU B O 1
ATOM 5782 N N . ILE B 1 312 ? -34.188 -12.328 3.48 1 95.38 312 ILE B N 1
ATOM 5783 C CA . ILE B 1 312 ? -34.156 -12.516 2.033 1 95.38 312 ILE B CA 1
ATOM 5784 C C . ILE B 1 312 ? -32.75 -12.961 1.618 1 95.38 312 ILE B C 1
ATOM 5786 O O . ILE B 1 312 ? -32.594 -13.844 0.775 1 95.38 312 ILE B O 1
ATOM 5790 N N . VAL B 1 313 ? -31.75 -12.367 2.188 1 94.56 313 VAL B N 1
ATOM 5791 C CA . VAL B 1 313 ? -30.375 -12.719 1.868 1 94.56 313 VAL B CA 1
ATOM 5792 C C . VAL B 1 313 ? -30.109 -14.172 2.264 1 94.56 313 VAL B C 1
ATOM 5794 O O . VAL B 1 313 ? -29.484 -14.922 1.512 1 94.56 313 VAL B O 1
ATOM 5797 N N . THR B 1 314 ? -30.562 -14.539 3.451 1 95.81 314 THR B N 1
ATOM 5798 C CA . THR B 1 314 ? -30.359 -15.898 3.932 1 95.81 314 THR B CA 1
ATOM 5799 C C . THR B 1 314 ? -31.047 -16.906 3.01 1 95.81 314 THR B C 1
ATOM 5801 O O . THR B 1 314 ? -30.453 -17.922 2.643 1 95.81 314 THR B O 1
ATOM 5804 N N . LEU B 1 315 ? -32.188 -16.625 2.576 1 95.94 315 LEU B N 1
ATOM 5805 C CA . LEU B 1 315 ? -32.906 -17.484 1.646 1 95.94 315 LEU B CA 1
ATOM 5806 C C . LEU B 1 315 ? -32.188 -17.547 0.304 1 95.94 315 LEU B C 1
ATOM 5808 O O . LEU B 1 315 ? -32.125 -18.609 -0.319 1 95.94 315 LEU B O 1
ATOM 5812 N N . GLY B 1 316 ? -31.719 -16.438 -0.135 1 95.5 316 GLY B N 1
ATOM 5813 C CA . GLY B 1 316 ? -30.969 -16.406 -1.384 1 95.5 316 GLY B CA 1
ATOM 5814 C C . GLY B 1 316 ? -29.75 -17.297 -1.371 1 95.5 316 GLY B C 1
ATOM 5815 O O . GLY B 1 316 ? -29.469 -18 -2.348 1 95.5 316 GLY B O 1
ATOM 5816 N N . THR B 1 317 ? -28.984 -17.266 -0.265 1 94.94 317 THR B N 1
ATOM 5817 C CA . THR B 1 317 ? -27.797 -18.094 -0.167 1 94.94 317 THR B CA 1
ATOM 5818 C C . THR B 1 317 ? -28.172 -19.578 -0.127 1 94.94 317 THR B C 1
ATOM 5820 O O . THR B 1 317 ? -27.453 -20.406 -0.683 1 94.94 317 THR B O 1
ATOM 5823 N N . ILE B 1 318 ? -29.281 -19.922 0.505 1 95.06 318 ILE B N 1
ATOM 5824 C CA . ILE B 1 318 ? -29.734 -21.312 0.565 1 95.06 318 ILE B CA 1
ATOM 5825 C C . ILE B 1 318 ? -30.125 -21.781 -0.833 1 95.06 318 ILE B C 1
ATOM 5827 O O . ILE B 1 318 ? -29.719 -22.859 -1.261 1 95.06 318 ILE B O 1
ATOM 5831 N N . VAL B 1 319 ? -30.859 -20.969 -1.563 1 94.94 319 VAL B N 1
ATOM 5832 C CA . VAL B 1 319 ? -31.297 -21.312 -2.912 1 94.94 319 VAL B CA 1
ATOM 5833 C C . VAL B 1 319 ? -30.078 -21.438 -3.832 1 94.94 319 VAL B C 1
ATOM 5835 O O . VAL B 1 319 ? -30.062 -22.266 -4.738 1 94.94 319 VAL B O 1
ATOM 5838 N N . PHE B 1 320 ? -29.094 -20.594 -3.604 1 95.12 320 PHE B N 1
ATOM 5839 C CA . PHE B 1 320 ? -27.891 -20.641 -4.406 1 95.12 320 PHE B CA 1
ATOM 5840 C C . PHE B 1 320 ? -27.188 -21.984 -4.25 1 95.12 320 PHE B C 1
ATOM 5842 O O . PHE B 1 320 ? -26.719 -22.562 -5.23 1 95.12 320 PHE B O 1
ATOM 5849 N N . LEU B 1 321 ? -27.109 -22.453 -2.982 1 93.12 321 LEU B N 1
ATOM 5850 C CA . LEU B 1 321 ? -26.484 -23.75 -2.725 1 93.12 321 LEU B CA 1
ATOM 5851 C C . LEU B 1 321 ? -27.234 -24.859 -3.438 1 93.12 321 LEU B C 1
ATOM 5853 O O . LEU B 1 321 ? -26.625 -25.781 -3.988 1 93.12 321 LEU B O 1
ATOM 5857 N N . LEU B 1 322 ? -28.547 -24.797 -3.434 1 89.88 322 LEU B N 1
ATOM 5858 C CA . LEU B 1 322 ? -29.359 -25.812 -4.094 1 89.88 322 LEU B CA 1
ATOM 5859 C C . LEU B 1 322 ? -29.172 -25.781 -5.605 1 89.88 322 LEU B C 1
ATOM 5861 O O . LEU B 1 322 ? -29.172 -26.812 -6.262 1 89.88 322 LEU B O 1
ATOM 5865 N N . GLY B 1 323 ? -29 -24.609 -6.098 1 89.19 323 GLY B N 1
ATOM 5866 C CA . GLY B 1 323 ? -28.766 -24.453 -7.527 1 89.19 323 GLY B CA 1
ATOM 5867 C C . GLY B 1 323 ? -27.391 -24.938 -7.965 1 89.19 323 GLY B C 1
ATOM 5868 O O . GLY B 1 323 ? -27.234 -25.406 -9.094 1 89.19 323 GLY B O 1
ATOM 5869 N N . MET B 1 324 ? -26.438 -24.812 -7.117 1 88.69 324 MET B N 1
ATOM 5870 C CA . MET B 1 324 ? -25.078 -25.219 -7.422 1 88.69 324 MET B CA 1
ATOM 5871 C C . MET B 1 324 ? -25 -26.734 -7.641 1 88.69 324 MET B C 1
ATOM 5873 O O . MET B 1 324 ? -24.328 -27.203 -8.562 1 88.69 324 MET B O 1
ATOM 5877 N N . LYS B 1 325 ? -25.672 -27.453 -6.77 1 79.88 325 LYS B N 1
ATOM 5878 C CA . LYS B 1 325 ? -25.609 -28.906 -6.785 1 79.88 325 LYS B CA 1
ATOM 5879 C C . LYS B 1 325 ? -26.359 -29.484 -7.988 1 79.88 325 LYS B C 1
ATOM 5881 O O . LYS B 1 325 ? -26.016 -30.547 -8.484 1 79.88 325 LYS B O 1
ATOM 5886 N N . SER B 1 326 ? -27.312 -28.703 -8.352 1 76.75 326 SER B N 1
ATOM 5887 C CA . SER B 1 326 ? -28.125 -29.219 -9.438 1 76.75 326 SER B CA 1
ATOM 5888 C C . SER B 1 326 ? -27.562 -28.828 -10.797 1 76.75 326 SER B C 1
ATOM 5890 O O . SER B 1 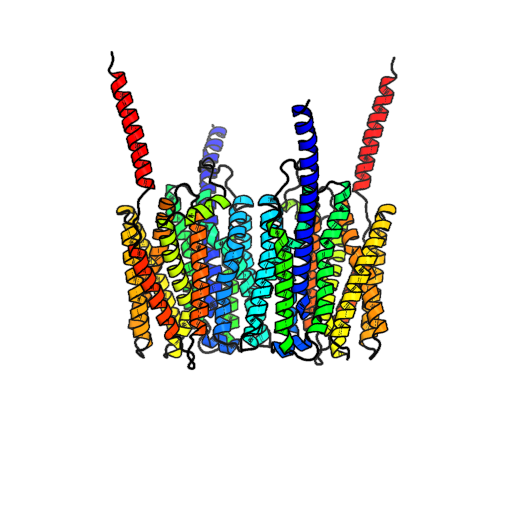326 ? -27.359 -27.641 -11.062 1 76.75 326 SER B O 1
ATOM 5892 N N . SER B 1 327 ? -26.922 -29.719 -11.383 1 71.19 327 SER B N 1
ATOM 5893 C CA . SER B 1 327 ? -26.359 -29.469 -12.711 1 71.19 327 SER B CA 1
ATOM 5894 C C . SER B 1 327 ? -27.406 -28.906 -13.664 1 71.19 327 SER B C 1
ATOM 5896 O O . SER B 1 327 ? -28.578 -29.297 -13.617 1 71.19 327 SER B O 1
ATOM 5898 N N . ASN B 1 328 ? -27.234 -27.766 -14.328 1 77.38 328 ASN B N 1
ATOM 5899 C CA . ASN B 1 328 ? -28.031 -27.203 -15.414 1 77.38 328 ASN B CA 1
ATOM 5900 C C . ASN B 1 328 ? -29.188 -26.375 -14.875 1 77.38 328 ASN B C 1
ATOM 5902 O O . ASN B 1 328 ? -30.266 -26.344 -15.484 1 77.38 328 ASN B O 1
ATOM 5906 N N . GLN B 1 329 ? -29.031 -25.984 -13.734 1 88.31 329 GLN B N 1
ATOM 5907 C CA . GLN B 1 329 ? -30.109 -25.125 -13.234 1 88.31 329 GLN B CA 1
ATOM 5908 C C . GLN B 1 329 ? -29.625 -23.688 -13.078 1 88.31 329 GLN B C 1
ATOM 5910 O O . GLN B 1 329 ? -29.688 -23.109 -11.984 1 88.31 329 GLN B O 1
ATOM 5915 N N . TYR B 1 330 ? -29.375 -23.094 -14.141 1 92.56 330 TYR B N 1
ATOM 5916 C CA . TYR B 1 330 ? -28.875 -21.734 -14.156 1 92.56 330 TYR B CA 1
ATOM 5917 C C . TYR B 1 330 ? -29.938 -20.75 -13.688 1 92.56 330 TYR B C 1
ATOM 5919 O O . TYR B 1 330 ? -29.641 -19.75 -13.031 1 92.56 330 TYR B O 1
ATOM 5927 N N . SER B 1 331 ? -31.188 -21.078 -14 1 93 331 SER B N 1
ATOM 5928 C CA . SER B 1 331 ? -32.281 -20.203 -13.609 1 93 331 SER B CA 1
ATOM 5929 C C . SER B 1 331 ? -32.406 -20.109 -12.086 1 93 331 SER B C 1
ATOM 5931 O O . SER B 1 331 ? -32.719 -19.031 -11.547 1 93 331 SER B O 1
ATOM 5933 N N . VAL B 1 332 ? -32.188 -21.203 -11.469 1 93.94 332 VAL B N 1
ATOM 5934 C CA . VAL B 1 332 ? -32.281 -21.219 -10.008 1 93.94 332 VAL B CA 1
ATOM 5935 C C . VAL B 1 332 ? -31.141 -20.359 -9.43 1 93.94 332 VAL B C 1
ATOM 5937 O O . VAL B 1 332 ? -31.359 -19.625 -8.461 1 93.94 332 VAL B O 1
ATOM 5940 N N . LEU B 1 333 ? -30 -20.469 -10.039 1 95.44 333 LEU B N 1
ATOM 5941 C CA . LEU B 1 333 ? -28.859 -19.672 -9.586 1 95.44 333 LEU B CA 1
ATOM 5942 C C . LEU B 1 333 ? -29.125 -18.188 -9.82 1 95.44 333 LEU B C 1
ATOM 5944 O O . LEU B 1 333 ? -28.75 -17.344 -8.992 1 95.44 333 LEU B O 1
ATOM 5948 N N . ALA B 1 334 ? -29.719 -17.891 -10.914 1 96 334 ALA B N 1
ATOM 5949 C CA . ALA B 1 334 ? -30.047 -16.5 -11.242 1 96 334 ALA B CA 1
ATOM 5950 C C . ALA B 1 334 ? -31.047 -15.922 -10.234 1 96 334 ALA B C 1
ATOM 5952 O O . ALA B 1 334 ? -30.875 -14.789 -9.773 1 96 334 ALA B O 1
ATOM 5953 N N . ILE B 1 335 ? -32 -16.688 -9.875 1 96 335 ILE B N 1
ATOM 5954 C CA . ILE B 1 335 ? -33 -16.25 -8.898 1 96 335 ILE B CA 1
ATOM 5955 C C . ILE B 1 335 ? -32.344 -16.094 -7.531 1 96 335 ILE B C 1
ATOM 5957 O O . ILE B 1 335 ? -32.625 -15.133 -6.809 1 96 335 ILE B O 1
ATOM 5961 N N . ALA B 1 336 ? -31.531 -17 -7.215 1 95.94 336 ALA B N 1
ATOM 5962 C CA . ALA B 1 336 ? -30.812 -16.953 -5.938 1 95.94 336 ALA B CA 1
ATOM 5963 C C . ALA B 1 336 ? -29.953 -15.695 -5.852 1 95.94 336 ALA B C 1
ATOM 5965 O O . ALA B 1 336 ? -29.938 -15.023 -4.816 1 95.94 336 ALA B O 1
ATOM 5966 N N . SER B 1 337 ? -29.219 -15.453 -6.961 1 96.62 337 SER B N 1
ATOM 5967 C CA . SER B 1 337 ? -28.391 -14.258 -7 1 96.62 337 SER B CA 1
ATOM 5968 C C . SER B 1 337 ? -29.234 -12.992 -6.887 1 96.62 337 SER B C 1
ATOM 5970 O O . SER B 1 337 ? -28.828 -12.039 -6.219 1 96.62 337 SER B O 1
ATOM 5972 N N . ALA B 1 338 ? -30.344 -13.008 -7.504 1 96.94 338 ALA B N 1
ATOM 5973 C CA . ALA B 1 338 ? -31.266 -11.883 -7.414 1 96.94 338 ALA B CA 1
ATOM 5974 C C . ALA B 1 338 ? -31.75 -11.688 -5.98 1 96.94 338 ALA B C 1
ATOM 5976 O O . ALA B 1 338 ? -31.828 -10.555 -5.492 1 96.94 338 ALA B O 1
ATOM 5977 N N . MET B 1 339 ? -32.094 -12.734 -5.348 1 95.69 339 MET B N 1
ATOM 5978 C CA . MET B 1 339 ? -32.531 -12.68 -3.961 1 95.69 339 MET B CA 1
ATOM 5979 C C . MET B 1 339 ? -31.422 -12.164 -3.047 1 95.69 339 MET B C 1
ATOM 5981 O O . MET B 1 339 ? -31.672 -11.352 -2.16 1 95.69 339 MET B O 1
ATOM 5985 N N . PHE B 1 340 ? -30.344 -12.648 -3.332 1 94.38 340 PHE B N 1
ATOM 5986 C CA . PHE B 1 340 ? -29.172 -12.211 -2.57 1 94.38 340 PHE B CA 1
ATOM 5987 C C . PHE B 1 340 ? -29 -10.703 -2.682 1 94.38 340 PHE B C 1
ATOM 5989 O O . PHE B 1 340 ? -28.797 -10.016 -1.674 1 94.38 340 PHE B O 1
ATOM 5996 N N . GLY B 1 341 ? -29.062 -10.164 -3.854 1 93.62 341 GLY B N 1
ATOM 5997 C CA . GLY B 1 341 ? -28.953 -8.734 -4.078 1 93.62 341 GLY B CA 1
ATOM 5998 C C . GLY B 1 341 ? -30.109 -7.941 -3.516 1 93.62 341 GLY B C 1
ATOM 5999 O O . GLY B 1 341 ? -29.906 -6.883 -2.912 1 93.62 341 GLY B O 1
ATOM 6000 N N . MET B 1 342 ? -31.25 -8.492 -3.617 1 94 342 MET B N 1
ATOM 6001 C CA . MET B 1 342 ? -32.469 -7.832 -3.172 1 94 342 MET B CA 1
ATOM 6002 C C . MET B 1 342 ? -32.438 -7.613 -1.663 1 94 342 MET B C 1
ATOM 6004 O O . MET B 1 342 ? -32.969 -6.605 -1.172 1 94 342 MET B O 1
ATOM 6008 N N . GLY B 1 343 ? -31.906 -8.453 -1.041 1 91.06 343 GLY B N 1
ATOM 6009 C CA . GLY B 1 343 ? -31.828 -8.328 0.406 1 91.06 343 GLY B CA 1
ATOM 6010 C C . GLY B 1 343 ? -30.578 -7.605 0.875 1 91.06 343 GLY B C 1
ATOM 6011 O O . GLY B 1 343 ? -30.609 -6.898 1.885 1 91.06 343 GLY B O 1
ATOM 6012 N N . GLY B 1 344 ? -29.547 -7.719 0.16 1 89.75 344 GLY B N 1
ATOM 6013 C CA . GLY B 1 344 ? -28.25 -7.262 0.608 1 89.75 344 GLY B CA 1
ATOM 6014 C C . GLY B 1 344 ? -28.031 -5.77 0.416 1 89.75 344 GLY B C 1
ATOM 6015 O O . GLY B 1 344 ? -27.734 -5.051 1.371 1 89.75 344 GLY B O 1
ATOM 6016 N N . PHE B 1 345 ? -28.219 -5.203 -0.684 1 88.69 345 PHE B N 1
ATOM 6017 C CA . PHE B 1 345 ? -27.859 -3.834 -1.032 1 88.69 345 PHE B CA 1
ATOM 6018 C C . PHE B 1 345 ? -28.672 -2.832 -0.234 1 88.69 345 PHE B C 1
ATOM 6020 O O . PHE B 1 345 ? -28.156 -1.829 0.25 1 88.69 345 PHE B O 1
ATOM 6027 N N . PRO B 1 346 ? -29.953 -3.068 -0.006 1 88.06 346 PRO B N 1
ATOM 6028 C CA . PRO B 1 346 ? -30.734 -2.123 0.796 1 88.06 346 PRO B CA 1
ATOM 6029 C C . PRO B 1 346 ? -30.281 -2.076 2.254 1 88.06 346 PRO B C 1
ATOM 6031 O O . PRO B 1 346 ? -30.531 -1.087 2.949 1 88.06 346 PRO B O 1
ATOM 6034 N N . LEU B 1 347 ? -29.625 -3.107 2.678 1 86.25 347 LEU B N 1
ATOM 6035 C CA . LEU B 1 347 ? -29.156 -3.158 4.055 1 86.25 347 LEU B CA 1
ATOM 6036 C C . LEU B 1 347 ? -28.125 -2.053 4.316 1 86.25 347 LEU B C 1
ATOM 6038 O O . LEU B 1 347 ? -28.016 -1.56 5.438 1 86.25 347 LEU B O 1
ATOM 6042 N N . ILE B 1 348 ? -27.484 -1.63 3.271 1 83.44 348 ILE B N 1
ATOM 6043 C CA . ILE B 1 348 ? -26.406 -0.664 3.434 1 83.44 348 ILE B CA 1
ATOM 6044 C C . ILE B 1 348 ? -26.984 0.689 3.846 1 83.44 348 ILE B C 1
ATOM 6046 O O . ILE B 1 348 ? -26.719 1.174 4.949 1 83.44 348 ILE B O 1
ATOM 6050 N N . PRO B 1 349 ? -27.844 1.296 3.123 1 78.75 349 PRO B N 1
ATOM 6051 C CA . PRO B 1 349 ? -28.391 2.58 3.557 1 78.75 349 PRO B CA 1
ATOM 6052 C C . PRO B 1 349 ? -29.234 2.463 4.824 1 78.75 349 PRO B C 1
ATOM 6054 O O . PRO B 1 349 ? -29.234 3.373 5.656 1 78.75 349 PRO B O 1
ATOM 6057 N N . VAL B 1 350 ? -29.906 1.411 5.016 1 82.75 350 VAL B N 1
ATOM 6058 C CA . VAL B 1 350 ? -30.781 1.233 6.172 1 82.75 350 VAL B CA 1
ATOM 6059 C C . VAL B 1 350 ? -29.938 1.219 7.449 1 82.75 350 VAL B C 1
ATOM 6061 O O . VAL B 1 350 ? -30.266 1.908 8.422 1 82.75 350 VAL B O 1
ATOM 6064 N N . VAL B 1 351 ? -28.875 0.474 7.383 1 86 351 VAL B N 1
ATOM 6065 C CA . VAL B 1 351 ? -28.031 0.335 8.57 1 86 351 VAL B CA 1
ATOM 6066 C C . VAL B 1 351 ? -27.266 1.633 8.82 1 86 351 VAL B C 1
ATOM 6068 O O . VAL B 1 351 ? -27.062 2.033 9.969 1 86 351 VAL B O 1
ATOM 6071 N N . LEU B 1 352 ? -26.906 2.258 7.797 1 80.38 352 LEU B N 1
ATOM 6072 C CA . LEU B 1 352 ? -26.156 3.506 7.953 1 80.38 352 LEU B CA 1
ATOM 6073 C C . LEU B 1 352 ? -27.031 4.578 8.602 1 80.38 352 LEU B C 1
ATOM 6075 O O . LEU B 1 352 ? -26.578 5.312 9.477 1 80.38 352 LEU B O 1
ATOM 6079 N N . GLU B 1 353 ? -28.25 4.68 8.195 1 76.75 353 GLU B N 1
ATOM 6080 C CA . GLU B 1 353 ? -29.188 5.629 8.797 1 76.75 353 GLU B CA 1
ATOM 6081 C C . GLU B 1 353 ? -29.5 5.262 10.25 1 76.75 353 GLU B C 1
ATOM 6083 O O . GLU B 1 353 ? -29.531 6.129 11.117 1 76.75 353 GLU B O 1
ATOM 6088 N N . ALA B 1 354 ? -29.688 4.035 10.43 1 82.06 354 ALA B N 1
ATOM 6089 C CA . ALA B 1 354 ? -29.969 3.562 11.781 1 82.06 354 ALA B CA 1
ATOM 6090 C C . ALA B 1 354 ? -28.781 3.809 12.711 1 82.06 354 ALA B C 1
ATOM 6092 O O . ALA B 1 354 ? -28.969 4.129 13.891 1 82.06 354 ALA B O 1
ATOM 6093 N N . ALA B 1 355 ? -27.625 3.643 12.203 1 83.81 355 ALA B N 1
ATOM 6094 C CA . ALA B 1 355 ? -26.406 3.822 13 1 83.81 355 ALA B CA 1
ATOM 6095 C C . ALA B 1 355 ? -26.266 5.273 13.445 1 83.81 355 ALA B C 1
ATOM 6097 O O . ALA B 1 355 ? -25.828 5.543 14.57 1 83.81 355 ALA B O 1
ATOM 6098 N N . VAL B 1 356 ? -26.625 6.172 12.586 1 75.62 356 VAL B N 1
ATOM 6099 C CA . VAL B 1 356 ? -26.547 7.59 12.922 1 75.62 356 VAL B CA 1
ATOM 6100 C C . VAL B 1 356 ? -27.531 7.922 14.039 1 75.62 356 VAL B C 1
ATOM 6102 O O . VAL B 1 356 ? -27.219 8.711 14.938 1 75.62 356 VAL B O 1
ATOM 6105 N N . GLU B 1 357 ? -28.609 7.316 14.008 1 75.81 357 GLU B N 1
ATOM 6106 C CA . GLU B 1 357 ? -29.656 7.574 14.992 1 75.81 357 GLU B CA 1
ATOM 6107 C C . GLU B 1 357 ? -29.281 7 16.359 1 75.81 357 GLU B C 1
ATOM 6109 O O . GLU B 1 357 ? -29.469 7.652 17.391 1 75.81 357 GLU B O 1
ATOM 6114 N N . VAL B 1 358 ? -28.672 5.891 16.328 1 81.12 358 VAL B N 1
ATOM 6115 C CA . VAL B 1 358 ? -28.406 5.172 17.578 1 81.12 358 VAL B CA 1
ATOM 6116 C C . VAL B 1 358 ? -27.172 5.746 18.25 1 81.12 358 VAL B C 1
ATOM 6118 O O . VAL B 1 358 ? -27.031 5.676 19.469 1 81.12 358 VAL B O 1
ATOM 6121 N N . THR B 1 359 ? -26.266 6.301 17.469 1 78.75 359 THR B N 1
ATOM 6122 C CA . THR B 1 359 ? -24.984 6.719 18.031 1 78.75 359 THR B CA 1
ATOM 6123 C C . THR B 1 359 ? -24.984 8.219 18.328 1 78.75 359 THR B C 1
ATOM 6125 O O . THR B 1 359 ? -23.953 8.773 18.734 1 78.75 359 THR B O 1
ATOM 6128 N N . PHE B 1 360 ? -26.047 8.852 18.219 1 71.94 360 PHE B N 1
ATOM 6129 C CA . PHE B 1 360 ? -26.094 10.266 18.547 1 71.94 360 PHE B CA 1
ATOM 6130 C C . PHE B 1 360 ? -25.672 10.492 20 1 71.94 360 PHE B C 1
ATOM 6132 O O . PHE B 1 360 ? -26.125 9.773 20.906 1 71.94 360 PHE B O 1
ATOM 6139 N N . PRO B 1 361 ? -24.531 11.414 20.062 1 74.44 361 PRO B N 1
ATOM 6140 C CA . PRO B 1 361 ? -24.031 12.531 19.266 1 74.44 361 PRO B CA 1
ATOM 6141 C C . PRO B 1 361 ? -22.672 12.25 18.641 1 74.44 361 PRO B C 1
ATOM 6143 O O . PRO B 1 361 ? -21.922 13.18 18.312 1 74.44 361 PRO B O 1
ATOM 6146 N N . ILE B 1 362 ? -22.438 10.953 18.625 1 74.19 362 ILE B N 1
ATOM 6147 C CA . ILE B 1 362 ? -21.172 10.625 17.969 1 74.19 362 ILE B CA 1
ATOM 6148 C C . ILE B 1 362 ? -21.219 11.023 16.5 1 74.19 362 ILE B C 1
ATOM 6150 O O . ILE B 1 362 ? -22.297 10.977 15.883 1 74.19 362 ILE B O 1
ATOM 6154 N N . SER B 1 363 ? -20.109 11.422 16 1 70.19 363 SER B N 1
ATOM 6155 C CA . SER B 1 363 ? -20.047 11.867 14.617 1 70.19 363 SER B CA 1
ATOM 6156 C C . SER B 1 363 ? -20.453 10.758 13.656 1 70.19 363 SER B C 1
ATOM 6158 O O . SER B 1 363 ? -20.062 9.602 13.844 1 70.19 363 SER B O 1
ATOM 6160 N N . PRO B 1 364 ? -21.312 11.078 12.711 1 71.75 364 PRO B N 1
ATOM 6161 C CA . PRO B 1 364 ? -21.719 10.102 11.711 1 71.75 364 PRO B CA 1
ATOM 6162 C C . PRO B 1 364 ? -20.547 9.5 10.938 1 71.75 364 PRO B C 1
ATOM 6164 O O . PRO B 1 364 ? -20.594 8.328 10.562 1 71.75 364 PRO B O 1
ATOM 6167 N N . GLY B 1 365 ? -19.562 10.25 10.742 1 70.06 365 GLY B N 1
ATOM 6168 C CA . GLY B 1 365 ? -18.391 9.758 10.031 1 70.06 365 GLY B CA 1
ATOM 6169 C C . GLY B 1 365 ? -17.688 8.633 10.758 1 70.06 365 GLY B C 1
ATOM 6170 O O . GLY B 1 365 ? -17.266 7.652 10.141 1 70.06 365 GLY B O 1
ATOM 6171 N N . THR B 1 366 ? -17.625 8.766 11.961 1 73.19 366 THR B N 1
ATOM 6172 C CA . THR B 1 366 ? -16.969 7.75 12.773 1 73.19 366 THR B CA 1
ATOM 6173 C C . THR B 1 366 ? -17.781 6.465 12.812 1 73.19 366 THR B C 1
ATOM 6175 O O . THR B 1 366 ? -17.234 5.367 12.656 1 73.19 366 THR B O 1
ATOM 6178 N N . SER B 1 367 ? -19.047 6.645 13.023 1 80.38 367 SER B N 1
ATOM 6179 C CA . SER B 1 367 ? -19.906 5.469 13.07 1 80.38 367 SER B CA 1
ATOM 6180 C C . SER B 1 367 ? -19.906 4.723 11.742 1 80.38 367 SER B C 1
ATOM 6182 O O . SER B 1 367 ? -19.812 3.496 11.711 1 80.38 367 SER B O 1
ATOM 6184 N N . ALA B 1 368 ? -20.031 5.41 10.648 1 80.12 368 ALA B N 1
ATOM 6185 C CA . ALA B 1 368 ? -20.031 4.793 9.328 1 80.12 368 ALA B CA 1
ATOM 6186 C C . ALA B 1 368 ? -18.688 4.148 9.023 1 80.12 368 ALA B C 1
ATOM 6188 O O . ALA B 1 368 ? -18.625 3.084 8.406 1 80.12 368 ALA B O 1
ATOM 6189 N N . GLY B 1 369 ? -17.719 4.809 9.43 1 79.88 369 GLY B N 1
ATOM 6190 C CA . GLY B 1 369 ? -16.375 4.281 9.203 1 79.88 369 GLY B CA 1
ATOM 6191 C C . GLY B 1 369 ? -16.141 2.939 9.875 1 79.88 369 GLY B C 1
ATOM 6192 O O . GLY B 1 369 ? -15.578 2.027 9.266 1 79.88 369 GLY B O 1
ATOM 6193 N N . PHE B 1 370 ? -16.594 2.803 10.984 1 86 370 PHE B N 1
ATOM 6194 C CA . PHE B 1 370 ? -16.375 1.56 11.711 1 86 370 PHE B CA 1
ATOM 6195 C C . PHE B 1 370 ? -17.25 0.445 11.156 1 86 370 PHE B C 1
ATOM 6197 O O . PHE B 1 370 ? -16.875 -0.729 11.203 1 86 370 PHE B O 1
ATOM 6204 N N . LEU B 1 371 ? -18.391 0.886 10.719 1 87.94 371 LEU B N 1
ATOM 6205 C CA . LEU B 1 371 ? -19.219 -0.108 10.031 1 87.94 371 LEU B CA 1
ATOM 6206 C C . LEU B 1 371 ? -18.484 -0.674 8.82 1 87.94 371 LEU B C 1
ATOM 6208 O O . LEU B 1 371 ? -18.453 -1.891 8.625 1 87.94 371 LEU B O 1
ATOM 6212 N N . MET B 1 372 ? -17.875 0.22 8.102 1 88 372 MET B N 1
ATOM 6213 C CA . MET B 1 372 ? -17.141 -0.196 6.906 1 88 372 MET B CA 1
ATOM 6214 C C . MET B 1 372 ? -15.945 -1.075 7.277 1 88 372 MET B C 1
ATOM 6216 O O . MET B 1 372 ? -15.609 -2.006 6.543 1 88 372 MET B O 1
ATOM 6220 N N . TRP B 1 373 ? -15.312 -0.815 8.383 1 89.81 373 TRP B N 1
ATOM 6221 C CA . TRP B 1 373 ? -14.219 -1.652 8.867 1 89.81 373 TRP B CA 1
ATOM 6222 C C . TRP B 1 373 ? -14.695 -3.078 9.117 1 89.81 373 TRP B C 1
ATOM 6224 O O . TRP B 1 373 ? -13.992 -4.043 8.805 1 89.81 373 TRP B O 1
ATOM 6234 N N . GLY B 1 374 ? -15.828 -3.129 9.758 1 91.12 374 GLY B N 1
ATOM 6235 C CA . GLY B 1 374 ? -16.391 -4.445 10 1 91.12 374 GLY B CA 1
ATOM 6236 C C . GLY B 1 374 ? -16.594 -5.254 8.727 1 91.12 374 GLY B C 1
ATOM 6237 O O . GLY B 1 374 ? -16.297 -6.449 8.695 1 91.12 374 GLY B O 1
ATOM 6238 N N . GLY B 1 375 ? -17.078 -4.574 7.742 1 92.69 375 GLY B N 1
ATOM 6239 C CA . GLY B 1 375 ? -17.281 -5.242 6.469 1 92.69 375 GLY B CA 1
ATOM 6240 C C . GLY B 1 375 ? -16 -5.805 5.871 1 92.69 375 GLY B C 1
ATOM 6241 O O . GLY B 1 375 ? -16.016 -6.91 5.32 1 92.69 375 GLY B O 1
ATOM 6242 N N . GLN B 1 376 ? -14.938 -5.078 5.941 1 94.25 376 GLN B N 1
ATOM 6243 C CA . GLN B 1 376 ? -13.664 -5.555 5.414 1 94.25 376 GLN B CA 1
ATOM 6244 C C . GLN B 1 376 ? -13.125 -6.715 6.25 1 94.25 376 GLN B C 1
ATOM 6246 O O . GLN B 1 376 ? -12.648 -7.711 5.703 1 94.25 376 GLN B O 1
ATOM 6251 N N . ILE B 1 377 ? -13.266 -6.613 7.531 1 94.12 377 ILE B N 1
ATOM 6252 C CA . ILE B 1 377 ? -12.758 -7.637 8.438 1 94.12 377 ILE B CA 1
ATOM 6253 C C . ILE B 1 377 ? -13.492 -8.953 8.195 1 94.12 377 ILE B C 1
ATOM 6255 O O . ILE B 1 377 ? -12.867 -10 8.008 1 94.12 377 ILE B O 1
ATOM 6259 N N . PHE B 1 378 ? -14.758 -8.891 8.164 1 95.44 378 PHE B N 1
ATOM 6260 C CA . PHE B 1 378 ? -15.539 -10.094 7.914 1 95.44 378 PHE B CA 1
ATOM 6261 C C . PHE B 1 378 ? -15.281 -10.633 6.512 1 95.44 378 PHE B C 1
ATOM 6263 O O . PHE B 1 378 ? -15.297 -11.844 6.293 1 95.44 378 PHE B O 1
ATOM 6270 N N . GLY B 1 379 ? -15.102 -9.727 5.633 1 95.19 379 GLY B N 1
ATOM 6271 C CA . GLY B 1 379 ? -14.758 -10.156 4.289 1 95.19 379 GLY B CA 1
ATOM 6272 C C . GLY B 1 379 ? -13.461 -10.945 4.227 1 95.19 379 GLY B C 1
ATOM 6273 O O . GLY B 1 379 ? -13.375 -11.969 3.555 1 95.19 379 GLY B O 1
ATOM 6274 N N . ILE B 1 380 ? -12.453 -10.453 4.902 1 94.19 380 ILE B N 1
ATOM 6275 C CA . ILE B 1 380 ? -11.164 -11.133 4.957 1 94.19 380 ILE B CA 1
ATOM 6276 C C . ILE B 1 380 ? -11.336 -12.516 5.578 1 94.19 380 ILE B C 1
ATOM 6278 O O . ILE B 1 380 ? -10.875 -13.516 5.016 1 94.19 380 ILE B O 1
ATOM 6282 N N . ILE B 1 381 ? -12.047 -12.594 6.641 1 94.56 381 ILE B N 1
ATOM 6283 C CA . ILE B 1 381 ? -12.227 -13.836 7.383 1 94.56 381 ILE B CA 1
ATOM 6284 C C . ILE B 1 381 ? -13 -14.836 6.527 1 94.56 381 ILE B C 1
ATOM 6286 O O . ILE B 1 381 ? -12.578 -15.992 6.383 1 94.56 381 ILE B O 1
ATOM 6290 N N . LEU B 1 382 ? -14.055 -14.422 5.949 1 95.81 382 LEU B N 1
ATOM 6291 C CA . LEU B 1 382 ? -14.891 -15.32 5.164 1 95.81 382 LEU B CA 1
ATOM 6292 C C . LEU B 1 382 ? -14.156 -15.805 3.92 1 95.81 382 LEU B C 1
ATOM 6294 O O . LEU B 1 382 ? -14.258 -16.984 3.547 1 95.81 382 LEU B O 1
ATOM 6298 N N . LEU B 1 383 ? -13.453 -14.898 3.318 1 94.44 383 LEU B N 1
ATOM 6299 C CA . LEU B 1 383 ? -12.719 -15.273 2.117 1 94.44 383 LEU B CA 1
ATOM 6300 C C . LEU B 1 383 ? -11.617 -16.281 2.445 1 94.44 383 LEU B C 1
ATOM 6302 O O . LEU B 1 383 ? -11.445 -17.281 1.735 1 94.44 383 LEU B O 1
ATOM 6306 N N . LEU B 1 384 ? -10.906 -16.078 3.541 1 90.38 384 LEU B N 1
ATOM 6307 C CA . LEU B 1 384 ? -9.82 -16.969 3.936 1 90.38 384 LEU B CA 1
ATOM 6308 C C . LEU B 1 384 ? -10.359 -18.328 4.355 1 90.38 384 LEU B C 1
ATOM 6310 O O . LEU B 1 384 ? -9.836 -19.359 3.947 1 90.38 384 LEU B O 1
ATOM 6314 N N . ILE B 1 385 ? -11.461 -18.328 5.117 1 93 385 ILE B N 1
ATOM 6315 C CA . ILE B 1 385 ? -12.031 -19.594 5.574 1 93 385 ILE B CA 1
ATOM 6316 C C . ILE B 1 385 ? -12.625 -20.344 4.387 1 93 385 ILE B C 1
ATOM 6318 O O . ILE B 1 385 ? -12.5 -21.562 4.297 1 93 385 ILE B O 1
ATOM 6322 N N . SER B 1 386 ? -13.266 -19.641 3.502 1 93.81 386 SER B N 1
ATOM 6323 C CA . SER B 1 386 ? -13.836 -20.281 2.322 1 93.81 386 SER B CA 1
ATOM 6324 C C . SER B 1 386 ? -12.758 -20.969 1.498 1 93.81 386 SER B C 1
ATOM 6326 O O . SER B 1 386 ? -12.969 -22.094 1.019 1 93.81 386 SER B O 1
ATOM 6328 N N . ASN B 1 387 ? -11.648 -20.312 1.342 1 89.31 387 ASN B N 1
ATOM 6329 C CA . ASN B 1 387 ? -10.57 -20.922 0.573 1 89.31 387 ASN B CA 1
ATOM 6330 C C . ASN B 1 387 ? -9.914 -22.078 1.33 1 89.31 387 ASN B C 1
ATOM 6332 O O . ASN B 1 387 ? -9.43 -23.031 0.72 1 89.31 387 ASN B O 1
ATOM 6336 N N . ALA B 1 388 ? -9.891 -22.047 2.631 1 86 388 ALA B N 1
ATOM 6337 C CA . ALA B 1 388 ? -9.289 -23.094 3.453 1 86 388 ALA B CA 1
ATOM 6338 C C . ALA B 1 388 ? -10.125 -24.375 3.414 1 86 388 ALA B C 1
ATOM 6340 O O . ALA B 1 388 ? -9.594 -25.484 3.543 1 86 388 ALA B O 1
ATOM 6341 N N . VAL B 1 389 ? -11.438 -24.219 3.168 1 90.25 389 VAL B N 1
ATOM 6342 C CA . VAL B 1 389 ? -12.328 -25.375 3.191 1 90.25 389 VAL B CA 1
ATOM 6343 C C . VAL B 1 389 ? -12.57 -25.875 1.768 1 90.25 389 VAL B C 1
ATOM 6345 O O . VAL B 1 389 ? -13.484 -26.656 1.524 1 90.25 389 VAL B O 1
ATOM 6348 N N . ARG B 1 390 ? -11.789 -25.359 0.899 1 88.19 390 ARG B N 1
ATOM 6349 C CA . ARG B 1 390 ? -11.906 -25.828 -0.482 1 88.19 390 ARG B CA 1
ATOM 6350 C C . ARG B 1 390 ? -11.672 -27.328 -0.583 1 88.19 390 ARG B C 1
ATOM 6352 O O . ARG B 1 390 ? -10.75 -27.859 0.038 1 88.19 390 ARG B O 1
ATOM 6359 N N . GLY B 1 391 ? -12.523 -27.953 -1.272 1 83.56 391 GLY B N 1
ATOM 6360 C CA . GLY B 1 391 ? -12.438 -29.406 -1.41 1 83.56 391 GLY B CA 1
ATOM 6361 C C . GLY B 1 391 ? -11.305 -29.844 -2.314 1 83.56 391 GLY B C 1
ATOM 6362 O O . GLY B 1 391 ? -10.727 -29.031 -3.037 1 83.56 391 GLY B O 1
ATOM 6363 N N . SER B 1 392 ? -10.984 -31.109 -2.283 1 79.56 392 SER B N 1
ATOM 6364 C CA . SER B 1 392 ? -9.93 -31.703 -3.09 1 79.56 392 SER B CA 1
ATOM 6365 C C . SER B 1 392 ? -10.219 -31.562 -4.578 1 79.56 392 SER B C 1
ATOM 6367 O O . SER B 1 392 ? -9.297 -31.531 -5.398 1 79.56 392 SER B O 1
ATOM 6369 N N . ASP B 1 393 ? -11.547 -31.438 -4.867 1 79.5 393 ASP B N 1
ATOM 6370 C CA . ASP B 1 393 ? -11.938 -31.297 -6.266 1 79.5 393 ASP B CA 1
ATOM 6371 C C . ASP B 1 393 ? -11.93 -29.828 -6.684 1 79.5 393 ASP B C 1
ATOM 6373 O O . ASP B 1 393 ? -12.203 -29.516 -7.844 1 79.5 393 ASP B O 1
ATOM 6377 N N . GLY B 1 394 ? -11.609 -28.984 -5.758 1 81.31 394 GLY B N 1
ATOM 6378 C CA . GLY B 1 394 ? -11.516 -27.562 -6.09 1 81.31 394 GLY B CA 1
ATOM 6379 C C . GLY B 1 394 ? -12.82 -26.812 -5.891 1 81.31 394 GLY B C 1
ATOM 6380 O O . GLY B 1 394 ? -12.883 -25.594 -6.078 1 81.31 394 GLY B O 1
ATOM 6381 N N . ASN B 1 395 ? -13.875 -27.578 -5.52 1 85.25 395 ASN B N 1
ATOM 6382 C CA . ASN B 1 395 ? -15.164 -26.891 -5.398 1 85.25 395 ASN B CA 1
ATOM 6383 C C . ASN B 1 395 ? -15.305 -26.203 -4.051 1 85.25 395 ASN B C 1
ATOM 6385 O O . ASN B 1 395 ? -14.578 -26.516 -3.105 1 85.25 395 ASN B O 1
ATOM 6389 N N . LEU B 1 396 ? -16.141 -25.219 -3.959 1 92.19 396 LEU B N 1
ATOM 6390 C CA . LEU B 1 396 ? -16.344 -24.422 -2.756 1 92.19 396 LEU B CA 1
ATOM 6391 C C . LEU B 1 396 ? -17.719 -24.672 -2.16 1 92.19 396 LEU B C 1
ATOM 6393 O O . LEU B 1 396 ? -18.406 -23.75 -1.727 1 92.19 396 LEU B O 1
ATOM 6397 N N . TYR B 1 397 ? -18.141 -25.953 -2.135 1 89.94 397 TYR B N 1
ATOM 6398 C CA . TYR B 1 397 ? -19.406 -26.312 -1.524 1 89.94 397 TYR B CA 1
ATOM 6399 C C . TYR B 1 397 ? -19.453 -25.891 -0.063 1 89.94 397 TYR B C 1
ATOM 6401 O O . TYR B 1 397 ? -20.406 -25.234 0.369 1 89.94 397 TYR B O 1
ATOM 6409 N N . TYR B 1 398 ? -18.453 -26.188 0.66 1 91.88 398 TYR B N 1
ATOM 6410 C CA . TYR B 1 398 ? -18.406 -25.859 2.08 1 91.88 398 TYR B CA 1
ATOM 6411 C C . TYR B 1 398 ? -18.234 -24.359 2.287 1 91.88 398 TYR B C 1
ATOM 6413 O O . TYR B 1 398 ? -18.594 -23.828 3.344 1 91.88 398 TYR B O 1
ATOM 6421 N N . GLY B 1 399 ? -17.672 -23.688 1.295 1 93.44 399 GLY B N 1
ATOM 6422 C CA . GLY B 1 399 ? -17.641 -22.234 1.351 1 93.44 399 GLY B CA 1
ATOM 6423 C C . GLY B 1 399 ? -19.031 -21.609 1.327 1 93.44 399 GLY B C 1
ATOM 6424 O O . GLY B 1 399 ? -19.297 -20.641 2.051 1 93.44 399 GLY B O 1
ATOM 6425 N N . MET B 1 400 ? -19.875 -22.234 0.515 1 93.88 400 MET B N 1
ATOM 6426 C CA . MET B 1 400 ? -21.25 -21.734 0.429 1 93.88 400 MET B CA 1
ATOM 6427 C C . MET B 1 400 ? -22.031 -22.062 1.699 1 93.88 400 MET B C 1
ATOM 6429 O O . MET B 1 400 ? -22.859 -21.266 2.139 1 93.88 400 MET B O 1
ATOM 6433 N N . VAL B 1 401 ? -21.703 -23.172 2.275 1 94.31 401 VAL B N 1
ATOM 6434 C CA . VAL B 1 401 ? -22.328 -23.531 3.543 1 94.31 401 VAL B CA 1
ATOM 6435 C C . VAL B 1 401 ? -21.938 -22.516 4.621 1 94.31 401 VAL B C 1
ATOM 6437 O O . VAL B 1 401 ? -22.766 -22.141 5.457 1 94.31 401 VAL B O 1
ATOM 6440 N N . LEU B 1 402 ? -20.719 -22.109 4.57 1 95.44 402 LEU B N 1
ATOM 6441 C CA . LEU B 1 402 ? -20.25 -21.078 5.488 1 95.44 402 LEU B CA 1
ATOM 6442 C C . LEU B 1 402 ? -21.031 -19.781 5.301 1 95.44 402 LEU B C 1
ATOM 6444 O O . LEU B 1 402 ? -21.422 -19.141 6.277 1 95.44 402 LEU B O 1
ATOM 6448 N N . MET B 1 403 ? -21.281 -19.438 4.094 1 95.25 403 MET B N 1
ATOM 6449 C CA . MET B 1 403 ? -22.047 -18.219 3.803 1 95.25 403 MET B CA 1
ATOM 6450 C C . MET B 1 403 ? -23.469 -18.328 4.344 1 95.25 403 MET B C 1
ATOM 6452 O O . MET B 1 403 ? -24 -17.359 4.887 1 95.25 403 MET B O 1
ATOM 6456 N N . ILE B 1 404 ? -24.031 -19.484 4.234 1 95.62 404 ILE B N 1
ATOM 6457 C CA . ILE B 1 404 ? -25.375 -19.719 4.719 1 95.62 404 ILE B CA 1
ATOM 6458 C C . ILE B 1 404 ? -25.406 -19.609 6.242 1 95.62 404 ILE B C 1
ATOM 6460 O O . ILE B 1 404 ? -26.297 -18.969 6.812 1 95.62 404 ILE B O 1
ATOM 6464 N N . THR B 1 405 ? -24.422 -20.25 6.836 1 95.81 405 THR B N 1
ATOM 6465 C CA . THR B 1 405 ? -24.375 -20.234 8.289 1 95.81 405 THR B CA 1
ATOM 6466 C C . THR B 1 405 ? -24.172 -18.828 8.82 1 95.81 405 THR B C 1
ATOM 6468 O O . THR B 1 405 ? -24.812 -18.438 9.805 1 95.81 405 THR B O 1
ATOM 6471 N N . CYS B 1 406 ? -23.328 -18.062 8.164 1 95.19 406 CYS B N 1
ATOM 6472 C CA . CYS B 1 406 ? -23.062 -16.688 8.594 1 95.19 406 CYS B CA 1
ATOM 6473 C C . CYS B 1 406 ? -24.297 -15.812 8.359 1 95.19 406 CYS B C 1
ATOM 6475 O O . CYS B 1 406 ? -24.625 -14.969 9.188 1 95.19 406 CYS B O 1
ATOM 6477 N N . SER B 1 407 ? -24.938 -16 7.219 1 95.06 407 SER B N 1
ATOM 6478 C CA . SER B 1 407 ? -26.141 -15.227 6.93 1 95.06 407 SER B CA 1
ATOM 6479 C C . SER B 1 407 ? -27.281 -15.578 7.895 1 95.06 407 SER B C 1
ATOM 6481 O O . SER B 1 407 ? -28.031 -14.703 8.312 1 95.06 407 SER B O 1
ATOM 6483 N N . ALA B 1 408 ? -27.375 -16.812 8.242 1 95.56 408 ALA B N 1
ATOM 6484 C CA . ALA B 1 408 ? -28.391 -17.25 9.203 1 95.56 408 ALA B CA 1
ATOM 6485 C C . ALA B 1 408 ? -28.109 -16.672 10.594 1 95.56 408 ALA B C 1
ATOM 6487 O O . ALA B 1 408 ? -29.031 -16.266 11.297 1 95.56 408 ALA B O 1
ATOM 6488 N N . ALA B 1 409 ? -26.891 -16.734 10.922 1 94.56 409 ALA B N 1
ATOM 6489 C CA . ALA B 1 409 ? -26.516 -16.141 12.211 1 94.56 409 ALA B CA 1
ATOM 6490 C C . ALA B 1 409 ? -26.844 -14.656 12.258 1 94.56 409 ALA B C 1
ATOM 6492 O O . ALA B 1 409 ? -27.297 -14.148 13.281 1 94.56 409 ALA B O 1
ATOM 6493 N N . CYS B 1 410 ? -26.594 -14.008 11.156 1 92.44 410 CYS B N 1
ATOM 6494 C CA . CYS B 1 410 ? -26.906 -12.586 11.07 1 92.44 410 CYS B CA 1
ATOM 6495 C C . CYS B 1 410 ? -28.406 -12.344 11.195 1 92.44 410 CYS B C 1
ATOM 6497 O O . CYS B 1 410 ? -28.828 -11.344 11.781 1 92.44 410 CYS B O 1
ATOM 6499 N N . LEU B 1 411 ? -29.172 -13.188 10.648 1 93.38 411 LEU B N 1
ATOM 6500 C CA . LEU B 1 411 ? -30.625 -13.094 10.758 1 93.38 411 LEU B CA 1
ATOM 6501 C C . LEU B 1 411 ? -31.062 -13.203 12.219 1 93.38 411 LEU B C 1
ATOM 6503 O O . LEU B 1 411 ? -31.906 -12.438 12.68 1 93.38 411 LEU B O 1
ATOM 6507 N N . VAL B 1 412 ? -30.469 -14.102 12.914 1 94.25 412 VAL B N 1
ATOM 6508 C CA . VAL B 1 412 ? -30.797 -14.297 14.32 1 94.25 412 VAL B CA 1
ATOM 6509 C C . VAL B 1 412 ? -30.422 -13.055 15.125 1 94.25 412 VAL B C 1
ATOM 6511 O O . VAL B 1 412 ? -31.203 -12.586 15.953 1 94.25 412 VAL B O 1
ATOM 6514 N N . VAL B 1 413 ? -29.281 -12.523 14.82 1 93.25 413 VAL B N 1
ATOM 6515 C CA . VAL B 1 413 ? -28.781 -11.352 15.547 1 93.25 413 VAL B CA 1
ATOM 6516 C C . VAL B 1 413 ? -29.672 -10.148 15.234 1 93.25 413 VAL B C 1
ATOM 6518 O O . VAL B 1 413 ? -29.891 -9.297 16.094 1 93.25 413 VAL B O 1
ATOM 6521 N N . SER B 1 414 ? -30.156 -10.062 14.016 1 91.31 414 SER B N 1
ATOM 6522 C CA . SER B 1 414 ? -30.969 -8.93 13.594 1 91.31 414 SER B CA 1
ATOM 6523 C C . SER B 1 414 ? -32.281 -8.859 14.398 1 91.31 414 SER B C 1
ATOM 6525 O O . SER B 1 414 ? -32.844 -7.781 14.57 1 91.31 414 SER B O 1
ATOM 6527 N N . PHE B 1 415 ? -32.719 -9.992 15 1 90.44 415 PHE B N 1
ATOM 6528 C CA . PHE B 1 415 ? -33.938 -10.016 15.781 1 90.44 415 PHE B CA 1
ATOM 6529 C C . PHE B 1 415 ? -33.75 -9.312 17.125 1 90.44 415 PHE B C 1
ATOM 6531 O O . PHE B 1 415 ? -34.688 -8.891 17.75 1 90.44 415 PHE B O 1
ATOM 6538 N N . PHE B 1 416 ? -32.531 -9.125 17.484 1 88.56 416 PHE B N 1
ATOM 6539 C CA . PHE B 1 416 ? -32.25 -8.469 18.766 1 88.56 416 PHE B CA 1
ATOM 6540 C C . PHE B 1 416 ? -32.156 -6.957 18.578 1 88.56 416 PHE B C 1
ATOM 6542 O O . PHE B 1 416 ? -32.094 -6.219 19.562 1 88.56 416 PHE B O 1
ATOM 6549 N N . PHE B 1 417 ? -32.188 -6.57 17.391 1 86.69 417 PHE B N 1
ATOM 6550 C CA . PHE B 1 417 ? -32.094 -5.137 17.141 1 86.69 417 PHE B CA 1
ATOM 6551 C C . PHE B 1 417 ? -33.469 -4.477 17.359 1 86.69 417 PHE B C 1
ATOM 6553 O O . PHE B 1 417 ? -34.438 -4.883 16.75 1 86.69 417 PHE B O 1
ATOM 6560 N N . GLN B 1 418 ? -33.469 -3.574 18.453 1 77.12 418 GLN B N 1
ATOM 6561 C CA . GLN B 1 418 ? -34.656 -2.771 18.719 1 77.12 418 GLN B CA 1
ATOM 6562 C C . GLN B 1 418 ? -34.375 -1.282 18.547 1 77.12 418 GLN B C 1
ATOM 6564 O O . GLN B 1 418 ? -33.344 -0.789 19.016 1 77.12 418 GLN B O 1
ATOM 6569 N N . SER B 1 419 ? -34.719 -0.674 17.453 1 63.53 419 SER B N 1
ATOM 6570 C CA . SER B 1 419 ? -34.438 0.718 17.141 1 63.53 419 SER B CA 1
ATOM 6571 C C . SER B 1 419 ? -34.969 1.657 18.219 1 63.53 419 SER B C 1
ATOM 6573 O O . SER B 1 419 ? -36.156 1.691 18.484 1 63.53 419 SER B O 1
ATOM 6575 N N . ASP B 1 420 ? -34.344 1.71 19.328 1 55.78 420 ASP B N 1
ATOM 6576 C CA . ASP B 1 420 ? -34.812 2.811 20.156 1 55.78 420 ASP B CA 1
ATOM 6577 C C . ASP B 1 420 ? -34.531 4.16 19.516 1 55.78 420 ASP B C 1
ATOM 6579 O O . ASP B 1 420 ? -33.375 4.469 19.203 1 55.78 420 ASP B O 1
ATOM 6583 N N . ASN B 1 421 ? -35.406 4.617 18.672 1 50.5 421 ASN B N 1
ATOM 6584 C CA . ASN B 1 421 ? -35.25 5.922 18.031 1 50.5 421 ASN B CA 1
ATOM 6585 C C . ASN B 1 421 ? -34.844 6.992 19.031 1 50.5 421 ASN B C 1
ATOM 6587 O O . ASN B 1 421 ? -35.688 7.637 19.656 1 50.5 421 ASN B O 1
ATOM 6591 N N . ARG B 1 422 ? -33.781 6.816 19.547 1 46.66 422 ARG B N 1
ATOM 6592 C CA . ARG B 1 422 ? -33.312 7.812 20.5 1 46.66 422 ARG B CA 1
ATOM 6593 C C . ARG B 1 422 ? -33.375 9.211 19.906 1 46.66 422 ARG B C 1
ATOM 6595 O O . ARG B 1 422 ? -33.656 10.18 20.594 1 46.66 422 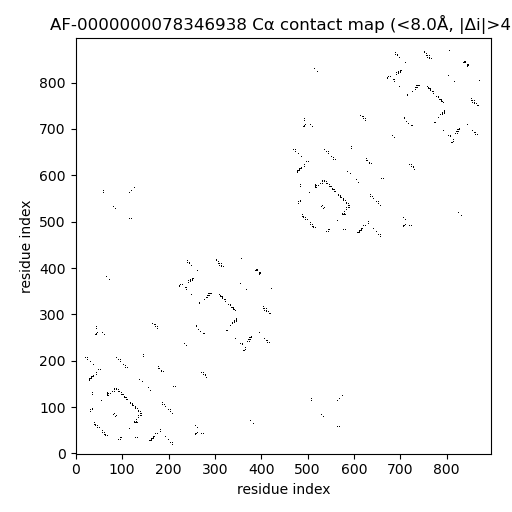ARG B O 1
ATOM 6602 N N . ARG B 1 423 ? -33 9.352 18.734 1 49.75 423 ARG B N 1
ATOM 6603 C CA . ARG B 1 423 ? -33.031 10.695 18.172 1 49.75 423 ARG B CA 1
ATOM 6604 C C . ARG B 1 423 ? -34.469 11.242 18.141 1 49.75 423 ARG B C 1
ATOM 6606 O O . ARG B 1 423 ? -34.688 12.398 18.5 1 49.75 423 ARG B O 1
ATOM 6613 N N . ASN B 1 424 ? -35.375 10.438 17.797 1 47.72 424 ASN B N 1
ATOM 6614 C CA . ASN B 1 424 ? -36.75 10.922 17.766 1 47.72 424 ASN B CA 1
ATOM 6615 C C . ASN B 1 424 ? -37.281 11.227 19.156 1 47.72 424 ASN B C 1
ATOM 6617 O O . ASN B 1 424 ? -38.031 12.188 19.344 1 47.72 424 ASN B O 1
ATOM 6621 N N . ARG B 1 425 ? -36.812 10.547 20.094 1 45 425 ARG B N 1
ATOM 6622 C CA . ARG B 1 425 ? -37.25 10.875 21.453 1 45 425 ARG B CA 1
ATOM 6623 C C . ARG B 1 425 ? -36.625 12.18 21.922 1 45 425 ARG B C 1
ATOM 6625 O O . ARG B 1 425 ? -37.281 12.984 22.594 1 45 425 ARG B O 1
ATOM 6632 N N . ALA B 1 426 ? -35.406 12.273 21.547 1 47.22 426 ALA B N 1
ATOM 6633 C CA . ALA B 1 426 ? -34.781 13.531 21.953 1 47.22 426 ALA B CA 1
ATOM 6634 C C . ALA B 1 426 ? -35.375 14.719 21.203 1 47.22 426 ALA B C 1
ATOM 6636 O O . ALA B 1 426 ? -35.562 15.789 21.781 1 47.22 426 ALA B O 1
ATOM 6637 N N . ASP B 1 427 ? -35.625 14.578 19.969 1 47.47 427 ASP B N 1
ATOM 6638 C CA . ASP B 1 427 ? -36.312 15.648 19.234 1 47.47 427 ASP B CA 1
ATOM 6639 C C . ASP B 1 427 ? -37.719 15.867 19.781 1 47.47 427 ASP B C 1
ATOM 6641 O O . ASP B 1 427 ? -38.188 17 19.859 1 47.47 427 ASP B O 1
ATOM 6645 N N . ARG B 1 428 ? -38.344 14.852 20.25 1 44.41 428 ARG B N 1
ATOM 6646 C CA . ARG B 1 428 ? -39.688 14.977 20.828 1 44.41 428 ARG B CA 1
ATOM 6647 C C . ARG B 1 428 ? -39.625 15.594 22.219 1 44.41 428 ARG B C 1
ATOM 6649 O O . ARG B 1 428 ? -40.469 16.391 22.578 1 44.41 428 ARG B O 1
ATOM 6656 N N . THR B 1 429 ? -38.688 15.219 22.891 1 45.03 429 THR B N 1
ATOM 6657 C CA . THR B 1 429 ? -38.562 15.82 24.203 1 45.03 429 THR B CA 1
ATOM 6658 C C . THR B 1 429 ? -38.188 17.281 24.109 1 45.03 429 THR B C 1
ATOM 6660 O O . THR B 1 429 ? -38.656 18.125 24.875 1 45.03 429 THR B O 1
ATOM 6663 N N . SER B 1 430 ? -37.312 17.516 23.141 1 47.59 430 SER B N 1
ATOM 6664 C CA . SER B 1 430 ? -36.969 18.938 22.953 1 47.59 430 SER B CA 1
ATOM 6665 C C . SER B 1 430 ? -38.156 19.703 22.375 1 47.59 430 SER B C 1
ATOM 6667 O O . SER B 1 430 ? -38.406 20.859 22.75 1 47.59 430 SER B O 1
ATOM 6669 N N . PHE B 1 431 ? -38.875 19.094 21.5 1 49.25 431 PHE B N 1
ATOM 6670 C CA . PHE B 1 431 ? -40.125 19.688 20.984 1 49.25 431 PHE B CA 1
ATOM 6671 C C . PHE B 1 431 ? -41.156 19.828 22.094 1 49.25 431 PHE B C 1
ATOM 6673 O O . PHE B 1 431 ? -41.812 20.859 22.203 1 49.25 431 PHE B O 1
ATOM 6680 N N . PHE B 1 432 ? -41.281 18.859 22.906 1 47.41 432 PHE B N 1
ATOM 6681 C CA . PHE B 1 432 ? -42.219 18.938 24.016 1 47.41 432 PHE B CA 1
ATOM 6682 C C . PHE B 1 432 ? -41.719 19.906 25.094 1 47.41 432 PHE B C 1
ATOM 6684 O O . PHE B 1 432 ? -42.5 20.609 25.719 1 47.41 432 PHE B O 1
ATOM 6691 N N . ALA B 1 433 ? -40.469 19.922 25.172 1 49.84 433 ALA B N 1
ATOM 6692 C CA . ALA B 1 433 ? -39.875 20.859 26.141 1 49.84 433 ALA B CA 1
ATOM 6693 C C . ALA B 1 433 ? -40.031 22.297 25.656 1 49.84 433 ALA B C 1
ATOM 6695 O O . ALA B 1 433 ? -40.375 23.188 26.438 1 49.84 433 ALA B O 1
ATOM 6696 N N . GLU B 1 434 ? -39.844 22.453 24.406 1 49.81 434 GLU B N 1
ATOM 6697 C CA . GLU B 1 434 ? -40.094 23.766 23.797 1 49.81 434 GLU B CA 1
ATOM 6698 C C . GLU B 1 434 ? -41.562 24.094 23.797 1 49.81 434 GLU B C 1
ATOM 6700 O O . GLU B 1 434 ? -41.969 25.25 24.047 1 49.81 434 GLU B O 1
ATOM 6705 N N . GLN B 1 435 ? -42.344 23.094 23.578 1 51.53 435 GLN B N 1
ATOM 6706 C CA . GLN B 1 435 ? -43.781 23.312 23.641 1 51.53 435 GLN B CA 1
ATOM 6707 C C . GLN B 1 435 ? -44.25 23.562 25.078 1 51.53 435 GLN B C 1
ATOM 6709 O O . GLN B 1 435 ? -45.156 24.359 25.312 1 51.53 435 GLN B O 1
ATOM 6714 N N . THR B 1 436 ? -43.625 22.828 25.938 1 52.47 436 THR B N 1
ATOM 6715 C CA . THR B 1 436 ? -43.969 23.047 27.344 1 52.47 436 THR B CA 1
ATOM 6716 C C . THR B 1 436 ? -43.469 24.406 27.812 1 52.47 436 THR B C 1
ATOM 6718 O O . THR B 1 436 ? -44.156 25.094 28.578 1 52.47 436 THR B O 1
ATOM 6721 N N . THR B 1 437 ? -42.312 24.797 27.328 1 52.12 437 THR B N 1
ATOM 6722 C CA . THR B 1 437 ? -41.812 26.125 27.641 1 52.12 437 THR B CA 1
ATOM 6723 C C . THR B 1 437 ? -42.656 27.188 26.953 1 52.12 437 THR B C 1
ATOM 6725 O O . THR B 1 437 ? -42.906 28.25 27.531 1 52.12 437 THR B O 1
ATOM 6728 N N . LEU B 1 438 ? -43.031 26.844 25.703 1 54.47 438 LEU B N 1
ATOM 6729 C CA . LEU B 1 438 ? -43.938 27.75 24.984 1 54.47 438 LEU B CA 1
ATOM 6730 C C . LEU B 1 438 ? -45.312 27.781 25.656 1 54.47 438 LEU B C 1
ATOM 6732 O O . LEU B 1 438 ? -45.938 28.844 25.734 1 54.47 438 LEU B O 1
ATOM 6736 N N . SER B 1 439 ? -45.719 26.641 26.047 1 54.41 439 SER B N 1
ATOM 6737 C CA . SER B 1 439 ? -47 26.594 26.75 1 54.41 439 SER B CA 1
ATOM 6738 C C . SER B 1 439 ? -46.906 27.281 28.109 1 54.41 439 SER B C 1
ATOM 6740 O O . SER B 1 439 ? -47.875 27.953 28.531 1 54.41 439 SER B O 1
ATOM 6742 N N . ASP B 1 440 ? -45.812 27.156 28.703 1 51.53 440 ASP B N 1
ATOM 6743 C CA . ASP B 1 440 ? -45.625 27.812 30 1 51.53 440 ASP B CA 1
ATOM 6744 C C . ASP B 1 440 ? -45.438 29.328 29.828 1 51.53 440 ASP B C 1
ATOM 6746 O O . ASP B 1 440 ? -45.875 30.109 30.656 1 51.53 440 ASP B O 1
ATOM 6750 N N . VAL B 1 441 ? -44.906 29.703 28.688 1 50.19 441 VAL B N 1
ATOM 6751 C CA . VAL B 1 441 ? -44.75 31.125 28.391 1 50.19 441 VAL B CA 1
ATOM 6752 C C . VAL B 1 441 ? -46.094 31.734 28.016 1 50.19 441 VAL B C 1
ATOM 6754 O O . VAL B 1 441 ? -46.406 32.875 28.391 1 50.19 441 VAL B O 1
ATOM 6757 N N . SER B 1 442 ? -46.875 31 27.266 1 48.06 442 SER B N 1
ATOM 6758 C CA . SER B 1 442 ? -48.188 31.5 26.875 1 48.06 442 SER B CA 1
ATOM 6759 C C . SER B 1 442 ? -49.094 31.672 28.078 1 48.06 442 SER B C 1
ATOM 6761 O O . SER B 1 442 ? -50.031 32.5 28.047 1 48.06 442 SER B O 1
ATOM 6763 N N . ILE B 1 443 ? -48.906 30.922 29.125 1 46.22 443 ILE B N 1
ATOM 6764 C CA . ILE B 1 443 ? -49.75 31.047 30.297 1 46.22 443 ILE B CA 1
ATOM 6765 C C . ILE B 1 443 ? -49.375 32.312 31.094 1 46.22 443 ILE B C 1
ATOM 6767 O O . ILE B 1 443 ? -50.188 32.875 31.812 1 46.22 443 ILE B O 1
ATOM 6771 N N . ARG B 1 444 ? -48.094 32.656 31 1 42.88 444 ARG B N 1
ATOM 6772 C CA . ARG B 1 444 ? -47.719 33.781 31.859 1 42.88 444 ARG B CA 1
ATOM 6773 C C . ARG B 1 444 ? -48.188 35.125 31.25 1 42.88 444 ARG B C 1
ATOM 6775 O O . ARG B 1 444 ? -48.031 36.156 31.875 1 42.88 444 ARG B O 1
ATOM 6782 N N . VAL B 1 445 ? -48.469 35.094 29.984 1 44.41 445 VAL B N 1
ATOM 6783 C CA . VAL B 1 445 ? -48.781 36.406 29.438 1 44.41 445 VAL B CA 1
ATOM 6784 C C . VAL B 1 445 ? -50.219 36.781 29.719 1 44.41 445 VAL B C 1
ATOM 6786 O O . VAL B 1 445 ? -50.688 37.844 29.328 1 44.41 445 VAL B O 1
ATOM 6789 N N . SER B 1 446 ? -51.031 35.781 30.156 1 37.75 446 SER B N 1
ATOM 6790 C CA . SER B 1 446 ? -52.375 36.281 30.297 1 37.75 446 SER B CA 1
ATOM 6791 C C . SER B 1 446 ? -52.531 37.062 31.609 1 37.75 446 SER B C 1
ATOM 6793 O O . SER B 1 446 ? -53.656 37.156 32.156 1 37.75 446 SER B O 1
ATOM 6795 N N . PRO B 1 447 ? -51.438 37.594 32.188 1 37.16 447 PRO B N 1
ATOM 6796 C CA . PRO B 1 447 ? -51.844 38.281 33.438 1 37.16 447 PRO B CA 1
ATOM 6797 C C . PRO B 1 447 ? -52.812 39.438 33.156 1 37.16 447 PRO B C 1
ATOM 6799 O O . PRO B 1 447 ? -53.719 39.656 33.938 1 37.16 447 PRO B O 1
ATOM 6802 N N . GLU B 1 448 ? -52.438 40.438 32.312 1 27.78 448 GLU B N 1
ATOM 6803 C CA . GLU B 1 448 ? -53.25 41.656 32.5 1 27.78 448 GLU B CA 1
ATOM 6804 C C . GLU B 1 448 ? -54.656 41.469 31.969 1 27.78 448 GLU B C 1
ATOM 6806 O O . GLU B 1 448 ? -54.844 40.844 30.906 1 27.78 448 GLU B O 1
#